Protein AF-0000000079289789 (afdb_homodimer)

Radius of gyration: 45.31 Å; Cα contacts (8 Å, |Δi|>4): 1714; chains: 2; bounding box: 150×152×95 Å

InterPro domains:
  IPR010308 TRP, C-terminal [PF06011] (429-627)

Foldseek 3Di:
DQKKQWAAQDPPPPPDPPDPRPTDGAAQQWIAASVCGRHNDSVNTHGQEAQADRNDGQTRFGHHGDAQWAAQARRYYTHHHDPPQWGCRLRHTFGAQQKAADPPQPPDVCLLVLVVLCSVLSNDRGRPRDPPRRRGRPHFQWDMGGALDSQQFHQPPCGGSHTDGPQQFDADSSQHGAQQWFDALSDTDGNDDPVVLVVVVVVLVVVVVVLLVVQVVQLPDFPFDDQDLNNVVLLLLVLQLLLLLLVVLVSLLASSFPADPVCRVCVVVSVSSNPAVLPSDTDVSSVVVPDPDDSLVSSLVSLVVVLVVLVVVLVVQLVVVLVVCVVVVPDPVVSVVVSVVSNQVSVQSSCVSCLSNLLNNLLSLLQLAPLQWDWDQTGPVSPGIFIAGNSDRNDTCPDPVSVVSNVVSVVCVCVNVVVLVVVVVVLVVVVVVVVVVVVVVVVVVVPPPPPDPPPDPPPPDDPDPPDPPDPPVDPCVVVVVVPPPVRRDRDGNQCSQAVFWDPVPSSVSSVSSNLSCLLCNLSSSNNDPDVVSLVNSLVSLVVVLVVLVPPVGGPDPLSSVLSNLSSVLVNLVSVLSVVSVDDDDDPPVVVVVSVVSSVVNSCSSCVSVVSSVVVSVVVVVVVCVVVVVVVVVPPDDDDDPCPDPDDPDDPPPVPDDPDDDDDPDDDDDPPDDDD/DQWKQWAQQDPPPDPDPPDPRPTDGAAQQWIAASVCPRHNDSVNTHGQEAQADRNDTITSFGHHGDAQWAFQARRYYTHHHDPPQWGCRLRHTFGAQQKAADPPQPPDVCLLVLVVLCSVLSNPRHPPRDPPRRRGRPHFQWDMGGALDSQQFHQPPCGGSHTDGDQQFDADSSQHGAQQWFDALSDTDGHDDPVVLVVVVVVLVVVVVVLVVVQVVQLPDQPFDDQDLNNVVLLLLVLQLLLLLLVVLVSLLASSFDADPVCRVCVVVSVSSNPAVLPSDTDVSSVVVPPPDDSLVSSLVSLVVVLVCLVVVLVVQLVVLLVVCVVVVPDPVVSVVVSVVSNQVSVQSSCVVCLSNLLNNLLSLLQLAPLQWDWDQTGPVSPGIFIAGNSDRNDTCPDPVSVVSNVVSVVCVCVNVVVLVVVVVVLVVVVVVCVVVVVVVVVVVVPPPPPDPPPDPPPPDPPDPPDPPDPPPDPCVVVVVVPPPVRRDRDGNQCSQAVFWDPVPSSVSSVSSNLSCLLCNLSSSNNDPDVVSLVNSLVSLVVVLVVLVVPVGGPDPLSSVLSNLSSVLVNLVSVLSVVSVDDDDDPDVVVVVSVVSSVVNSCSSCVSVVSSVVVSVVVVVVVCVVLVVVVVVVPDDDDPCCPPPDDPPPPPPVDDDDDDDDDDDPDDDDDDDDD

Solvent-accessible surface area (backbone atoms only — not comparable to full-atom values): 74808 Å² total; per-residue (Å²): 119,74,59,21,12,32,22,28,78,61,79,80,71,68,63,56,92,84,60,86,58,71,57,42,71,38,55,44,19,18,15,32,47,80,85,49,47,61,15,46,37,79,83,38,41,37,49,26,46,36,40,22,26,19,77,34,65,16,41,50,34,33,29,48,48,31,87,45,10,19,42,52,28,48,73,46,48,28,40,78,43,64,81,74,54,46,40,14,80,85,33,35,74,25,36,30,64,18,24,27,49,57,74,83,74,82,54,59,77,55,45,53,52,42,44,54,44,18,51,54,30,60,67,38,73,47,81,82,42,55,84,79,75,31,42,48,43,88,65,75,62,54,23,75,39,76,23,64,44,52,75,26,15,45,19,79,67,113,11,15,68,53,61,36,49,27,92,44,31,26,71,50,54,26,70,37,49,23,73,38,21,36,79,53,88,79,37,54,40,77,46,74,59,68,68,58,52,51,49,50,52,50,50,52,50,49,49,52,51,48,53,50,48,54,50,53,52,49,35,67,48,72,41,69,94,73,86,52,72,63,56,52,50,50,54,54,44,51,50,52,32,51,44,34,38,43,51,50,51,50,51,65,46,44,50,64,54,85,69,47,65,71,45,49,68,53,37,63,61,46,53,64,50,28,58,39,74,50,65,61,59,72,59,61,28,44,81,36,65,85,53,76,72,59,64,68,61,48,33,47,51,50,31,56,48,47,55,51,47,45,54,50,46,39,50,47,52,55,50,49,50,52,53,52,47,61,71,68,68,56,58,67,72,59,44,53,52,51,48,53,52,49,50,44,50,36,49,28,53,45,50,52,55,48,60,60,40,43,65,55,44,42,51,50,36,50,44,44,32,78,61,20,49,39,84,41,54,45,32,72,81,60,77,46,72,49,45,21,26,68,92,44,54,76,40,49,55,81,38,70,68,46,46,52,50,27,53,51,25,61,61,50,46,51,54,62,58,41,51,54,49,50,54,48,52,51,52,52,50,52,53,51,49,48,54,51,51,50,55,49,52,59,53,50,66,68,59,71,61,78,78,74,86,81,70,86,77,77,81,76,81,84,74,89,68,75,78,82,66,78,77,68,82,65,80,60,62,67,57,55,62,69,62,56,53,68,70,67,63,59,68,38,48,62,47,73,53,27,64,64,30,34,85,93,37,53,61,50,50,49,50,51,56,49,43,57,48,62,46,44,42,46,37,45,34,61,27,72,85,38,65,62,26,56,51,51,33,49,52,44,37,50,50,52,42,46,49,51,43,52,67,55,51,44,67,48,67,68,60,42,52,50,48,49,48,46,43,49,43,51,43,52,51,53,53,51,52,56,51,68,66,40,82,73,77,68,66,71,68,47,49,56,52,50,51,51,52,36,54,50,51,44,52,51,66,46,44,56,57,51,47,53,51,49,50,52,51,48,53,49,48,49,52,37,53,70,66,47,44,70,74,52,58,77,77,63,81,86,78,74,97,70,78,78,82,75,73,83,82,72,79,73,66,81,74,70,73,71,81,73,82,92,68,89,81,75,78,85,79,82,73,88,63,92,134,135,72,64,25,9,29,22,27,77,63,80,81,72,70,67,55,94,82,60,86,59,71,58,42,70,37,57,45,18,17,16,33,47,81,87,49,55,77,15,45,37,80,82,38,41,37,50,26,45,37,41,22,26,19,77,35,61,13,40,47,35,37,28,50,48,30,88,46,11,19,42,52,27,48,71,45,48,28,41,78,43,66,79,77,53,47,40,14,82,84,30,35,76,24,35,30,62,17,24,28,50,56,72,85,75,82,56,59,77,54,43,53,52,42,43,53,45,19,51,53,28,59,67,38,68,47,71,81,42,54,85,79,76,32,43,47,45,86,65,77,64,52,23,76,39,77,24,67,44,52,74,27,17,46,20,78,68,113,12,16,68,54,60,36,51,28,92,45,32,26,72,49,55,25,71,38,49,24,73,39,21,38,77,53,90,80,35,55,38,75,46,71,59,67,68,57,52,52,51,50,53,48,48,52,50,51,50,53,51,48,53,51,47,53,50,54,53,50,36,66,49,75,42,68,95,72,86,51,72,62,56,52,49,50,55,53,46,50,51,53,33,52,43,33,37,45,50,50,50,50,51,64,45,46,48,65,53,86,70,49,67,71,43,51,70,54,38,64,62,48,53,64,51,28,57,38,72,53,66,63,59,71,59,62,29,46,81,34,66,84,52,79,72,59,64,68,62,49,32,47,51,49,31,55,48,46,55,52,47,46,56,49,48,40,51,47,51,55,49,50,52,52,52,51,47,60,71,66,68,57,59,67,72,61,44,54,52,51,47,52,53,48,50,43,50,36,49,29,52,45,50,52,56,50,59,60,40,42,65,55,42,42,50,50,36,48,43,44,31,77,63,21,48,40,83,42,55,44,32,72,80,60,77,45,73,48,45,22,26,67,93,44,54,76,40,49,55,80,37,71,70,45,45,53,48,28,53,52,24,60,60,49,46,52,55,61,60,41,50,55,49,52,55,48,51,51,51,52,51,52,52,52,50,48,55,52,50,51,55,49,53,58,53,49,66,68,60,74,59,77,79,75,85,83,72,85,78,78,82,75,82,83,74,92,68,76,80,82,66,81,76,69,84,66,78,60,64,66,55,57,64,69,63,58,53,71,71,68,63,59,69,39,49,62,48,73,52,26,64,64,30,34,86,91,37,51,60,48,50,50,50,53,57,48,42,58,47,62,44,44,42,47,36,45,34,61,26,72,84,38,66,61,27,56,50,51,33,48,51,46,35,50,49,52,41,45,49,50,44,53,65,55,51,44,66,48,66,67,60,42,50,50,48,50,49,47,42,50,43,53,41,51,50,53,52,49,52,56,52,69,66,40,84,74,70,69,69,74,68,46,50,55,51,50,51,50,50,34,54,50,52,44,50,50,66,47,44,56,57,50,48,52,51,50,50,52,50,49,53,50,48,49,53,35,53,70,66,46,44,68,75,50,57,76,76,60,80,83,75,75,100,68,76,86,75,78,77,86,59,77,80,74,72,72,69,65,91,82,85,72,89,86,86,86,83,81,84,90,87,92,84,83,89,86,129

pLDDT: mean 74.4, std 21.21, range [16.12, 96.75]

Sequence (1350 aa):
MVRCGFYQTKAGQVVDSSQAINCQRCNNGTYVTPQAHPGISPANCTVCPTGTNKSLHAGFRACPCLDGFYRTDRFGECHPCPTEGVNCSEEYQHLLPGFWWTWDWGLSDDNYISYERFVTNVCTEDSRYDNTSNFRFGGVLPKVHKCPRNESCVNAVLGGINATCKKGYTGWLCSQCSPYYYSWFDQCFDCPKWWWFLLEAIAVCVAIVLIVIIIAWQARKVRRNGRSAVSLLLARGKILLGFYQVMGEIISALDEIAWPKTLTSVGSFFRLLEVDIVRMFISPRCYVPNFTYPNIYIEFLAGIIFVAFVLLGGWCFYGSKKCYLKAKKIPRAEQNALMLQTKQRCYLFVVILLFISYPSLSSVILTLLPSGCHLFYMDEKDTLSVTRLRTNYSIDCQTEQHVQFTYAAEASLFYVVGFPLVLFLLLWWNIRKRKKTGAVAGRQESEDQPLLDAGSRCRLDAGRVASYINNVPDETDDELFLHSEPSHAEFNWESFLCENYKPNFWYWEILELARKIVQTLFVLLYGPDDHFTMFATIVISVGFLLLHAYVKPMKDAAEHRLQMCSLGTIFLNLLAATLLLLPSEDAQSSKKRKEFLSVFLVLMNLSIIVFVIASLVWTSVKALWRHGCLRRLGSCIAGEWSWCCRPRHRGQEVNNHLYDDSDEQDSTTMTVNFEMVRCGFYQTKAGQVVDSSQAINCQRCNNGTYVTPQAHPGISPANCTVCPTGTNKSLHAGFRACPCLDGFYRTDRFGECHPCPTEGVNCSEEYQHLLPGFWWTWDWGLSDDNYISYERFVTNVCTEDSRYDNTSNFRFGGVLPKVHKCPRNESCVNAVLGGINATCKKGYTGWLCSQCSPYYYSWFDQCFDCPKWWWFLLEAIAVCVAIVLIVIIIAWQARKVRRNGRSAVSLLLARGKILLGFYQVMGEIISALDEIAWPKTLTSVGSFFRLLEVDIVRMFISPRCYVPNFTYPNIYIEFLAGIIFVAFVLLGGWCFYGSKKCYLKAKKIPRAEQNALMLQTKQRCYLFVVILLFISYPSLSSVILTLLPSGCHLFYMDEKDTLSVTRLRTNYSIDCQTEQHVQFTYAAEASLFYVVGFPLVLFLLLWWNIRKRKKTGAVAGRQESEDQPLLDAGSRCRLDAGRVASYINNVPDETDDELFLHSEPSHAEFNWESFLCENYKPNFWYWEILELARKIVQTLFVLLYGPDDHFTMFATIVISVGFLLLHAYVKPMKDAAEHRLQMCSLGTIFLNLLAATLLLLPSEDAQSSKKRKEFLSVFLVLMNLSIIVFVIASLVWTSVKALWRHGCLRRLGSCIAGEWSWCCRPRHRGQEVNNHLYDDSDEQDSTTMTVNFE

Nearest PDB structures (foldseek):
  7rra-assembly1_A  TM=1.452E-01  e=2.774E+00  Homo sapiens

Organism: Patiria miniata (NCBI:txid46514)

Structure (mmCIF, N/CA/C/O backbone):
data_AF-0000000079289789-model_v1
#
loop_
_entity.id
_entity.type
_entity.pdbx_description
1 polymer 'TRP C-terminal domain-containing protein'
#
loop_
_atom_site.group_PDB
_atom_site.id
_atom_site.type_symbol
_atom_site.label_atom_id
_atom_site.label_alt_id
_atom_site.label_comp_id
_atom_site.label_asym_id
_atom_site.label_entity_id
_atom_site.label_seq_id
_atom_site.pdbx_PDB_ins_code
_atom_site.Cartn_x
_atom_site.Cartn_y
_atom_site.Cartn_z
_atom_site.occupancy
_atom_site.B_iso_or_equiv
_atom_site.auth_seq_id
_atom_site.auth_comp_id
_atom_site.auth_asym_id
_atom_site.auth_atom_id
_atom_site.pdbx_PDB_model_num
ATOM 1 N N . MET A 1 1 ? -23.594 52.781 27.484 1 33.69 1 MET A N 1
ATOM 2 C CA . MET A 1 1 ? -22.453 53.281 28.25 1 33.69 1 MET A CA 1
ATOM 3 C C . MET A 1 1 ? -21.219 52.438 28 1 33.69 1 MET A C 1
ATOM 5 O O . MET A 1 1 ? -20.094 52.969 27.969 1 33.69 1 MET A O 1
ATOM 9 N N . VAL A 1 2 ? -21.031 51.344 27.906 1 44.06 2 VAL A N 1
ATOM 10 C CA . VAL A 1 2 ? -19.781 50.656 28.188 1 44.06 2 VAL A CA 1
ATOM 11 C C . VAL A 1 2 ? -18.812 50.844 27.016 1 44.06 2 VAL A C 1
ATOM 13 O O . VAL A 1 2 ? -18.375 49.844 26.406 1 44.06 2 VAL A O 1
ATOM 16 N N . ARG A 1 3 ? -18.438 51.719 25.719 1 53.53 3 ARG A N 1
ATOM 17 C CA . ARG A 1 3 ? -18.312 51.344 24.312 1 53.53 3 ARG A CA 1
ATOM 18 C C . ARG A 1 3 ? -16.859 51.062 23.938 1 53.53 3 ARG A C 1
ATOM 20 O O . ARG A 1 3 ? -15.945 51.75 24.359 1 53.53 3 ARG A O 1
ATOM 27 N N . CYS A 1 4 ? -16.016 50 23.422 1 57.69 4 CYS A N 1
ATOM 28 C CA . CYS A 1 4 ? -14.703 49.406 23.312 1 57.69 4 CYS A CA 1
ATOM 29 C C . CYS A 1 4 ? -13.75 50.281 22.516 1 57.69 4 CYS A C 1
ATOM 31 O O . CYS A 1 4 ? -14.047 50.625 21.375 1 57.69 4 CYS A O 1
ATOM 33 N N . GLY A 1 5 ? -12.68 50.594 22.719 1 62.69 5 GLY A N 1
ATOM 34 C CA . GLY A 1 5 ? -11.625 51.312 22.031 1 62.69 5 GLY A CA 1
ATOM 35 C C . GLY A 1 5 ? -11.828 52.844 22.078 1 62.69 5 GLY A C 1
ATOM 36 O O . GLY A 1 5 ? -11.18 53.562 21.344 1 62.69 5 GLY A O 1
ATOM 37 N N . PHE A 1 6 ? -12.75 53.281 23.016 1 71.38 6 PHE A N 1
ATOM 38 C CA . PHE A 1 6 ? -13.07 54.688 23.094 1 71.38 6 PHE A CA 1
ATOM 39 C C . PHE A 1 6 ? -13.023 55.188 24.547 1 71.38 6 PHE A C 1
ATOM 41 O O . PHE A 1 6 ? -13.234 54.406 25.469 1 71.38 6 PHE A O 1
ATOM 48 N N . TYR A 1 7 ? -12.461 56.281 24.812 1 75.06 7 TYR A N 1
ATOM 49 C CA . TYR A 1 7 ? -12.547 56.875 26.141 1 75.06 7 TYR A CA 1
ATOM 50 C C . TYR A 1 7 ? -13.25 58.25 26.062 1 75.06 7 TYR A C 1
ATOM 52 O O . TYR A 1 7 ? -13.312 58.844 25 1 75.06 7 TYR A O 1
ATOM 60 N N . GLN A 1 8 ? -13.906 58.656 27.188 1 68.56 8 GLN A N 1
ATOM 61 C CA . GLN A 1 8 ? -14.633 59.906 27.25 1 68.56 8 GLN A CA 1
ATOM 62 C C . GLN A 1 8 ? -13.781 61 27.906 1 68.56 8 GLN A C 1
ATOM 64 O O . GLN A 1 8 ? -13.023 60.719 28.828 1 68.56 8 GLN A O 1
ATOM 69 N N . THR A 1 9 ? -13.523 62.156 27.297 1 63.84 9 THR A N 1
ATOM 70 C CA . THR A 1 9 ? -12.758 63.25 27.875 1 63.84 9 THR A CA 1
ATOM 71 C C . THR A 1 9 ? -13.461 63.812 29.109 1 63.84 9 THR A C 1
ATOM 73 O O . THR A 1 9 ? -12.82 64.438 29.969 1 63.84 9 THR A O 1
ATOM 76 N N . LYS A 1 10 ? -14.883 64 29.219 1 54.94 10 LYS A N 1
ATOM 77 C CA . LYS A 1 10 ? -15.547 64.438 30.438 1 54.94 10 LYS A CA 1
ATOM 78 C C . LYS A 1 10 ? -16.375 63.344 31.078 1 54.94 10 LYS A C 1
ATOM 80 O O . LYS A 1 10 ? -17.172 62.688 30.422 1 54.94 10 LYS A O 1
ATOM 85 N N . ALA A 1 11 ? -16 62.875 32.25 1 45.25 11 ALA A N 1
ATOM 86 C CA . ALA A 1 11 ? -16.656 61.938 33.125 1 45.25 11 ALA A CA 1
ATOM 87 C C . ALA A 1 11 ? -18.125 62.312 33.344 1 45.25 11 ALA A C 1
ATOM 89 O O . ALA A 1 11 ? -18.469 63.5 33.406 1 45.25 11 ALA A O 1
ATOM 90 N N . GLY A 1 12 ? -19.281 61.438 33.094 1 46.44 12 GLY A N 1
ATOM 91 C CA . GLY A 1 12 ? -20.688 61.625 33.375 1 46.44 12 GLY A CA 1
ATOM 92 C C . GLY A 1 12 ? -21.531 61.812 32.125 1 46.44 12 GLY A C 1
ATOM 93 O O . GLY A 1 12 ? -22.75 61.969 32.188 1 46.44 12 GLY A O 1
ATOM 94 N N . GLN A 1 13 ? -20.984 62.531 31.156 1 41.31 13 GLN A N 1
ATOM 95 C CA . GLN A 1 13 ? -21.938 62.719 30.062 1 41.31 13 GLN A CA 1
ATOM 96 C C . GLN A 1 13 ? -22.266 61.375 29.406 1 41.31 13 GLN A C 1
ATOM 98 O O . GLN A 1 13 ? -21.391 60.719 28.828 1 41.31 13 GLN A O 1
ATOM 103 N N . VAL A 1 14 ? -23.094 60.625 30.062 1 42.62 14 VAL A N 1
ATOM 104 C CA . VAL A 1 14 ? -23.719 59.438 29.5 1 42.62 14 VAL A CA 1
ATOM 105 C C . VAL A 1 14 ? -24.156 59.719 28.062 1 42.62 14 VAL A C 1
ATOM 107 O O . VAL A 1 14 ? -24.797 60.75 27.781 1 42.62 14 VAL A O 1
ATOM 110 N N . VAL A 1 15 ? -23.5 59.25 27.016 1 41.44 15 VAL A N 1
ATOM 111 C CA . VAL A 1 15 ? -23.938 59.375 25.625 1 41.44 15 VAL A CA 1
ATOM 112 C C . VAL A 1 15 ? -25.375 58.875 25.484 1 41.44 15 VAL A C 1
ATOM 114 O O . VAL A 1 15 ? -25.656 57.688 25.734 1 41.44 15 VAL A O 1
ATOM 117 N N . ASP A 1 16 ? -26.281 59.719 25.703 1 38.22 16 ASP A N 1
ATOM 118 C CA . ASP A 1 16 ? -27.594 59.469 25.094 1 38.22 16 ASP A CA 1
ATOM 119 C C . ASP A 1 16 ? -27.438 59.094 23.625 1 38.22 16 ASP A C 1
ATOM 121 O O . ASP A 1 16 ? -26.469 59.469 22.969 1 38.22 16 ASP A O 1
ATOM 125 N N . SER A 1 17 ? -28.109 58.125 23.016 1 41.12 17 SER A N 1
ATOM 126 C CA . SER A 1 17 ? -28.234 57.594 21.656 1 41.12 17 SER A CA 1
ATOM 127 C C . SER A 1 17 ? -28 58.688 20.609 1 41.12 17 SER A C 1
ATOM 129 O O . SER A 1 17 ? -27.609 58.375 19.484 1 41.12 17 SER A O 1
ATOM 131 N N . SER A 1 18 ? -28.672 59.844 20.609 1 38.81 18 SER A N 1
ATOM 132 C CA . SER A 1 18 ? -28.781 60.875 19.578 1 38.81 18 SER A CA 1
ATOM 133 C C . SER A 1 18 ? -27.5 61.688 19.484 1 38.81 18 SER A C 1
ATOM 135 O O . SER A 1 18 ? -27.25 62.375 18.469 1 38.81 18 SER A O 1
ATOM 137 N N . GLN A 1 19 ? -27.031 62.375 20.562 1 37.97 19 GLN A N 1
ATOM 138 C CA . GLN A 1 19 ? -26 63.406 20.469 1 37.97 19 GLN A CA 1
ATOM 139 C C . GLN A 1 19 ? -24.625 62.781 20.297 1 37.97 19 GLN A C 1
ATOM 141 O O . GLN A 1 19 ? -24.328 61.719 20.859 1 37.97 19 GLN A O 1
ATOM 146 N N . ALA A 1 20 ? -23.766 63.188 19.281 1 43.34 20 ALA A N 1
ATOM 147 C CA . ALA A 1 20 ? -22.422 62.906 18.812 1 43.34 20 ALA A CA 1
ATOM 148 C C . ALA A 1 20 ? -21.469 62.625 19.969 1 43.34 20 ALA A C 1
ATOM 150 O O . ALA A 1 20 ? -21.219 63.5 20.797 1 43.34 20 ALA A O 1
ATOM 151 N N . ILE A 1 21 ? -21.516 61.562 20.766 1 46.47 21 ILE A N 1
ATOM 152 C CA . ILE A 1 21 ? -20.656 61.031 21.812 1 46.47 21 ILE A CA 1
ATOM 153 C C . ILE A 1 21 ? -19.203 61.438 21.547 1 46.47 21 ILE A C 1
ATOM 155 O O . ILE A 1 21 ? -18.656 61.156 20.484 1 46.47 21 ILE A O 1
ATOM 159 N N . ASN A 1 22 ? -18.75 62.469 22.156 1 54.31 22 ASN A N 1
ATOM 160 C CA . ASN A 1 22 ? -17.359 62.906 22.031 1 54.31 22 ASN A CA 1
ATOM 161 C C . ASN A 1 22 ? -16.391 61.812 22.453 1 54.31 22 ASN A C 1
ATOM 163 O O . ASN A 1 22 ? -15.844 61.844 23.547 1 54.31 22 ASN A O 1
ATOM 167 N N . CYS A 1 23 ? -16.594 60.594 22.188 1 63.84 23 CYS A N 1
ATOM 168 C CA . CYS A 1 23 ? -15.648 59.5 22.391 1 63.84 23 CYS A CA 1
ATOM 169 C C . CYS A 1 23 ? -14.422 59.656 21.516 1 63.84 23 CYS A C 1
ATOM 171 O O . CYS A 1 23 ? -14.531 60.062 20.359 1 63.84 23 CYS A O 1
ATOM 173 N N . GLN A 1 24 ? -13.328 59.75 22.312 1 70.69 24 GLN A N 1
ATOM 174 C CA . GLN A 1 24 ? -12.07 59.75 21.578 1 70.69 24 GLN A CA 1
ATOM 175 C C . GLN A 1 24 ? -11.539 58.344 21.422 1 70.69 24 GLN A C 1
ATOM 177 O O . GLN A 1 24 ? -11.672 57.5 22.328 1 70.69 24 GLN A O 1
ATOM 182 N N . ARG A 1 25 ? -11.109 58.031 20.312 1 74.25 25 ARG A N 1
ATOM 183 C CA . ARG A 1 25 ? -10.547 56.719 20 1 74.25 25 ARG A CA 1
ATOM 184 C C . ARG A 1 25 ? -9.211 56.531 20.703 1 74.25 25 ARG A C 1
ATOM 186 O O . ARG A 1 25 ? -8.398 57.438 20.781 1 74.25 25 ARG A O 1
ATOM 193 N N . CYS A 1 26 ? -9.188 55.344 21.297 1 75.75 26 CYS A N 1
ATOM 194 C CA . CYS A 1 26 ? -7.852 54.969 21.75 1 75.75 26 CYS A CA 1
ATOM 195 C C . CYS A 1 26 ? -6.902 54.812 20.562 1 75.75 26 CYS A C 1
ATOM 197 O O . CYS A 1 26 ? -7.348 54.625 19.422 1 75.75 26 CYS A O 1
ATOM 199 N N . ASN A 1 27 ? -5.629 54.875 20.844 1 69.25 27 ASN A N 1
ATOM 200 C CA . ASN A 1 27 ? -4.637 54.594 19.797 1 69.25 27 ASN A CA 1
ATOM 201 C C . ASN A 1 27 ? -4.715 53.156 19.328 1 69.25 27 ASN A C 1
ATOM 203 O O . ASN A 1 27 ? -5.176 52.281 20.047 1 69.25 27 ASN A O 1
ATOM 207 N N . ASN A 1 28 ? -4.289 52.969 18.031 1 74.5 28 ASN A N 1
ATOM 208 C CA . ASN A 1 28 ? -4.227 51.594 17.516 1 74.5 28 ASN A CA 1
ATOM 209 C C . ASN A 1 28 ? -3.459 50.688 18.469 1 74.5 28 ASN A C 1
ATOM 211 O O . ASN A 1 28 ? -2.432 51.062 19.016 1 74.5 28 ASN A O 1
ATOM 215 N N . GLY A 1 29 ? -4.051 49.5 18.672 1 77.31 29 GLY A N 1
ATOM 216 C CA . GLY A 1 29 ? -3.402 48.531 19.516 1 77.31 29 GLY A CA 1
ATOM 217 C C . GLY A 1 29 ? -3.762 48.656 20.984 1 77.31 29 GLY A C 1
ATOM 218 O O . GLY A 1 29 ? -3.191 47.969 21.828 1 77.31 29 GLY A O 1
ATOM 219 N N . THR A 1 30 ? -4.539 49.656 21.297 1 76.56 30 THR A N 1
ATOM 220 C CA . THR A 1 30 ? -4.984 49.844 22.672 1 76.56 30 THR A CA 1
ATOM 221 C C . THR A 1 30 ? -6.508 49.844 22.75 1 76.56 30 THR A C 1
ATOM 223 O O . THR A 1 30 ? -7.184 50.031 21.734 1 76.56 30 THR A O 1
ATOM 226 N N . TYR A 1 31 ? -7.016 49.531 23.938 1 81.5 31 TYR A N 1
ATOM 227 C CA . TYR A 1 31 ? -8.453 49.531 24.156 1 81.5 31 TYR A CA 1
ATOM 228 C C . TYR A 1 31 ? -8.773 49.75 25.625 1 81.5 31 TYR A C 1
ATOM 230 O O . TYR A 1 31 ? -7.879 49.75 26.484 1 81.5 31 TYR A O 1
ATOM 238 N N . VAL A 1 32 ? -10 50.031 25.906 1 79.19 32 VAL A N 1
ATOM 239 C CA . VAL A 1 32 ? -10.445 50.156 27.297 1 79.19 32 VAL A CA 1
ATOM 240 C C . VAL A 1 32 ? -11.023 48.844 27.781 1 79.19 32 VAL A C 1
ATOM 242 O O . VAL A 1 32 ? -11.914 48.25 27.156 1 79.19 32 VAL A O 1
ATOM 245 N N . THR A 1 33 ? -10.438 48.219 28.828 1 79.25 33 THR A N 1
ATOM 246 C CA . THR A 1 33 ? -10.906 46.969 29.391 1 79.25 33 THR A CA 1
ATOM 247 C C . THR A 1 33 ? -12.328 47.094 29.938 1 79.25 33 THR A C 1
ATOM 249 O O . THR A 1 33 ? -12.758 48.219 30.281 1 79.25 33 THR A O 1
ATOM 252 N N . PRO A 1 34 ? -13 45.969 30.062 1 76.94 34 PRO A N 1
ATOM 253 C CA . PRO A 1 34 ? -14.352 46.062 30.625 1 76.94 34 PRO A CA 1
ATOM 254 C C . PRO A 1 34 ? -14.367 46.594 32.062 1 76.94 34 PRO A C 1
ATOM 256 O O . PRO A 1 34 ? -15.328 47.25 32.469 1 76.94 34 PRO A O 1
ATOM 259 N N . GLN A 1 35 ? -13.281 46.312 32.75 1 75.44 35 GLN A N 1
ATOM 260 C CA . GLN A 1 35 ? -13.203 46.781 34.156 1 75.44 35 GLN A CA 1
ATOM 261 C C . GLN A 1 35 ? -13.016 48.281 34.219 1 75.44 35 GLN A C 1
ATOM 263 O O . GLN A 1 35 ? -13.492 48.906 35.188 1 75.44 35 GLN A O 1
ATOM 268 N N . ALA A 1 36 ? -12.352 48.844 33.25 1 73.94 36 ALA A N 1
ATOM 269 C CA . ALA A 1 36 ? -12.047 50.281 33.25 1 73.94 36 ALA A CA 1
ATOM 270 C C . ALA A 1 36 ? -13.125 51.062 32.531 1 73.94 36 ALA A C 1
ATOM 272 O O . ALA A 1 36 ? -13.055 52.281 32.438 1 73.94 36 ALA A O 1
ATOM 273 N N . HIS A 1 37 ? -14.07 50.375 32.094 1 71.31 37 HIS A N 1
ATOM 274 C CA . HIS A 1 37 ? -15.117 51.031 31.328 1 71.31 37 HIS A CA 1
ATOM 275 C C . HIS A 1 37 ? -16.141 51.688 32.25 1 71.31 37 HIS A C 1
ATOM 277 O O . HIS A 1 37 ? -16.562 51.125 33.25 1 71.31 37 HIS A O 1
ATOM 283 N N . PRO A 1 38 ? -16.406 52.906 31.875 1 69.94 38 PRO A N 1
ATOM 284 C CA . PRO A 1 38 ? -16.016 53.75 30.734 1 69.94 38 PRO A CA 1
ATOM 285 C C . PRO A 1 38 ? -14.672 54.438 30.953 1 69.94 38 PRO A C 1
ATOM 287 O O . PRO A 1 38 ? -14.391 54.906 32.062 1 69.94 38 PRO A O 1
ATOM 290 N N . GLY A 1 39 ? -13.875 54.375 30 1 74.12 39 GLY A N 1
ATOM 291 C CA . GLY A 1 39 ? -12.617 55.094 30.062 1 74.12 39 GLY A CA 1
ATOM 292 C C . GLY A 1 39 ? -12.797 56.594 30.031 1 74.12 39 GLY A C 1
ATOM 293 O O . GLY A 1 39 ? -13.625 57.125 29.281 1 74.12 39 GLY A O 1
ATOM 294 N N . ILE A 1 40 ? -12.172 57.312 30.953 1 70.88 40 ILE A N 1
ATOM 295 C CA . ILE A 1 40 ? -12.375 58.75 31.062 1 70.88 40 ILE A CA 1
ATOM 296 C C . ILE A 1 40 ? -11.102 59.469 30.625 1 70.88 40 ILE A C 1
ATOM 298 O O . ILE A 1 40 ? -11.086 60.688 30.531 1 70.88 40 ILE A O 1
ATOM 302 N N . SER A 1 41 ? -10.18 58.688 30.484 1 71.19 41 SER A N 1
ATOM 303 C CA . SER A 1 41 ? -8.906 59.281 30.094 1 71.19 41 SER A CA 1
ATOM 304 C C . SER A 1 41 ? -8.117 58.375 29.172 1 71.19 41 SER A C 1
ATOM 306 O O . SER A 1 41 ? -8.375 57.156 29.125 1 71.19 41 SER A O 1
ATOM 308 N N . PRO A 1 42 ? -7.305 58.969 28.375 1 71.06 42 PRO A N 1
ATOM 309 C CA . PRO A 1 42 ? -6.438 58.125 27.547 1 71.06 42 PRO A CA 1
ATOM 310 C C . PRO A 1 42 ? -5.648 57.094 28.344 1 71.06 42 PRO A C 1
ATOM 312 O O . PRO A 1 42 ? -5.203 56.094 27.797 1 71.06 42 PRO A O 1
ATOM 315 N N . ALA A 1 43 ? -5.547 57.344 29.688 1 68.44 43 ALA A N 1
ATOM 316 C CA . ALA A 1 43 ? -4.801 56.406 30.547 1 68.44 43 ALA A CA 1
ATOM 317 C C . ALA A 1 43 ? -5.555 55.094 30.734 1 68.44 43 ALA A C 1
ATOM 319 O O . ALA A 1 43 ? -4.969 54.094 31.109 1 68.44 43 ALA A O 1
ATOM 320 N N . ASN A 1 44 ? -6.852 55.219 30.438 1 74.19 44 ASN A N 1
ATOM 321 C CA . ASN A 1 44 ? -7.66 54.031 30.562 1 74.19 44 ASN A CA 1
ATOM 322 C C . ASN A 1 44 ? -7.473 53.094 29.359 1 74.19 44 ASN A C 1
ATOM 324 O O . ASN A 1 44 ? -7.953 51.969 29.359 1 74.19 44 ASN A O 1
ATOM 328 N N . CYS A 1 45 ? -6.793 53.594 28.297 1 76.38 45 CYS A N 1
ATOM 329 C CA . CYS A 1 45 ? -6.496 52.75 27.141 1 76.38 45 CYS A CA 1
ATOM 330 C C . CYS A 1 45 ? -5.309 51.844 27.406 1 76.38 45 CYS A C 1
ATOM 332 O O . CYS A 1 45 ? -4.188 52.312 27.594 1 76.38 45 CYS A O 1
ATOM 334 N N . THR A 1 46 ? -5.668 50.531 27.547 1 77.31 46 THR A N 1
ATOM 335 C CA . THR A 1 46 ? -4.625 49.562 27.797 1 77.31 46 THR A CA 1
ATOM 336 C C . THR A 1 46 ? -4.289 48.781 26.531 1 77.31 46 THR A C 1
ATOM 338 O O . THR A 1 46 ? -5.066 48.781 25.578 1 77.31 46 THR A O 1
ATOM 341 N N . VAL A 1 47 ? -3.127 48.156 26.562 1 75.94 47 VAL A N 1
ATOM 342 C CA . VAL A 1 47 ? -2.646 47.406 25.406 1 75.94 47 VAL A CA 1
ATOM 343 C C . VAL A 1 47 ? -3.564 46.219 25.141 1 75.94 47 VAL A C 1
ATOM 345 O O . VAL A 1 47 ? -3.994 45.531 26.094 1 75.94 47 VAL A O 1
ATOM 348 N N . CYS A 1 48 ? -3.787 46 23.891 1 81.88 48 CYS A N 1
ATOM 349 C CA . CYS A 1 48 ? -4.645 44.875 23.484 1 81.88 48 CYS A CA 1
ATOM 350 C C . CYS A 1 48 ? -4.035 43.562 23.891 1 81.88 48 CYS A C 1
ATOM 352 O O . CYS A 1 48 ? -2.812 43.406 23.969 1 81.88 48 CYS A O 1
ATOM 354 N N . PRO A 1 49 ? -4.852 42.562 24.188 1 81.94 49 PRO A N 1
ATOM 355 C CA . PRO A 1 49 ? -4.387 41.25 24.656 1 81.94 49 PRO A CA 1
ATOM 356 C C . PRO A 1 49 ? -3.529 40.531 23.609 1 81.94 49 PRO A C 1
ATOM 358 O O . PRO A 1 49 ? -3.441 40.969 22.469 1 81.94 49 PRO A O 1
ATOM 361 N N . THR A 1 50 ? -2.967 39.375 24.125 1 78.06 50 THR A N 1
ATOM 362 C CA . THR A 1 50 ? -2.066 38.594 23.312 1 78.06 50 THR A CA 1
ATOM 363 C C . THR A 1 50 ? -2.811 37.969 22.125 1 78.06 50 THR A C 1
ATOM 365 O O . THR A 1 50 ? -3.963 37.562 22.25 1 78.06 50 THR A O 1
ATOM 368 N N . GLY A 1 51 ? -2.146 37.906 20.891 1 82.5 51 GLY A N 1
ATOM 369 C CA . GLY A 1 51 ? -2.705 37.25 19.719 1 82.5 51 GLY A CA 1
ATOM 370 C C . GLY A 1 51 ? -3.566 38.156 18.875 1 82.5 51 GLY A C 1
ATOM 371 O O . GLY A 1 51 ? -4.234 37.719 17.938 1 82.5 51 GLY A O 1
ATOM 372 N N . THR A 1 52 ? -3.641 39.469 19.156 1 84.5 52 THR A N 1
ATOM 373 C CA . THR A 1 52 ? -4.473 40.438 18.453 1 84.5 52 THR A CA 1
ATOM 374 C C . THR A 1 52 ? -3.627 41.281 17.5 1 84.5 52 THR A C 1
ATOM 376 O O . THR A 1 52 ? -2.412 41.375 17.672 1 84.5 52 THR A O 1
ATOM 379 N N . ASN A 1 53 ? -4.41 41.719 16.5 1 78.5 53 ASN A N 1
ATOM 380 C CA . ASN A 1 53 ? -3.799 42.656 15.57 1 78.5 53 ASN A CA 1
ATOM 381 C C . ASN A 1 53 ? -3.789 44.094 16.141 1 78.5 53 ASN A C 1
ATOM 383 O O . ASN A 1 53 ? -4.816 44.75 16.141 1 78.5 53 ASN A O 1
ATOM 387 N N . LYS A 1 54 ? -2.756 44.625 16.469 1 70 54 LYS A N 1
ATOM 388 C CA . LYS A 1 54 ? -2.662 45.875 17.219 1 70 54 LYS A CA 1
ATOM 389 C C . LYS A 1 54 ? -2.541 47.062 16.281 1 70 54 LYS A C 1
ATOM 391 O O . LYS A 1 54 ? -2.469 48.219 16.75 1 70 54 LYS A O 1
ATOM 396 N N . SER A 1 55 ? -2.416 46.719 14.977 1 69.44 55 SER A N 1
ATOM 397 C CA . SER A 1 55 ? -2.383 47.844 14.016 1 69.44 55 SER A CA 1
ATOM 398 C C . SER A 1 55 ? -3.783 48.375 13.75 1 69.44 55 SER A C 1
ATOM 400 O O . SER A 1 55 ? -3.939 49.406 13.078 1 69.44 55 SER A O 1
ATOM 402 N N . LEU A 1 56 ? -4.641 47.688 14.359 1 75.12 56 LEU A N 1
ATOM 403 C CA . LEU A 1 56 ? -6.023 48.062 14.094 1 75.12 56 LEU A CA 1
ATOM 404 C C . LEU A 1 56 ? -6.672 48.656 15.336 1 75.12 56 LEU A C 1
ATOM 406 O O . LEU A 1 56 ? -6.242 48.375 16.469 1 75.12 56 LEU A O 1
ATOM 410 N N . HIS A 1 57 ? -7.566 49.406 15.117 1 74.38 57 HIS A N 1
ATOM 411 C CA . HIS A 1 57 ? -8.367 49.969 16.188 1 74.38 57 HIS A CA 1
ATOM 412 C C . HIS A 1 57 ? -9.32 48.938 16.781 1 74.38 57 HIS A C 1
ATOM 414 O O . HIS A 1 57 ? -9.938 48.156 16.062 1 74.38 57 HIS A O 1
ATOM 420 N N . ALA A 1 58 ? -9.391 48.719 18.125 1 77.75 58 ALA A N 1
ATOM 421 C CA . ALA A 1 58 ? -10.156 47.688 18.844 1 77.75 58 ALA A CA 1
ATOM 422 C C . ALA A 1 58 ? -11.656 47.906 18.672 1 77.75 58 ALA A C 1
ATOM 424 O O . ALA A 1 58 ? -12.414 46.938 18.5 1 77.75 58 ALA A O 1
ATOM 425 N N . GLY A 1 59 ? -12.094 49.188 18.578 1 75.94 59 GLY A N 1
ATOM 426 C CA . GLY A 1 59 ? -13.523 49.469 18.531 1 75.94 59 GLY A CA 1
ATOM 427 C C . GLY A 1 59 ? -14.242 49.094 19.812 1 75.94 59 GLY A C 1
ATOM 428 O O . GLY A 1 59 ? -13.828 49.5 20.906 1 75.94 59 GLY A O 1
ATOM 429 N N . PHE A 1 60 ? -15.414 48.281 19.797 1 78.62 60 PHE A N 1
ATOM 430 C CA . PHE A 1 60 ? -16.25 47.906 20.922 1 78.62 60 PHE A CA 1
ATOM 431 C C . PHE A 1 60 ? -15.828 46.531 21.484 1 78.62 60 PHE A C 1
ATOM 433 O O . PHE A 1 60 ? -16.625 45.875 22.141 1 78.62 60 PHE A O 1
ATOM 440 N N . ARG A 1 61 ? -14.766 46.094 21.172 1 85.31 61 ARG A N 1
ATOM 441 C CA . ARG A 1 61 ? -14.109 44.906 21.641 1 85.31 61 ARG A CA 1
ATOM 442 C C . ARG A 1 61 ? -12.602 45.094 21.781 1 85.31 61 ARG A C 1
ATOM 444 O O . ARG A 1 61 ? -12.102 46.219 21.578 1 85.31 61 ARG A O 1
ATOM 451 N N . ALA A 1 62 ? -11.969 44.062 22.234 1 86.69 62 ALA A N 1
ATOM 452 C CA . ALA A 1 62 ? -10.516 44.156 22.125 1 86.69 62 ALA A CA 1
ATOM 453 C C . ALA A 1 62 ? -10.062 44.125 20.672 1 86.69 62 ALA A C 1
ATOM 455 O O . ALA A 1 62 ? -10.867 43.906 19.766 1 86.69 62 ALA A O 1
ATOM 456 N N . CYS A 1 63 ? -8.828 44.406 20.469 1 85.44 63 CYS A N 1
ATOM 457 C CA . CYS A 1 63 ? -8.273 44.406 19.109 1 85.44 63 CYS A CA 1
ATOM 458 C C . CYS A 1 63 ? -8.555 43.094 18.391 1 85.44 63 CYS A C 1
ATOM 460 O O . CYS A 1 63 ? -8.602 42.062 19.016 1 85.44 63 CYS A O 1
ATOM 462 N N . PRO A 1 64 ? -8.781 43.219 17.109 1 86.56 64 PRO A N 1
ATOM 463 C CA . PRO A 1 64 ? -9.039 42 16.344 1 86.56 64 PRO A CA 1
ATOM 464 C C . PRO A 1 64 ? -7.891 41 16.438 1 86.56 64 PRO A C 1
ATOM 466 O O . PRO A 1 64 ? -6.727 41.375 16.547 1 86.56 64 PRO A O 1
ATOM 469 N N . CYS A 1 65 ? -8.266 39.719 16.438 1 88.56 65 CYS A N 1
ATOM 470 C CA . CYS A 1 65 ? -7.262 38.656 16.484 1 88.56 65 CYS A CA 1
ATOM 471 C C . CYS A 1 65 ? -6.43 38.656 15.211 1 88.56 65 CYS A C 1
ATOM 473 O O . CYS A 1 65 ? -6.898 39.062 14.156 1 88.56 65 CYS A O 1
ATOM 475 N N . LEU A 1 66 ? -5.219 38.156 15.406 1 81.69 66 LEU A N 1
ATOM 476 C CA . LEU A 1 66 ? -4.398 37.875 14.227 1 81.69 66 LEU A CA 1
ATOM 477 C C . LEU A 1 66 ? -5.055 36.812 13.344 1 81.69 66 LEU A C 1
ATOM 479 O O . LEU A 1 66 ? -5.867 36.031 13.82 1 81.69 66 LEU A O 1
ATOM 483 N N . ASP A 1 67 ? -4.66 36.844 12.109 1 78.69 67 ASP A N 1
ATOM 484 C CA . ASP A 1 67 ? -5.168 35.781 11.219 1 78.69 67 ASP A CA 1
ATOM 485 C C . ASP A 1 67 ? -4.77 34.406 11.719 1 78.69 67 ASP A C 1
ATOM 487 O O . ASP A 1 67 ? -3.607 34.188 12.062 1 78.69 67 ASP A O 1
ATOM 491 N N . GLY A 1 68 ? -5.738 33.531 11.781 1 81.69 68 GLY A N 1
ATOM 492 C CA . GLY A 1 68 ? -5.488 32.156 12.242 1 81.69 68 GLY A CA 1
ATOM 493 C C . GLY A 1 68 ? -5.613 32 13.742 1 81.69 68 GLY A C 1
ATOM 494 O O . GLY A 1 68 ? -5.184 31 14.305 1 81.69 68 GLY A O 1
ATOM 495 N N . PHE A 1 69 ? -5.973 33.062 14.359 1 86.25 69 PHE A N 1
ATOM 496 C CA . PHE A 1 69 ? -6.195 33 15.805 1 86.25 69 PHE A CA 1
ATOM 497 C C . PHE A 1 69 ? -7.684 33.094 16.125 1 86.25 69 PHE A C 1
ATOM 499 O O . PHE A 1 69 ? -8.469 33.594 15.312 1 86.25 69 PHE A O 1
ATOM 506 N N . TYR A 1 70 ? -8 32.562 17.25 1 91.44 70 TYR A N 1
ATOM 507 C CA . TYR A 1 70 ? -9.383 32.625 17.703 1 91.44 70 TYR A CA 1
ATOM 508 C C . TYR A 1 70 ? -9.445 33 19.188 1 91.44 70 TYR A C 1
ATOM 510 O O . TYR A 1 70 ? -8.43 33 19.875 1 91.44 70 TYR A O 1
ATOM 518 N N . ARG A 1 71 ? -10.539 33.5 19.641 1 92.88 71 ARG A N 1
ATOM 519 C CA . ARG A 1 71 ? -10.688 33.875 21.047 1 92.88 71 ARG A CA 1
ATOM 520 C C . ARG A 1 71 ? -11.969 33.281 21.625 1 92.88 71 ARG A C 1
ATOM 522 O O . ARG A 1 71 ? -12.883 32.906 20.891 1 92.88 71 ARG A O 1
ATOM 529 N N . THR A 1 72 ? -12.023 33.094 22.969 1 91.5 72 THR A N 1
ATOM 530 C CA . THR A 1 72 ? -13.188 32.625 23.688 1 91.5 72 THR A CA 1
ATOM 531 C C . THR A 1 72 ? -13.703 33.719 24.656 1 91.5 72 THR A C 1
ATOM 533 O O . THR A 1 72 ? -14.602 33.438 25.453 1 91.5 72 THR A O 1
ATOM 536 N N . ASP A 1 73 ? -13.039 34.844 24.578 1 89.88 73 ASP A N 1
ATOM 537 C CA . ASP A 1 73 ? -13.406 36.031 25.344 1 89.88 73 ASP A CA 1
ATOM 538 C C . ASP A 1 73 ? -13.305 37.312 24.484 1 89.88 73 ASP A C 1
ATOM 540 O O . ASP A 1 73 ? -12.219 37.656 24.031 1 89.88 73 ASP A O 1
ATOM 544 N N . ARG A 1 74 ? -14.406 37.969 24.297 1 90 74 ARG A N 1
ATOM 545 C CA . ARG A 1 74 ? -14.5 39.125 23.438 1 90 74 ARG A CA 1
ATOM 546 C C . ARG A 1 74 ? -13.406 40.156 23.797 1 90 74 ARG A C 1
ATOM 548 O O . ARG A 1 74 ? -12.906 40.844 22.906 1 90 74 ARG A O 1
ATOM 555 N N . PHE A 1 75 ? -13.039 40.25 25.062 1 87.56 75 PHE A N 1
ATOM 556 C CA . PHE A 1 75 ? -12.062 41.219 25.531 1 87.56 75 PHE A CA 1
ATOM 557 C C . PHE A 1 75 ? -10.773 40.531 25.969 1 87.56 75 PHE A C 1
ATOM 559 O O . PHE A 1 75 ? -9.906 41.156 26.578 1 87.56 75 PHE A O 1
ATOM 566 N N . GLY A 1 76 ? -10.734 39.188 25.641 1 85.94 76 GLY A N 1
ATOM 567 C CA . GLY A 1 76 ? -9.617 38.406 26.125 1 85.94 76 GLY A CA 1
ATOM 568 C C . GLY A 1 76 ? -8.562 38.125 25.062 1 85.94 76 GLY A C 1
ATOM 569 O O . GLY A 1 76 ? -8.547 38.812 24.016 1 85.94 76 GLY A O 1
ATOM 570 N N . GLU A 1 77 ? -7.699 37.25 25.406 1 87.12 77 GLU A N 1
ATOM 571 C CA . GLU A 1 77 ? -6.578 36.875 24.547 1 87.12 77 GLU A CA 1
ATOM 572 C C . GLU A 1 77 ? -7.039 36 23.375 1 87.12 77 GLU A C 1
ATOM 574 O O . GLU A 1 77 ? -8.141 35.469 23.391 1 87.12 77 GLU A O 1
ATOM 579 N N . CYS A 1 78 ? -6.258 36.062 22.312 1 88.94 78 CYS A N 1
ATOM 580 C CA . CYS A 1 78 ? -6.48 35.219 21.141 1 88.94 78 CYS A CA 1
ATOM 581 C C . CYS A 1 78 ? -5.508 34.031 21.141 1 88.94 78 CYS A C 1
ATOM 583 O O . CYS A 1 78 ? -4.34 34.188 21.5 1 88.94 78 CYS A O 1
ATOM 585 N N . HIS A 1 79 ? -5.988 32.875 20.844 1 85.31 79 HIS A N 1
ATOM 586 C CA . HIS A 1 79 ? -5.215 31.625 20.812 1 85.31 79 HIS A CA 1
ATOM 587 C C . HIS A 1 79 ? -5.035 31.125 19.375 1 85.31 79 HIS A C 1
ATOM 589 O O . HIS A 1 79 ? -5.859 31.406 18.5 1 85.31 79 HIS A O 1
ATOM 595 N N . PRO A 1 80 ? -3.889 30.391 19.203 1 82.88 80 PRO A N 1
ATOM 596 C CA . PRO A 1 80 ? -3.693 29.828 17.859 1 82.88 80 PRO A CA 1
ATOM 597 C C . PRO A 1 80 ? -4.766 28.812 17.484 1 82.88 80 PRO A C 1
ATOM 599 O O . PRO A 1 80 ? -5.203 28.031 18.344 1 82.88 80 PRO A O 1
ATOM 602 N N . CYS A 1 81 ? -5.109 28.906 16.188 1 86.12 81 CYS A N 1
ATOM 603 C CA . CYS A 1 81 ? -6.129 28.016 15.664 1 86.12 81 CYS A CA 1
ATOM 604 C C . CYS A 1 81 ? -5.613 26.578 15.617 1 86.12 81 CYS A C 1
ATOM 606 O O . CYS A 1 81 ? -4.469 26.328 15.227 1 86.12 81 CYS A O 1
ATOM 608 N N . PRO A 1 82 ? -6.445 25.766 16.156 1 78.75 82 PRO A N 1
ATOM 609 C CA . PRO A 1 82 ? -6.016 24.375 16.016 1 78.75 82 PRO A CA 1
ATOM 610 C C . PRO A 1 82 ? -5.883 23.953 14.547 1 78.75 82 PRO A C 1
ATOM 612 O O . PRO A 1 82 ? -6.504 24.547 13.664 1 78.75 82 PRO A O 1
ATOM 615 N N . THR A 1 83 ? -4.801 23.344 14.094 1 65.56 83 THR A N 1
ATOM 616 C CA . THR A 1 83 ? -4.379 23.094 12.719 1 65.56 83 THR A CA 1
ATOM 617 C C . THR A 1 83 ? -5.352 22.141 12.023 1 65.56 83 THR A C 1
ATOM 619 O O . THR A 1 83 ? -5.617 22.281 10.828 1 65.56 83 THR A O 1
ATOM 622 N N . GLU A 1 84 ? -6.062 21.328 12.664 1 76 84 GLU A N 1
ATOM 623 C CA . GLU A 1 84 ? -6.676 20.344 11.773 1 76 84 GLU A CA 1
ATOM 624 C C . GLU A 1 84 ? -8.195 20.5 11.734 1 76 84 GLU A C 1
ATOM 626 O O . GLU A 1 84 ? -8.852 20.453 12.773 1 76 84 GLU A O 1
ATOM 631 N N . GLY A 1 85 ? -8.875 20.906 10.586 1 85.5 85 GLY A N 1
ATOM 632 C CA . GLY A 1 85 ? -10.289 20.797 10.258 1 85.5 85 GLY A CA 1
ATOM 633 C C . GLY A 1 85 ? -11.094 22.016 10.672 1 85.5 85 GLY A C 1
ATOM 634 O O . GLY A 1 85 ? -12.312 22.062 10.477 1 85.5 85 GLY A O 1
ATOM 635 N N . VAL A 1 86 ? -10.375 23.047 11.359 1 89 86 VAL A N 1
ATOM 636 C CA . VAL A 1 86 ? -11.102 24.234 11.805 1 89 86 VAL A CA 1
ATOM 637 C C . VAL A 1 86 ? -10.461 25.484 11.203 1 89 86 VAL A C 1
ATOM 639 O O . VAL A 1 86 ? -9.266 25.5 10.906 1 89 86 VAL A O 1
ATOM 642 N N . ASN A 1 87 ? -11.336 26.422 10.938 1 86.44 87 ASN A N 1
ATOM 643 C CA . ASN A 1 87 ? -10.938 27.75 10.516 1 86.44 87 ASN A CA 1
ATOM 644 C C . ASN A 1 87 ? -11.219 28.797 11.602 1 86.44 87 ASN A C 1
ATOM 646 O O . ASN A 1 87 ? -12.258 28.734 12.266 1 86.44 87 ASN A O 1
ATOM 650 N N . CYS A 1 88 ? -10.258 29.656 11.734 1 88.62 88 CYS A N 1
ATOM 651 C CA . CYS A 1 88 ? -10.398 30.672 12.766 1 88.62 88 CYS A CA 1
ATOM 652 C C . CYS A 1 88 ? -10.359 32.062 12.164 1 88.62 88 CYS A C 1
ATOM 654 O O . CYS A 1 88 ? -10.031 33.031 12.852 1 88.62 88 CYS A O 1
ATOM 656 N N . SER A 1 89 ? -10.664 32.312 10.906 1 79.88 89 SER A N 1
ATOM 657 C CA . SER A 1 89 ? -10.555 33.594 10.227 1 79.88 89 SER A CA 1
ATOM 658 C C . SER A 1 89 ? -11.461 34.625 10.867 1 79.88 89 SER A C 1
ATOM 660 O O . SER A 1 89 ? -11.133 35.812 10.883 1 79.88 89 SER A O 1
ATOM 662 N N . GLU A 1 90 ? -12.656 34.375 11.477 1 82.69 90 GLU A N 1
ATOM 663 C CA . GLU A 1 90 ? -13.586 35.312 12.062 1 82.69 90 GLU A CA 1
ATOM 664 C C . GLU A 1 90 ? -13.445 35.375 13.586 1 82.69 90 GLU A C 1
ATOM 666 O O . GLU A 1 90 ? -14.359 35.812 14.289 1 82.69 90 GLU A O 1
ATOM 671 N N . GLU A 1 91 ? -12.227 34.906 14.086 1 89.56 91 GLU A N 1
ATOM 672 C CA . GLU A 1 91 ? -11.82 34.969 15.492 1 89.56 91 GLU A CA 1
ATOM 673 C C . GLU A 1 91 ? -12.555 33.906 16.312 1 89.56 91 GLU A C 1
ATOM 675 O O . GLU A 1 91 ? -12.617 34.031 17.547 1 89.56 91 GLU A O 1
ATOM 680 N N . TYR A 1 92 ? -13.258 33.156 15.703 1 89.69 92 TYR A N 1
ATOM 681 C CA . TYR A 1 92 ? -13.859 31.984 16.344 1 89.69 92 TYR A CA 1
ATOM 682 C C . TYR A 1 92 ? -13.633 30.734 15.516 1 89.69 92 TYR A C 1
ATOM 684 O O . TYR A 1 92 ? -13.242 30.812 14.344 1 89.69 92 TYR A O 1
ATOM 692 N N . GLN A 1 93 ? -13.828 29.625 16.188 1 89.06 93 GLN A N 1
ATOM 693 C CA . GLN A 1 93 ? -13.594 28.359 15.492 1 89.06 93 GLN A CA 1
ATOM 694 C C . GLN A 1 93 ? -14.844 27.906 14.734 1 89.06 93 GLN A C 1
ATOM 696 O O . GLN A 1 93 ? -15.945 27.938 15.266 1 89.06 93 GLN A O 1
ATOM 701 N N . HIS A 1 94 ? -14.641 27.641 13.547 1 88.25 94 HIS A N 1
ATOM 702 C CA . HIS A 1 94 ? -15.703 27 12.766 1 88.25 94 HIS A CA 1
ATOM 703 C C . HIS A 1 94 ? -15.141 25.922 11.844 1 88.25 94 HIS A C 1
ATOM 705 O O . HIS A 1 94 ? -13.961 25.953 11.492 1 88.25 94 HIS A O 1
ATOM 711 N N . LEU A 1 95 ? -15.969 25.078 11.477 1 89.94 95 LEU A N 1
ATOM 712 C CA . LEU A 1 95 ? -15.547 23.875 10.758 1 89.94 95 LEU A CA 1
ATOM 713 C C . LEU A 1 95 ? -15.227 24.188 9.305 1 89.94 95 LEU A C 1
ATOM 715 O O . LEU A 1 95 ? -15.93 24.969 8.664 1 89.94 95 LEU A O 1
ATOM 719 N N . LEU A 1 96 ? -14.172 23.547 8.836 1 88.25 96 LEU A N 1
ATOM 720 C CA . LEU A 1 96 ? -13.875 23.547 7.41 1 88.25 96 LEU A CA 1
ATOM 721 C C . LEU A 1 96 ? -14.695 22.469 6.688 1 88.25 96 LEU A C 1
ATOM 723 O O . LEU A 1 96 ? -15.148 21.516 7.312 1 88.25 96 LEU A O 1
ATOM 727 N N . PRO A 1 97 ? -14.922 22.672 5.426 1 88.5 97 PRO A N 1
ATOM 728 C CA . PRO A 1 97 ? -15.578 21.594 4.684 1 88.5 97 PRO A CA 1
ATOM 729 C C . PRO A 1 97 ? -14.844 20.25 4.809 1 88.5 97 PRO A C 1
ATOM 731 O O . PRO A 1 97 ? -13.617 20.219 4.852 1 88.5 97 PRO A O 1
ATOM 734 N N . GLY A 1 98 ? -15.625 19.156 4.93 1 89.31 98 GLY A N 1
ATOM 735 C CA . GLY A 1 98 ? -15.047 17.828 5.012 1 89.31 98 GLY A CA 1
ATOM 736 C C . GLY A 1 98 ? -14.844 17.344 6.441 1 89.31 98 GLY A C 1
ATOM 737 O O . GLY A 1 98 ? -14.43 16.219 6.668 1 89.31 98 GLY A O 1
ATOM 738 N N . PHE A 1 99 ? -15.109 18.281 7.352 1 90.81 99 PHE A N 1
ATOM 739 C CA . PHE A 1 99 ? -14.93 17.953 8.758 1 90.81 99 PHE A CA 1
ATOM 740 C C . PHE A 1 99 ? -16.25 18.047 9.516 1 90.81 99 PHE A C 1
ATOM 742 O O . PHE A 1 99 ? -17.219 18.625 9.016 1 90.81 99 PHE A O 1
ATOM 749 N N . TRP A 1 100 ? -16.281 17.359 10.648 1 90.44 100 TRP A N 1
ATOM 750 C CA . TRP A 1 100 ? -17.516 17.234 11.414 1 90.44 100 TRP A CA 1
ATOM 751 C C . TRP A 1 100 ? -17.234 17.281 12.914 1 90.44 100 TRP A C 1
ATOM 753 O O . TRP A 1 100 ? -16.172 16.844 13.367 1 90.44 100 TRP A O 1
ATOM 763 N N . TRP A 1 101 ? -18.141 17.969 13.609 1 89.5 101 TRP A N 1
ATOM 764 C CA . TRP A 1 101 ? -18.156 17.875 15.062 1 89.5 101 TRP A CA 1
ATOM 765 C C . TRP A 1 101 ? -19.578 17.953 15.602 1 89.5 101 TRP A C 1
ATOM 767 O O . TRP A 1 101 ? -20.516 18.172 14.844 1 89.5 101 TRP A O 1
ATOM 777 N N . THR A 1 102 ? -19.797 17.516 16.797 1 87.19 102 THR A N 1
ATOM 778 C CA . THR A 1 102 ? -21.109 17.562 17.406 1 87.19 102 THR A CA 1
ATOM 779 C C . THR A 1 102 ? -21.031 18.125 18.828 1 87.19 102 THR A C 1
ATOM 781 O O . THR A 1 102 ? -20.047 17.906 19.531 1 87.19 102 THR A O 1
ATOM 784 N N . TRP A 1 103 ? -22.047 18.859 19.062 1 85.88 103 TRP A N 1
ATOM 785 C CA . TRP A 1 103 ? -22.156 19.469 20.391 1 85.88 103 TRP A CA 1
ATOM 786 C C . TRP A 1 103 ? -22.969 18.562 21.328 1 85.88 103 TRP A C 1
ATOM 788 O O . TRP A 1 103 ? -23.047 18.828 22.531 1 85.88 103 TRP A O 1
ATOM 798 N N . ASP A 1 104 ? -23.562 17.453 20.734 1 75.31 104 ASP A N 1
ATOM 799 C CA . ASP A 1 104 ? -24.469 16.594 21.484 1 75.31 104 ASP A CA 1
ATOM 800 C C . ASP A 1 104 ? -23.719 15.516 22.25 1 75.31 104 ASP A C 1
ATOM 802 O O . ASP A 1 104 ? -23.688 14.352 21.828 1 75.31 104 ASP A O 1
ATOM 806 N N . TRP A 1 105 ? -22.875 15.734 23.234 1 68.44 105 TRP A N 1
ATOM 807 C CA . TRP A 1 105 ? -22.219 14.672 24 1 68.44 105 TRP A CA 1
ATOM 808 C C . TRP A 1 105 ? -22.469 14.844 25.5 1 68.44 105 TRP A C 1
ATOM 810 O O . TRP A 1 105 ? -21.547 14.68 26.297 1 68.44 105 TRP A O 1
ATOM 820 N N . GLY A 1 106 ? -23.672 15.031 25.766 1 60.22 106 GLY A N 1
ATOM 821 C CA . GLY A 1 106 ? -24.141 14.977 27.141 1 60.22 106 GLY A CA 1
ATOM 822 C C . GLY A 1 106 ? -24.078 16.312 27.844 1 60.22 106 GLY A C 1
ATOM 823 O O . GLY A 1 106 ? -24.516 16.438 28.984 1 60.22 106 GLY A O 1
ATOM 824 N N . LEU A 1 107 ? -23.219 17.172 27.297 1 57.22 107 LEU A N 1
ATOM 825 C CA . LEU A 1 107 ? -23.219 18.453 28 1 57.22 107 LEU A CA 1
ATOM 826 C C . LEU A 1 107 ? -24.453 19.266 27.672 1 57.22 107 LEU A C 1
ATOM 828 O O . LEU A 1 107 ? -25.062 19.078 26.625 1 57.22 107 LEU A O 1
ATOM 832 N N . SER A 1 108 ? -24.953 19.922 28.578 1 57.12 108 SER A N 1
ATOM 833 C CA . SER A 1 108 ? -26.172 20.719 28.547 1 57.12 108 SER A CA 1
ATOM 834 C C . SER A 1 108 ? -26.219 21.594 27.297 1 57.12 108 SER A C 1
ATOM 836 O O . SER A 1 108 ? -25.188 21.984 26.766 1 57.12 108 SER A O 1
ATOM 838 N N . ASP A 1 109 ? -27.375 21.516 26.391 1 62.44 109 ASP A N 1
ATOM 839 C CA . ASP A 1 109 ? -27.766 22.469 25.344 1 62.44 109 ASP A CA 1
ATOM 840 C C . ASP A 1 109 ? -27.172 23.844 25.609 1 62.44 109 ASP A C 1
ATOM 842 O O . ASP A 1 109 ? -26.984 24.641 24.688 1 62.44 109 ASP A O 1
ATOM 846 N N . ASP A 1 110 ? -26.562 23.781 26.734 1 77.12 110 ASP A N 1
ATOM 847 C CA . ASP A 1 110 ? -26.062 25.062 27.234 1 77.12 110 ASP A CA 1
ATOM 848 C C . ASP A 1 110 ? -24.688 25.391 26.641 1 77.12 110 ASP A C 1
ATOM 850 O O . ASP A 1 110 ? -24.406 26.547 26.328 1 77.12 110 ASP A O 1
ATOM 854 N N . ASN A 1 111 ? -24.031 24.344 26.156 1 83.38 111 ASN A N 1
ATOM 855 C CA . ASN A 1 111 ? -22.688 24.594 25.641 1 83.38 111 ASN A CA 1
ATOM 856 C C . ASN A 1 111 ? -22.734 25.172 24.234 1 83.38 111 ASN A C 1
ATOM 858 O O . ASN A 1 111 ? -22.031 26.141 23.938 1 83.38 111 ASN A O 1
ATOM 862 N N . TYR A 1 112 ? -23.641 24.609 23.438 1 86.19 112 TYR A N 1
ATOM 863 C CA . TYR A 1 112 ? -23.781 25.109 22.078 1 86.19 112 TYR A CA 1
ATOM 864 C C . TYR A 1 112 ? -24.359 26.516 22.078 1 86.19 112 TYR A C 1
ATOM 866 O O . TYR A 1 112 ? -23.859 27.406 21.375 1 86.19 112 TYR A O 1
ATOM 874 N N . ILE A 1 113 ? -25.344 26.688 22.766 1 85.62 113 ILE A N 1
ATOM 875 C CA . ILE A 1 113 ? -26.031 27.984 22.828 1 85.62 113 ILE A CA 1
ATOM 876 C C . ILE A 1 113 ? -25.078 29.047 23.359 1 85.62 113 ILE A C 1
ATOM 878 O O . ILE A 1 113 ? -25.047 30.172 22.859 1 85.62 113 ILE A O 1
ATOM 882 N N . SER A 1 114 ? -24.328 28.594 24.297 1 86.56 114 SER A N 1
ATOM 883 C CA . SER A 1 114 ? -23.359 29.516 24.875 1 86.56 114 SER A CA 1
ATOM 884 C C . SER A 1 114 ? -22.328 29.922 23.828 1 86.56 114 SER A C 1
ATOM 886 O O . SER A 1 114 ? -21.953 31.094 23.75 1 86.56 114 SER A O 1
ATOM 888 N N . TYR A 1 115 ? -21.969 28.984 23.078 1 88.75 115 TYR A N 1
ATOM 889 C CA . TYR A 1 115 ? -20.969 29.281 22.062 1 88.75 115 TYR A CA 1
ATOM 890 C C . TYR A 1 115 ? -21.578 30.141 20.938 1 88.75 115 TYR A C 1
ATOM 892 O O . TYR A 1 115 ? -20.938 31.062 20.453 1 88.75 115 TYR A O 1
ATOM 900 N N . GLU A 1 116 ? -22.719 29.797 20.5 1 87.5 116 GLU A N 1
ATOM 901 C CA . GLU A 1 116 ? -23.406 30.562 19.469 1 87.5 116 GLU A CA 1
ATOM 902 C C . GLU A 1 116 ? -23.609 32 19.891 1 87.5 116 GLU A C 1
ATOM 904 O O . GLU A 1 116 ? -23.391 32.938 19.094 1 87.5 116 GLU A O 1
ATOM 909 N N . ARG A 1 117 ? -23.984 32.188 21.094 1 88 117 ARG A N 1
ATOM 910 C CA . ARG A 1 117 ? -24.172 33.531 21.641 1 88 117 ARG A CA 1
ATOM 911 C C . ARG A 1 117 ? -22.844 34.312 21.703 1 88 117 ARG A C 1
ATOM 913 O O . ARG A 1 117 ? -22.797 35.5 21.422 1 88 117 ARG A O 1
ATOM 920 N N . PHE A 1 118 ? -21.938 33.562 22.094 1 90.75 118 PHE A N 1
ATOM 921 C CA . PHE A 1 118 ? -20.609 34.156 22.156 1 90.75 118 PHE A CA 1
ATOM 922 C C . PHE A 1 118 ? -20.156 34.625 20.766 1 90.75 118 PHE A C 1
ATOM 924 O O . PHE A 1 118 ? -19.672 35.75 20.609 1 90.75 118 PHE A O 1
ATOM 931 N N . VAL A 1 119 ? -20.328 33.781 19.766 1 90.19 119 VAL A N 1
ATOM 932 C CA . VAL A 1 119 ? -19.906 34.062 18.406 1 90.19 119 VAL A CA 1
ATOM 933 C C . VAL A 1 119 ? -20.672 35.281 17.859 1 90.19 119 VAL A C 1
ATOM 935 O O . VAL A 1 119 ? -20.094 36.156 17.234 1 90.19 119 VAL A O 1
ATOM 938 N N . THR A 1 120 ? -21.922 35.312 18.109 1 87 120 THR A N 1
ATOM 939 C CA . THR A 1 120 ? -22.734 36.438 17.688 1 87 120 THR A CA 1
ATOM 940 C C . THR A 1 120 ? -22.266 37.719 18.344 1 87 120 THR A C 1
ATOM 942 O O . THR A 1 120 ? -22.219 38.781 17.703 1 87 120 THR A O 1
ATOM 945 N N . ASN A 1 121 ? -21.906 37.562 19.562 1 88.69 121 ASN A N 1
ATOM 946 C CA . ASN A 1 121 ? -21.422 38.719 20.312 1 88.69 121 ASN A CA 1
ATOM 947 C C . ASN A 1 121 ? -20.094 39.219 19.766 1 88.69 121 ASN A C 1
ATOM 949 O O . ASN A 1 121 ? -19.906 40.438 19.625 1 88.69 121 ASN A O 1
ATOM 953 N N . VAL A 1 122 ? -19.25 38.281 19.5 1 88.19 122 VAL A N 1
ATOM 954 C CA . VAL A 1 122 ? -17.922 38.625 19.016 1 88.19 122 VAL A CA 1
ATOM 955 C C . VAL A 1 122 ? -18.016 39.25 17.625 1 88.19 122 VAL A C 1
ATOM 957 O O . VAL A 1 122 ? -17.25 40.156 17.297 1 88.19 122 VAL A O 1
ATOM 960 N N . CYS A 1 123 ? -18.969 38.844 16.844 1 85.94 123 CYS A N 1
ATOM 961 C CA . CYS A 1 123 ? -19.109 39.344 15.469 1 85.94 123 CYS A CA 1
ATOM 962 C C . CYS A 1 123 ? -19.812 40.688 15.438 1 85.94 123 CYS A C 1
ATOM 964 O O . CYS A 1 123 ? -19.781 41.406 14.43 1 85.94 123 CYS A O 1
ATOM 966 N N . THR A 1 124 ? -20.375 41.094 16.562 1 84.31 124 THR A N 1
ATOM 967 C CA . THR A 1 124 ? -21.031 42.375 16.656 1 84.31 124 THR A CA 1
ATOM 968 C C . THR A 1 124 ? -19.984 43.5 16.859 1 84.31 124 THR A C 1
ATOM 970 O O . THR A 1 124 ? -19.406 43.594 17.938 1 84.31 124 THR A O 1
ATOM 973 N N . GLU A 1 125 ? -19.781 44.219 15.859 1 78 125 GLU A N 1
ATOM 974 C CA . GLU A 1 125 ? -18.703 45.219 15.883 1 78 125 GLU A CA 1
ATOM 975 C C . GLU A 1 125 ? -19.203 46.562 16.344 1 78 125 GLU A C 1
ATOM 977 O O . GLU A 1 125 ? -18.422 47.531 16.453 1 78 125 GLU A O 1
ATOM 982 N N . ASP A 1 126 ? -20.484 46.625 16.625 1 75.25 126 ASP A N 1
ATOM 983 C CA . ASP A 1 126 ? -21.031 47.906 17.016 1 75.25 126 ASP A CA 1
ATOM 984 C C . ASP A 1 126 ? -21.406 47.938 18.5 1 75.25 126 ASP A C 1
ATOM 986 O O . ASP A 1 126 ? -21.125 46.969 19.219 1 75.25 126 ASP A O 1
ATOM 990 N N . SER A 1 127 ? -21.797 49.125 19.016 1 71.38 127 SER A N 1
ATOM 991 C CA . SER A 1 127 ? -22.078 49.344 20.422 1 71.38 127 SER A CA 1
ATOM 992 C C . SER A 1 127 ? -23.219 48.469 20.906 1 71.38 127 SER A C 1
ATOM 994 O O . SER A 1 127 ? -23.484 48.406 22.109 1 71.38 127 SER A O 1
ATOM 996 N N . ARG A 1 128 ? -23.875 47.688 20.094 1 72 128 ARG A N 1
ATOM 997 C CA . ARG A 1 128 ? -25.031 46.875 20.438 1 72 128 ARG A CA 1
ATOM 998 C C . ARG A 1 128 ? -24.594 45.5 20.922 1 72 128 ARG A C 1
ATOM 1000 O O . ARG A 1 128 ? -25.422 44.594 21.094 1 72 128 ARG A O 1
ATOM 1007 N N . TYR A 1 129 ? -23.266 45.281 21.219 1 78.94 129 TYR A N 1
ATOM 1008 C CA . TYR A 1 129 ? -22.812 43.969 21.703 1 78.94 129 TYR A CA 1
ATOM 1009 C C . TYR A 1 129 ? -23.375 43.656 23.078 1 78.94 129 TYR A C 1
ATOM 1011 O O . TYR A 1 129 ? -23.781 44.594 23.797 1 78.94 129 TYR A O 1
ATOM 1019 N N . ASP A 1 130 ? -23.656 42.375 23.391 1 75.12 130 ASP A N 1
ATOM 1020 C CA . ASP A 1 130 ? -24.172 41.938 24.688 1 75.12 130 ASP A CA 1
ATOM 1021 C C . ASP A 1 130 ? -23.062 41.938 25.75 1 75.12 130 ASP A C 1
ATOM 1023 O O . ASP A 1 130 ? -22.141 41.125 25.688 1 75.12 130 ASP A O 1
ATOM 1027 N N . ASN A 1 131 ? -23.047 42.906 26.688 1 70.38 131 ASN A N 1
ATOM 1028 C CA . ASN A 1 131 ? -22.016 43.062 27.719 1 70.38 131 ASN A CA 1
ATOM 1029 C C . ASN A 1 131 ? -22.375 42.25 28.969 1 70.38 131 ASN A C 1
ATOM 1031 O O . ASN A 1 131 ? -21.656 42.312 29.969 1 70.38 131 ASN A O 1
ATOM 1035 N N . THR A 1 132 ? -23.406 41.562 29 1 67.38 132 THR A N 1
ATOM 1036 C CA . THR A 1 132 ? -23.844 40.969 30.25 1 67.38 132 THR A CA 1
ATOM 1037 C C . THR A 1 132 ? -23.297 39.531 30.375 1 67.38 132 THR A C 1
ATOM 1039 O O . THR A 1 132 ? -22.656 39.188 31.375 1 67.38 132 THR A O 1
ATOM 1042 N N . SER A 1 133 ? -23.672 38.625 29.594 1 68.38 133 SER A N 1
ATOM 1043 C CA . SER A 1 133 ? -23.344 37.219 29.922 1 68.38 133 SER A CA 1
ATOM 1044 C C . SER A 1 133 ? -22.688 36.531 28.734 1 68.38 133 SER A C 1
ATOM 1046 O O . SER A 1 133 ? -22.016 35.5 28.906 1 68.38 133 SER A O 1
ATOM 1048 N N . ASN A 1 134 ? -22.609 37.188 27.609 1 78.44 134 ASN A N 1
ATOM 1049 C CA . ASN A 1 134 ? -22.219 36.406 26.438 1 78.44 134 ASN A CA 1
ATOM 1050 C C . ASN A 1 134 ? -20.891 36.875 25.859 1 78.44 134 ASN A C 1
ATOM 1052 O O . ASN A 1 134 ? -20.609 36.625 24.688 1 78.44 134 ASN A O 1
ATOM 1056 N N . PHE A 1 135 ? -20.125 37.5 26.672 1 85.62 135 PHE A N 1
ATOM 1057 C CA . PHE A 1 135 ? -18.875 38 26.094 1 85.62 135 PHE A CA 1
ATOM 1058 C C . PHE A 1 135 ? -17.766 37 26.281 1 85.62 135 PHE A C 1
ATOM 1060 O O . PHE A 1 135 ? -16.672 37.156 25.719 1 85.62 135 PHE A O 1
ATOM 1067 N N . ARG A 1 136 ? -18.031 35.969 27.094 1 87.69 136 ARG A N 1
ATOM 1068 C CA . ARG A 1 136 ? -17.062 34.906 27.281 1 87.69 136 ARG A CA 1
ATOM 1069 C C . ARG A 1 136 ? -17.688 33.531 27.078 1 87.69 136 ARG A C 1
ATOM 1071 O O . ARG A 1 136 ? -18.828 33.281 27.484 1 87.69 136 ARG A O 1
ATOM 1078 N N . PHE A 1 137 ? -16.938 32.688 26.453 1 90.25 137 PHE A N 1
ATOM 1079 C CA . PHE A 1 137 ? -17.328 31.297 26.312 1 90.25 137 PHE A CA 1
ATOM 1080 C C . PHE A 1 137 ? -16.547 30.422 27.281 1 90.25 137 PHE A C 1
ATOM 1082 O O . PHE A 1 137 ? -15.32 30.297 27.156 1 90.25 137 PHE A O 1
ATOM 1089 N N . GLY A 1 138 ? -17.172 29.875 28.266 1 81.94 138 GLY A N 1
ATOM 1090 C CA . GLY A 1 138 ? -16.516 29.031 29.266 1 81.94 138 GLY A CA 1
ATOM 1091 C C . GLY A 1 138 ? -16.75 27.562 29.016 1 81.94 138 GLY A C 1
ATOM 1092 O O . GLY A 1 138 ? -16.438 26.734 29.875 1 81.94 138 GLY A O 1
ATOM 1093 N N . GLY A 1 139 ? -17.328 27.297 27.922 1 82.88 139 GLY A N 1
ATOM 1094 C CA . GLY A 1 139 ? -17.625 25.891 27.641 1 82.88 139 GLY A CA 1
ATOM 1095 C C . GLY A 1 139 ? -16.469 25.156 26.969 1 82.88 139 GLY A C 1
ATOM 1096 O O . GLY A 1 139 ? -15.312 25.562 27.109 1 82.88 139 GLY A O 1
ATOM 1097 N N . VAL A 1 140 ? -16.781 23.984 26.531 1 84.12 140 VAL A N 1
ATOM 1098 C CA . VAL A 1 140 ? -15.797 23.125 25.875 1 84.12 140 VAL A CA 1
ATOM 1099 C C . VAL A 1 140 ? -16.141 22.969 24.406 1 84.12 140 VAL A C 1
ATOM 1101 O O . VAL A 1 140 ? -17.312 22.75 24.047 1 84.12 140 VAL A O 1
ATOM 1104 N N . LEU A 1 141 ? -15.188 23.188 23.609 1 86.81 141 LEU A N 1
ATOM 1105 C CA . LEU A 1 141 ? -15.391 23.031 22.188 1 86.81 141 LEU A CA 1
ATOM 1106 C C . LEU A 1 141 ? -15.352 21.547 21.797 1 86.81 141 LEU A C 1
ATOM 1108 O O . LEU A 1 141 ? -14.641 20.766 22.406 1 86.81 141 LEU A O 1
ATOM 1112 N N . PRO A 1 142 ? -16.109 21.156 20.812 1 87.75 142 PRO A N 1
ATOM 1113 C CA . PRO A 1 142 ? -16.125 19.766 20.359 1 87.75 142 PRO A CA 1
ATOM 1114 C C . PRO A 1 142 ? -14.852 19.375 19.625 1 87.75 142 PRO A C 1
ATOM 1116 O O . PRO A 1 142 ? -14.164 20.234 19.062 1 87.75 142 PRO A O 1
ATOM 1119 N N . LYS A 1 143 ? -14.562 18.078 19.688 1 89.12 143 LYS A N 1
ATOM 1120 C CA . LYS A 1 143 ? -13.438 17.547 18.922 1 89.12 143 LYS A CA 1
ATOM 1121 C C . LYS A 1 143 ? -13.797 17.406 17.453 1 89.12 143 LYS A C 1
ATOM 1123 O O . LYS A 1 143 ? -14.906 17 17.109 1 89.12 143 LYS A O 1
ATOM 1128 N N . VAL A 1 144 ? -12.875 17.766 16.625 1 90.12 144 VAL A N 1
ATOM 1129 C CA . VAL A 1 144 ? -13.086 17.75 15.18 1 90.12 144 VAL A CA 1
ATOM 1130 C C . VAL A 1 144 ? -12.773 16.359 14.633 1 90.12 144 VAL A C 1
ATOM 1132 O O . VAL A 1 144 ? -11.789 15.734 15.031 1 90.12 144 VAL A O 1
ATOM 1135 N N . HIS A 1 145 ? -13.664 15.852 13.766 1 89.12 145 HIS A N 1
ATOM 1136 C CA . HIS A 1 145 ? -13.477 14.578 13.086 1 89.12 145 HIS A CA 1
ATOM 1137 C C . HIS A 1 145 ? -13.562 14.75 11.57 1 89.12 145 HIS A C 1
ATOM 1139 O O . HIS A 1 145 ? -14.297 15.609 11.078 1 89.12 145 HIS A O 1
ATOM 1145 N N . LYS A 1 146 ? -12.781 13.992 10.875 1 87.06 146 LYS A N 1
ATOM 1146 C CA . LYS A 1 146 ? -12.859 14.023 9.422 1 87.06 146 LYS A CA 1
ATOM 1147 C C . LYS A 1 146 ? -14.047 13.211 8.914 1 87.06 146 LYS A C 1
ATOM 1149 O O . LYS A 1 146 ? -14.305 12.109 9.414 1 87.06 146 LYS A O 1
ATOM 1154 N N . CYS A 1 147 ? -14.688 13.781 8.016 1 87.94 147 CYS A N 1
ATOM 1155 C CA . CYS A 1 147 ? -15.797 13.055 7.41 1 87.94 147 CYS A CA 1
ATOM 1156 C C . CYS A 1 147 ? -15.281 11.969 6.473 1 87.94 147 CYS A C 1
ATOM 1158 O O . CYS A 1 147 ? -14.234 12.133 5.84 1 87.94 147 CYS A O 1
ATOM 1160 N N . PRO A 1 148 ? -16.016 10.891 6.465 1 80.44 148 PRO A N 1
ATOM 1161 C CA . PRO A 1 148 ? -15.602 9.828 5.543 1 80.44 148 PRO A CA 1
ATOM 1162 C C . PRO A 1 148 ? -15.594 10.281 4.086 1 80.44 148 PRO A C 1
ATOM 1164 O O . PRO A 1 148 ? -14.734 9.859 3.307 1 80.44 148 PRO A O 1
ATOM 1167 N N . ARG A 1 149 ? -16.578 11.141 3.748 1 79.69 149 ARG A N 1
ATOM 1168 C CA . ARG A 1 149 ? -16.656 11.773 2.438 1 79.69 149 ARG A CA 1
ATOM 1169 C C . ARG A 1 149 ? -16.484 13.289 2.551 1 79.69 149 ARG A C 1
ATOM 1171 O O . ARG A 1 149 ? -17.312 13.969 3.137 1 79.69 149 ARG A O 1
ATOM 1178 N N . ASN A 1 150 ? -15.43 13.68 1.955 1 76.94 150 ASN A N 1
ATOM 1179 C CA . ASN A 1 150 ? -15.117 15.094 2.086 1 76.94 150 ASN A CA 1
ATOM 1180 C C . ASN A 1 150 ? -16.25 15.969 1.567 1 76.94 150 ASN A C 1
ATOM 1182 O O . ASN A 1 150 ? -16.547 17.031 2.137 1 76.94 150 ASN A O 1
ATOM 1186 N N . GLU A 1 151 ? -17.031 15.477 0.657 1 82.44 151 GLU A N 1
ATOM 1187 C CA . GLU A 1 151 ? -18.047 16.297 0.004 1 82.44 151 GLU A CA 1
ATOM 1188 C C . GLU A 1 151 ? -19.344 16.281 0.799 1 82.44 151 GLU A C 1
ATOM 1190 O O . GLU A 1 151 ? -20.219 17.125 0.574 1 82.44 151 GLU A O 1
ATOM 1195 N N . SER A 1 152 ? -19.375 15.414 1.771 1 87.81 152 SER A N 1
ATOM 1196 C CA . SER A 1 152 ? -20.641 15.273 2.5 1 87.81 152 SER A CA 1
ATOM 1197 C C . SER A 1 152 ? -20.766 16.344 3.57 1 87.81 152 SER A C 1
ATOM 1199 O O . SER A 1 152 ? -21.891 16.75 3.914 1 87.81 152 SER A O 1
ATOM 1201 N N . CYS A 1 153 ? -19.641 16.812 4.074 1 89.94 153 CYS A N 1
ATOM 1202 C CA . CYS A 1 153 ? -19.641 17.844 5.094 1 89.94 153 CYS A CA 1
ATOM 1203 C C . CYS A 1 153 ? -19.328 19.203 4.484 1 89.94 153 CYS A C 1
ATOM 1205 O O . CYS A 1 153 ? -18.156 19.578 4.355 1 89.94 153 CYS A O 1
ATOM 1207 N N . VAL A 1 154 ? -20.312 20.016 4.098 1 87.44 154 VAL A N 1
ATOM 1208 C CA . VAL A 1 154 ? -20.125 21.266 3.387 1 87.44 154 VAL A CA 1
ATOM 1209 C C . VAL A 1 154 ? -19.859 22.391 4.387 1 87.44 154 VAL A C 1
ATOM 1211 O O . VAL A 1 154 ? -19.047 23.281 4.133 1 87.44 154 VAL A O 1
ATOM 1214 N N . ASN A 1 155 ? -20.391 22.344 5.594 1 84.06 155 ASN A N 1
ATOM 1215 C CA . ASN A 1 155 ? -20.234 23.312 6.68 1 84.06 155 ASN A CA 1
ATOM 1216 C C . ASN A 1 155 ? -20.281 24.75 6.16 1 84.06 155 ASN A C 1
ATOM 1218 O O . ASN A 1 155 ? -19.406 25.562 6.488 1 84.06 155 ASN A O 1
ATOM 1222 N N . ALA A 1 156 ? -21.188 25.156 5.102 1 62.44 156 ALA A N 1
ATOM 1223 C CA . ALA A 1 156 ? -21.25 26.453 4.449 1 62.44 156 ALA A CA 1
ATOM 1224 C C . ALA A 1 156 ? -21.688 27.531 5.43 1 62.44 156 ALA A C 1
ATOM 1226 O O . ALA A 1 156 ? -21.25 28.688 5.336 1 62.44 156 ALA A O 1
ATOM 1227 N N . VAL A 1 157 ? -23 27.438 6.246 1 53.72 157 VAL A N 1
ATOM 1228 C CA . VAL A 1 157 ? -23.781 28.562 6.742 1 53.72 157 VAL A CA 1
ATOM 1229 C C . VAL A 1 157 ? -23.312 28.953 8.141 1 53.72 157 VAL A C 1
ATOM 1231 O O . VAL A 1 157 ? -23.141 28.094 9.008 1 53.72 157 VAL A O 1
ATOM 1234 N N . LEU A 1 158 ? -23.531 30.484 8.695 1 55.25 158 LEU A N 1
ATOM 1235 C CA . LEU A 1 158 ? -22.953 31.141 9.859 1 55.25 158 LEU A CA 1
ATOM 1236 C C . LEU A 1 158 ? -21.656 30.469 10.281 1 55.25 158 LEU A C 1
ATOM 1238 O O . LEU A 1 158 ? -21.344 30.391 11.477 1 55.25 158 LEU A O 1
ATOM 1242 N N . GLY A 1 159 ? -21.5 29.203 9.422 1 58.94 159 GLY A N 1
ATOM 1243 C CA . GLY A 1 159 ? -21.734 28.047 8.57 1 58.94 159 GLY A CA 1
ATOM 1244 C C . GLY A 1 159 ? -20.891 26.844 8.945 1 58.94 159 GLY A C 1
ATOM 1245 O O . GLY A 1 159 ? -21.109 25.75 8.438 1 58.94 159 GLY A O 1
ATOM 1246 N N . GLY A 1 160 ? -20.312 26.859 9.797 1 72.81 160 GLY A N 1
ATOM 1247 C CA . GLY A 1 160 ? -19.438 25.781 10.234 1 72.81 160 GLY A CA 1
ATOM 1248 C C . GLY A 1 160 ? -19.438 25.594 11.734 1 72.81 160 GLY A C 1
ATOM 1249 O O . GLY A 1 160 ? -18.688 24.766 12.258 1 72.81 160 GLY A O 1
ATOM 1250 N N . ILE A 1 161 ? -20.203 26.547 12.547 1 84.94 161 ILE A N 1
ATOM 1251 C CA . ILE A 1 161 ? -20.281 26.344 13.992 1 84.94 161 ILE A CA 1
ATOM 1252 C C . ILE A 1 161 ? -21.031 25.047 14.289 1 84.94 161 ILE A C 1
ATOM 1254 O O . ILE A 1 161 ? -20.688 24.328 15.242 1 84.94 161 ILE A O 1
ATOM 1258 N N . ASN A 1 162 ? -22.016 24.922 13.531 1 84.62 162 ASN A N 1
ATOM 1259 C CA . ASN A 1 162 ? -22.688 23.625 13.539 1 84.62 162 ASN A CA 1
ATOM 1260 C C . ASN A 1 162 ? -22.391 22.844 12.258 1 84.62 162 ASN A C 1
ATOM 1262 O O . ASN A 1 162 ? -22.375 23.422 11.164 1 84.62 162 ASN A O 1
ATOM 1266 N N . ALA A 1 163 ? -22.172 21.672 12.484 1 88.38 163 ALA A N 1
ATOM 1267 C CA . ALA A 1 163 ? -21.891 20.844 11.312 1 88.38 163 ALA A CA 1
ATOM 1268 C C . ALA A 1 163 ? -23.125 20.719 10.43 1 88.38 163 ALA A C 1
ATOM 1270 O O . ALA A 1 163 ? -24.234 20.531 10.922 1 88.38 163 ALA A O 1
ATOM 1271 N N . THR A 1 164 ? -22.969 21.047 9.203 1 89.62 164 THR A N 1
ATOM 1272 C CA . THR A 1 164 ? -24.047 20.891 8.234 1 89.62 164 THR A CA 1
ATOM 1273 C C . THR A 1 164 ? -23.656 19.891 7.145 1 89.62 164 THR A C 1
ATOM 1275 O O . THR A 1 164 ? -22.516 19.891 6.672 1 89.62 164 THR A O 1
ATOM 1278 N N . CYS A 1 165 ? -24.641 19.047 6.832 1 90.81 165 CYS A N 1
ATOM 1279 C CA . CYS A 1 165 ? -24.406 18.031 5.809 1 90.81 165 CYS A CA 1
ATOM 1280 C C . CYS A 1 165 ? -24.906 18.516 4.449 1 90.81 165 CYS A C 1
ATOM 1282 O O . CYS A 1 165 ? -25.781 19.359 4.367 1 90.81 165 CYS A O 1
ATOM 1284 N N . LYS A 1 166 ? -24.281 18.109 3.426 1 90.62 166 LYS A N 1
ATOM 1285 C CA . LYS A 1 166 ? -24.75 18.344 2.066 1 90.62 166 LYS A CA 1
ATOM 1286 C C . LYS A 1 166 ? -26.141 17.734 1.848 1 90.62 166 LYS A C 1
ATOM 1288 O O . LYS A 1 166 ? -26.531 16.812 2.551 1 90.62 166 LYS A O 1
ATOM 1293 N N . LYS A 1 167 ? -26.797 18.297 0.872 1 88.69 167 LYS A N 1
ATOM 1294 C CA . LYS A 1 167 ? -28.109 17.766 0.535 1 88.69 167 LYS A CA 1
ATOM 1295 C C . LYS A 1 167 ? -28.031 16.266 0.219 1 88.69 167 LYS A C 1
ATOM 1297 O O . LYS A 1 167 ? -27.172 15.836 -0.552 1 88.69 167 LYS A O 1
ATOM 1302 N N . GLY A 1 168 ? -28.875 15.445 0.859 1 90.25 168 GLY A N 1
ATOM 1303 C CA . GLY A 1 168 ? -28.891 14.008 0.622 1 90.25 168 GLY A CA 1
ATOM 1304 C C . GLY A 1 168 ? -28.172 13.219 1.704 1 90.25 168 GLY A C 1
ATOM 1305 O O . GLY A 1 168 ? -28.281 11.992 1.755 1 90.25 168 GLY A O 1
ATOM 1306 N N . TYR A 1 169 ? -27.438 13.938 2.445 1 90.31 169 TYR A N 1
ATOM 1307 C CA . TYR A 1 169 ? -26.688 13.305 3.525 1 90.31 169 TYR A CA 1
ATOM 1308 C C . TYR A 1 169 ? -27.203 13.758 4.887 1 90.31 169 TYR A C 1
ATOM 1310 O O . TYR A 1 169 ? -27.781 14.844 5.008 1 90.31 169 TYR A O 1
ATOM 1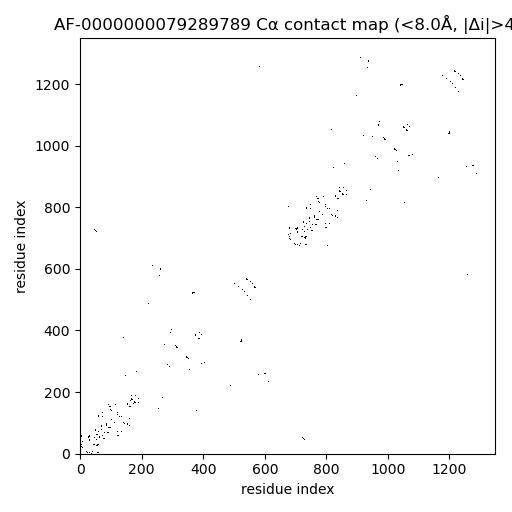318 N N . THR A 1 170 ? -27.047 12.859 5.883 1 88.38 170 THR A N 1
ATOM 1319 C CA . THR A 1 170 ? -27.484 13.203 7.234 1 88.38 170 THR A CA 1
ATOM 1320 C C . THR A 1 170 ? -26.781 12.312 8.266 1 88.38 170 THR A C 1
ATOM 1322 O O . THR A 1 170 ? -25.984 11.445 7.91 1 88.38 170 THR A O 1
ATOM 1325 N N . GLY A 1 171 ? -27.016 12.711 9.484 1 87.12 171 GLY A N 1
ATOM 1326 C CA . GLY A 1 171 ? -26.547 11.867 10.57 1 87.12 171 GLY A CA 1
ATOM 1327 C C . GLY A 1 171 ? -25.156 12.219 11.047 1 87.12 171 GLY A C 1
ATOM 1328 O O . GLY A 1 171 ? -24.641 13.297 10.75 1 87.12 171 GLY A O 1
ATOM 1329 N N . TRP A 1 172 ? -24.609 11.25 11.781 1 88.69 172 TRP A N 1
ATOM 1330 C CA . TRP A 1 172 ? -23.281 11.398 12.344 1 88.69 172 TRP A CA 1
ATOM 1331 C C . TRP A 1 172 ? -22.219 11.414 11.242 1 88.69 172 TRP A C 1
ATOM 1333 O O . TRP A 1 172 ? -22.25 10.57 10.344 1 88.69 172 TRP A O 1
ATOM 1343 N N . LEU A 1 173 ? -21.359 12.461 11.195 1 90.12 173 LEU A N 1
ATOM 1344 C CA . LEU A 1 173 ? -20.281 12.617 10.219 1 90.12 173 LEU A CA 1
ATOM 1345 C C . LEU A 1 173 ? -20.844 12.727 8.805 1 90.12 173 LEU A C 1
ATOM 1347 O O . LEU A 1 173 ? -20.109 12.523 7.828 1 90.12 173 LEU A O 1
ATOM 1351 N N . CYS A 1 174 ? -22.172 12.945 8.766 1 89.88 174 CYS A N 1
ATOM 1352 C CA . CYS A 1 174 ? -22.844 13.023 7.469 1 89.88 174 CYS A CA 1
ATOM 1353 C C . CYS A 1 174 ? -22.594 11.758 6.652 1 89.88 174 CYS A C 1
ATOM 1355 O O . CYS A 1 174 ? -22.328 11.828 5.453 1 89.88 174 CYS A O 1
ATOM 1357 N N . SER A 1 175 ? -22.578 10.68 7.355 1 87.44 175 SER A N 1
ATOM 1358 C CA . SER A 1 175 ? -22.219 9.414 6.711 1 87.44 175 SER A CA 1
ATOM 1359 C C . SER A 1 175 ? -23.453 8.688 6.191 1 87.44 175 SER A C 1
ATOM 1361 O O . SER A 1 175 ? -23.344 7.797 5.344 1 87.44 175 SER A O 1
ATOM 1363 N N . GLN A 1 176 ? -24.656 9.117 6.668 1 85.5 176 GLN A N 1
ATOM 1364 C CA . GLN A 1 176 ? -25.875 8.445 6.27 1 85.5 176 GLN A CA 1
ATOM 1365 C C . GLN A 1 176 ? -26.609 9.234 5.184 1 85.5 176 GLN A C 1
ATOM 1367 O O . GLN A 1 176 ? -26.453 10.453 5.082 1 85.5 176 GLN A O 1
ATOM 1372 N N . CYS A 1 177 ? -27.328 8.469 4.477 1 84.69 177 CYS A N 1
ATOM 1373 C CA . CYS A 1 177 ? -28.156 9.117 3.467 1 84.69 177 CYS A CA 1
ATOM 1374 C C . CYS A 1 177 ? -29.469 9.602 4.07 1 84.69 177 CYS A C 1
ATOM 1376 O O . CYS A 1 177 ? -30.047 8.938 4.926 1 84.69 177 CYS A O 1
ATOM 1378 N N . SER A 1 178 ? -29.891 10.797 3.668 1 87.19 178 SER A N 1
ATOM 1379 C CA . SER A 1 178 ? -31.156 11.375 4.09 1 87.19 178 SER A CA 1
ATOM 1380 C C . SER A 1 178 ? -32.344 10.562 3.561 1 87.19 178 SER A C 1
ATOM 1382 O O . SER A 1 178 ? -32.156 9.711 2.684 1 87.19 178 SER A O 1
ATOM 1384 N N . PRO A 1 179 ? -33.469 10.781 4.223 1 83.75 179 PRO A N 1
ATOM 1385 C CA . PRO A 1 179 ? -34.625 10.109 3.678 1 83.75 179 PRO A CA 1
ATOM 1386 C C . PRO A 1 179 ? -34.875 10.438 2.205 1 83.75 179 PRO A C 1
ATOM 1388 O O . PRO A 1 179 ? -34.625 11.57 1.775 1 83.75 179 PRO A O 1
ATOM 1391 N N . TYR A 1 180 ? -35.188 9.523 1.397 1 84.75 180 TYR A N 1
ATOM 1392 C CA . TYR A 1 180 ? -35.469 9.633 -0.032 1 84.75 180 TYR A CA 1
ATOM 1393 C C . TYR A 1 180 ? -34.188 9.492 -0.844 1 84.75 180 TYR A C 1
ATOM 1395 O O . TYR A 1 180 ? -34.156 9.758 -2.049 1 84.75 180 TYR A O 1
ATOM 1403 N N . TYR A 1 181 ? -33.125 9.258 -0.076 1 83.31 181 TYR A N 1
ATOM 1404 C CA . TYR A 1 181 ? -31.859 8.977 -0.734 1 83.31 181 TYR A CA 1
ATOM 1405 C C . TYR A 1 181 ? -31.359 7.578 -0.393 1 83.31 181 TYR A C 1
ATOM 1407 O O . TYR A 1 181 ? -31.672 7.047 0.675 1 83.31 181 TYR A O 1
ATOM 1415 N N . TYR A 1 182 ? -30.719 6.977 -1.292 1 78.12 182 TYR A N 1
ATOM 1416 C CA . TYR A 1 182 ? -30.156 5.66 -1.015 1 78.12 182 TYR A CA 1
ATOM 1417 C C . TYR A 1 182 ? -28.672 5.629 -1.31 1 78.12 182 TYR A C 1
ATOM 1419 O O . TYR A 1 182 ? -28.172 6.391 -2.146 1 78.12 182 TYR A O 1
ATOM 1427 N N . SER A 1 183 ? -27.922 4.855 -0.477 1 75.81 183 SER A N 1
ATOM 1428 C CA . SER A 1 183 ? -26.469 4.789 -0.583 1 75.81 183 SER A CA 1
ATOM 1429 C C . SER A 1 183 ? -26.031 3.854 -1.71 1 75.81 183 SER A C 1
ATOM 1431 O O . SER A 1 183 ? -26.562 2.75 -1.845 1 75.81 183 SER A O 1
ATOM 1433 N N . TRP A 1 184 ? -25.25 4.441 -2.633 1 70.31 184 TRP A N 1
ATOM 1434 C CA . TRP A 1 184 ? -24.656 3.639 -3.699 1 70.31 184 TRP A CA 1
ATOM 1435 C C . TRP A 1 184 ? -23.203 4.012 -3.908 1 70.31 184 TRP A C 1
ATOM 1437 O O . TRP A 1 184 ? -22.891 5.148 -4.258 1 70.31 184 TRP A O 1
ATOM 1447 N N . PHE A 1 185 ? -22.172 3.037 -3.824 1 66.44 185 PHE A N 1
ATOM 1448 C CA . PHE A 1 185 ? -20.75 3.252 -3.957 1 66.44 185 PHE A CA 1
ATOM 1449 C C . PHE A 1 185 ? -20.297 4.434 -3.104 1 66.44 185 PHE A C 1
ATOM 1451 O O . PHE A 1 185 ? -19.609 5.332 -3.594 1 66.44 185 PHE A O 1
ATOM 1458 N N . ASP A 1 186 ? -20.828 4.543 -2.002 1 67.44 186 ASP A N 1
ATOM 1459 C CA . ASP A 1 186 ? -20.422 5.496 -0.972 1 67.44 186 ASP A CA 1
ATOM 1460 C C . ASP A 1 186 ? -20.922 6.902 -1.299 1 67.44 186 ASP A C 1
ATOM 1462 O O . ASP A 1 186 ? -20.281 7.895 -0.966 1 67.44 186 ASP A O 1
ATOM 1466 N N . GLN A 1 187 ? -21.953 6.898 -2.174 1 76.44 187 GLN A N 1
ATOM 1467 C CA . GLN A 1 187 ? -22.625 8.164 -2.443 1 76.44 187 GLN A CA 1
ATOM 1468 C C . GLN A 1 187 ? -24.141 8.031 -2.281 1 76.44 187 GLN A C 1
ATOM 1470 O O . GLN A 1 187 ? -24.688 6.934 -2.408 1 76.44 187 GLN A O 1
ATOM 1475 N N . CYS A 1 188 ? -24.75 9.062 -1.937 1 81.81 188 CYS A N 1
ATOM 1476 C CA . CYS A 1 188 ? -26.203 9.062 -1.759 1 81.81 188 CYS A CA 1
ATOM 1477 C C . CYS A 1 188 ? -26.891 9.602 -3.002 1 81.81 188 CYS A C 1
ATOM 1479 O O . CYS A 1 188 ? -26.656 10.734 -3.416 1 81.81 188 CYS A O 1
ATOM 1481 N N . PHE A 1 189 ? -27.719 8.758 -3.615 1 80.19 189 PHE A N 1
ATOM 1482 C CA . PHE A 1 189 ? -28.484 9.117 -4.805 1 80.19 189 PHE A CA 1
ATOM 1483 C C . PHE A 1 189 ? -29.969 9.234 -4.484 1 80.19 189 PHE A C 1
ATOM 1485 O O . PHE A 1 189 ? -30.438 8.68 -3.488 1 80.19 189 PHE A O 1
ATOM 1492 N N . ASP A 1 190 ? -30.609 9.961 -5.352 1 84.56 190 ASP A N 1
ATOM 1493 C CA . ASP A 1 190 ? -32.062 10.062 -5.207 1 84.56 190 ASP A CA 1
ATOM 1494 C C . ASP A 1 190 ? -32.719 8.703 -5.418 1 84.56 190 ASP A C 1
ATOM 1496 O O . ASP A 1 190 ? -32.344 7.941 -6.297 1 84.56 190 ASP A O 1
ATOM 1500 N N . CYS A 1 191 ? -33.656 8.422 -4.488 1 83.12 191 CYS A N 1
ATOM 1501 C CA . CYS A 1 191 ? -34.406 7.172 -4.637 1 83.12 191 CYS A CA 1
ATOM 1502 C C . CYS A 1 191 ? -35.188 7.16 -5.934 1 83.12 191 CYS A C 1
ATOM 1504 O O . CYS A 1 191 ? -35.812 8.164 -6.301 1 83.12 191 CYS A O 1
ATOM 1506 N N . PRO A 1 192 ? -35.094 6.09 -6.648 1 77.62 192 PRO A N 1
ATOM 1507 C CA . PRO A 1 192 ? -35.875 5.996 -7.879 1 77.62 192 PRO A CA 1
ATOM 1508 C C . PRO A 1 192 ? -37.375 5.918 -7.613 1 77.62 192 PRO A C 1
ATOM 1510 O O . PRO A 1 192 ? -37.781 5.703 -6.477 1 77.62 192 PRO A O 1
ATOM 1513 N N . LYS A 1 193 ? -38.125 6.164 -8.734 1 80.5 193 LYS A N 1
ATOM 1514 C CA . LYS A 1 193 ? -39.594 6.051 -8.633 1 80.5 193 LYS A CA 1
ATOM 1515 C C . LYS A 1 193 ? -40 4.633 -8.25 1 80.5 193 LYS A C 1
ATOM 1517 O O . LYS A 1 193 ? -39.312 3.666 -8.594 1 80.5 193 LYS A O 1
ATOM 1522 N N . TRP A 1 194 ? -41 4.5 -7.418 1 77.56 194 TRP A N 1
ATOM 1523 C CA . TRP A 1 194 ? -41.469 3.223 -6.875 1 77.56 194 TRP A CA 1
ATOM 1524 C C . TRP A 1 194 ? -41.719 2.215 -7.988 1 77.56 194 TRP A C 1
ATOM 1526 O O . TRP A 1 194 ? -41.438 1.024 -7.836 1 77.56 194 TRP A O 1
ATOM 1536 N N . TRP A 1 195 ? -42.219 2.65 -9.109 1 79 195 TRP A N 1
ATOM 1537 C CA . TRP A 1 195 ? -42.531 1.715 -10.18 1 79 195 TRP A CA 1
ATOM 1538 C C . TRP A 1 195 ? -41.281 1.151 -10.797 1 79 195 TRP A C 1
ATOM 1540 O O . TRP A 1 195 ? -41.25 0.002 -11.25 1 79 195 TRP A O 1
ATOM 1550 N N . TRP A 1 196 ? -40.25 1.938 -10.789 1 75.25 196 TRP A N 1
ATOM 1551 C CA . TRP A 1 196 ? -38.969 1.447 -11.305 1 75.25 196 TRP A CA 1
ATOM 1552 C C . TRP A 1 196 ? -38.375 0.405 -10.367 1 75.25 196 TRP A C 1
ATOM 1554 O O . TRP A 1 196 ? -37.812 -0.585 -10.812 1 75.25 196 TRP A O 1
ATOM 1564 N N . PHE A 1 197 ? -38.594 0.646 -9.117 1 73.62 197 PHE A N 1
ATOM 1565 C CA . PHE A 1 197 ? -38.125 -0.321 -8.133 1 73.62 197 PHE A CA 1
ATOM 1566 C C . PHE A 1 197 ? -38.875 -1.636 -8.258 1 73.62 197 PHE A C 1
ATOM 1568 O O . PHE A 1 197 ? -38.281 -2.713 -8.188 1 73.62 197 PHE A O 1
ATOM 1575 N N . LEU A 1 198 ? -40.125 -1.572 -8.445 1 77 198 LEU A N 1
ATOM 1576 C CA . LEU A 1 198 ? -40.969 -2.764 -8.609 1 77 198 LEU A CA 1
ATOM 1577 C C . LEU A 1 198 ? -40.562 -3.529 -9.867 1 77 198 LEU A C 1
ATOM 1579 O O . LEU A 1 198 ? -40.5 -4.762 -9.859 1 77 198 LEU A O 1
ATOM 1583 N N . LEU A 1 199 ? -40.25 -2.785 -10.844 1 78.62 199 LEU A N 1
ATOM 1584 C CA . LEU A 1 199 ? -39.812 -3.422 -12.094 1 78.62 199 LEU A CA 1
ATOM 1585 C C . LEU A 1 199 ? -38.5 -4.152 -11.914 1 78.62 199 LEU A C 1
ATOM 1587 O O . LEU A 1 199 ? -38.312 -5.266 -12.414 1 78.62 199 LEU A O 1
ATOM 1591 N N . GLU A 1 200 ? -37.594 -3.553 -11.172 1 70.31 200 GLU A N 1
ATOM 1592 C CA . GLU A 1 200 ? -36.312 -4.184 -10.922 1 70.31 200 GLU A CA 1
ATOM 1593 C C . GLU A 1 200 ? -36.469 -5.426 -10.047 1 70.31 200 GLU A C 1
ATOM 1595 O O . GLU A 1 200 ? -35.812 -6.449 -10.297 1 70.31 200 GLU A O 1
ATOM 1600 N N . ALA A 1 201 ? -37.281 -5.297 -9.047 1 71.38 201 ALA A N 1
ATOM 1601 C CA . ALA A 1 201 ? -37.531 -6.438 -8.172 1 71.38 201 ALA A CA 1
ATOM 1602 C C . ALA A 1 201 ? -38.156 -7.598 -8.938 1 71.38 201 ALA A C 1
ATOM 1604 O O . ALA A 1 201 ? -37.781 -8.758 -8.75 1 71.38 201 ALA A O 1
ATOM 1605 N N . ILE A 1 202 ? -39.062 -7.312 -9.805 1 78.44 202 ILE A N 1
ATOM 1606 C CA . ILE A 1 202 ? -39.719 -8.328 -10.625 1 78.44 202 ILE A CA 1
ATOM 1607 C C . ILE A 1 202 ? -38.719 -8.945 -11.594 1 78.44 202 ILE A C 1
ATOM 1609 O O . ILE A 1 202 ? -38.688 -10.156 -11.797 1 78.44 202 ILE A O 1
ATOM 1613 N N . ALA A 1 203 ? -37.875 -8.117 -12.047 1 73.94 203 ALA A N 1
ATOM 1614 C CA . ALA A 1 203 ? -36.844 -8.609 -12.969 1 73.94 203 ALA A CA 1
ATOM 1615 C C . ALA A 1 203 ? -35.906 -9.594 -12.273 1 73.94 203 ALA A C 1
ATOM 1617 O O . ALA A 1 203 ? -35.562 -10.633 -12.836 1 73.94 203 ALA A O 1
ATOM 1618 N N . VAL A 1 204 ? -35.562 -9.312 -11.117 1 69.94 204 VAL A N 1
ATOM 1619 C CA . VAL A 1 204 ? -34.688 -10.188 -10.359 1 69.94 204 VAL A CA 1
ATOM 1620 C C . VAL A 1 204 ? -35.406 -11.492 -10.023 1 69.94 204 VAL A C 1
ATOM 1622 O O . VAL A 1 204 ? -34.844 -12.578 -10.133 1 69.94 204 VAL A O 1
ATOM 1625 N N . CYS A 1 205 ? -36.625 -11.383 -9.656 1 71.75 205 CYS A N 1
ATOM 1626 C CA . CYS A 1 205 ? -37.438 -12.57 -9.359 1 71.75 205 CYS A CA 1
ATOM 1627 C C . CYS A 1 205 ? -37.594 -13.445 -10.594 1 71.75 205 CYS A C 1
ATOM 1629 O O . CYS A 1 205 ? -37.469 -14.664 -10.516 1 71.75 205 CYS A O 1
ATOM 1631 N N . VAL A 1 206 ? -37.812 -12.797 -11.641 1 77.38 206 VAL A N 1
ATOM 1632 C CA . VAL A 1 206 ? -37.938 -13.531 -12.898 1 77.38 206 VAL A CA 1
ATOM 1633 C C . VAL A 1 206 ? -36.625 -14.203 -13.25 1 77.38 206 VAL A C 1
ATOM 1635 O O . VAL A 1 206 ? -36.594 -15.352 -13.703 1 77.38 206 VAL A O 1
ATOM 1638 N N . ALA A 1 207 ? -35.562 -13.523 -13.008 1 71.75 207 ALA A N 1
ATOM 1639 C CA . ALA A 1 207 ? -34.25 -14.102 -13.281 1 71.75 207 ALA A CA 1
ATOM 1640 C C . ALA A 1 207 ? -33.969 -15.32 -12.391 1 71.75 207 ALA A C 1
ATOM 1642 O O . ALA A 1 207 ? -33.469 -16.344 -12.859 1 71.75 207 ALA A O 1
ATOM 1643 N N . ILE A 1 208 ? -34.375 -15.219 -11.172 1 70.06 208 ILE A N 1
ATOM 1644 C CA . ILE A 1 208 ? -34.188 -16.328 -10.25 1 70.06 208 ILE A CA 1
ATOM 1645 C C . ILE A 1 208 ? -35.062 -17.516 -10.68 1 70.06 208 ILE A C 1
ATOM 1647 O O . ILE A 1 208 ? -34.625 -18.656 -10.688 1 70.06 208 ILE A O 1
ATOM 1651 N N . VAL A 1 209 ? -36.344 -17.25 -11.086 1 74.12 209 VAL A N 1
ATOM 1652 C CA . VAL A 1 209 ? -37.25 -18.297 -11.539 1 74.12 209 VAL A CA 1
ATOM 1653 C C . VAL A 1 209 ? -36.719 -18.938 -12.812 1 74.12 209 VAL A C 1
ATOM 1655 O O . VAL A 1 209 ? -36.75 -20.156 -12.961 1 74.12 209 VAL A O 1
ATOM 1658 N N . LEU A 1 210 ? -36.156 -18.125 -13.594 1 73.81 210 LEU A N 1
ATOM 1659 C CA . LEU A 1 210 ? -35.594 -18.656 -14.828 1 73.81 210 LEU A CA 1
ATOM 1660 C C . LEU A 1 210 ? -34.406 -19.562 -14.539 1 73.81 210 LEU A C 1
ATOM 1662 O O . LEU A 1 210 ? -34.25 -20.625 -15.164 1 73.81 210 LEU A O 1
ATOM 1666 N N . ILE A 1 211 ? -33.625 -19.203 -13.633 1 70.56 211 ILE A N 1
ATOM 1667 C CA . ILE A 1 211 ? -32.469 -20 -13.266 1 70.56 211 ILE A CA 1
ATOM 1668 C C . ILE A 1 211 ? -32.938 -21.328 -12.672 1 70.56 211 ILE A C 1
ATOM 1670 O O . ILE A 1 211 ? -32.406 -22.391 -13.008 1 70.56 211 ILE A O 1
ATOM 1674 N N . VAL A 1 212 ? -34.031 -21.281 -11.914 1 67.94 212 VAL A N 1
ATOM 1675 C CA . VAL A 1 212 ? -34.562 -22.484 -11.289 1 67.94 212 VAL A CA 1
ATOM 1676 C C . VAL A 1 212 ? -35.156 -23.391 -12.359 1 67.94 212 VAL A C 1
ATOM 1678 O O . VAL A 1 212 ? -34.969 -24.609 -12.328 1 67.94 212 VAL A O 1
ATOM 1681 N N . ILE A 1 213 ? -35.75 -22.797 -13.289 1 71.06 213 ILE A N 1
ATOM 1682 C CA . ILE A 1 213 ? -36.375 -23.578 -14.359 1 71.06 213 ILE A CA 1
ATOM 1683 C C . ILE A 1 213 ? -35.312 -24.25 -15.211 1 71.06 213 ILE A C 1
ATOM 1685 O O . ILE A 1 213 ? -35.406 -25.422 -15.562 1 71.06 213 ILE A O 1
ATOM 1689 N N . ILE A 1 214 ? -34.312 -23.516 -15.461 1 71.56 214 ILE A N 1
ATOM 1690 C CA . ILE A 1 214 ? -33.25 -24.047 -16.281 1 71.56 214 ILE A CA 1
ATOM 1691 C C . ILE A 1 214 ? -32.562 -25.203 -15.539 1 71.56 214 ILE A C 1
ATOM 1693 O O . ILE A 1 214 ? -32.25 -26.234 -16.141 1 71.56 214 ILE A O 1
ATOM 1697 N N . ILE A 1 215 ? -32.438 -25.078 -14.266 1 69.38 215 ILE A N 1
ATOM 1698 C CA . ILE A 1 215 ? -31.812 -26.125 -13.461 1 69.38 215 ILE A CA 1
ATOM 1699 C C . ILE A 1 215 ? -32.719 -27.344 -13.391 1 69.38 215 ILE A C 1
ATOM 1701 O O . ILE A 1 215 ? -32.25 -28.484 -13.516 1 69.38 215 ILE A O 1
ATOM 1705 N N . ALA A 1 216 ? -34.031 -27.109 -13.211 1 68.81 216 ALA A N 1
ATOM 1706 C CA . ALA A 1 216 ? -35 -28.203 -13.164 1 68.81 216 ALA A CA 1
ATOM 1707 C C . ALA A 1 216 ? -35.062 -28.922 -14.5 1 68.81 216 ALA A C 1
ATOM 1709 O O . ALA A 1 216 ? -35.188 -30.156 -14.539 1 68.81 216 ALA A O 1
ATOM 1710 N N . TRP A 1 217 ? -34.969 -28.141 -15.469 1 69.25 217 TRP A N 1
ATOM 1711 C CA . TRP A 1 217 ? -35.031 -28.734 -16.797 1 69.25 217 TRP A CA 1
ATOM 1712 C C . TRP A 1 217 ? -33.781 -29.594 -17.062 1 69.25 217 TRP A C 1
ATOM 1714 O O . TRP A 1 217 ? -33.906 -30.672 -17.625 1 69.25 217 TRP A O 1
ATOM 1724 N N . GLN A 1 218 ? -32.688 -29.203 -16.594 1 63.97 218 GLN A N 1
ATOM 1725 C CA . GLN A 1 218 ? -31.453 -29.953 -16.781 1 63.97 218 GLN A CA 1
ATOM 1726 C C . GLN A 1 218 ? -31.438 -31.219 -15.938 1 63.97 218 GLN A C 1
ATOM 1728 O O . GLN A 1 218 ? -30.906 -32.25 -16.344 1 63.97 218 GLN A O 1
ATOM 1733 N N . ALA A 1 219 ? -31.969 -31.062 -14.75 1 61.22 219 ALA A N 1
ATOM 1734 C CA . ALA A 1 219 ? -32.031 -32.219 -13.852 1 61.22 219 ALA A CA 1
ATOM 1735 C C . ALA A 1 219 ? -32.844 -33.344 -14.461 1 61.22 219 ALA A C 1
ATOM 1737 O O . ALA A 1 219 ? -32.594 -34.531 -14.188 1 61.22 219 ALA A O 1
ATOM 1738 N N . ARG A 1 220 ? -33.75 -33.031 -15.305 1 60.19 220 ARG A N 1
ATOM 1739 C CA . ARG A 1 220 ? -34.625 -34.031 -15.898 1 60.19 220 ARG A CA 1
ATOM 1740 C C . ARG A 1 220 ? -33.969 -34.656 -17.125 1 60.19 220 ARG A C 1
ATOM 1742 O O . ARG A 1 220 ? -34.281 -35.812 -17.484 1 60.19 220 ARG A O 1
ATOM 1749 N N . LYS A 1 221 ? -33.125 -33.906 -17.75 1 57.53 221 LYS A N 1
ATOM 1750 C CA . LYS A 1 221 ? -32.594 -34.438 -19.016 1 57.53 221 LYS A CA 1
ATOM 1751 C C . LYS A 1 221 ? -31.438 -35.375 -18.766 1 57.53 221 LYS A C 1
ATOM 1753 O O . LYS A 1 221 ? -30.547 -35.125 -17.938 1 57.53 221 LYS A O 1
ATOM 1758 N N . VAL A 1 222 ? -31.641 -36.75 -19.016 1 53 222 VAL A N 1
ATOM 1759 C CA . VAL A 1 222 ? -30.703 -37.844 -18.953 1 53 222 VAL A CA 1
ATOM 1760 C C . VAL A 1 222 ? -29.391 -37.469 -19.594 1 53 222 VAL A C 1
ATOM 1762 O O . VAL A 1 222 ? -29.359 -36.969 -20.734 1 53 222 VAL A O 1
ATOM 1765 N N . ARG A 1 223 ? -28.312 -37.156 -18.828 1 54.56 223 ARG A N 1
ATOM 1766 C CA . ARG A 1 223 ? -26.969 -36.75 -19.203 1 54.56 223 ARG A CA 1
ATOM 1767 C C . ARG A 1 223 ? -26.297 -37.812 -20.062 1 54.56 223 ARG A C 1
ATOM 1769 O O . ARG A 1 223 ? -26.031 -38.938 -19.594 1 54.56 223 ARG A O 1
ATOM 1776 N N . ARG A 1 224 ? -26.672 -37.844 -21.375 1 48.5 224 ARG A N 1
ATOM 1777 C CA . ARG A 1 224 ? -25.922 -38.875 -22.078 1 48.5 224 ARG A CA 1
ATOM 1778 C C . ARG A 1 224 ? -24.422 -38.719 -21.812 1 48.5 224 ARG A C 1
ATOM 1780 O O . ARG A 1 224 ? -24.016 -38.031 -20.875 1 48.5 224 ARG A O 1
ATOM 1787 N N . ASN A 1 225 ? -23.453 -38.469 -22.828 1 45.47 225 ASN A N 1
ATOM 1788 C CA . ASN A 1 225 ? -22 -38.406 -22.922 1 45.47 225 ASN A CA 1
ATOM 1789 C C . ASN A 1 225 ? -21.5 -36.969 -22.891 1 45.47 225 ASN A C 1
ATOM 1791 O O . ASN A 1 225 ? -21.938 -36.125 -23.688 1 45.47 225 ASN A O 1
ATOM 1795 N N . GLY A 1 226 ? -20.875 -36.406 -21.719 1 59.56 226 GLY A N 1
ATOM 1796 C CA . GLY A 1 226 ? -20.094 -35.188 -21.625 1 59.56 226 GLY A CA 1
ATOM 1797 C C . GLY A 1 226 ? -20.781 -34.094 -20.828 1 59.56 226 GLY A C 1
ATOM 1798 O O . GLY A 1 226 ? -21.891 -34.281 -20.328 1 59.56 226 GLY A O 1
ATOM 1799 N N . ARG A 1 227 ? -20.172 -32.938 -20.469 1 66.62 227 ARG A N 1
ATOM 1800 C CA . ARG A 1 227 ? -20.688 -31.797 -19.703 1 66.62 227 ARG A CA 1
ATOM 1801 C C . ARG A 1 227 ? -21.703 -31.016 -20.5 1 66.62 227 ARG A C 1
ATOM 1803 O O . ARG A 1 227 ? -21.484 -30.703 -21.672 1 66.62 227 ARG A O 1
ATOM 1810 N N . SER A 1 228 ? -22.969 -30.984 -20.047 1 68.56 228 SER A N 1
ATOM 1811 C CA . SER A 1 228 ? -24.047 -30.203 -20.688 1 68.56 228 SER A CA 1
ATOM 1812 C C . SER A 1 228 ? -23.703 -28.719 -20.734 1 68.56 228 SER A C 1
ATOM 1814 O O . SER A 1 228 ? -22.828 -28.25 -19.984 1 68.56 228 SER A O 1
ATOM 1816 N N . ALA A 1 229 ? -24.109 -27.953 -21.797 1 69.81 229 ALA A N 1
ATOM 1817 C CA . ALA A 1 229 ? -23.953 -26.516 -21.922 1 69.81 229 ALA A CA 1
ATOM 1818 C C . ALA A 1 229 ? -24.438 -25.797 -20.672 1 69.81 229 ALA A C 1
ATOM 1820 O O . ALA A 1 229 ? -23.859 -24.781 -20.266 1 69.81 229 ALA A O 1
ATOM 1821 N N . VAL A 1 230 ? -25.422 -26.312 -20.078 1 69.69 230 VAL A N 1
ATOM 1822 C CA . VAL A 1 230 ? -25.953 -25.688 -18.875 1 69.69 230 VAL A CA 1
ATOM 1823 C C . VAL A 1 230 ? -24.969 -25.828 -17.719 1 69.69 230 VAL A C 1
ATOM 1825 O O . VAL A 1 230 ? -24.781 -24.906 -16.922 1 69.69 230 VAL A O 1
ATOM 1828 N N . SER A 1 231 ? -24.344 -26.969 -17.703 1 75.44 231 SER A N 1
ATOM 1829 C CA . SER A 1 231 ? -23.344 -27.156 -16.641 1 75.44 231 SER A CA 1
ATOM 1830 C C . SER A 1 231 ? -22.172 -26.203 -16.812 1 75.44 231 SER A C 1
ATOM 1832 O O . SER A 1 231 ? -21.609 -25.719 -15.828 1 75.44 231 SER A O 1
ATOM 1834 N N . LEU A 1 232 ? -21.875 -25.922 -18.078 1 78.25 232 LEU A N 1
ATOM 1835 C CA . LEU A 1 232 ? -20.797 -24.984 -18.359 1 78.25 232 LEU A CA 1
ATOM 1836 C C . LEU A 1 232 ? -21.203 -23.562 -17.953 1 78.25 232 LEU A C 1
ATOM 1838 O O . LEU A 1 232 ? -20.406 -22.828 -17.375 1 78.25 232 LEU A O 1
ATOM 1842 N N . LEU A 1 233 ? -22.438 -23.266 -18.203 1 78.38 233 LEU A N 1
ATOM 1843 C CA . LEU A 1 233 ? -22.938 -21.938 -17.859 1 78.38 233 LEU A CA 1
ATOM 1844 C C . LEU A 1 233 ? -23.016 -21.766 -16.344 1 78.38 233 LEU A C 1
ATOM 1846 O O . LEU A 1 233 ? -22.719 -20.688 -15.828 1 78.38 233 LEU A O 1
ATOM 1850 N N . LEU A 1 234 ? -23.359 -22.797 -15.711 1 81.25 234 LEU A N 1
ATOM 1851 C CA . LEU A 1 234 ? -23.453 -22.719 -14.258 1 81.25 234 LEU A CA 1
ATOM 1852 C C . LEU A 1 234 ? -22.078 -22.578 -13.625 1 81.25 234 LEU A C 1
ATOM 1854 O O . LEU A 1 234 ? -21.906 -21.859 -12.641 1 81.25 234 LEU A O 1
ATOM 1858 N N . ALA A 1 235 ? -21.156 -23.281 -14.172 1 86.62 235 ALA A N 1
ATOM 1859 C CA . ALA A 1 235 ? -19.797 -23.219 -13.641 1 86.62 235 ALA A CA 1
ATOM 1860 C C . ALA A 1 235 ? -19.203 -21.812 -13.82 1 86.62 235 ALA A C 1
ATOM 1862 O O . ALA A 1 235 ? -18.656 -21.234 -12.875 1 86.62 235 ALA A O 1
ATOM 1863 N N . ARG A 1 236 ? -19.391 -21.266 -14.992 1 89.12 236 ARG A N 1
ATOM 1864 C CA . ARG A 1 236 ? -18.891 -19.922 -15.273 1 89.12 236 ARG A CA 1
ATOM 1865 C C . ARG A 1 236 ? -19.703 -18.875 -14.531 1 89.12 236 ARG A C 1
ATOM 1867 O O . ARG A 1 236 ? -19.156 -17.844 -14.109 1 89.12 236 ARG A O 1
ATOM 1874 N N . GLY A 1 237 ? -20.938 -19.141 -14.352 1 86.31 237 GLY A N 1
ATOM 1875 C CA . GLY A 1 237 ? -21.781 -18.234 -13.578 1 86.31 237 GLY A CA 1
ATOM 1876 C C . GLY A 1 237 ? -21.422 -18.172 -12.109 1 86.31 237 GLY A C 1
ATOM 1877 O O . GLY A 1 237 ? -21.453 -17.109 -11.5 1 86.31 237 GLY A O 1
ATOM 1878 N N . LYS A 1 238 ? -21 -19.328 -11.562 1 89.56 238 LYS A N 1
ATOM 1879 C CA . LYS A 1 238 ? -20.578 -19.344 -10.164 1 89.56 238 LYS A CA 1
ATOM 1880 C C . LYS A 1 238 ? -19.312 -18.5 -9.953 1 89.56 238 LYS A C 1
ATOM 1882 O O . LYS A 1 238 ? -19.188 -17.812 -8.945 1 89.56 238 LYS A O 1
ATOM 1887 N N . ILE A 1 239 ? -18.422 -18.531 -10.914 1 93 239 ILE A N 1
ATOM 1888 C CA . ILE A 1 239 ? -17.188 -17.766 -10.828 1 93 239 ILE A CA 1
ATOM 1889 C C . ILE A 1 239 ? -17.5 -16.266 -10.938 1 93 239 ILE A C 1
ATOM 1891 O O . ILE A 1 239 ? -17 -15.461 -10.156 1 93 239 ILE A O 1
ATOM 1895 N N . LEU A 1 240 ? -18.375 -15.938 -11.883 1 90.94 240 LEU A N 1
ATOM 1896 C CA . LEU A 1 240 ? -18.781 -14.547 -12.078 1 90.94 240 LEU A CA 1
ATOM 1897 C C . LEU A 1 240 ? -19.5 -14.008 -10.852 1 90.94 240 LEU A C 1
ATOM 1899 O O . LEU A 1 240 ? -19.188 -12.914 -10.375 1 90.94 240 LEU A O 1
ATOM 1903 N N . LEU A 1 241 ? -20.359 -14.789 -10.336 1 88.75 241 LEU A N 1
ATOM 1904 C CA . LEU A 1 241 ? -21.109 -14.391 -9.148 1 88.75 241 LEU A CA 1
ATOM 1905 C C . LEU A 1 241 ? -20.172 -14.219 -7.953 1 88.75 241 LEU A C 1
ATOM 1907 O O . LEU A 1 241 ? -20.281 -13.242 -7.207 1 88.75 241 LEU A O 1
ATOM 1911 N N . GLY A 1 242 ? -19.281 -15.188 -7.809 1 91.75 242 GLY A N 1
ATOM 1912 C CA . GLY A 1 242 ? -18.344 -15.102 -6.711 1 91.75 242 GLY A CA 1
ATOM 1913 C C . GLY A 1 242 ? -17.453 -13.875 -6.781 1 91.75 242 GLY A C 1
ATOM 1914 O O . GLY A 1 242 ? -17.156 -13.258 -5.754 1 91.75 242 GLY A O 1
ATOM 1915 N N . PHE A 1 243 ? -17.094 -13.523 -7.969 1 93.38 243 PHE A N 1
ATOM 1916 C CA . PHE A 1 243 ? -16.234 -12.359 -8.164 1 93.38 243 PHE A CA 1
ATOM 1917 C C . PHE A 1 243 ? -16.969 -11.086 -7.734 1 93.38 243 PHE A C 1
ATOM 1919 O O . PHE A 1 243 ? -16.422 -10.289 -6.957 1 93.38 243 PHE A O 1
ATOM 1926 N N . TYR A 1 244 ? -18.109 -10.891 -8.188 1 90.19 244 TYR A N 1
ATOM 1927 C CA . TYR A 1 244 ? -18.828 -9.648 -7.93 1 90.19 244 TYR A CA 1
ATOM 1928 C C . TYR A 1 244 ? -19.344 -9.594 -6.492 1 90.19 244 TYR A C 1
ATOM 1930 O O . TYR A 1 244 ? -19.484 -8.516 -5.918 1 90.19 244 TYR A O 1
ATOM 1938 N N . GLN A 1 245 ? -19.562 -10.734 -5.887 1 90.31 245 GLN A N 1
ATOM 1939 C CA . GLN A 1 245 ? -19.938 -10.75 -4.477 1 90.31 245 GLN A CA 1
ATOM 1940 C C . GLN A 1 245 ? -18.766 -10.297 -3.598 1 90.31 245 GLN A C 1
ATOM 1942 O O . GLN A 1 245 ? -18.938 -9.477 -2.693 1 90.31 245 GLN A O 1
ATOM 1947 N N . VAL A 1 246 ? -17.594 -10.812 -3.906 1 92.44 246 VAL A N 1
ATOM 1948 C CA . VAL A 1 246 ? -16.422 -10.453 -3.119 1 92.44 246 VAL A CA 1
ATOM 1949 C C . VAL A 1 246 ? -16.078 -8.984 -3.361 1 92.44 246 VAL A C 1
ATOM 1951 O O . VAL A 1 246 ? -15.781 -8.25 -2.418 1 92.44 246 VAL A O 1
ATOM 1954 N N . MET A 1 247 ? -16.156 -8.555 -4.602 1 89.25 247 MET A N 1
ATOM 1955 C CA . MET A 1 247 ? -15.859 -7.164 -4.926 1 89.25 247 MET A CA 1
ATOM 1956 C C . MET A 1 247 ? -16.859 -6.219 -4.262 1 89.25 247 MET A C 1
ATOM 1958 O O . MET A 1 247 ? -16.484 -5.133 -3.809 1 89.25 247 MET A O 1
ATOM 1962 N N . GLY A 1 248 ? -18.094 -6.66 -4.219 1 84.69 248 GLY A N 1
ATOM 1963 C CA . GLY A 1 248 ? -19.094 -5.859 -3.545 1 84.69 248 GLY A CA 1
ATOM 1964 C C . GLY A 1 248 ? -18.828 -5.684 -2.061 1 84.69 248 GLY A C 1
ATOM 1965 O O . GLY A 1 248 ? -18.984 -4.59 -1.521 1 84.69 248 GLY A O 1
ATOM 1966 N N . GLU A 1 249 ? -18.359 -6.695 -1.466 1 87.06 249 GLU A N 1
ATOM 1967 C CA . GLU A 1 249 ? -18.047 -6.633 -0.041 1 87.06 249 GLU A CA 1
ATOM 1968 C C . GLU A 1 249 ? -16.797 -5.781 0.218 1 87.06 249 GLU A C 1
ATOM 1970 O O . GLU A 1 249 ? -16.75 -5.047 1.208 1 87.06 249 GLU A O 1
ATOM 1975 N N . ILE A 1 250 ? -15.867 -5.871 -0.663 1 85.94 250 ILE A N 1
ATOM 1976 C CA . ILE A 1 250 ? -14.641 -5.098 -0.509 1 85.94 250 ILE A CA 1
ATOM 1977 C C . ILE A 1 250 ? -14.945 -3.609 -0.661 1 85.94 250 ILE A C 1
ATOM 1979 O O . ILE A 1 250 ? -14.492 -2.789 0.14 1 85.94 250 ILE A O 1
ATOM 1983 N N . ILE A 1 251 ? -15.781 -3.332 -1.594 1 81.38 251 ILE A N 1
ATOM 1984 C CA . ILE A 1 251 ? -16.109 -1.935 -1.853 1 81.38 251 ILE A CA 1
ATOM 1985 C C . ILE A 1 251 ? -16.953 -1.38 -0.704 1 81.38 251 ILE A C 1
ATOM 1987 O O . ILE A 1 251 ? -16.766 -0.23 -0.295 1 81.38 251 ILE A O 1
ATOM 1991 N N . SER A 1 252 ? -17.75 -2.168 -0.141 1 80.12 252 SER A N 1
ATOM 1992 C CA . SER A 1 252 ? -18.578 -1.742 0.979 1 80.12 252 SER A CA 1
ATOM 1993 C C . SER A 1 252 ? -17.75 -1.559 2.246 1 80.12 252 SER A C 1
ATOM 1995 O O . SER A 1 252 ? -18.016 -0.65 3.037 1 80.12 252 SER A O 1
ATOM 1997 N N . ALA A 1 253 ? -16.734 -2.361 2.391 1 81.94 253 ALA A N 1
ATOM 1998 C CA . ALA A 1 253 ? -15.898 -2.289 3.584 1 81.94 253 ALA A CA 1
ATOM 1999 C C . ALA A 1 253 ? -14.906 -1.136 3.488 1 81.94 253 ALA A C 1
ATOM 2001 O O . ALA A 1 253 ? -14.492 -0.58 4.508 1 81.94 253 ALA A O 1
ATOM 2002 N N . LEU A 1 254 ? -14.531 -0.801 2.238 1 80.88 254 LEU A N 1
ATOM 2003 C CA . LEU A 1 254 ? -13.562 0.268 2.031 1 80.88 254 LEU A CA 1
ATOM 2004 C C . LEU A 1 254 ? -14.25 1.535 1.531 1 80.88 254 LEU A C 1
ATOM 2006 O O . LEU A 1 254 ? -13.805 2.143 0.554 1 80.88 254 LEU A O 1
ATOM 2010 N N . ASP A 1 255 ? -15.227 1.934 2.211 1 71.31 255 ASP A N 1
ATOM 2011 C CA . ASP A 1 255 ? -16.031 3.08 1.792 1 71.31 255 ASP A CA 1
ATOM 2012 C C . ASP A 1 255 ? -15.297 4.391 2.07 1 71.31 255 ASP A C 1
ATOM 2014 O O . ASP A 1 255 ? -15.625 5.426 1.484 1 71.31 255 ASP A O 1
ATOM 2018 N N . GLU A 1 256 ? -14.211 4.34 2.814 1 70.44 256 GLU A N 1
ATOM 2019 C CA . GLU A 1 256 ? -13.469 5.551 3.145 1 70.44 256 GLU A CA 1
ATOM 2020 C C . GLU A 1 256 ? -12.516 5.945 2.018 1 70.44 256 GLU A C 1
ATOM 2022 O O . GLU A 1 256 ? -12.039 7.078 1.97 1 70.44 256 GLU A O 1
ATOM 2027 N N . ILE A 1 257 ? -12.406 5.023 1.098 1 74.88 257 ILE A N 1
ATOM 2028 C CA . ILE A 1 257 ? -11.492 5.293 -0.01 1 74.88 257 ILE A CA 1
ATOM 2029 C C . ILE A 1 257 ? -12.242 6.008 -1.133 1 74.88 257 ILE A C 1
ATOM 2031 O O . ILE A 1 257 ? -13.375 5.641 -1.46 1 74.88 257 ILE A O 1
ATOM 2035 N N . ALA A 1 258 ? -11.719 7.102 -1.548 1 75 258 ALA A N 1
ATOM 2036 C CA . ALA A 1 258 ? -12.305 7.82 -2.676 1 75 258 ALA A CA 1
ATOM 2037 C C . ALA A 1 258 ? -12.086 7.062 -3.984 1 75 258 ALA A C 1
ATOM 2039 O O . ALA A 1 258 ? -11.094 7.297 -4.68 1 75 258 ALA A O 1
ATOM 2040 N N . TRP A 1 259 ? -13.07 6.16 -4.262 1 77.06 259 TRP A N 1
ATOM 2041 C CA . TRP A 1 259 ? -12.992 5.41 -5.508 1 77.06 259 TRP A CA 1
ATOM 2042 C C . TRP A 1 259 ? -13.203 6.328 -6.711 1 77.06 259 TRP A C 1
ATOM 2044 O O . TRP A 1 259 ? -13.945 7.309 -6.625 1 77.06 259 TRP A O 1
ATOM 2054 N N . PRO A 1 260 ? -12.562 6.09 -7.738 1 74.19 260 PRO A N 1
ATOM 2055 C CA . PRO A 1 260 ? -12.711 6.941 -8.922 1 74.19 260 PRO A CA 1
ATOM 2056 C C . PRO A 1 260 ? -14.156 7 -9.422 1 74.19 260 PRO A C 1
ATOM 2058 O O . PRO A 1 260 ? -14.875 6 -9.359 1 74.19 260 PRO A O 1
ATOM 2061 N N . LYS A 1 261 ? -14.594 8.047 -9.945 1 74 261 LYS A N 1
ATOM 2062 C CA . LYS A 1 261 ? -15.969 8.32 -10.375 1 74 261 LYS A CA 1
ATOM 2063 C C . LYS A 1 261 ? -16.391 7.375 -11.492 1 74 261 LYS A C 1
ATOM 2065 O O . LYS A 1 261 ? -17.547 6.957 -11.555 1 74 261 LYS A O 1
ATOM 2070 N N . THR A 1 262 ? -15.438 6.977 -12.336 1 74.19 262 THR A N 1
ATOM 2071 C CA . THR A 1 262 ? -15.758 6.09 -13.445 1 74.19 262 THR A CA 1
ATOM 2072 C C . THR A 1 262 ? -16.203 4.723 -12.93 1 74.19 262 THR A C 1
ATOM 2074 O O . THR A 1 262 ? -17.125 4.113 -13.492 1 74.19 262 THR A O 1
ATOM 2077 N N . LEU A 1 263 ? -15.617 4.324 -11.883 1 74.81 263 LEU A N 1
ATOM 2078 C CA . LEU A 1 263 ? -15.977 3.031 -11.305 1 74.81 263 LEU A CA 1
ATOM 2079 C C . LEU A 1 263 ? -17.328 3.1 -10.617 1 74.81 263 LEU A C 1
ATOM 2081 O O . LEU A 1 263 ? -18.125 2.16 -10.703 1 74.81 263 LEU A O 1
ATOM 2085 N N . THR A 1 264 ? -17.609 4.246 -10.102 1 71.88 264 THR A N 1
ATOM 2086 C CA . THR A 1 264 ? -18.875 4.41 -9.383 1 71.88 264 THR A CA 1
ATOM 2087 C C . THR A 1 264 ? -20.047 4.48 -10.359 1 71.88 264 THR A C 1
ATOM 2089 O O . THR A 1 264 ? -21.125 3.99 -10.062 1 71.88 264 THR A O 1
ATOM 2092 N N . SER A 1 265 ? -19.797 4.977 -11.508 1 69.62 265 SER A N 1
ATOM 2093 C CA . SER A 1 265 ? -20.859 5.082 -12.508 1 69.62 265 SER A CA 1
ATOM 2094 C C . SER A 1 265 ? -21.219 3.719 -13.086 1 69.62 265 SER A C 1
ATOM 2096 O O . SER A 1 265 ? -22.391 3.41 -13.289 1 69.62 265 SER A O 1
ATOM 2098 N N . VAL A 1 266 ? -20.203 2.859 -13.211 1 70.94 266 VAL A N 1
ATOM 2099 C CA . VAL A 1 266 ? -20.422 1.535 -13.781 1 70.94 266 VAL A CA 1
ATOM 2100 C C . VAL A 1 266 ? -20.812 0.554 -12.68 1 70.94 266 VAL A C 1
ATOM 2102 O O . VAL A 1 266 ? -21.297 -0.545 -12.953 1 70.94 266 VAL A O 1
ATOM 2105 N N . GLY A 1 267 ? -20.688 1.007 -11.516 1 67.44 267 GLY A N 1
ATOM 2106 C CA . GLY A 1 267 ? -20.891 0.158 -10.352 1 67.44 267 GLY A CA 1
ATOM 2107 C C . GLY A 1 267 ? -22.344 -0.286 -10.195 1 67.44 267 GLY A C 1
ATOM 2108 O O . GLY A 1 267 ? -22.609 -1.365 -9.664 1 67.44 267 GLY A O 1
ATOM 2109 N N . SER A 1 268 ? -23.312 0.463 -10.766 1 65.81 268 SER A N 1
ATOM 2110 C CA . SER A 1 268 ? -24.703 0.048 -10.672 1 65.81 268 SER A CA 1
ATOM 2111 C C . SER A 1 268 ? -24.938 -1.285 -11.383 1 65.81 268 SER A C 1
ATOM 2113 O O . SER A 1 268 ? -25.703 -2.119 -10.906 1 65.81 268 SER A O 1
ATOM 2115 N N . PHE A 1 269 ? -24.188 -1.441 -12.375 1 67.62 269 PHE A N 1
ATOM 2116 C CA . PHE A 1 269 ? -24.297 -2.688 -13.125 1 67.62 269 PHE A CA 1
ATOM 2117 C C . PHE A 1 269 ? -23.703 -3.85 -12.336 1 67.62 269 PHE A C 1
ATOM 2119 O O . PHE A 1 269 ? -24.25 -4.957 -12.344 1 67.62 269 PHE A O 1
ATOM 2126 N N . PHE A 1 270 ? -22.703 -3.559 -11.547 1 72.75 270 PHE A N 1
ATOM 2127 C CA . PHE A 1 270 ? -22.047 -4.594 -10.766 1 72.75 270 PHE A CA 1
ATOM 2128 C C . PHE A 1 270 ? -22.922 -5.047 -9.602 1 72.75 270 PHE A C 1
ATOM 2130 O O . PHE A 1 270 ? -22.875 -6.215 -9.211 1 72.75 270 PHE A O 1
ATOM 2137 N N . ARG A 1 271 ? -23.797 -4.242 -9.219 1 71.94 271 ARG A N 1
ATOM 2138 C CA . ARG A 1 271 ? -24.672 -4.582 -8.102 1 71.94 271 ARG A CA 1
ATOM 2139 C C . ARG A 1 271 ? -25.688 -5.637 -8.508 1 71.94 271 ARG A C 1
ATOM 2141 O O . ARG A 1 271 ? -26.047 -6.508 -7.711 1 71.94 271 ARG A O 1
ATOM 2148 N N . LEU A 1 272 ? -26.016 -5.543 -9.68 1 70.88 272 LEU A N 1
ATOM 2149 C CA . LEU A 1 272 ? -26.984 -6.52 -10.172 1 70.88 272 LEU A CA 1
ATOM 2150 C C . LEU A 1 272 ? -26.359 -7.906 -10.258 1 70.88 272 LEU A C 1
ATOM 2152 O O . LEU A 1 272 ? -27.031 -8.914 -10.008 1 70.88 272 LEU A O 1
ATOM 2156 N N . LEU A 1 273 ? -25.125 -7.859 -10.461 1 75.38 273 LEU A N 1
ATOM 2157 C CA . LEU A 1 273 ? -24.438 -9.133 -10.648 1 75.38 273 LEU A CA 1
ATOM 2158 C C . LEU A 1 273 ? -24.062 -9.75 -9.305 1 75.38 273 LEU A C 1
ATOM 2160 O O . LEU A 1 273 ? -23.766 -10.945 -9.227 1 75.38 273 LEU A O 1
ATOM 2164 N N . GLU A 1 274 ? -24.125 -9.023 -8.234 1 77.69 274 GLU A N 1
ATOM 2165 C CA . GLU A 1 274 ? -23.828 -9.523 -6.898 1 77.69 274 GLU A CA 1
ATOM 2166 C C . GLU A 1 274 ? -24.953 -10.391 -6.363 1 77.69 274 GLU A C 1
ATOM 2168 O O . GLU A 1 274 ? -24.75 -11.25 -5.504 1 77.69 274 GLU A O 1
ATOM 2173 N N . VAL A 1 275 ? -26.125 -10.312 -6.902 1 70.81 275 VAL A N 1
ATOM 2174 C CA . VAL A 1 275 ? -27.297 -11.039 -6.449 1 70.81 275 VAL A CA 1
ATOM 2175 C C . VAL A 1 275 ? -27.328 -11.078 -4.922 1 70.81 275 VAL A C 1
ATOM 2177 O O . VAL A 1 275 ? -27.359 -12.156 -4.324 1 70.81 275 VAL A O 1
ATOM 2180 N N . ASP A 1 276 ? -27.188 -9.922 -4.301 1 73.69 276 ASP A N 1
ATOM 2181 C CA . ASP A 1 276 ? -27.266 -9.812 -2.848 1 73.69 276 ASP A CA 1
ATOM 2182 C C . ASP A 1 276 ? -28.719 -9.828 -2.375 1 73.69 276 ASP A C 1
ATOM 2184 O O . ASP A 1 276 ? -29.391 -8.805 -2.42 1 73.69 276 ASP A O 1
ATOM 2188 N N . ILE A 1 277 ? -29.125 -10.984 -1.995 1 69.06 277 ILE A N 1
ATOM 2189 C CA . ILE A 1 277 ? -30.516 -11.18 -1.595 1 69.06 277 ILE A CA 1
ATOM 2190 C C . ILE A 1 277 ? -30.797 -10.398 -0.316 1 69.06 277 ILE A C 1
ATOM 2192 O O . ILE A 1 277 ? -31.922 -9.922 -0.106 1 69.06 277 ILE A O 1
ATOM 2196 N N . VAL A 1 278 ? -29.75 -10.195 0.427 1 66.44 278 VAL A N 1
ATOM 2197 C CA . VAL A 1 278 ? -29.922 -9.531 1.716 1 66.44 278 VAL A CA 1
ATOM 2198 C C . VAL A 1 278 ? -30.016 -8.023 1.515 1 66.44 278 VAL A C 1
ATOM 2200 O O . VAL A 1 278 ? -30.828 -7.359 2.156 1 66.44 278 VAL A O 1
ATOM 2203 N N . ARG A 1 279 ? -29.203 -7.535 0.549 1 66.5 279 ARG A N 1
ATOM 2204 C CA . ARG A 1 279 ? -29.141 -6.09 0.364 1 66.5 279 ARG A CA 1
ATOM 2205 C C . ARG A 1 279 ? -30 -5.656 -0.828 1 66.5 279 ARG A C 1
ATOM 2207 O O . ARG A 1 279 ? -29.969 -4.488 -1.223 1 66.5 279 ARG A O 1
ATOM 2214 N N . MET A 1 280 ? -30.547 -6.578 -1.464 1 61.81 280 MET A N 1
ATOM 2215 C CA . MET A 1 280 ? -31.266 -6.328 -2.713 1 61.81 280 MET A CA 1
ATOM 2216 C C . MET A 1 280 ? -32.375 -5.293 -2.512 1 61.81 280 MET A C 1
ATOM 2218 O O . MET A 1 280 ? -32.719 -4.57 -3.443 1 61.81 280 MET A O 1
ATOM 2222 N N . PHE A 1 281 ? -32.75 -5.18 -1.338 1 58.69 281 PHE A N 1
ATOM 2223 C CA . PHE A 1 281 ? -33.875 -4.285 -1.18 1 58.69 281 PHE A CA 1
ATOM 2224 C C . PHE A 1 281 ? -33.406 -2.883 -0.802 1 58.69 281 PHE A C 1
ATOM 2226 O O . PHE A 1 281 ? -32.469 -2.721 -0.036 1 58.69 281 PHE A O 1
ATOM 2233 N N . ILE A 1 282 ? -33.688 -1.944 -1.775 1 60.62 282 ILE A N 1
ATOM 2234 C CA . ILE A 1 282 ? -33.5 -0.539 -1.443 1 60.62 282 ILE A CA 1
ATOM 2235 C C . ILE A 1 282 ? -33.969 -0.27 -0.019 1 60.62 282 ILE A C 1
ATOM 2237 O O . ILE A 1 282 ? -34.906 -0.921 0.462 1 60.62 282 ILE A O 1
ATOM 2241 N N . SER A 1 283 ? -33.25 0.628 0.655 1 67.31 283 SER A N 1
ATOM 2242 C CA . SER A 1 283 ? -33.562 1.052 2.012 1 67.31 283 SER A CA 1
ATOM 2243 C C . SER A 1 283 ? -35.031 1.435 2.131 1 67.31 283 SER A C 1
ATOM 2245 O O . SER A 1 283 ? -35.562 2.154 1.281 1 67.31 283 SER A O 1
ATOM 2247 N N . PRO A 1 284 ? -35.812 0.701 2.883 1 72.12 284 PRO A N 1
ATOM 2248 C CA . PRO A 1 284 ? -37.188 1.101 3.096 1 72.12 284 PRO A CA 1
ATOM 2249 C C . PRO A 1 284 ? -37.344 2.605 3.305 1 72.12 284 PRO A C 1
ATOM 2251 O O . PRO A 1 284 ? -38.438 3.145 3.133 1 72.12 284 PRO A O 1
ATOM 2254 N N . ARG A 1 285 ? -36.25 3.195 3.584 1 74.94 285 ARG A N 1
ATOM 2255 C CA . ARG A 1 285 ? -36.281 4.629 3.857 1 74.94 285 ARG A CA 1
ATOM 2256 C C . ARG A 1 285 ? -36.594 5.422 2.59 1 74.94 285 ARG A C 1
ATOM 2258 O O . ARG A 1 285 ? -37 6.57 2.66 1 74.94 285 ARG A O 1
ATOM 2265 N N . CYS A 1 286 ? -36.344 4.809 1.467 1 78.38 286 CYS A N 1
ATOM 2266 C CA . CYS A 1 286 ? -36.594 5.492 0.207 1 78.38 286 CYS A CA 1
ATOM 2267 C C . CYS A 1 286 ? -38.094 5.676 0.002 1 78.38 286 CYS A C 1
ATOM 2269 O O . CYS A 1 286 ? -38.531 6.656 -0.608 1 78.38 286 CYS A O 1
ATOM 2271 N N . TYR A 1 287 ? -38.906 4.828 0.598 1 78.06 287 TYR A N 1
ATOM 2272 C CA . TYR A 1 287 ? -40.344 4.863 0.293 1 78.06 287 TYR A CA 1
ATOM 2273 C C . TYR A 1 287 ? -41.156 5.156 1.547 1 78.06 287 TYR A C 1
ATOM 2275 O O . TYR A 1 287 ? -42.312 5.598 1.458 1 78.06 287 TYR A O 1
ATOM 2283 N N . VAL A 1 288 ? -40.531 4.82 2.619 1 79.06 288 VAL A N 1
ATOM 2284 C CA . VAL A 1 288 ? -41.156 5.145 3.889 1 79.06 288 VAL A CA 1
ATOM 2285 C C . VAL A 1 288 ? -40.25 6.074 4.699 1 79.06 288 VAL A C 1
ATOM 2287 O O . VAL A 1 288 ? -39.438 5.613 5.488 1 79.06 288 VAL A O 1
ATOM 2290 N N . PRO A 1 289 ? -40.438 7.281 4.492 1 75.94 289 PRO A N 1
ATOM 2291 C CA . PRO A 1 289 ? -39.5 8.242 5.113 1 75.94 289 PRO A CA 1
ATOM 2292 C C . PRO A 1 289 ? -39.531 8.164 6.641 1 75.94 289 PRO A C 1
ATOM 2294 O O . PRO A 1 289 ? -38.531 8.516 7.285 1 75.94 289 PRO A O 1
ATOM 2297 N N . ASN A 1 290 ? -40.594 7.68 7.309 1 78.25 290 ASN A N 1
ATOM 2298 C CA . ASN A 1 290 ? -40.656 7.637 8.766 1 78.25 290 ASN A CA 1
ATOM 2299 C C . ASN A 1 290 ? -40 6.379 9.328 1 78.25 290 ASN A C 1
ATOM 2301 O O . ASN A 1 290 ? -39.969 6.18 10.539 1 78.25 290 ASN A O 1
ATOM 2305 N N . PHE A 1 291 ? -39.469 5.676 8.391 1 80.56 291 PHE A N 1
ATOM 2306 C CA . PHE A 1 291 ? -38.812 4.453 8.828 1 80.56 291 PHE A CA 1
ATOM 2307 C C . PHE A 1 291 ? -37.438 4.746 9.352 1 80.56 291 PHE A C 1
ATOM 2309 O O . PHE A 1 291 ? -36.562 5.188 8.602 1 80.56 291 PHE A O 1
ATOM 2316 N N . THR A 1 292 ? -37.219 4.707 10.68 1 77.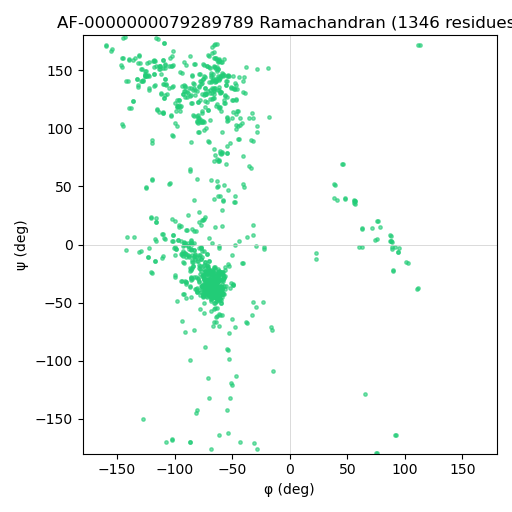06 292 THR A N 1
ATOM 2317 C CA . THR A 1 292 ? -35.969 5.113 11.297 1 77.06 292 THR A CA 1
ATOM 2318 C C . THR A 1 292 ? -35.125 3.891 11.688 1 77.06 292 THR A C 1
ATOM 2320 O O . THR A 1 292 ? -34.031 4.023 12.266 1 77.06 292 THR A O 1
ATOM 2323 N N . TYR A 1 293 ? -35.656 2.723 11.344 1 82.38 293 TYR A N 1
ATOM 2324 C CA . TYR A 1 293 ? -34.906 1.527 11.727 1 82.38 293 TYR A CA 1
ATOM 2325 C C . TYR A 1 293 ? -33.656 1.359 10.867 1 82.38 293 TYR A C 1
ATOM 2327 O O . TYR A 1 293 ? -33.719 1.474 9.641 1 82.38 293 TYR A O 1
ATOM 2335 N N . PRO A 1 294 ? -32.5 1.156 11.523 1 85.62 294 PRO A N 1
ATOM 2336 C CA . PRO A 1 294 ? -31.266 1.067 10.742 1 85.62 294 PRO A CA 1
ATOM 2337 C C . PRO A 1 294 ? -31.281 -0.09 9.75 1 85.62 294 PRO A C 1
ATOM 2339 O O . PRO A 1 294 ? -31.781 -1.17 10.055 1 85.62 294 PRO A O 1
ATOM 2342 N N . ASN A 1 295 ? -30.719 0.12 8.617 1 83 295 ASN A N 1
ATOM 2343 C CA . ASN A 1 295 ? -30.719 -0.842 7.516 1 83 295 ASN A CA 1
ATOM 2344 C C . ASN A 1 295 ? -29.953 -2.104 7.875 1 83 295 ASN A C 1
ATOM 2346 O O . ASN A 1 295 ? -30.328 -3.207 7.48 1 83 295 ASN A O 1
ATOM 2350 N N . ILE A 1 296 ? -28.906 -2.004 8.672 1 88 296 ILE A N 1
ATOM 2351 C CA . ILE A 1 296 ? -28.031 -3.141 8.977 1 88 296 ILE A CA 1
ATOM 2352 C C . ILE A 1 296 ? -28.812 -4.172 9.797 1 88 296 ILE A C 1
ATOM 2354 O O . ILE A 1 296 ? -28.609 -5.379 9.633 1 88 296 ILE A O 1
ATOM 2358 N N . TYR A 1 297 ? -29.719 -3.693 10.688 1 91.12 297 TYR A N 1
ATOM 2359 C CA . TYR A 1 297 ? -30.531 -4.609 11.477 1 91.12 297 TYR A CA 1
ATOM 2360 C C . TYR A 1 297 ? -31.562 -5.316 10.602 1 91.12 297 TYR A C 1
ATOM 2362 O O . TYR A 1 297 ? -31.828 -6.508 10.781 1 91.12 297 TYR A O 1
ATOM 2370 N N . ILE A 1 298 ? -32.031 -4.598 9.633 1 87.94 298 ILE A N 1
ATOM 2371 C CA . ILE A 1 298 ? -33 -5.184 8.703 1 87.94 298 ILE A CA 1
ATOM 2372 C C . ILE A 1 298 ? -32.312 -6.234 7.836 1 87.94 298 ILE A C 1
ATOM 2374 O O . ILE A 1 298 ? -32.844 -7.309 7.594 1 87.94 298 ILE A O 1
ATOM 2378 N N . GLU A 1 299 ? -31.203 -5.902 7.387 1 89 299 GLU A N 1
ATOM 2379 C CA . GLU A 1 299 ? -30.453 -6.848 6.57 1 89 299 GLU A CA 1
ATOM 2380 C C . GLU A 1 299 ? -30.125 -8.117 7.352 1 89 299 GLU A C 1
ATOM 2382 O O . GLU A 1 299 ? -30.203 -9.219 6.812 1 89 299 GLU A O 1
ATOM 2387 N N . PHE A 1 300 ? -29.781 -7.961 8.594 1 92.75 300 PHE A N 1
ATOM 2388 C CA . PHE A 1 300 ? -29.484 -9.109 9.445 1 92.75 300 PHE A CA 1
ATOM 2389 C C . PHE A 1 300 ? -30.719 -9.984 9.625 1 92.75 300 PHE A C 1
ATOM 2391 O O . PHE A 1 300 ? -30.656 -11.195 9.414 1 92.75 300 PHE A O 1
ATOM 2398 N N . LEU A 1 301 ? -31.844 -9.383 9.961 1 91.5 301 LEU A N 1
ATOM 2399 C CA . LEU A 1 301 ? -33.094 -10.125 10.188 1 91.5 301 LEU A CA 1
ATOM 2400 C C . LEU A 1 301 ? -33.594 -10.75 8.891 1 91.5 301 LEU A C 1
ATOM 2402 O O . LEU A 1 301 ? -34.031 -11.898 8.883 1 91.5 301 LEU A O 1
ATOM 2406 N N . ALA A 1 302 ? -33.469 -9.969 7.812 1 88.81 302 ALA A N 1
ATOM 2407 C CA . ALA A 1 302 ? -33.875 -10.508 6.52 1 88.81 302 ALA A CA 1
ATOM 2408 C C . ALA A 1 302 ? -33.031 -11.719 6.133 1 88.81 302 ALA A C 1
ATOM 2410 O O . ALA A 1 302 ? -33.562 -12.688 5.566 1 88.81 302 ALA A O 1
ATOM 2411 N N . GLY A 1 303 ? -31.781 -11.648 6.426 1 91.12 303 GLY A N 1
ATOM 2412 C CA . GLY A 1 303 ? -30.906 -12.781 6.133 1 91.12 303 GLY A CA 1
ATOM 2413 C C . GLY A 1 303 ? -31.25 -14.023 6.938 1 91.12 303 GLY A C 1
ATOM 2414 O O . GLY A 1 303 ? -31.375 -15.109 6.379 1 91.12 303 GLY A O 1
ATOM 2415 N N . ILE A 1 304 ? -31.484 -13.906 8.188 1 92.56 304 ILE A N 1
ATOM 2416 C CA . ILE A 1 304 ? -31.812 -15.031 9.062 1 92.56 304 ILE A CA 1
ATOM 2417 C C . ILE A 1 304 ? -33.188 -15.602 8.695 1 92.56 304 ILE A C 1
ATOM 2419 O O . ILE A 1 304 ? -33.344 -16.828 8.633 1 92.56 304 ILE A O 1
ATOM 2423 N N . ILE A 1 305 ? -34.062 -14.734 8.383 1 92.12 305 ILE A N 1
ATOM 2424 C CA . ILE A 1 305 ? -35.406 -15.172 8 1 92.12 305 ILE A CA 1
ATOM 2425 C C . ILE A 1 305 ? -35.344 -15.906 6.664 1 92.12 305 ILE A C 1
ATOM 2427 O O . ILE A 1 305 ? -36.062 -16.891 6.457 1 92.12 305 ILE A O 1
ATOM 2431 N N . PHE A 1 306 ? -34.5 -15.414 5.793 1 90.69 306 PHE A N 1
ATOM 2432 C CA . PHE A 1 306 ? -34.375 -16.062 4.5 1 90.69 306 PHE A CA 1
ATOM 2433 C C . PHE A 1 306 ? -33.844 -17.484 4.668 1 90.69 306 PHE A C 1
ATOM 2435 O O . PHE A 1 306 ? -34.344 -18.422 4.016 1 90.69 306 PHE A O 1
ATOM 2442 N N . VAL A 1 307 ? -32.875 -17.672 5.492 1 92.75 307 VAL A N 1
ATOM 2443 C CA . VAL A 1 307 ? -32.312 -19 5.738 1 92.75 307 VAL A CA 1
ATOM 2444 C C . VAL A 1 307 ? -33.406 -19.906 6.305 1 92.75 307 VAL A C 1
ATOM 2446 O O . VAL A 1 307 ? -33.594 -21.047 5.848 1 92.75 307 VAL A O 1
ATOM 2449 N N . ALA A 1 308 ? -34.219 -19.422 7.234 1 93.81 308 ALA A N 1
ATOM 2450 C CA . ALA A 1 308 ? -35.312 -20.188 7.809 1 93.81 308 ALA A CA 1
ATOM 2451 C C . ALA A 1 308 ? -36.375 -20.484 6.758 1 93.81 308 ALA A C 1
ATOM 2453 O O . ALA A 1 308 ? -36.906 -21.594 6.699 1 93.81 308 ALA A O 1
ATOM 2454 N N . PHE A 1 309 ? -36.594 -19.516 5.961 1 92.88 309 PHE A N 1
ATOM 2455 C CA . PHE A 1 309 ? -37.594 -19.656 4.906 1 92.88 309 PHE A CA 1
ATOM 2456 C C . PHE A 1 309 ? -37.188 -20.734 3.914 1 92.88 309 PHE A C 1
ATOM 2458 O O . PHE A 1 309 ? -38.031 -21.547 3.496 1 92.88 309 PHE A O 1
ATOM 2465 N N . VAL A 1 310 ? -35.969 -20.734 3.496 1 91.81 310 VAL A N 1
ATOM 2466 C CA . VAL A 1 310 ? -35.469 -21.719 2.537 1 91.81 310 VAL A CA 1
ATOM 2467 C C . VAL A 1 310 ? -35.531 -23.109 3.146 1 91.81 310 VAL A C 1
ATOM 2469 O O . VAL A 1 310 ? -35.938 -24.062 2.494 1 91.81 310 VAL A O 1
ATOM 2472 N N . LEU A 1 311 ? -35.156 -23.297 4.41 1 93.56 311 LEU A N 1
ATOM 2473 C CA . LEU A 1 311 ? -35.188 -24.594 5.074 1 93.56 311 LEU A CA 1
ATOM 2474 C C . LEU A 1 311 ? -36.594 -25.078 5.266 1 93.56 311 LEU A C 1
ATOM 2476 O O . LEU A 1 311 ? -36.906 -26.234 4.992 1 93.56 311 LEU A O 1
ATOM 2480 N N . LEU A 1 312 ? -37.469 -24.172 5.652 1 94.19 312 LEU A N 1
ATOM 2481 C CA . LEU A 1 312 ? -38.875 -24.516 5.836 1 94.19 312 LEU A CA 1
ATOM 2482 C C . LEU A 1 312 ? -39.562 -24.812 4.496 1 94.19 312 LEU A C 1
ATOM 2484 O O . LEU A 1 312 ? -40.375 -25.703 4.402 1 94.19 312 LEU A O 1
ATOM 2488 N N . GLY A 1 313 ? -39.125 -24.016 3.541 1 91.44 313 GLY A N 1
ATOM 2489 C CA . GLY A 1 313 ? -39.656 -24.266 2.211 1 91.44 313 GLY A CA 1
ATOM 2490 C C . GLY A 1 313 ? -39.312 -25.641 1.676 1 91.44 313 GLY A C 1
ATOM 2491 O O . GLY A 1 313 ? -40.156 -26.328 1.098 1 91.44 313 GLY A O 1
ATOM 2492 N N . GLY A 1 314 ? -38.031 -26.031 1.81 1 90.06 314 GLY A N 1
ATOM 2493 C CA . GLY A 1 314 ? -37.625 -27.359 1.424 1 90.06 314 GLY A CA 1
ATOM 2494 C C . GLY A 1 314 ? -38.375 -28.453 2.18 1 90.06 314 GLY A C 1
ATOM 2495 O O . GLY A 1 314 ? -38.812 -29.438 1.587 1 90.06 314 GLY A O 1
ATOM 2496 N N . TRP A 1 315 ? -38.656 -28.234 3.451 1 91.38 315 TRP A N 1
ATOM 2497 C CA . TRP A 1 315 ? -39.375 -29.203 4.285 1 91.38 315 TRP A CA 1
ATOM 2498 C C . TRP A 1 315 ? -40.844 -29.281 3.887 1 91.38 315 TRP A C 1
ATOM 2500 O O . TRP A 1 315 ? -41.406 -30.375 3.803 1 91.38 315 TRP A O 1
ATOM 2510 N N . CYS A 1 316 ? -41.406 -28.188 3.602 1 92 316 CYS A N 1
ATOM 2511 C CA . CYS A 1 316 ? -42.812 -28.156 3.209 1 92 316 CYS A CA 1
ATOM 2512 C C . CYS A 1 316 ? -43.031 -28.812 1.852 1 92 316 CYS A C 1
ATOM 2514 O O . CYS A 1 316 ? -44 -29.531 1.649 1 92 316 CYS A O 1
ATOM 2516 N N . PHE A 1 317 ? -42.125 -28.531 0.981 1 90.62 317 PHE A N 1
ATOM 2517 C CA . PHE A 1 317 ? -42.219 -29.141 -0.335 1 90.62 317 PHE A CA 1
ATOM 2518 C C . PHE A 1 317 ? -42.094 -30.656 -0.234 1 90.62 317 PHE A C 1
ATOM 2520 O O . PHE A 1 317 ? -42.875 -31.391 -0.85 1 90.62 317 PHE A O 1
ATOM 2527 N N . TYR A 1 318 ? -41.156 -31.141 0.506 1 90.62 318 TYR A N 1
ATOM 2528 C CA . TYR A 1 318 ? -40.969 -32.562 0.713 1 90.62 318 TYR A CA 1
ATOM 2529 C C . TYR A 1 318 ? -42.188 -33.188 1.377 1 90.62 318 TYR A C 1
ATOM 2531 O O . TYR A 1 318 ? -42.688 -34.219 0.951 1 90.62 318 TYR A O 1
ATOM 2539 N N . GLY A 1 319 ? -42.844 -32.5 2.375 1 91.12 319 GLY A N 1
ATOM 2540 C CA . GLY A 1 319 ? -44.031 -32.969 3.061 1 91.12 319 GLY A CA 1
ATOM 2541 C C . GLY A 1 319 ? -45.25 -32.969 2.174 1 91.12 319 GLY A C 1
ATOM 2542 O O . GLY A 1 319 ? -46.062 -33.938 2.199 1 91.12 319 GLY A O 1
ATOM 2543 N N . SER A 1 320 ? -45.375 -31.984 1.433 1 92.25 320 SER A N 1
ATOM 2544 C CA . SER A 1 320 ? -46.531 -31.875 0.546 1 92.25 320 SER A CA 1
ATOM 2545 C C . SER A 1 320 ? -46.5 -32.969 -0.522 1 92.25 320 SER A C 1
ATOM 2547 O O . SER A 1 320 ? -47.531 -33.531 -0.881 1 92.25 320 SER A O 1
ATOM 2549 N N . LYS A 1 321 ? -45.344 -33.219 -1.097 1 90.75 321 LYS A N 1
ATOM 2550 C CA . LYS A 1 321 ? -45.219 -34.281 -2.086 1 90.75 321 LYS A CA 1
ATOM 2551 C C . LYS A 1 321 ? -45.531 -35.656 -1.464 1 90.75 321 LYS A C 1
ATOM 2553 O O . LYS A 1 321 ? -46.156 -36.5 -2.09 1 90.75 321 LYS A O 1
ATOM 2558 N N . LYS A 1 322 ? -45.062 -35.812 -0.238 1 89.06 322 LYS A N 1
ATOM 2559 C CA . LYS A 1 322 ? -45.344 -37.062 0.468 1 89.06 322 LYS A CA 1
ATOM 2560 C C . LYS A 1 322 ? -46.844 -37.281 0.666 1 89.06 322 LYS A C 1
ATOM 2562 O O . LYS A 1 322 ? -47.375 -38.375 0.438 1 89.06 322 LYS A O 1
ATOM 2567 N N . CYS A 1 323 ? -47.531 -36.188 1.016 1 90.38 323 CYS A N 1
ATOM 2568 C CA . CYS A 1 323 ? -48.969 -36.281 1.213 1 90.38 323 CYS A CA 1
ATOM 2569 C C . CYS A 1 323 ? -49.688 -36.5 -0.111 1 90.38 323 CYS A C 1
ATOM 2571 O O . CYS A 1 323 ? -50.656 -37.25 -0.173 1 90.38 323 CYS A O 1
ATOM 2573 N N . TYR A 1 324 ? -49.156 -35.844 -1.121 1 90.69 324 TYR A N 1
ATOM 2574 C CA . TYR A 1 324 ? -49.75 -36 -2.445 1 90.69 324 TYR A CA 1
ATOM 2575 C C . TYR A 1 324 ? -49.625 -37.406 -2.957 1 90.69 324 TYR A C 1
ATOM 2577 O O . TYR A 1 324 ? -50.594 -37.969 -3.504 1 90.69 324 TYR A O 1
ATOM 2585 N N . LEU A 1 325 ? -48.469 -38.094 -2.783 1 90.19 325 LEU A N 1
ATOM 2586 C CA . LEU A 1 325 ? -48.25 -39.469 -3.26 1 90.19 325 LEU A CA 1
ATOM 2587 C C . LEU A 1 325 ? -49.031 -40.469 -2.441 1 90.19 325 LEU A C 1
ATOM 2589 O O . LEU A 1 325 ? -49.531 -41.469 -2.977 1 90.19 325 LEU A O 1
ATOM 2593 N N . LYS A 1 326 ? -49.25 -40.219 -1.171 1 87.06 326 LYS A N 1
ATOM 2594 C CA . LYS A 1 326 ? -50.062 -41.062 -0.324 1 87.06 326 LYS A CA 1
ATOM 2595 C C . LYS A 1 326 ? -51.531 -41 -0.729 1 87.06 326 LYS A C 1
ATOM 2597 O O . LYS A 1 326 ? -52.25 -42 -0.736 1 87.06 326 LYS A O 1
ATOM 2602 N N . ALA A 1 327 ? -51.938 -39.812 -1.161 1 90.5 327 ALA A N 1
ATOM 2603 C CA . ALA A 1 327 ? -53.312 -39.594 -1.541 1 90.5 327 ALA A CA 1
ATOM 2604 C C . ALA A 1 327 ? -53.656 -40.281 -2.873 1 90.5 327 ALA A C 1
ATOM 2606 O O . ALA A 1 327 ? -54.781 -40.688 -3.105 1 90.5 327 ALA A O 1
ATOM 2607 N N . LYS A 1 328 ? -52.656 -40.406 -3.805 1 89.81 328 LYS A N 1
ATOM 2608 C CA . LYS A 1 328 ? -52.875 -41 -5.125 1 89.81 328 LYS A CA 1
ATOM 2609 C C . LYS A 1 328 ? -52.75 -42.531 -5.086 1 89.81 328 LYS A C 1
ATOM 2611 O O . LYS A 1 328 ? -52.969 -43.188 -6.094 1 89.81 328 LYS A O 1
ATOM 2616 N N . LYS A 1 329 ? -52.5 -43.156 -3.992 1 84.75 329 LYS A N 1
ATOM 2617 C CA . LYS A 1 329 ? -52.469 -44.594 -3.766 1 84.75 329 LYS A CA 1
ATOM 2618 C C . LYS A 1 329 ? -51.469 -45.281 -4.711 1 84.75 329 LYS A C 1
ATOM 2620 O O . LYS A 1 329 ? -51.75 -46.281 -5.324 1 84.75 329 LYS A O 1
ATOM 2625 N N . ILE A 1 330 ? -50.312 -44.594 -4.957 1 84.69 330 ILE A N 1
ATOM 2626 C CA . ILE A 1 330 ? -49.219 -45.156 -5.754 1 84.69 330 ILE A CA 1
ATOM 2627 C C . ILE A 1 330 ? -48.562 -46.281 -4.98 1 84.69 330 ILE A C 1
ATOM 2629 O O . ILE A 1 330 ? -48.469 -46.25 -3.752 1 84.69 330 ILE A O 1
ATOM 2633 N N . PRO A 1 331 ? -48.156 -47.469 -5.688 1 88.31 331 PRO A N 1
ATOM 2634 C CA . PRO A 1 331 ? -47.5 -48.562 -4.996 1 88.31 331 PRO A CA 1
ATOM 2635 C C . PRO A 1 331 ? -46.281 -48.125 -4.207 1 88.31 331 PRO A C 1
ATOM 2637 O O . PRO A 1 331 ? -45.594 -47.156 -4.594 1 88.31 331 PRO A O 1
ATOM 2640 N N . ARG A 1 332 ? -46.031 -48.75 -3.094 1 85.69 332 ARG A N 1
ATOM 2641 C CA . ARG A 1 332 ? -45.031 -48.312 -2.102 1 85.69 332 ARG A CA 1
ATOM 2642 C C . ARG A 1 332 ? -43.625 -48.281 -2.705 1 85.69 332 ARG A C 1
ATOM 2644 O O . ARG A 1 332 ? -42.844 -47.406 -2.393 1 85.69 332 ARG A O 1
ATOM 2651 N N . ALA A 1 333 ? -43.281 -49.219 -3.59 1 86 333 ALA A N 1
ATOM 2652 C CA . ALA A 1 333 ? -41.938 -49.281 -4.18 1 86 333 ALA A CA 1
ATOM 2653 C C . ALA A 1 333 ? -41.688 -48.062 -5.074 1 86 333 ALA A C 1
ATOM 2655 O O . ALA A 1 333 ? -40.625 -47.469 -5.027 1 86 333 ALA A O 1
ATOM 2656 N N . GLU A 1 334 ? -42.75 -47.719 -5.805 1 86.62 334 GLU A N 1
ATOM 2657 C CA . GLU A 1 334 ? -42.656 -46.562 -6.684 1 86.62 334 GLU A CA 1
ATOM 2658 C C . GLU A 1 334 ? -42.656 -45.281 -5.891 1 86.62 334 GLU A C 1
ATOM 2660 O O . GLU A 1 334 ? -41.938 -44.312 -6.246 1 86.62 334 GLU A O 1
ATOM 2665 N N . GLN A 1 335 ? -43.438 -45.312 -4.777 1 87.25 335 GLN A N 1
ATOM 2666 C CA . GLN A 1 335 ? -43.469 -44.156 -3.9 1 87.25 335 GLN A CA 1
ATOM 2667 C C . GLN A 1 335 ? -42.062 -43.875 -3.316 1 87.25 335 GLN A C 1
ATOM 2669 O O . GLN A 1 335 ? -41.656 -42.719 -3.271 1 87.25 335 GLN A O 1
ATOM 2674 N N . ASN A 1 336 ? -41.375 -44.875 -2.879 1 86.31 336 ASN A N 1
ATOM 2675 C CA . ASN A 1 336 ? -40.062 -44.688 -2.283 1 86.31 336 ASN A CA 1
ATOM 2676 C C . ASN A 1 336 ? -39.031 -44.156 -3.299 1 86.31 336 ASN A C 1
ATOM 2678 O O . ASN A 1 336 ? -38.188 -43.312 -2.965 1 86.31 336 ASN A O 1
ATOM 2682 N N . ALA A 1 337 ? -39.156 -44.562 -4.461 1 85.38 337 ALA A N 1
ATOM 2683 C CA . ALA A 1 337 ? -38.25 -44.125 -5.5 1 85.38 337 ALA A CA 1
ATOM 2684 C C . ALA A 1 337 ? -38.5 -42.656 -5.836 1 85.38 337 ALA A C 1
ATOM 2686 O O . ALA A 1 337 ? -37.531 -41.875 -5.973 1 85.38 337 ALA A O 1
ATOM 2687 N N . LEU A 1 338 ? -39.719 -42.344 -5.906 1 86.25 338 LEU A N 1
ATOM 2688 C CA . LEU A 1 338 ? -40.094 -40.938 -6.219 1 86.25 338 LEU A CA 1
ATOM 2689 C C . LEU A 1 338 ? -39.719 -40.031 -5.066 1 86.25 338 LEU A C 1
ATOM 2691 O O . LEU A 1 338 ? -39.312 -38.875 -5.293 1 86.25 338 LEU A O 1
ATOM 2695 N N . MET A 1 339 ? -39.906 -40.531 -3.885 1 88.12 339 MET A N 1
ATOM 2696 C CA . MET A 1 339 ? -39.562 -39.719 -2.717 1 88.12 339 MET A CA 1
ATOM 2697 C C . MET A 1 339 ? -38.062 -39.531 -2.623 1 88.12 339 MET A C 1
ATOM 2699 O O . MET A 1 339 ? -37.594 -38.469 -2.186 1 88.12 339 MET A O 1
ATOM 2703 N N . LEU A 1 340 ? -37.312 -40.469 -3.006 1 85.81 340 LEU A N 1
ATOM 2704 C CA . LEU A 1 340 ? -35.844 -40.344 -3.016 1 85.81 340 LEU A CA 1
ATOM 2705 C C . LEU A 1 340 ? -35.406 -39.281 -4.043 1 85.81 340 LEU A C 1
ATOM 2707 O O . LEU A 1 340 ? -34.531 -38.5 -3.781 1 85.81 340 LEU A O 1
ATOM 2711 N N . GLN A 1 341 ? -36.062 -39.312 -5.102 1 82.88 341 GLN A N 1
ATOM 2712 C CA . GLN A 1 341 ? -35.781 -38.344 -6.129 1 82.88 341 GLN A CA 1
ATOM 2713 C C . GLN A 1 341 ? -36.156 -36.938 -5.664 1 82.88 341 GLN A C 1
ATOM 2715 O O . GLN A 1 341 ? -35.406 -35.969 -5.895 1 82.88 341 GLN A O 1
ATOM 2720 N N . THR A 1 342 ? -37.312 -36.812 -5.043 1 85.88 342 THR A N 1
ATOM 2721 C CA . THR A 1 342 ? -37.75 -35.531 -4.531 1 85.88 342 THR A CA 1
ATOM 2722 C C . THR A 1 342 ? -36.812 -35.031 -3.434 1 85.88 342 THR A C 1
ATOM 2724 O O . THR A 1 342 ? -36.531 -33.812 -3.34 1 85.88 342 THR A O 1
ATOM 2727 N N . LYS A 1 343 ? -36.406 -35.906 -2.641 1 87.5 343 LYS A N 1
ATOM 2728 C CA . LYS A 1 343 ? -35.469 -35.531 -1.587 1 87.5 343 LYS A CA 1
ATOM 2729 C C . LYS A 1 343 ? -34.188 -34.938 -2.174 1 87.5 343 LYS A C 1
ATOM 2731 O O . LYS A 1 343 ? -33.688 -33.938 -1.688 1 87.5 343 LYS A O 1
ATOM 2736 N N . GLN A 1 344 ? -33.688 -35.5 -3.223 1 83.56 344 GLN A N 1
ATOM 2737 C CA . GLN A 1 344 ? -32.469 -35 -3.863 1 83.56 344 GLN A CA 1
ATOM 2738 C C . GLN A 1 344 ? -32.719 -33.625 -4.52 1 83.56 344 GLN A C 1
ATOM 2740 O O . GLN A 1 344 ? -31.828 -32.781 -4.504 1 83.56 344 GLN A O 1
ATOM 2745 N N . ARG A 1 345 ? -33.844 -33.469 -5.031 1 82.38 345 ARG A N 1
ATOM 2746 C CA . ARG A 1 345 ? -34.188 -32.188 -5.637 1 82.38 345 ARG A CA 1
ATOM 2747 C C . ARG A 1 345 ? -34.312 -31.109 -4.578 1 82.38 345 ARG A C 1
ATOM 2749 O O . ARG A 1 345 ? -33.906 -29.969 -4.793 1 82.38 345 ARG A O 1
ATOM 2756 N N . CYS A 1 346 ? -34.906 -31.5 -3.518 1 87.25 346 CYS A N 1
ATOM 2757 C CA . CYS A 1 346 ? -35.031 -30.547 -2.426 1 87.25 346 CYS A CA 1
ATOM 2758 C C . CYS A 1 346 ? -33.656 -30.156 -1.889 1 87.25 346 CYS A C 1
ATOM 2760 O O . CYS A 1 346 ? -33.406 -28.969 -1.646 1 87.25 346 CYS A O 1
ATOM 2762 N N . TYR A 1 347 ? -32.844 -31.109 -1.746 1 88.25 347 TYR A N 1
ATOM 2763 C CA . TYR A 1 347 ? -31.484 -30.828 -1.292 1 88.25 347 TYR A CA 1
ATOM 2764 C C . TYR A 1 347 ? -30.766 -29.906 -2.277 1 88.25 347 TYR A C 1
ATOM 2766 O O . TYR A 1 347 ? -30.047 -29 -1.872 1 88.25 347 TYR A O 1
ATOM 2774 N N . LEU A 1 348 ? -30.953 -30.125 -3.502 1 84.94 348 LEU A N 1
ATOM 2775 C CA . LEU A 1 348 ? -30.328 -29.297 -4.523 1 84.94 348 LEU A CA 1
ATOM 2776 C C . LEU A 1 348 ? -30.781 -27.844 -4.414 1 84.94 348 LEU A C 1
ATOM 2778 O O . LEU A 1 348 ? -29.953 -26.922 -4.402 1 84.94 348 LEU A O 1
ATOM 2782 N N . PHE A 1 349 ? -32.031 -27.672 -4.23 1 84 349 PHE A N 1
ATOM 2783 C CA . PHE A 1 349 ? -32.562 -26.312 -4.156 1 84 349 PHE A CA 1
ATOM 2784 C C . PHE A 1 349 ? -32.125 -25.625 -2.875 1 84 349 PHE A C 1
ATOM 2786 O O . PHE A 1 349 ? -31.766 -24.453 -2.896 1 84 349 PHE A O 1
ATOM 2793 N N . VAL A 1 350 ? -32.125 -26.281 -1.801 1 89.75 350 VAL A N 1
ATOM 2794 C CA . VAL A 1 350 ? -31.719 -25.703 -0.525 1 89.75 350 VAL A CA 1
ATOM 2795 C C . VAL A 1 350 ? -30.234 -25.344 -0.577 1 89.75 350 VAL A C 1
ATOM 2797 O O . VAL A 1 350 ? -29.844 -24.234 -0.17 1 89.75 350 VAL A O 1
ATOM 2800 N N . VAL A 1 351 ? -29.438 -26.188 -1.169 1 90.19 351 VAL A N 1
ATOM 2801 C CA . VAL A 1 351 ? -28 -25.953 -1.216 1 90.19 351 VAL A CA 1
ATOM 2802 C C . VAL A 1 351 ? -27.703 -24.781 -2.148 1 90.19 351 VAL A C 1
ATOM 2804 O O . VAL A 1 351 ? -26.859 -23.922 -1.835 1 90.19 351 VAL A O 1
ATOM 2807 N N . ILE A 1 352 ? -28.375 -24.656 -3.221 1 85.88 352 ILE A N 1
ATOM 2808 C CA . ILE A 1 352 ? -28.125 -23.578 -4.18 1 85.88 352 ILE A CA 1
ATOM 2809 C C . ILE A 1 352 ? -28.5 -22.234 -3.566 1 85.88 352 ILE A C 1
ATOM 2811 O O . ILE A 1 352 ? -27.734 -21.281 -3.635 1 85.88 352 ILE A O 1
ATOM 2815 N N . LEU A 1 353 ? -29.641 -22.172 -2.943 1 87 353 LEU A N 1
ATOM 2816 C CA . LEU A 1 353 ? -30.125 -20.922 -2.395 1 87 353 LEU A CA 1
ATOM 2817 C C . LEU A 1 353 ? -29.281 -20.484 -1.202 1 87 353 LEU A C 1
ATOM 2819 O O . LEU A 1 353 ? -29 -19.297 -1.035 1 87 353 LEU A O 1
ATOM 2823 N N . LEU A 1 354 ? -28.875 -21.406 -0.413 1 91.56 354 LEU A N 1
ATOM 2824 C CA . LEU A 1 354 ? -28 -21.062 0.711 1 91.56 354 LEU A CA 1
ATOM 2825 C C . LEU A 1 354 ? -26.609 -20.719 0.229 1 91.56 354 LEU A C 1
ATOM 2827 O O . LEU A 1 354 ? -25.938 -19.859 0.818 1 91.56 354 LEU A O 1
ATOM 2831 N N . PHE A 1 355 ? -26.234 -21.391 -0.853 1 90.31 355 PHE A N 1
ATOM 2832 C CA . PHE A 1 355 ? -24.938 -21.125 -1.441 1 90.31 355 PHE A CA 1
ATOM 2833 C C . PHE A 1 355 ? -24.859 -19.688 -1.968 1 90.31 355 PHE A C 1
ATOM 2835 O O . PHE A 1 355 ? -23.859 -19 -1.756 1 90.31 355 PHE A O 1
ATOM 2842 N N . ILE A 1 356 ? -25.859 -19.188 -2.514 1 86.31 356 ILE A N 1
ATOM 2843 C CA . ILE A 1 356 ? -25.875 -17.875 -3.127 1 86.31 356 ILE A CA 1
ATOM 2844 C C . ILE A 1 356 ? -26 -16.797 -2.043 1 86.31 356 ILE A C 1
ATOM 2846 O O . ILE A 1 356 ? -25.406 -15.719 -2.158 1 86.31 356 ILE A O 1
ATOM 2850 N N . SER A 1 357 ? -26.656 -17.031 -0.959 1 89.56 357 SER A N 1
ATOM 2851 C CA . SER A 1 357 ? -26.891 -16.031 0.067 1 89.56 357 SER A CA 1
ATOM 2852 C C . SER A 1 357 ? -25.828 -16.078 1.154 1 89.56 357 SER A C 1
ATOM 2854 O O . SER A 1 357 ? -25.734 -15.164 1.978 1 89.56 357 SER A O 1
ATOM 2856 N N . TYR A 1 358 ? -25.016 -17.047 1.131 1 93.06 358 TYR A N 1
ATOM 2857 C CA . TYR A 1 358 ? -24.062 -17.312 2.217 1 93.06 358 TYR A CA 1
ATOM 2858 C C . TYR A 1 358 ? -23.094 -16.141 2.383 1 93.06 358 TYR A C 1
ATOM 2860 O O . TYR A 1 358 ? -22.922 -15.633 3.49 1 93.06 358 TYR A O 1
ATOM 2868 N N . PRO A 1 359 ? -22.5 -15.625 1.299 1 92.31 359 PRO A N 1
ATOM 2869 C CA . PRO A 1 359 ? -21.516 -14.562 1.501 1 92.31 359 PRO A CA 1
ATOM 2870 C C . PRO A 1 359 ? -22.125 -13.266 2.012 1 92.31 359 PRO A C 1
ATOM 2872 O O . PRO A 1 359 ? -21.547 -12.594 2.873 1 92.31 359 PRO A O 1
ATOM 2875 N N . SER A 1 360 ? -23.297 -12.914 1.6 1 89.62 360 SER A N 1
ATOM 2876 C CA . SER A 1 360 ? -23.938 -11.672 2.012 1 89.62 360 SER A CA 1
ATOM 2877 C C . SER A 1 360 ? -24.359 -11.727 3.477 1 89.62 360 SER A C 1
ATOM 2879 O O . SER A 1 360 ? -24.156 -10.773 4.227 1 89.62 360 SER A O 1
ATOM 2881 N N . LEU A 1 361 ? -24.922 -12.836 3.834 1 92.94 361 LEU A N 1
ATOM 2882 C CA . LEU A 1 361 ? -25.359 -12.984 5.219 1 92.94 361 LEU A CA 1
ATOM 2883 C C . LEU A 1 361 ? -24.156 -13.039 6.156 1 92.94 361 LEU A C 1
ATOM 2885 O O . LEU A 1 361 ? -24.172 -12.445 7.238 1 92.94 361 LEU A O 1
ATOM 2889 N N . SER A 1 362 ? -23.156 -13.758 5.723 1 94.88 362 SER A N 1
ATOM 2890 C CA . SER A 1 362 ? -21.953 -13.852 6.547 1 94.88 362 SER A CA 1
ATOM 2891 C C . SER A 1 362 ? -21.297 -12.477 6.738 1 94.88 362 SER A C 1
ATOM 2893 O O . SER A 1 362 ? -20.812 -12.164 7.824 1 94.88 362 SER A O 1
ATOM 2895 N N . SER A 1 363 ? -21.312 -11.641 5.758 1 92.81 363 SER A N 1
ATOM 2896 C CA . SER A 1 363 ? -20.734 -10.305 5.848 1 92.81 363 SER A CA 1
ATOM 2897 C C . SER A 1 363 ? -21.5 -9.438 6.836 1 92.81 363 SER A C 1
ATOM 2899 O O . SER A 1 363 ? -20.891 -8.695 7.617 1 92.81 363 SER A O 1
ATOM 2901 N N . VAL A 1 364 ? -22.781 -9.539 6.836 1 92.5 364 VAL A N 1
ATOM 2902 C CA . VAL A 1 364 ? -23.609 -8.75 7.742 1 92.5 364 VAL A CA 1
ATOM 2903 C C . VAL A 1 364 ? -23.375 -9.203 9.18 1 92.5 364 VAL A C 1
ATOM 2905 O O . VAL A 1 364 ? -23.266 -8.375 10.094 1 92.5 364 VAL A O 1
ATOM 2908 N N . ILE A 1 365 ? -23.266 -10.516 9.336 1 95.38 365 ILE A N 1
ATOM 2909 C CA . ILE A 1 365 ? -23.031 -11.07 10.664 1 95.38 365 ILE A CA 1
ATOM 2910 C C . ILE A 1 365 ? -21.688 -10.586 11.195 1 95.38 365 ILE A C 1
ATOM 2912 O O . ILE A 1 365 ? -21.594 -10.141 12.344 1 95.38 365 ILE A O 1
ATOM 2916 N N . LEU A 1 366 ? -20.719 -10.586 10.383 1 94.44 366 LEU A N 1
ATOM 2917 C CA . LEU A 1 366 ? -19.359 -10.211 10.805 1 94.44 366 LEU A CA 1
ATOM 2918 C C . LEU A 1 366 ? -19.281 -8.719 11.094 1 94.44 366 LEU A C 1
ATOM 2920 O O . LEU A 1 366 ? -18.547 -8.289 11.992 1 94.44 366 LEU A O 1
ATOM 2924 N N . THR A 1 367 ? -20.031 -7.918 10.422 1 92.06 367 THR A N 1
ATOM 2925 C CA . THR A 1 367 ? -20 -6.473 10.609 1 92.06 367 THR A CA 1
ATOM 2926 C C . THR A 1 367 ? -20.656 -6.086 11.938 1 92.06 367 THR A C 1
ATOM 2928 O O . THR A 1 367 ? -20.328 -5.039 12.508 1 92.06 367 THR A O 1
ATOM 2931 N N . LEU A 1 368 ? -21.547 -6.914 12.469 1 95.19 368 LEU A N 1
ATOM 2932 C CA . LEU A 1 368 ? -22.281 -6.605 13.688 1 95.19 368 LEU A CA 1
ATOM 2933 C C . LEU A 1 368 ? -21.516 -7.062 14.922 1 95.19 368 LEU A C 1
ATOM 2935 O O . LEU A 1 368 ? -21.938 -6.805 16.047 1 95.19 368 LEU A O 1
ATOM 2939 N N . LEU A 1 369 ? -20.391 -7.648 14.703 1 95.12 369 LEU A N 1
ATOM 2940 C CA . LEU A 1 369 ? -19.562 -8.078 15.836 1 95.12 369 LEU A CA 1
ATOM 2941 C C . LEU A 1 369 ? -18.953 -6.875 16.547 1 95.12 369 LEU A C 1
ATOM 2943 O O . LEU A 1 369 ? -18.922 -5.773 15.992 1 95.12 369 LEU A O 1
ATOM 2947 N N . PRO A 1 370 ? -18.484 -7.047 17.75 1 93.38 370 PRO A N 1
ATOM 2948 C CA . PRO A 1 370 ? -17.984 -5.918 18.531 1 93.38 370 PRO A CA 1
ATOM 2949 C C . PRO A 1 370 ? -16.734 -5.281 17.922 1 93.38 370 PRO A C 1
ATOM 2951 O O . PRO A 1 370 ? -16.438 -4.117 18.203 1 93.38 370 PRO A O 1
ATOM 2954 N N . SER A 1 371 ? -16.078 -5.973 17.094 1 90.31 371 SER A N 1
ATOM 2955 C CA . SER A 1 371 ? -14.891 -5.418 16.453 1 90.31 371 SER A CA 1
ATOM 2956 C C . SER A 1 371 ? -15.258 -4.316 15.461 1 90.31 371 SER A C 1
ATOM 2958 O O . SER A 1 371 ? -14.398 -3.52 15.07 1 90.31 371 SER A O 1
ATOM 2960 N N . GLY A 1 372 ? -16.531 -4.254 15.141 1 90.25 372 GLY A N 1
ATOM 2961 C CA . GLY A 1 372 ? -16.984 -3.244 14.195 1 90.25 372 GLY A CA 1
ATOM 2962 C C . GLY A 1 372 ? -17.234 -1.896 14.836 1 90.25 372 GLY A C 1
ATOM 2963 O O . GLY A 1 372 ? -17.469 -0.905 14.148 1 90.25 372 GLY A O 1
ATOM 2964 N N . CYS A 1 373 ? -17.125 -1.795 16.109 1 92.75 373 CYS A N 1
ATOM 2965 C CA . CYS A 1 373 ? -17.375 -0.546 16.812 1 92.75 373 CYS A CA 1
ATOM 2966 C C . CYS A 1 373 ? -16.094 0.297 16.906 1 92.75 373 CYS A C 1
ATOM 2968 O O . CYS A 1 373 ? -15.039 -0.207 17.281 1 92.75 373 CYS A O 1
ATOM 2970 N N . HIS A 1 374 ? -16.25 1.571 16.547 1 88.44 374 HIS A N 1
ATOM 2971 C CA . HIS A 1 374 ? -15.156 2.527 16.547 1 88.44 374 HIS A CA 1
ATOM 2972 C C . HIS A 1 374 ? -15.297 3.533 17.688 1 88.44 374 HIS A C 1
ATOM 2974 O O . HIS A 1 374 ? -16.406 3.99 17.969 1 88.44 374 HIS A O 1
ATOM 2980 N N . LEU A 1 375 ? -14.117 3.842 18.219 1 89.38 375 LEU A N 1
ATOM 2981 C CA . LEU A 1 375 ? -14.102 4.777 19.344 1 89.38 375 LEU A CA 1
ATOM 2982 C C . LEU A 1 375 ? -13.898 6.207 18.844 1 89.38 375 LEU A C 1
ATOM 2984 O O . LEU A 1 375 ? -13.016 6.469 18.031 1 89.38 375 LEU A O 1
ATOM 2988 N N . PHE A 1 376 ? -14.805 7.156 19.312 1 89.31 376 PHE A N 1
ATOM 2989 C CA . PHE A 1 376 ? -14.703 8.578 19 1 89.31 376 PHE A CA 1
ATOM 2990 C C . PHE A 1 376 ? -14.609 9.406 20.281 1 89.31 376 PHE A C 1
ATOM 2992 O O . PHE A 1 376 ? -15.359 9.172 21.234 1 89.31 376 PHE A O 1
ATOM 2999 N N . TYR A 1 377 ? -13.695 10.312 20.234 1 88.69 377 TYR A N 1
ATOM 3000 C CA . TYR A 1 377 ? -13.648 11.297 21.312 1 88.69 377 TYR A CA 1
ATOM 3001 C C . TYR A 1 377 ? -14.438 12.547 20.938 1 88.69 377 TYR A C 1
ATOM 3003 O O . TYR A 1 377 ? -14.352 13.023 19.797 1 88.69 377 TYR A O 1
ATOM 3011 N N . MET A 1 378 ? -15.188 13.031 21.844 1 86.75 378 MET A N 1
ATOM 3012 C CA . MET A 1 378 ? -16.141 14.094 21.531 1 86.75 378 MET A CA 1
ATOM 3013 C C . MET A 1 378 ? -15.57 15.453 21.938 1 86.75 378 MET A C 1
ATOM 3015 O O . MET A 1 378 ? -15.977 16.484 21.391 1 86.75 378 MET A O 1
ATOM 3019 N N . ASP A 1 379 ? -14.688 15.375 22.969 1 82.44 379 ASP A N 1
ATOM 3020 C CA . ASP A 1 379 ? -14.141 16.641 23.453 1 82.44 379 ASP A CA 1
ATOM 3021 C C . ASP A 1 379 ? -12.648 16.75 23.156 1 82.44 379 ASP A C 1
ATOM 3023 O O . ASP A 1 379 ? -11.969 15.727 23 1 82.44 379 ASP A O 1
ATOM 3027 N N . GLU A 1 380 ? -12.25 17.922 23.062 1 76.69 380 GLU A N 1
ATOM 3028 C CA . GLU A 1 380 ? -10.844 18.188 22.781 1 76.69 380 GLU A CA 1
ATOM 3029 C C . GLU A 1 380 ? -9.945 17.609 23.875 1 76.69 380 GLU A C 1
ATOM 3031 O O . GLU A 1 380 ? -8.797 17.234 23.609 1 76.69 380 GLU A O 1
ATOM 3036 N N . LYS A 1 381 ? -10.438 17.391 25.109 1 77.19 381 LYS A N 1
ATOM 3037 C CA . LYS A 1 381 ? -9.648 16.859 26.219 1 77.19 381 LYS A CA 1
ATOM 3038 C C . LYS A 1 381 ? -9.742 15.336 26.281 1 77.19 381 LYS A C 1
ATOM 3040 O O . LYS A 1 381 ? -9.188 14.711 27.203 1 77.19 381 LYS A O 1
ATOM 3045 N N . ASP A 1 382 ? -10.43 14.664 25.391 1 81.5 382 ASP A N 1
ATOM 3046 C CA . ASP A 1 382 ? -10.594 13.211 25.297 1 81.5 382 ASP A CA 1
ATOM 3047 C C . ASP A 1 382 ? -11.156 12.633 26.594 1 81.5 382 ASP A C 1
ATOM 3049 O O . ASP A 1 382 ? -10.695 11.594 27.062 1 81.5 382 ASP A O 1
ATOM 3053 N N . THR A 1 383 ? -12 13.375 27.203 1 82.12 383 THR A N 1
ATOM 3054 C CA . THR A 1 383 ? -12.609 12.914 28.453 1 82.12 383 THR A CA 1
ATOM 3055 C C . THR A 1 383 ? -13.852 12.07 28.172 1 82.12 383 THR A C 1
ATOM 3057 O O . THR A 1 383 ? -14.125 11.102 28.891 1 82.12 383 THR A O 1
ATOM 3060 N N . LEU A 1 384 ? -14.547 12.484 27.156 1 84.88 384 LEU A N 1
ATOM 3061 C CA . LEU A 1 384 ? -15.773 11.773 26.797 1 84.88 384 LEU A CA 1
ATOM 3062 C C . LEU A 1 384 ? -15.594 10.992 25.5 1 84.88 384 LEU A C 1
ATOM 3064 O O . LEU A 1 384 ? -15.086 11.523 24.516 1 84.88 384 LEU A O 1
ATOM 3068 N N . SER A 1 385 ? -15.906 9.703 25.594 1 89.38 385 SER A N 1
ATOM 3069 C CA . SER A 1 385 ? -15.773 8.867 24.406 1 89.38 385 SER A CA 1
ATOM 3070 C C . SER A 1 385 ? -17.078 8.109 24.125 1 89.38 385 SER A C 1
ATOM 3072 O O . SER A 1 385 ? -17.844 7.82 25.047 1 89.38 385 SER A O 1
ATOM 3074 N N . VAL A 1 386 ? -17.375 8.016 22.859 1 90.38 386 VAL A N 1
ATOM 3075 C CA . VAL A 1 386 ? -18.531 7.246 22.406 1 90.38 386 VAL A CA 1
ATOM 3076 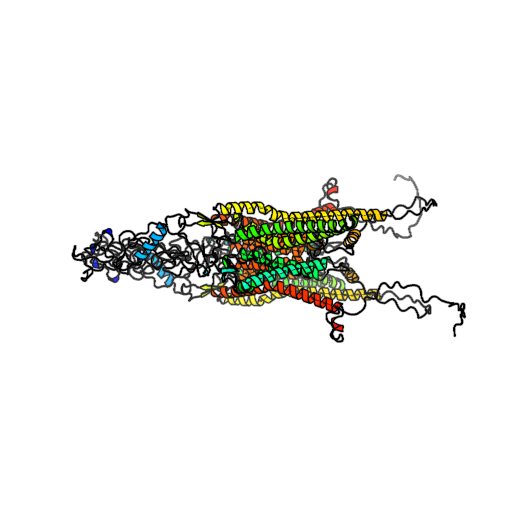C C . VAL A 1 386 ? -18.078 6.223 21.359 1 90.38 386 VAL A C 1
ATOM 3078 O O . VAL A 1 386 ? -17.125 6.453 20.625 1 90.38 386 VAL A O 1
ATOM 3081 N N . THR A 1 387 ? -18.797 5.082 21.438 1 92.94 387 THR A N 1
ATOM 3082 C CA . THR A 1 387 ? -18.516 4.059 20.438 1 92.94 387 THR A CA 1
ATOM 3083 C C . THR A 1 387 ? -19.641 3.973 19.422 1 92.94 387 THR A C 1
ATOM 3085 O O . THR A 1 387 ? -20.828 3.951 19.797 1 92.94 387 THR A O 1
ATOM 3088 N N . ARG A 1 388 ? -19.25 4.02 18.203 1 92.5 388 ARG A N 1
ATOM 3089 C CA . ARG A 1 388 ? -20.219 3.963 17.109 1 92.5 388 ARG A CA 1
ATOM 3090 C C . ARG A 1 388 ? -19.875 2.842 16.125 1 92.5 388 ARG A C 1
ATOM 3092 O O . ARG A 1 388 ? -18.703 2.492 15.969 1 92.5 388 ARG A O 1
ATOM 3099 N N . LEU A 1 389 ? -20.891 2.322 15.547 1 93.12 389 LEU A N 1
ATOM 3100 C CA . LEU A 1 389 ? -20.688 1.25 14.578 1 93.12 389 LEU A CA 1
ATOM 3101 C C . LEU A 1 389 ? -20.109 1.795 13.273 1 93.12 389 LEU A C 1
ATOM 3103 O O . LEU A 1 389 ? -20.625 2.773 12.727 1 93.12 389 LEU A O 1
ATOM 3107 N N . ARG A 1 390 ? -19.172 1.214 12.719 1 87.44 390 ARG A N 1
ATOM 3108 C CA . ARG A 1 390 ? -18.438 1.693 11.555 1 87.44 390 ARG A CA 1
ATOM 3109 C C . ARG A 1 390 ? -19.312 1.733 10.312 1 87.44 390 ARG A C 1
ATOM 3111 O O . ARG A 1 390 ? -19.203 2.656 9.5 1 87.44 390 ARG A O 1
ATOM 3118 N N . THR A 1 391 ? -20.156 0.766 10.156 1 84.75 391 THR A N 1
ATOM 3119 C CA . THR A 1 391 ? -20.984 0.691 8.961 1 84.75 391 THR A CA 1
ATOM 3120 C C . THR A 1 391 ? -22.109 1.721 9.023 1 84.75 391 THR A C 1
ATOM 3122 O O . THR A 1 391 ? -22.641 2.113 7.988 1 84.75 391 THR A O 1
ATOM 3125 N N . ASN A 1 392 ? -22.484 2.041 10.211 1 88.5 392 ASN A N 1
ATOM 3126 C CA . ASN A 1 392 ? -23.5 3.055 10.477 1 88.5 392 ASN A CA 1
ATOM 3127 C C . ASN A 1 392 ? -23.203 3.828 11.758 1 88.5 392 ASN A C 1
ATOM 3129 O O . ASN A 1 392 ? -23.609 3.41 12.852 1 88.5 392 ASN A O 1
ATOM 3133 N N . TYR A 1 393 ? -22.734 4.984 11.555 1 89.62 393 TYR A N 1
ATOM 3134 C CA . TYR A 1 393 ? -22.25 5.746 12.695 1 89.62 393 TYR A CA 1
ATOM 3135 C C . TYR A 1 393 ? -23.406 6.312 13.5 1 89.62 393 TYR A C 1
ATOM 3137 O O . TYR A 1 393 ? -23.219 6.84 14.602 1 89.62 393 TYR A O 1
ATOM 3145 N N . SER A 1 394 ? -24.594 6.16 13.039 1 87.5 394 SER A N 1
ATOM 3146 C CA . SER A 1 394 ? -25.75 6.629 13.805 1 87.5 394 SER A CA 1
ATOM 3147 C C . SER A 1 394 ? -26.078 5.676 14.945 1 87.5 394 SER A C 1
ATOM 3149 O O . SER A 1 394 ? -26.797 6.039 15.875 1 87.5 394 SER A O 1
ATOM 3151 N N . ILE A 1 395 ? -25.453 4.562 14.852 1 93.31 395 ILE A N 1
ATOM 3152 C CA . ILE A 1 395 ? -25.75 3.553 15.867 1 93.31 395 ILE A CA 1
ATOM 3153 C C . ILE A 1 395 ? -24.703 3.629 16.984 1 93.31 395 ILE A C 1
ATOM 3155 O O . ILE A 1 395 ? -23.5 3.502 16.734 1 93.31 395 ILE A O 1
ATOM 3159 N N . ASP A 1 396 ? -25.25 3.803 18.203 1 92.06 396 ASP A N 1
ATOM 3160 C CA . ASP A 1 396 ? -24.406 3.754 19.391 1 92.06 396 ASP A CA 1
ATOM 3161 C C . ASP A 1 396 ? -24.219 2.318 19.875 1 92.06 396 ASP A C 1
ATOM 3163 O O . ASP A 1 396 ? -25.203 1.628 20.172 1 92.06 396 ASP A O 1
ATOM 3167 N N . CYS A 1 397 ? -23.031 1.88 19.953 1 95.06 397 CYS A N 1
ATOM 3168 C CA . CYS A 1 397 ? -22.719 0.49 20.266 1 95.06 397 CYS A CA 1
ATOM 3169 C C . CYS A 1 397 ? -23.016 0.184 21.734 1 95.06 397 CYS A C 1
ATOM 3171 O O . CYS A 1 397 ? -23.047 -0.981 22.125 1 95.06 397 CYS A O 1
ATOM 3173 N N . GLN A 1 398 ? -23.328 1.163 22.531 1 92.31 398 GLN A N 1
ATOM 3174 C CA . GLN A 1 398 ? -23.578 0.946 23.953 1 92.31 398 GLN A CA 1
ATOM 3175 C C . GLN A 1 398 ? -25.078 0.857 24.234 1 92.31 398 GLN A C 1
ATOM 3177 O O . GLN A 1 398 ? -25.484 0.542 25.344 1 92.31 398 GLN A O 1
ATOM 3182 N N . THR A 1 399 ? -25.828 1.061 23.25 1 93.56 399 THR A N 1
ATOM 3183 C CA . THR A 1 399 ? -27.281 0.962 23.438 1 93.56 399 THR A CA 1
ATOM 3184 C C . THR A 1 399 ? -27.688 -0.486 23.672 1 93.56 399 THR A C 1
ATOM 3186 O O . THR A 1 399 ? -27.016 -1.413 23.203 1 93.56 399 THR A O 1
ATOM 3189 N N . GLU A 1 400 ? -28.766 -0.638 24.375 1 94.88 400 GLU A N 1
ATOM 3190 C CA . GLU A 1 400 ? -29.281 -1.977 24.656 1 94.88 400 GLU A CA 1
ATOM 3191 C C . GLU A 1 400 ? -29.688 -2.695 23.375 1 94.88 400 GLU A C 1
ATOM 3193 O O . GLU A 1 400 ? -29.453 -3.898 23.234 1 94.88 400 GLU A O 1
ATOM 3198 N N . GLN A 1 401 ? -30.234 -1.98 22.453 1 93.88 401 GLN A N 1
ATOM 3199 C CA . GLN A 1 401 ? -30.672 -2.578 21.203 1 93.88 401 GLN A CA 1
ATOM 3200 C C . GLN A 1 401 ? -29.484 -3.145 20.422 1 93.88 401 GLN A C 1
ATOM 3202 O O . GLN A 1 401 ? -29.531 -4.273 19.938 1 93.88 401 GLN A O 1
ATOM 3207 N N . HIS A 1 402 ? -28.438 -2.455 20.312 1 95.62 402 HIS A N 1
ATOM 3208 C CA . HIS A 1 402 ? -27.281 -2.93 19.562 1 95.62 402 HIS A CA 1
ATOM 3209 C C . HIS A 1 402 ? -26.609 -4.098 20.266 1 95.62 402 HIS A C 1
ATOM 3211 O O . HIS A 1 402 ? -26.125 -5.031 19.625 1 95.62 402 HIS A O 1
ATOM 3217 N N . VAL A 1 403 ? -26.609 -4.023 21.594 1 95.88 403 VAL A N 1
ATOM 3218 C CA . VAL A 1 403 ? -26 -5.109 22.359 1 95.88 403 VAL A CA 1
ATOM 3219 C C . VAL A 1 403 ? -26.75 -6.41 22.094 1 95.88 403 VAL A C 1
ATOM 3221 O O . VAL A 1 403 ? -26.141 -7.477 21.969 1 95.88 403 VAL A O 1
ATOM 3224 N N . GLN A 1 404 ? -28.062 -6.371 21.984 1 96.06 404 GLN A N 1
ATOM 3225 C CA . GLN A 1 404 ? -28.844 -7.555 21.656 1 96.06 404 GLN A CA 1
ATOM 3226 C C . GLN A 1 404 ? -28.5 -8.078 20.266 1 96.06 404 GLN A C 1
ATOM 3228 O O . GLN A 1 404 ? -28.375 -9.289 20.062 1 96.06 404 GLN A O 1
ATOM 3233 N N . PHE A 1 405 ? -28.328 -7.191 19.359 1 96.06 405 PHE A N 1
ATOM 3234 C CA . PHE A 1 405 ? -27.969 -7.602 18 1 96.06 405 PHE A CA 1
ATOM 3235 C C . PHE A 1 405 ? -26.562 -8.156 17.953 1 96.06 405 PHE A C 1
ATOM 3237 O O . PHE A 1 405 ? -26.25 -9.047 17.156 1 96.06 405 PHE A O 1
ATOM 3244 N N . THR A 1 406 ? -25.672 -7.629 18.797 1 96.12 406 THR A N 1
ATOM 3245 C CA . THR A 1 406 ? -24.328 -8.164 18.875 1 96.12 406 THR A CA 1
ATOM 3246 C C . THR A 1 406 ? -24.328 -9.594 19.391 1 96.12 406 THR A C 1
ATOM 3248 O O . THR A 1 406 ? -23.625 -10.461 18.859 1 96.12 406 THR A O 1
ATOM 3251 N N . TYR A 1 407 ? -25.172 -9.898 20.344 1 96.5 407 TYR A N 1
ATOM 3252 C CA . TYR A 1 407 ? -25.297 -11.258 20.859 1 96.5 407 TYR A CA 1
ATOM 3253 C C . TYR A 1 407 ? -25.906 -12.18 19.797 1 96.5 407 TYR A C 1
ATOM 3255 O O . TYR A 1 407 ? -25.469 -13.32 19.641 1 96.5 407 TYR A O 1
ATOM 3263 N N . ALA A 1 408 ? -26.875 -11.609 19.109 1 96.56 408 ALA A N 1
ATOM 3264 C CA . ALA A 1 408 ? -27.469 -12.391 18.031 1 96.56 408 ALA A CA 1
ATOM 3265 C C . ALA A 1 408 ? -26.453 -12.688 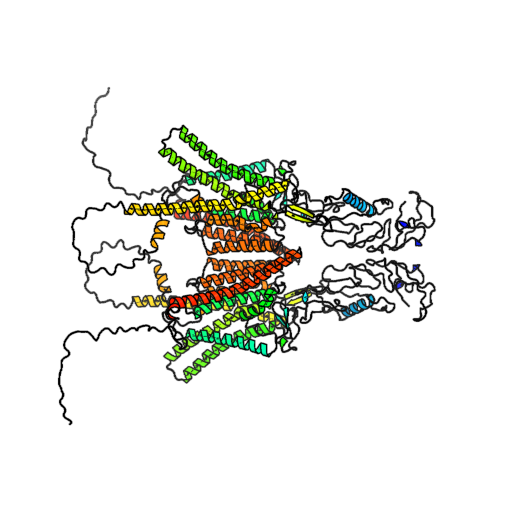16.938 1 96.56 408 ALA A C 1
ATOM 3267 O O . ALA A 1 408 ? -26.438 -13.789 16.375 1 96.56 408 ALA A O 1
ATOM 3268 N N . ALA A 1 409 ? -25.672 -11.766 16.641 1 96.44 409 ALA A N 1
ATOM 3269 C CA . ALA A 1 409 ? -24.641 -11.953 15.625 1 96.44 409 ALA A CA 1
ATOM 3270 C C . ALA A 1 409 ? -23.609 -12.977 16.078 1 96.44 409 ALA A C 1
ATOM 3272 O O . ALA A 1 409 ? -23.156 -13.812 15.297 1 96.44 409 ALA A O 1
ATOM 3273 N N . GLU A 1 410 ? -23.203 -12.945 17.359 1 96.31 410 GLU A N 1
ATOM 3274 C CA . GLU A 1 410 ? -22.25 -13.914 17.906 1 96.31 410 GLU A CA 1
ATOM 3275 C C . GLU A 1 410 ? -22.812 -15.328 17.859 1 96.31 410 GLU A C 1
ATOM 3277 O O . GLU A 1 410 ? -22.094 -16.281 17.547 1 96.31 410 GLU A O 1
ATOM 3282 N N . ALA A 1 411 ? -24.047 -15.43 18.062 1 95.56 411 ALA A N 1
ATOM 3283 C CA . ALA A 1 411 ? -24.688 -16.734 17.969 1 95.56 411 ALA A CA 1
ATOM 3284 C C . ALA A 1 411 ? -24.766 -17.219 16.531 1 95.56 411 ALA A C 1
ATOM 3286 O O . ALA A 1 411 ? -24.594 -18.406 16.25 1 95.56 411 ALA A O 1
ATOM 3287 N N . SER A 1 412 ? -24.953 -16.266 15.664 1 95.94 412 SER A N 1
ATOM 3288 C CA . SER A 1 412 ? -25.078 -16.609 14.25 1 95.94 412 SER A CA 1
ATOM 3289 C C . SER A 1 412 ? -23.734 -16.922 13.625 1 95.94 412 SER A C 1
ATOM 3291 O O . SER A 1 412 ? -23.656 -17.344 12.469 1 95.94 412 SER A O 1
ATOM 3293 N N . LEU A 1 413 ? -22.656 -16.812 14.367 1 95.44 413 LEU A N 1
ATOM 3294 C CA . LEU A 1 413 ? -21.328 -17.172 13.875 1 95.44 413 LEU A CA 1
ATOM 3295 C C . LEU A 1 413 ? -21.234 -18.672 13.609 1 95.44 413 LEU A C 1
ATOM 3297 O O . LEU A 1 413 ? -20.438 -19.109 12.773 1 95.44 413 LEU A O 1
ATOM 3301 N N . PHE A 1 414 ? -22.094 -19.391 14.203 1 94.62 414 PHE A N 1
ATOM 3302 C CA . PHE A 1 414 ? -22.141 -20.828 13.969 1 94.62 414 PHE A CA 1
ATOM 3303 C C . PHE A 1 414 ? -22.562 -21.125 12.531 1 94.62 414 PHE A C 1
ATOM 3305 O O . PHE A 1 414 ? -22.141 -22.109 11.945 1 94.62 414 PHE A O 1
ATOM 3312 N N . TYR A 1 415 ? -23.359 -20.219 11.992 1 95.06 415 TYR A N 1
ATOM 3313 C CA . TYR A 1 415 ? -23.781 -20.391 10.602 1 95.06 415 TYR A CA 1
ATOM 3314 C C . TYR A 1 415 ? -22.625 -20.094 9.648 1 95.06 415 TYR A C 1
ATOM 3316 O O . TYR A 1 415 ? -22.453 -20.781 8.641 1 95.06 415 TYR A O 1
ATOM 3324 N N . VAL A 1 416 ? -21.797 -19.172 9.969 1 95.31 416 VAL A N 1
ATOM 3325 C CA . VAL A 1 416 ? -20.688 -18.766 9.109 1 95.31 416 VAL A CA 1
ATOM 3326 C C . VAL A 1 416 ? -19.672 -19.891 9 1 95.31 416 VAL A C 1
ATOM 3328 O O . VAL A 1 416 ? -19.203 -20.219 7.906 1 95.31 416 VAL A O 1
ATOM 3331 N N . VAL A 1 417 ? -19.359 -20.547 10.086 1 94.69 417 VAL A N 1
ATOM 3332 C CA . VAL A 1 417 ? -18.375 -21.625 10.086 1 94.69 417 VAL A CA 1
ATOM 3333 C C . VAL A 1 417 ? -19.062 -22.953 9.82 1 94.69 417 VAL A C 1
ATOM 3335 O O . VAL A 1 417 ? -18.516 -23.812 9.133 1 94.69 417 VAL A O 1
ATOM 3338 N N . GLY A 1 418 ? -20.266 -23.094 10.25 1 93.88 418 GLY A N 1
ATOM 3339 C CA . GLY A 1 418 ? -20.953 -24.375 10.227 1 93.88 418 GLY A CA 1
ATOM 3340 C C . GLY A 1 418 ? -21.438 -24.766 8.844 1 93.88 418 GLY A C 1
ATOM 3341 O O . GLY A 1 418 ? -21.391 -25.938 8.461 1 93.88 418 GLY A O 1
ATOM 3342 N N . PHE A 1 419 ? -21.859 -23.797 8.055 1 95.25 419 PHE A N 1
ATOM 3343 C CA . PHE A 1 419 ? -22.453 -24.125 6.758 1 95.25 419 PHE A CA 1
ATOM 3344 C C . PHE A 1 419 ? -21.422 -24.781 5.852 1 95.25 419 PHE A C 1
ATOM 3346 O O . PHE A 1 419 ? -21.641 -25.891 5.344 1 95.25 419 PHE A O 1
ATOM 3353 N N . PRO A 1 420 ? -20.266 -24.188 5.594 1 95.62 420 PRO A N 1
ATOM 3354 C CA . PRO A 1 420 ? -19.266 -24.875 4.777 1 95.62 420 PRO A CA 1
ATOM 3355 C C . PRO A 1 420 ? -18.797 -26.188 5.398 1 95.62 420 PRO A C 1
ATOM 3357 O O . PRO A 1 420 ? -18.516 -27.156 4.676 1 95.62 420 PRO A O 1
ATOM 3360 N N . LEU A 1 421 ? -18.781 -26.297 6.703 1 95.62 421 LEU A N 1
ATOM 3361 C CA . LEU A 1 421 ? -18.344 -27.516 7.379 1 95.62 421 LEU A CA 1
ATOM 3362 C C . LEU A 1 421 ? -19.359 -28.641 7.184 1 95.62 421 LEU A C 1
ATOM 3364 O O . LEU A 1 421 ? -18.984 -29.781 6.941 1 95.62 421 LEU A O 1
ATOM 3368 N N . VAL A 1 422 ? -20.609 -28.312 7.273 1 94.5 422 VAL A N 1
ATOM 3369 C CA . VAL A 1 422 ? -21.656 -29.312 7.078 1 94.5 422 VAL A CA 1
ATOM 3370 C C . VAL A 1 422 ? -21.625 -29.812 5.633 1 94.5 422 VAL A C 1
ATOM 3372 O O . VAL A 1 422 ? -21.75 -31.016 5.387 1 94.5 422 VAL A O 1
ATOM 3375 N N . LEU A 1 423 ? -21.469 -28.906 4.695 1 95.12 423 LEU A N 1
ATOM 3376 C CA . LEU A 1 423 ? -21.375 -29.312 3.297 1 95.12 423 LEU A CA 1
ATOM 3377 C C . LEU A 1 423 ? -20.172 -30.219 3.076 1 95.12 423 LEU A C 1
ATOM 3379 O O . LEU A 1 423 ? -20.266 -31.203 2.346 1 95.12 423 LEU A O 1
ATOM 3383 N N . PHE A 1 424 ? -19.094 -29.906 3.736 1 95.69 424 PHE A N 1
ATOM 3384 C CA . PHE A 1 424 ? -17.875 -30.703 3.625 1 95.69 424 PHE A CA 1
ATOM 3385 C C . PHE A 1 424 ? -18.094 -32.094 4.191 1 95.69 424 PHE A C 1
ATOM 3387 O O . PHE A 1 424 ? -17.75 -33.094 3.555 1 95.69 424 PHE A O 1
ATOM 3394 N N . LEU A 1 425 ? -18.719 -32.25 5.324 1 94.44 425 LEU A N 1
ATOM 3395 C CA . LEU A 1 425 ? -18.953 -33.531 5.984 1 94.44 425 LEU A CA 1
ATOM 3396 C C . LEU A 1 425 ? -19.938 -34.375 5.195 1 94.44 425 LEU A C 1
ATOM 3398 O O . LEU A 1 425 ? -19.781 -35.594 5.074 1 94.44 425 LEU A O 1
ATOM 3402 N N . LEU A 1 426 ? -20.953 -33.688 4.637 1 91.94 426 LEU A N 1
ATOM 3403 C CA . LEU A 1 426 ? -21.922 -34.406 3.836 1 91.94 426 LEU A CA 1
ATOM 3404 C C . LEU A 1 426 ? -21.297 -34.969 2.568 1 91.94 426 LEU A C 1
ATOM 3406 O O . LEU A 1 426 ? -21.547 -36.125 2.197 1 91.94 426 LEU A O 1
ATOM 3410 N N . LEU A 1 427 ? -20.484 -34.188 1.923 1 92.19 427 LEU A N 1
ATOM 3411 C CA . LEU A 1 427 ? -19.797 -34.656 0.726 1 92.19 427 LEU A CA 1
ATOM 3412 C C . LEU A 1 427 ? -18.812 -35.781 1.069 1 92.19 427 LEU A C 1
ATOM 3414 O O . LEU A 1 427 ? -18.703 -36.75 0.344 1 92.19 427 LEU A O 1
ATOM 3418 N N . TRP A 1 428 ? -18.094 -35.594 2.176 1 91.75 428 TRP A N 1
ATOM 3419 C CA . TRP A 1 428 ? -17.125 -36.594 2.629 1 91.75 428 TRP A CA 1
ATOM 3420 C C . TRP A 1 428 ? -17.812 -37.938 2.932 1 91.75 428 TRP A C 1
ATOM 3422 O O . TRP A 1 428 ? -17.344 -39 2.518 1 91.75 428 TRP A O 1
ATOM 3432 N N . TRP A 1 429 ? -18.969 -37.844 3.529 1 90 429 TRP A N 1
ATOM 3433 C CA . TRP A 1 429 ? -19.719 -39.062 3.885 1 90 429 TRP A CA 1
ATOM 3434 C C . TRP A 1 429 ? -20.25 -39.75 2.639 1 90 429 TRP A C 1
ATOM 3436 O O . TRP A 1 429 ? -20.156 -40.969 2.527 1 90 429 TRP A O 1
ATOM 3446 N N . ASN A 1 430 ? -20.703 -39.031 1.721 1 86.81 430 ASN A N 1
ATOM 3447 C CA . ASN A 1 430 ? -21.266 -39.625 0.507 1 86.81 430 ASN A CA 1
ATOM 3448 C C . ASN A 1 430 ? -20.188 -40.25 -0.362 1 86.81 430 ASN A C 1
ATOM 3450 O O . ASN A 1 430 ? -20.406 -41.312 -0.963 1 86.81 430 ASN A O 1
ATOM 3454 N N . ILE A 1 431 ? -19.078 -39.625 -0.452 1 86.06 431 ILE A N 1
ATOM 3455 C CA . ILE A 1 431 ? -18 -40.156 -1.252 1 86.06 431 ILE A CA 1
ATOM 3456 C C . ILE A 1 431 ? -17.453 -41.438 -0.588 1 86.06 431 ILE A C 1
ATOM 3458 O O . ILE A 1 431 ? -17.141 -42.406 -1.267 1 86.06 431 ILE A O 1
ATOM 3462 N N . ARG A 1 432 ? -17.359 -41.469 0.673 1 85.69 432 ARG A N 1
ATOM 3463 C CA . ARG A 1 432 ? -16.875 -42.625 1.396 1 85.69 432 ARG A CA 1
ATOM 3464 C C . ARG A 1 432 ? -17.859 -43.812 1.26 1 85.69 432 ARG A C 1
ATOM 3466 O O . ARG A 1 432 ? -17.438 -44.969 1.118 1 85.69 432 ARG A O 1
ATOM 3473 N N . LYS A 1 433 ? -19.094 -43.5 1.298 1 84.75 433 LYS A N 1
ATOM 3474 C CA . LYS A 1 433 ? -20.109 -44.562 1.154 1 84.75 433 LYS A CA 1
ATOM 3475 C C . LYS A 1 433 ? -20.062 -45.156 -0.24 1 84.75 433 LYS A C 1
ATOM 3477 O O . LYS A 1 433 ? -20.203 -46.375 -0.389 1 84.75 433 LYS A O 1
ATOM 3482 N N . ARG A 1 434 ? -19.875 -44.344 -1.208 1 79.5 434 ARG A N 1
ATOM 3483 C CA . ARG A 1 434 ? -19.797 -44.844 -2.578 1 79.5 434 ARG A CA 1
ATOM 3484 C C . ARG A 1 434 ? -18.562 -45.719 -2.77 1 79.5 434 ARG A C 1
ATOM 3486 O O . ARG A 1 434 ? -18.625 -46.75 -3.473 1 79.5 434 ARG A O 1
ATOM 3493 N N . LYS A 1 435 ? -17.469 -45.312 -2.193 1 76.88 435 LYS A N 1
ATOM 3494 C CA . LYS A 1 435 ? -16.25 -46.125 -2.281 1 76.88 435 LYS A CA 1
ATOM 3495 C C . LYS A 1 435 ? -16.422 -47.469 -1.6 1 76.88 435 LYS A C 1
ATOM 3497 O O . LYS A 1 435 ? -15.93 -48.5 -2.086 1 76.88 435 LYS A O 1
ATOM 3502 N N . LYS A 1 436 ? -17.219 -47.469 -0.614 1 72.94 436 LYS A N 1
ATOM 3503 C CA . LYS A 1 436 ? -17.469 -48.719 0.097 1 72.94 436 LYS A CA 1
ATOM 3504 C C . LYS A 1 436 ? -18.422 -49.625 -0.688 1 72.94 436 LYS A C 1
ATOM 3506 O O . LYS A 1 436 ? -18.203 -50.844 -0.772 1 72.94 436 LYS A O 1
ATOM 3511 N N . THR A 1 437 ? -19.422 -48.969 -1.248 1 68.38 437 THR A N 1
ATOM 3512 C CA . THR A 1 437 ? -20.391 -49.75 -2.01 1 68.38 437 THR A CA 1
ATOM 3513 C C . THR A 1 437 ? -19.781 -50.25 -3.314 1 68.38 437 THR A C 1
ATOM 3515 O O . THR A 1 437 ? -20.078 -51.375 -3.764 1 68.38 437 THR A O 1
ATOM 3518 N N . GLY A 1 438 ? -19 -49.375 -3.943 1 60.69 438 GLY A N 1
ATOM 3519 C CA . GLY A 1 438 ? -18.312 -49.812 -5.148 1 60.69 438 GLY A CA 1
ATOM 3520 C C . GLY A 1 438 ? -17.344 -50.938 -4.891 1 60.69 438 GLY A C 1
ATOM 3521 O O . GLY A 1 438 ? -17.203 -51.844 -5.707 1 60.69 438 GLY A O 1
ATOM 3522 N N . ALA A 1 439 ? -16.703 -50.938 -3.816 1 59.69 439 ALA A N 1
ATOM 3523 C CA . ALA A 1 439 ? -15.805 -52 -3.418 1 59.69 439 ALA A CA 1
ATOM 3524 C C . ALA A 1 439 ? -16.562 -53.312 -3.172 1 59.69 439 ALA A C 1
ATOM 3526 O O . ALA A 1 439 ? -16.094 -54.375 -3.521 1 59.69 439 ALA A O 1
ATOM 3527 N N . VAL A 1 440 ? -17.797 -53.219 -2.779 1 57.56 440 VAL A N 1
ATOM 3528 C CA . VAL A 1 440 ? -18.609 -54.406 -2.514 1 57.56 440 VAL A CA 1
ATOM 3529 C C . VAL A 1 440 ? -19.156 -54.969 -3.826 1 57.56 440 VAL A C 1
ATOM 3531 O O . VAL A 1 440 ? -19.172 -56.188 -4.031 1 57.56 440 VAL A O 1
ATOM 3534 N N . ALA A 1 441 ? -19.547 -54.094 -4.691 1 53.78 441 ALA A N 1
ATOM 3535 C CA . ALA A 1 441 ? -20.062 -54.531 -5.984 1 53.78 441 ALA A CA 1
ATOM 3536 C C . ALA A 1 441 ? -18.953 -55.188 -6.82 1 53.78 441 ALA A C 1
ATOM 3538 O O . ALA A 1 441 ? -19.203 -56.156 -7.539 1 53.78 441 ALA A O 1
ATOM 3539 N N . GLY A 1 442 ? -17.797 -54.656 -6.754 1 51.28 442 GLY A N 1
ATOM 3540 C CA . GLY A 1 442 ? -16.672 -55.281 -7.426 1 51.28 442 GLY A CA 1
ATOM 3541 C C . GLY A 1 442 ? -16.344 -56.656 -6.871 1 51.28 442 GLY A C 1
ATOM 3542 O O . GLY A 1 442 ? -15.961 -57.562 -7.621 1 51.28 442 GLY A O 1
ATOM 3543 N N . ARG A 1 443 ? -16.562 -56.938 -5.684 1 56.94 443 ARG A N 1
ATOM 3544 C CA . ARG A 1 443 ? -16.344 -58.25 -5.059 1 56.94 443 ARG A CA 1
ATOM 3545 C C . ARG A 1 443 ? -17.453 -59.25 -5.449 1 56.94 443 ARG A C 1
ATOM 3547 O O . ARG A 1 443 ? -17.188 -60.406 -5.656 1 56.94 443 ARG A O 1
ATOM 3554 N N . GLN A 1 444 ? -18.625 -58.781 -5.59 1 51.66 444 GLN A N 1
ATOM 3555 C CA . GLN A 1 444 ? -19.703 -59.688 -5.922 1 51.66 444 GLN A CA 1
ATOM 3556 C C . GLN A 1 444 ? -19.625 -60.125 -7.383 1 51.66 444 GLN A C 1
ATOM 3558 O O . GLN A 1 444 ? -19.953 -61.25 -7.711 1 51.66 444 GLN A O 1
ATOM 3563 N N . GLU A 1 445 ? -19.281 -59.25 -8.266 1 48.59 445 GLU A N 1
ATOM 3564 C CA . GLU A 1 445 ? -19.156 -59.688 -9.664 1 48.59 445 GLU A CA 1
ATOM 3565 C C . GLU A 1 445 ? -18.047 -60.719 -9.82 1 48.59 445 GLU A C 1
ATOM 3567 O O . GLU A 1 445 ? -18.125 -61.594 -10.68 1 48.59 445 GLU A O 1
ATOM 3572 N N . SER A 1 446 ? -17.062 -60.75 -8.938 1 46.88 446 SER A N 1
ATOM 3573 C CA . SER A 1 446 ? -16.047 -61.781 -9.008 1 46.88 446 SER A CA 1
ATOM 3574 C C . SER A 1 446 ? -16.594 -63.125 -8.516 1 46.88 446 SER A C 1
ATOM 3576 O O . SER A 1 446 ? -16.141 -64.188 -8.961 1 46.88 446 SER A O 1
ATOM 3578 N N . GLU A 1 447 ? -17.641 -63.125 -7.75 1 45.19 447 GLU A N 1
ATOM 3579 C CA . GLU A 1 447 ? -18.109 -64.375 -7.191 1 45.19 447 GLU A CA 1
ATOM 3580 C C . GLU A 1 447 ? -19.125 -65.062 -8.117 1 45.19 447 GLU A C 1
ATOM 3582 O O . GLU A 1 447 ? -19.297 -66.25 -8.102 1 45.19 447 GLU A O 1
ATOM 3587 N N . ASP A 1 448 ? -19.953 -64.438 -8.875 1 39.91 448 ASP A N 1
ATOM 3588 C CA . ASP A 1 448 ? -21.031 -65.125 -9.578 1 39.91 448 ASP A CA 1
ATOM 3589 C C . ASP A 1 448 ? -20.547 -65.75 -10.875 1 39.91 448 ASP A C 1
ATOM 3591 O O . ASP A 1 448 ? -21.328 -66 -11.789 1 39.91 448 ASP A O 1
ATOM 3595 N N . GLN A 1 449 ? -19.188 -65.875 -11.219 1 37.31 449 GLN A N 1
ATOM 3596 C CA . GLN A 1 449 ? -18.859 -66.688 -12.352 1 37.31 449 GLN A CA 1
ATOM 3597 C C . GLN A 1 449 ? -19.047 -68.188 -11.977 1 37.31 449 GLN A C 1
ATOM 3599 O O . GLN A 1 449 ? -18.453 -68.688 -11.016 1 37.31 449 GLN A O 1
ATOM 3604 N N . PRO A 1 450 ? -20.125 -68.812 -12.359 1 34.34 450 PRO A N 1
ATOM 3605 C CA . PRO A 1 450 ? -20.328 -70.188 -12.062 1 34.34 450 PRO A CA 1
ATOM 3606 C C . PRO A 1 450 ? -19.094 -71.062 -12.359 1 34.34 450 PRO A C 1
ATOM 3608 O O . PRO A 1 450 ? -18.453 -70.875 -13.391 1 34.34 450 PRO A O 1
ATOM 3611 N N . LEU A 1 451 ? -18.422 -71.625 -11.398 1 32.69 451 LEU A N 1
ATOM 3612 C CA . LEU A 1 451 ? -17.375 -72.625 -11.469 1 32.69 451 LEU A CA 1
ATOM 3613 C C . LEU A 1 451 ? -17.844 -73.875 -12.258 1 32.69 451 LEU A C 1
ATOM 3615 O O . LEU A 1 451 ? -18.828 -74.5 -11.875 1 32.69 451 LEU A O 1
ATOM 3619 N N . LEU A 1 452 ? -17.875 -73.875 -13.578 1 28.78 452 LEU A N 1
ATOM 3620 C CA . LEU A 1 452 ? -18.016 -75.125 -14.312 1 28.78 452 LEU A CA 1
ATOM 3621 C C . LEU A 1 452 ? -17.219 -76.25 -13.648 1 28.78 452 LEU A C 1
ATOM 3623 O O . LEU A 1 452 ? -16.141 -76 -13.102 1 28.78 452 LEU A O 1
ATOM 3627 N N . ASP A 1 453 ? -17.781 -77.5 -13.367 1 26.8 453 ASP A N 1
ATOM 3628 C CA . ASP A 1 453 ? -17.375 -78.75 -12.711 1 26.8 453 ASP A CA 1
ATOM 3629 C C . ASP A 1 453 ? -16.172 -79.375 -13.414 1 26.8 453 ASP A C 1
ATOM 3631 O O . ASP A 1 453 ? -16.312 -79.938 -14.477 1 26.8 453 ASP A O 1
ATOM 3635 N N . ALA A 1 454 ? -15.047 -78.688 -13.891 1 26.8 454 ALA A N 1
ATOM 3636 C CA . ALA A 1 454 ? -13.945 -79.438 -14.562 1 26.8 454 ALA A CA 1
ATOM 3637 C C . ALA A 1 454 ? -13.352 -80.5 -13.656 1 26.8 454 ALA A C 1
ATOM 3639 O O . ALA A 1 454 ? -12.789 -80.188 -12.602 1 26.8 454 ALA A O 1
ATOM 3640 N N . GLY A 1 455 ? -13.93 -81.75 -13.43 1 26.28 455 GLY A N 1
ATOM 3641 C CA . GLY A 1 455 ? -13.469 -83 -12.805 1 26.28 455 GLY A CA 1
ATOM 3642 C C . GLY A 1 455 ? -12.016 -83.312 -13.109 1 26.28 455 GLY A C 1
ATOM 3643 O O . GLY A 1 455 ? -11.336 -83.938 -12.32 1 26.28 455 GLY A O 1
ATOM 3644 N N . SER A 1 456 ? -11.633 -83.625 -14.414 1 27.11 456 SER A N 1
ATOM 3645 C CA . SER A 1 456 ? -10.492 -84.5 -14.602 1 27.11 456 SER A CA 1
ATOM 3646 C C . SER A 1 456 ? -9.227 -83.938 -14 1 27.11 456 SER A C 1
ATOM 3648 O O . SER A 1 456 ? -8.938 -82.75 -14.172 1 27.11 456 SER A O 1
ATOM 3650 N N . ARG A 1 457 ? -8.586 -84.562 -12.922 1 28.16 457 ARG A N 1
ATOM 3651 C CA . ARG A 1 457 ? -7.453 -84.438 -12.008 1 28.16 457 ARG A CA 1
ATOM 3652 C C . ARG A 1 457 ? -6.133 -84.375 -12.773 1 28.16 457 ARG A C 1
ATOM 3654 O O . ARG A 1 457 ? -5.555 -85.438 -13.086 1 28.16 457 ARG A O 1
ATOM 3661 N N . CYS A 1 458 ? -5.91 -83.75 -13.961 1 23.98 458 CYS A N 1
ATOM 3662 C CA . CYS A 1 458 ? -4.547 -83.938 -14.445 1 23.98 458 CYS A CA 1
ATOM 3663 C C . CYS A 1 458 ? -3.531 -83.5 -13.391 1 23.98 458 CYS A C 1
ATOM 3665 O O . CYS A 1 458 ? -3.641 -82.438 -12.812 1 23.98 458 CYS A O 1
ATOM 3667 N N . ARG A 1 459 ? -2.758 -84.438 -12.734 1 24.39 459 ARG A N 1
ATOM 3668 C CA . ARG A 1 459 ? -1.626 -84.5 -11.82 1 24.39 459 ARG A CA 1
ATOM 3669 C C . ARG A 1 459 ? -0.499 -83.625 -12.273 1 24.39 459 ARG A C 1
ATOM 3671 O O . ARG A 1 459 ? 0.333 -84 -13.094 1 24.39 459 ARG A O 1
ATOM 3678 N N . LEU A 1 460 ? -0.779 -82.438 -12.852 1 21.2 460 LEU A N 1
ATOM 3679 C CA . LEU A 1 460 ? 0.426 -81.75 -13.328 1 21.2 460 LEU A CA 1
ATOM 3680 C C . LEU A 1 460 ? 1.419 -81.562 -12.195 1 21.2 460 LEU A C 1
ATOM 3682 O O . LEU A 1 460 ? 1.023 -81.25 -11.062 1 21.2 460 LEU A O 1
ATOM 3686 N N . ASP A 1 461 ? 2.664 -82.062 -12.289 1 23.16 461 ASP A N 1
ATOM 3687 C CA . ASP A 1 461 ? 3.928 -82.125 -11.562 1 23.16 461 ASP A CA 1
ATOM 3688 C C . ASP A 1 461 ? 4.363 -80.75 -11.055 1 23.16 461 ASP A C 1
ATOM 3690 O O . ASP A 1 461 ? 4.039 -79.75 -11.664 1 23.16 461 ASP A O 1
ATOM 3694 N N . ALA A 1 462 ? 4.832 -80.562 -9.734 1 23.83 462 ALA A N 1
ATOM 3695 C CA . ALA A 1 462 ? 5.145 -79.625 -8.672 1 23.83 462 ALA A CA 1
ATOM 3696 C C . ALA A 1 462 ? 6.184 -78.562 -9.125 1 23.83 462 ALA A C 1
ATOM 3698 O O . ALA A 1 462 ? 6.5 -77.625 -8.398 1 23.83 462 ALA A O 1
ATOM 3699 N N . GLY A 1 463 ? 7.059 -78.938 -10.094 1 23.67 463 GLY A N 1
ATOM 3700 C CA . GLY A 1 463 ? 8.359 -78.25 -9.969 1 23.67 463 GLY A CA 1
ATOM 3701 C C . GLY A 1 463 ? 8.312 -76.75 -10.102 1 23.67 463 GLY A C 1
ATOM 3702 O O . GLY A 1 463 ? 8.969 -76.062 -9.344 1 23.67 463 GLY A O 1
ATOM 3703 N N . ARG A 1 464 ? 8.047 -76.188 -11.32 1 22.86 464 ARG A N 1
ATOM 3704 C CA . ARG A 1 464 ? 8.664 -74.938 -11.781 1 22.86 464 ARG A CA 1
ATOM 3705 C C . ARG A 1 464 ? 7.918 -73.75 -11.234 1 22.86 464 ARG A C 1
ATOM 3707 O O . ARG A 1 464 ? 7.012 -73.25 -11.891 1 22.86 464 ARG A O 1
ATOM 3714 N N . VAL A 1 465 ? 7.398 -73.625 -10.062 1 25 465 VAL A N 1
ATOM 3715 C CA . VAL A 1 465 ? 6.492 -72.562 -9.562 1 25 465 VAL A CA 1
ATOM 3716 C C . VAL A 1 465 ? 7.246 -71.25 -9.414 1 25 465 VAL A C 1
ATOM 3718 O O . VAL A 1 465 ? 6.715 -70.312 -8.867 1 25 465 VAL A O 1
ATOM 3721 N N . ALA A 1 466 ? 8.5 -71.062 -9.797 1 23.52 466 ALA A N 1
ATOM 3722 C CA . ALA A 1 466 ? 9.242 -70 -9.148 1 23.52 466 ALA A CA 1
ATOM 3723 C C . ALA A 1 466 ? 8.633 -68.625 -9.453 1 23.52 466 ALA A C 1
ATOM 3725 O O . ALA A 1 466 ? 8.539 -67.812 -8.578 1 23.52 466 ALA A O 1
ATOM 3726 N N . SER A 1 467 ? 8.594 -68.188 -10.734 1 22.89 467 SER A N 1
ATOM 3727 C CA . SER A 1 467 ? 8.945 -66.875 -11.117 1 22.89 467 SER A CA 1
ATOM 3728 C C . SER A 1 467 ? 7.766 -65.875 -10.945 1 22.89 467 SER A C 1
ATOM 3730 O O . SER A 1 467 ? 7.832 -64.75 -11.352 1 22.89 467 SER A O 1
ATOM 3732 N N . TYR A 1 468 ? 6.523 -66.312 -10.766 1 25.08 468 TYR A N 1
ATOM 3733 C CA . TYR A 1 468 ? 5.441 -65.375 -11.117 1 25.08 468 TYR A CA 1
ATOM 3734 C C . TYR A 1 468 ? 5.32 -64.25 -10.078 1 25.08 468 TYR A C 1
ATOM 3736 O O . TYR A 1 468 ? 4.406 -64.312 -9.25 1 25.08 468 TYR A O 1
ATOM 3744 N N . ILE A 1 469 ? 6.43 -63.938 -9.32 1 25.77 469 ILE A N 1
ATOM 3745 C CA . ILE A 1 469 ? 6.289 -63.031 -8.164 1 25.77 469 ILE A CA 1
ATOM 3746 C C . ILE A 1 469 ? 5.598 -61.75 -8.594 1 25.77 469 ILE A C 1
ATOM 3748 O O . ILE A 1 469 ? 4.691 -61.281 -7.906 1 25.77 469 ILE A O 1
ATOM 3752 N N . ASN A 1 470 ? 6.277 -60.844 -9.281 1 24.98 470 ASN A N 1
ATOM 3753 C CA . ASN A 1 470 ? 6.289 -59.406 -8.992 1 24.98 470 ASN A CA 1
ATOM 3754 C C . ASN A 1 470 ? 5.105 -58.688 -9.641 1 24.98 470 ASN A C 1
ATOM 3756 O O . ASN A 1 470 ? 5.285 -57.75 -10.414 1 24.98 470 ASN A O 1
ATOM 3760 N N . ASN A 1 471 ? 4.09 -59.344 -10.125 1 26.16 471 ASN A N 1
ATOM 3761 C CA . ASN A 1 471 ? 3.143 -58.469 -10.82 1 26.16 471 ASN A CA 1
ATOM 3762 C C . ASN A 1 471 ? 2.479 -57.5 -9.875 1 26.16 471 ASN A C 1
ATOM 3764 O O . ASN A 1 471 ? 1.642 -57.875 -9.055 1 26.16 471 ASN A O 1
ATOM 3768 N N . VAL A 1 472 ? 3.229 -56.469 -9.375 1 31.14 472 VAL A N 1
ATOM 3769 C CA . VAL A 1 472 ? 2.656 -55.344 -8.656 1 31.14 472 VAL A CA 1
ATOM 3770 C C . VAL A 1 472 ? 1.446 -54.812 -9.422 1 31.14 472 VAL A C 1
ATOM 3772 O O . VAL A 1 472 ? 1.539 -54.5 -10.617 1 31.14 472 VAL A O 1
ATOM 3775 N N . PRO A 1 473 ? 0.241 -55.188 -9.023 1 32.28 473 PRO A N 1
ATOM 3776 C CA . PRO A 1 473 ? -0.923 -54.625 -9.711 1 32.28 473 PRO A CA 1
ATOM 3777 C C . PRO A 1 473 ? -0.799 -53.125 -9.93 1 32.28 473 PRO A C 1
ATOM 3779 O O . PRO A 1 473 ? -0.51 -52.375 -8.992 1 32.28 473 PRO A O 1
ATOM 3782 N N . ASP A 1 474 ? -0.245 -52.625 -11.047 1 29.44 474 ASP A N 1
ATOM 3783 C CA . ASP A 1 474 ? -0.125 -51.25 -11.531 1 29.44 474 ASP A CA 1
ATOM 3784 C C . ASP A 1 474 ? -1.38 -50.469 -11.211 1 29.44 474 ASP A C 1
ATOM 3786 O O . ASP A 1 474 ? -2.455 -51.031 -11.008 1 29.44 474 ASP A O 1
ATOM 3790 N N . GLU A 1 475 ? -1.138 -49.062 -11.07 1 34.25 475 GLU A N 1
ATOM 3791 C CA . GLU A 1 475 ? -1.906 -47.875 -10.812 1 34.25 475 GLU A CA 1
ATOM 3792 C C . GLU A 1 475 ? -3.152 -47.812 -11.688 1 34.25 475 GLU A C 1
ATOM 3794 O O . GLU A 1 475 ? -3.891 -46.812 -11.664 1 34.25 475 GLU A O 1
ATOM 3799 N N . THR A 1 476 ? -3.402 -48.812 -12.578 1 33.38 476 THR A N 1
ATOM 3800 C CA . THR A 1 476 ? -4.492 -48.688 -13.539 1 33.38 476 THR A CA 1
ATOM 3801 C C . THR A 1 476 ? -5.844 -48.781 -12.844 1 33.38 476 THR A C 1
ATOM 3803 O O . THR A 1 476 ? -6.883 -48.5 -13.445 1 33.38 476 THR A O 1
ATOM 3806 N N . ASP A 1 477 ? -5.832 -49.375 -11.719 1 33.72 477 ASP A N 1
ATOM 3807 C CA . ASP A 1 477 ? -7.164 -49.562 -11.164 1 33.72 477 ASP A CA 1
ATOM 3808 C C . ASP A 1 477 ? -7.797 -48.25 -10.75 1 33.72 477 ASP A C 1
ATOM 3810 O O . ASP A 1 477 ? -9.016 -48.156 -10.562 1 33.72 477 ASP A O 1
ATOM 3814 N N . ASP A 1 478 ? -6.902 -47.312 -10.406 1 33.62 478 ASP A N 1
ATOM 3815 C CA . ASP A 1 478 ? -7.523 -46.031 -10.031 1 33.62 478 ASP A CA 1
ATOM 3816 C C . ASP A 1 478 ? -8.18 -45.375 -11.242 1 33.62 478 ASP A C 1
ATOM 3818 O O . ASP A 1 478 ? -8.977 -44.438 -11.086 1 33.62 478 ASP A O 1
ATOM 3822 N N . GLU A 1 479 ? -7.746 -45.688 -12.484 1 34.19 479 GLU A N 1
ATOM 3823 C CA . GLU A 1 479 ? -8.383 -45.125 -13.672 1 34.19 479 GLU A CA 1
ATOM 3824 C C . GLU A 1 479 ? -9.773 -45.719 -13.883 1 34.19 479 GLU A C 1
ATOM 3826 O O . GLU A 1 479 ? -10.633 -45.094 -14.492 1 34.19 479 GLU A O 1
ATOM 3831 N N . LEU A 1 480 ? -9.969 -47 -13.539 1 32.88 480 LEU A N 1
ATOM 3832 C CA . LEU A 1 480 ? -11.242 -47.656 -13.867 1 32.88 480 LEU A CA 1
ATOM 3833 C C . LEU A 1 480 ? -12.383 -47.031 -13.086 1 32.88 480 LEU A C 1
ATOM 3835 O O . LEU A 1 480 ? -13.508 -46.938 -13.586 1 32.88 480 LEU A O 1
ATOM 3839 N N . PHE A 1 481 ? -12.094 -46.75 -11.844 1 33.19 481 PHE A N 1
ATOM 3840 C CA . PHE A 1 481 ? -13.219 -46.312 -11.031 1 33.19 481 PHE A CA 1
ATOM 3841 C C . PHE A 1 481 ? -13.727 -44.969 -11.484 1 33.19 481 PHE A C 1
ATOM 3843 O O . PHE A 1 481 ? -14.898 -44.625 -11.297 1 33.19 481 PHE A O 1
ATOM 3850 N N . LEU A 1 482 ? -12.781 -44.062 -11.875 1 34.06 482 LEU A N 1
ATOM 3851 C CA . LEU A 1 482 ? -13.219 -42.719 -12.188 1 34.06 482 LEU A CA 1
ATOM 3852 C C . LEU A 1 482 ? -14.062 -42.688 -13.461 1 34.06 482 LEU A C 1
ATOM 3854 O O . LEU A 1 482 ? -14.672 -41.688 -13.789 1 34.06 482 LEU A O 1
ATOM 3858 N N . HIS A 1 483 ? -13.773 -43.594 -14.367 1 34.09 483 HIS A N 1
ATOM 3859 C CA . HIS A 1 483 ? -14.609 -43.562 -15.562 1 34.09 483 HIS A CA 1
ATOM 3860 C C . HIS A 1 483 ? -15.977 -44.188 -15.289 1 34.09 483 HIS A C 1
ATOM 3862 O O . HIS A 1 483 ? -16.766 -44.406 -16.219 1 34.09 483 HIS A O 1
ATOM 3868 N N . SER A 1 484 ? -16.125 -45 -14.336 1 33.81 484 SER A N 1
ATOM 3869 C CA . SER A 1 484 ? -17.547 -45.344 -14.32 1 33.81 484 SER A CA 1
ATOM 3870 C C . SER A 1 484 ? -18.406 -44.125 -14.031 1 33.81 484 SER A C 1
ATOM 3872 O O . SER A 1 484 ? -18.625 -43.75 -12.867 1 33.81 484 SER A O 1
ATOM 3874 N N . GLU A 1 485 ? -18.188 -43.031 -14.719 1 38.59 485 GLU A N 1
ATOM 3875 C CA . GLU A 1 485 ? -19.312 -42.125 -14.688 1 38.59 485 GLU A CA 1
ATOM 3876 C C . GLU A 1 485 ? -20.641 -42.875 -14.594 1 38.59 485 GLU A C 1
ATOM 3878 O O . GLU A 1 485 ? -20.938 -43.719 -15.438 1 38.59 485 GLU A O 1
ATOM 3883 N N . PRO A 1 486 ? -21.172 -43.188 -13.539 1 37.22 486 PRO A N 1
ATOM 3884 C CA . PRO A 1 486 ? -22.484 -43.781 -13.75 1 37.22 486 PRO A CA 1
ATOM 3885 C C . PRO A 1 486 ? -23.219 -43.219 -14.961 1 37.22 486 PRO A C 1
ATOM 3887 O O . PRO A 1 486 ? -23.109 -42.031 -15.242 1 37.22 486 PRO A O 1
ATOM 3890 N N . SER A 1 487 ? -23.422 -43.938 -16.125 1 40.69 487 SER A N 1
ATOM 3891 C CA . SER A 1 487 ? -24.172 -43.656 -17.344 1 40.69 487 SER A CA 1
ATOM 3892 C C . SER A 1 487 ? -25.156 -42.5 -17.141 1 40.69 487 SER A C 1
ATOM 3894 O O . SER A 1 487 ? -25.297 -41.625 -18 1 40.69 487 SER A O 1
ATOM 3896 N N . HIS A 1 488 ? -26.359 -42.719 -16.297 1 44.16 488 HIS A N 1
ATOM 3897 C CA . HIS A 1 488 ? -27.609 -41.969 -16.234 1 44.16 488 HIS A CA 1
ATOM 3898 C C . HIS A 1 488 ? -27.594 -40.938 -15.102 1 44.16 488 HIS A C 1
ATOM 3900 O O . HIS A 1 488 ? -28.641 -40.688 -14.5 1 44.16 488 HIS A O 1
ATOM 3906 N N . ALA A 1 489 ? -26.531 -40.531 -14.469 1 53.81 489 ALA A N 1
ATOM 3907 C CA . ALA A 1 489 ? -26.703 -39.938 -13.141 1 53.81 489 ALA A CA 1
ATOM 3908 C C . ALA A 1 489 ? -27.25 -38.5 -13.25 1 53.81 489 ALA A C 1
ATOM 3910 O O . ALA A 1 489 ? -26.75 -37.688 -14.047 1 53.81 489 ALA A O 1
ATOM 3911 N N . GLU A 1 490 ? -28.547 -38.188 -12.742 1 64.19 490 GLU A N 1
ATOM 3912 C CA . GLU A 1 490 ? -29.281 -36.938 -12.555 1 64.19 490 GLU A CA 1
ATOM 3913 C C . GLU A 1 490 ? -28.422 -35.875 -11.867 1 64.19 490 GLU A C 1
ATOM 3915 O O . GLU A 1 490 ? -27.516 -36.219 -11.094 1 64.19 490 GLU A O 1
ATOM 3920 N N . PHE A 1 491 ? -28.5 -34.719 -12.438 1 71.5 491 PHE A N 1
ATOM 3921 C CA . PHE A 1 491 ? -27.875 -33.562 -11.828 1 71.5 491 PHE A CA 1
ATOM 3922 C C . PHE A 1 491 ? -28.344 -33.375 -10.391 1 71.5 491 PHE A C 1
ATOM 3924 O O . PHE A 1 491 ? -29.531 -33.25 -10.133 1 71.5 491 PHE A O 1
ATOM 3931 N N . ASN A 1 492 ? -27.484 -33.688 -9.422 1 78.56 492 ASN A N 1
ATOM 3932 C CA . ASN A 1 492 ? -27.797 -33.594 -8 1 78.56 492 ASN A CA 1
ATOM 3933 C C . ASN A 1 492 ? -26.938 -32.531 -7.309 1 78.56 492 ASN A C 1
ATOM 3935 O O . ASN A 1 492 ? -26.188 -31.812 -7.961 1 78.56 492 ASN A O 1
ATOM 3939 N N . TRP A 1 493 ? -27.203 -32.344 -6.043 1 85.06 493 TRP A N 1
ATOM 3940 C CA . TRP A 1 493 ? -26.5 -31.312 -5.266 1 85.06 493 TRP A CA 1
ATOM 3941 C C . TRP A 1 493 ? -25 -31.594 -5.227 1 85.06 493 TRP A C 1
ATOM 3943 O O . TRP A 1 493 ? -24.203 -30.656 -5.16 1 85.06 493 TRP A O 1
ATOM 3953 N N . GLU A 1 494 ? -24.594 -32.812 -5.355 1 86.44 494 GLU A N 1
ATOM 3954 C CA . GLU A 1 494 ? -23.172 -33.156 -5.406 1 86.44 494 GLU A CA 1
ATOM 3955 C C . GLU A 1 494 ? -22.531 -32.719 -6.719 1 86.44 494 GLU A C 1
ATOM 3957 O O . GLU A 1 494 ? -21.406 -32.219 -6.734 1 86.44 494 GLU A O 1
ATOM 3962 N N . SER A 1 495 ? -23.328 -32.906 -7.785 1 83.69 495 SER A N 1
ATOM 3963 C CA . SER A 1 495 ? -22.812 -32.5 -9.086 1 83.69 495 SER A CA 1
ATOM 3964 C C . SER A 1 495 ? -22.672 -30.969 -9.148 1 83.69 495 SER A C 1
ATOM 3966 O O . SER A 1 495 ? -21.766 -30.453 -9.797 1 83.69 495 SER A O 1
ATOM 3968 N N . PHE A 1 496 ? -23.547 -30.297 -8.422 1 85.88 496 PHE A N 1
ATOM 3969 C CA . PHE A 1 496 ? -23.484 -28.844 -8.391 1 85.88 496 PHE A CA 1
ATOM 3970 C C . PHE A 1 496 ? -22.203 -28.375 -7.734 1 85.88 496 PHE A C 1
ATOM 3972 O O . PHE A 1 496 ? -21.594 -27.391 -8.18 1 85.88 496 PHE A O 1
ATOM 3979 N N . LEU A 1 497 ? -21.734 -29.094 -6.801 1 90.19 497 LEU A N 1
ATOM 3980 C CA . LEU A 1 497 ? -20.578 -28.672 -6.031 1 90.19 497 LEU A CA 1
ATOM 3981 C C . LEU A 1 497 ? -19.297 -29.234 -6.621 1 90.19 497 LEU A C 1
ATOM 3983 O O . LEU A 1 497 ? -18.25 -28.578 -6.621 1 90.19 497 LEU A O 1
ATOM 3987 N N . CYS A 1 498 ? -19.312 -30.453 -7.258 1 89.19 498 CYS A N 1
ATOM 3988 C CA . CYS A 1 498 ? -18.062 -31.156 -7.539 1 89.19 498 CYS A CA 1
ATOM 3989 C C . CYS A 1 498 ? -17.859 -31.312 -9.039 1 89.19 498 CYS A C 1
ATOM 3991 O O . CYS A 1 498 ? -16.734 -31.594 -9.484 1 89.19 498 CYS A O 1
ATOM 3993 N N . GLU A 1 499 ? -18.781 -31.125 -9.867 1 84.19 499 GLU A N 1
ATOM 3994 C CA . GLU A 1 499 ? -18.688 -31.516 -11.273 1 84.19 499 GLU A CA 1
ATOM 3995 C C . GLU A 1 499 ? -17.625 -30.719 -12.008 1 84.19 499 GLU A C 1
ATOM 3997 O O . GLU A 1 499 ? -17 -31.219 -12.953 1 84.19 499 GLU A O 1
ATOM 4002 N N . ASN A 1 500 ? -17.297 -29.531 -11.57 1 88.25 500 ASN A N 1
ATOM 4003 C CA . ASN A 1 500 ? -16.359 -28.656 -12.273 1 88.25 500 ASN A CA 1
ATOM 4004 C C . ASN A 1 500 ? -14.914 -28.953 -11.891 1 88.25 500 ASN A C 1
ATOM 4006 O O . ASN A 1 500 ? -13.984 -28.453 -12.523 1 88.25 500 ASN A O 1
ATOM 4010 N N . TYR A 1 501 ? -14.711 -29.812 -10.977 1 92.81 501 TYR A N 1
ATOM 4011 C CA . TYR A 1 501 ? -13.367 -30.031 -10.453 1 92.81 501 TYR A CA 1
ATOM 4012 C C . TYR A 1 501 ? -12.891 -31.453 -10.734 1 92.81 501 TYR A C 1
ATOM 4014 O O . TYR A 1 501 ? -13.688 -32.344 -11.039 1 92.81 501 TYR A O 1
ATOM 4022 N N . LYS A 1 502 ? -11.586 -31.641 -10.734 1 93.12 502 LYS A N 1
ATOM 4023 C CA . LYS A 1 502 ? -10.977 -32.969 -10.844 1 93.12 502 LYS A CA 1
ATOM 4024 C C . LYS A 1 502 ? -11.367 -33.844 -9.664 1 93.12 502 LYS A C 1
ATOM 4026 O O . LYS A 1 502 ? -11.656 -33.344 -8.57 1 93.12 502 LYS A O 1
ATOM 4031 N N . PRO A 1 503 ? -11.414 -35.125 -9.852 1 88.75 503 PRO A N 1
ATOM 4032 C CA . PRO A 1 503 ? -11.922 -36.031 -8.82 1 88.75 503 PRO A CA 1
ATOM 4033 C C . PRO A 1 503 ? -11.102 -36 -7.531 1 88.75 503 PRO A C 1
ATOM 4035 O O . PRO A 1 503 ? -11.641 -36.219 -6.445 1 88.75 503 PRO A O 1
ATOM 4038 N N . ASN A 1 504 ? -9.812 -35.531 -7.645 1 90.38 504 ASN A N 1
ATOM 4039 C CA . ASN A 1 504 ? -8.992 -35.469 -6.441 1 90.38 504 ASN A CA 1
ATOM 4040 C C . ASN A 1 504 ? -9.312 -34.219 -5.629 1 90.38 504 ASN A C 1
ATOM 4042 O O . ASN A 1 504 ? -8.977 -34.125 -4.449 1 90.38 504 ASN A O 1
ATOM 4046 N N . PHE A 1 505 ? -10.023 -33.312 -6.297 1 94.12 505 PHE A N 1
ATOM 4047 C CA . PHE A 1 505 ? -10.328 -32.062 -5.637 1 94.12 505 PHE A CA 1
ATOM 4048 C C . PHE A 1 505 ? -11.836 -31.859 -5.512 1 94.12 505 PHE A C 1
ATOM 4050 O O . PHE A 1 505 ? -12.359 -30.797 -5.84 1 94.12 505 PHE A O 1
ATOM 4057 N N . TRP A 1 506 ? -12.516 -32.781 -4.91 1 91.12 506 TRP A N 1
ATOM 4058 C CA . TRP A 1 506 ? -13.969 -32.75 -4.762 1 91.12 506 TRP A CA 1
ATOM 4059 C C . TRP A 1 506 ? -14.398 -31.703 -3.756 1 91.12 506 TRP A C 1
ATOM 4061 O O . TRP A 1 506 ? -15.539 -31.234 -3.775 1 91.12 506 TRP A O 1
ATOM 4071 N N . TYR A 1 507 ? -13.5 -31.172 -2.855 1 94 507 TYR A N 1
ATOM 4072 C CA . TYR A 1 507 ? -13.828 -30.234 -1.783 1 94 507 TYR A CA 1
ATOM 4073 C C . TYR A 1 507 ? -13.539 -28.797 -2.205 1 94 507 TYR A C 1
ATOM 4075 O O . TYR A 1 507 ? -13.695 -27.875 -1.411 1 94 507 TYR A O 1
ATOM 4083 N N . TRP A 1 508 ? -13.148 -28.578 -3.389 1 95.75 508 TRP A N 1
ATOM 4084 C CA . TRP A 1 508 ? -12.609 -27.281 -3.785 1 95.75 508 TRP A CA 1
ATOM 4085 C C . TRP A 1 508 ? -13.695 -26.219 -3.797 1 95.75 508 TRP A C 1
ATOM 4087 O O . TRP A 1 508 ? -13.43 -25.047 -3.52 1 95.75 508 TRP A O 1
ATOM 4097 N N . GLU A 1 509 ? -14.938 -26.562 -4.113 1 95.19 509 GLU A N 1
ATOM 4098 C CA . GLU A 1 509 ? -16.016 -25.578 -4.09 1 95.19 509 GLU A CA 1
ATOM 4099 C C . GLU A 1 509 ? -16.266 -25.062 -2.674 1 95.19 509 GLU A C 1
ATOM 4101 O O . GLU A 1 509 ? -16.641 -23.906 -2.488 1 95.19 509 GLU A O 1
ATOM 4106 N N . ILE A 1 510 ? -16.094 -25.938 -1.729 1 95.75 510 ILE A N 1
ATOM 4107 C CA . ILE A 1 510 ? -16.25 -25.531 -0.335 1 95.75 510 ILE A CA 1
ATOM 4108 C C . ILE A 1 510 ? -15.109 -24.594 0.065 1 95.75 510 ILE A C 1
ATOM 4110 O O . ILE A 1 510 ? -15.32 -23.641 0.803 1 95.75 510 ILE A O 1
ATOM 4114 N N . LEU A 1 511 ? -13.969 -24.844 -0.466 1 95.25 511 LEU A N 1
ATOM 4115 C CA . LEU A 1 511 ? -12.828 -23.969 -0.217 1 95.25 511 LEU A CA 1
ATOM 4116 C C . LEU A 1 511 ? -13.062 -22.594 -0.836 1 95.25 511 LEU A C 1
ATOM 4118 O O . LEU A 1 511 ? -12.703 -21.562 -0.248 1 95.25 511 LEU A O 1
ATOM 4122 N N . GLU A 1 512 ? -13.688 -22.641 -1.994 1 95.56 512 GLU A N 1
ATOM 4123 C CA . GLU A 1 512 ? -14.016 -21.391 -2.654 1 95.56 512 GLU A CA 1
ATOM 4124 C C . GLU A 1 512 ? -15.062 -20.609 -1.858 1 95.56 512 GLU A C 1
ATOM 4126 O O . GLU A 1 512 ? -15.008 -19.375 -1.796 1 95.56 512 GLU A O 1
ATOM 4131 N N . LEU A 1 513 ? -15.953 -21.297 -1.312 1 95.44 513 LEU A N 1
ATOM 4132 C CA . LEU A 1 513 ? -16.969 -20.672 -0.468 1 95.44 513 LEU A CA 1
ATOM 4133 C C . LEU A 1 513 ? -16.328 -20.047 0.772 1 95.44 513 LEU A C 1
ATOM 4135 O O . LEU A 1 513 ? -16.641 -18.922 1.137 1 95.44 513 LEU A O 1
ATOM 4139 N N . ALA A 1 514 ? -15.422 -20.781 1.354 1 94.81 514 ALA A N 1
ATOM 4140 C CA . ALA A 1 514 ? -14.703 -20.281 2.529 1 94.81 514 ALA A CA 1
ATOM 4141 C C . ALA A 1 514 ? -13.797 -19.109 2.162 1 94.81 514 ALA A C 1
ATOM 4143 O O . ALA A 1 514 ? -13.641 -18.172 2.941 1 94.81 514 ALA A O 1
ATOM 4144 N N . ARG A 1 515 ? -13.211 -19.172 1.037 1 95.56 515 ARG A N 1
ATOM 4145 C CA . ARG A 1 515 ? -12.32 -18.109 0.582 1 95.56 515 ARG A CA 1
ATOM 4146 C C . ARG A 1 515 ? -13.047 -16.781 0.508 1 95.56 515 ARG A C 1
ATOM 4148 O O . ARG A 1 515 ? -12.484 -15.734 0.85 1 95.56 515 ARG A O 1
ATOM 4155 N N . LYS A 1 516 ? -14.281 -16.781 0.086 1 95.06 516 LYS A N 1
ATOM 4156 C CA . LYS A 1 516 ? -15.055 -15.562 -0.064 1 95.06 516 LYS A CA 1
ATOM 4157 C C . LYS A 1 516 ? -15.156 -14.805 1.26 1 95.06 516 LYS A C 1
ATOM 4159 O O . LYS A 1 516 ? -15.141 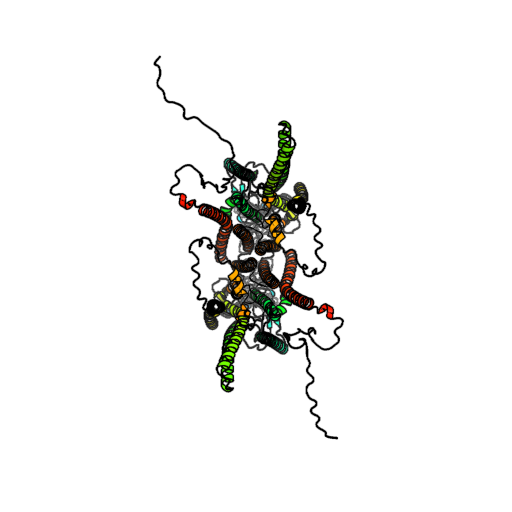-13.578 1.284 1 95.06 516 LYS A O 1
ATOM 4164 N N . ILE A 1 517 ? -15.125 -15.57 2.299 1 94.62 517 ILE A N 1
ATOM 4165 C CA . ILE A 1 517 ? -15.266 -14.953 3.617 1 94.62 517 ILE A CA 1
ATOM 4166 C C . ILE A 1 517 ? -13.891 -14.633 4.184 1 94.62 517 ILE A C 1
ATOM 4168 O O . ILE A 1 517 ? -13.664 -13.531 4.691 1 94.62 517 ILE A O 1
ATOM 4172 N N . VAL A 1 518 ? -12.977 -15.539 4.031 1 94.62 518 VAL A N 1
ATOM 4173 C CA . VAL A 1 518 ? -11.648 -15.391 4.629 1 94.62 518 VAL A CA 1
ATOM 4174 C C . VAL A 1 518 ? -10.922 -14.211 3.99 1 94.62 518 VAL A C 1
ATOM 4176 O O . VAL A 1 518 ? -10.227 -13.461 4.68 1 94.62 518 VAL A O 1
ATOM 4179 N N . GLN A 1 519 ? -11.109 -14.016 2.766 1 93.94 519 GLN A N 1
ATOM 4180 C CA . GLN A 1 519 ? -10.398 -12.969 2.041 1 93.94 519 GLN A CA 1
ATOM 4181 C C . GLN A 1 519 ? -10.891 -11.578 2.447 1 93.94 519 GLN A C 1
ATOM 4183 O O . GLN A 1 519 ? -10.164 -10.594 2.311 1 93.94 519 GLN A O 1
ATOM 4188 N N . THR A 1 520 ? -12.125 -11.445 2.936 1 92.75 520 THR A N 1
ATOM 4189 C CA . THR A 1 520 ? -12.664 -10.148 3.33 1 92.75 520 THR A CA 1
ATOM 4190 C C . THR A 1 520 ? -12.781 -10.047 4.848 1 92.75 520 THR A C 1
ATOM 4192 O O . THR A 1 520 ? -13.258 -9.039 5.375 1 92.75 520 THR A O 1
ATOM 4195 N N . LEU A 1 521 ? -12.297 -11.055 5.52 1 93.5 521 LEU A N 1
ATOM 4196 C CA . LEU A 1 521 ? -12.5 -11.172 6.961 1 93.5 521 LEU A CA 1
ATOM 4197 C C . LEU A 1 521 ? -11.875 -9.992 7.695 1 93.5 521 LEU A C 1
ATOM 4199 O O . LEU A 1 521 ? -12.547 -9.312 8.477 1 93.5 521 LEU A O 1
ATOM 4203 N N . PHE A 1 522 ? -10.695 -9.586 7.387 1 90.94 522 PHE A N 1
ATOM 4204 C CA . PHE A 1 522 ? -9.969 -8.57 8.141 1 90.94 522 PHE A CA 1
ATOM 4205 C C . PHE A 1 522 ? -10.5 -7.176 7.824 1 90.94 522 PHE A C 1
ATOM 4207 O O . PHE A 1 522 ? -10.586 -6.32 8.711 1 90.94 522 PHE A O 1
ATOM 4214 N N . VAL A 1 523 ? -10.875 -6.961 6.648 1 89.94 523 VAL A N 1
ATOM 4215 C CA . VAL A 1 523 ? -11.383 -5.645 6.27 1 89.94 523 VAL A CA 1
ATOM 4216 C C . VAL A 1 523 ? -12.766 -5.426 6.883 1 89.94 523 VAL A C 1
ATOM 4218 O O . VAL A 1 523 ? -13.117 -4.301 7.25 1 89.94 523 VAL A O 1
ATOM 4221 N N . LEU A 1 524 ? -13.5 -6.516 7.027 1 90.44 524 LEU A N 1
ATOM 4222 C CA . LEU A 1 524 ? -14.828 -6.41 7.617 1 90.44 524 LEU A CA 1
ATOM 4223 C C . LEU A 1 524 ? -14.75 -6.223 9.125 1 90.44 524 LEU A C 1
ATOM 4225 O O . LEU A 1 524 ? -15.531 -5.473 9.711 1 90.44 524 LEU A O 1
ATOM 4229 N N . LEU A 1 525 ? -13.789 -6.816 9.711 1 89 525 LEU A N 1
ATOM 4230 C CA . LEU A 1 525 ? -13.688 -6.781 11.164 1 89 525 LEU A CA 1
ATOM 4231 C C . LEU A 1 525 ? -13.039 -5.48 11.633 1 89 525 LEU A C 1
ATOM 4233 O O . LEU A 1 525 ? -13.484 -4.883 12.617 1 89 525 LEU A O 1
ATOM 4237 N N . TYR A 1 526 ? -11.984 -4.934 10.891 1 85.12 526 TYR A N 1
ATOM 4238 C CA . TYR A 1 526 ? -11.188 -3.85 11.461 1 85.12 526 TYR A CA 1
ATOM 4239 C C . TYR A 1 526 ? -11.203 -2.623 10.555 1 85.12 526 TYR A C 1
ATOM 4241 O O . TYR A 1 526 ? -10.766 -1.543 10.953 1 85.12 526 TYR A O 1
ATOM 4249 N N . GLY A 1 527 ? -11.648 -2.754 9.477 1 79.62 527 GLY A N 1
ATOM 4250 C CA . GLY A 1 527 ? -11.688 -1.595 8.594 1 79.62 527 GLY A CA 1
ATOM 4251 C C . GLY A 1 527 ? -10.328 -1.231 8.023 1 79.62 527 GLY A C 1
ATOM 4252 O O . GLY A 1 527 ? -9.344 -1.928 8.266 1 79.62 527 GLY A O 1
ATOM 4253 N N . PRO A 1 528 ? -10.211 -0.19 7.211 1 73.75 528 PRO A N 1
ATOM 4254 C CA . PRO A 1 528 ? -8.977 0.166 6.508 1 73.75 528 PRO A CA 1
ATOM 4255 C C . PRO A 1 528 ? -8.008 0.963 7.383 1 73.75 528 PRO A C 1
ATOM 4257 O O . PRO A 1 528 ? -6.859 1.186 6.996 1 73.75 528 PRO A O 1
ATOM 4260 N N . ASP A 1 529 ? -8.359 1.387 8.523 1 69.94 529 ASP A N 1
ATOM 4261 C CA . ASP A 1 529 ? -7.539 2.285 9.328 1 69.94 529 ASP A CA 1
ATOM 4262 C C . ASP A 1 529 ? -6.262 1.589 9.797 1 69.94 529 ASP A C 1
ATOM 4264 O O . ASP A 1 529 ? -5.234 2.236 9.992 1 69.94 529 ASP A O 1
ATOM 4268 N N . ASP A 1 530 ? -6.414 0.255 9.789 1 70.81 530 ASP A N 1
ATOM 4269 C CA . ASP A 1 530 ? -5.246 -0.492 10.242 1 70.81 530 ASP A CA 1
ATOM 4270 C C . ASP A 1 530 ? -4.414 -0.986 9.062 1 70.81 530 ASP A C 1
ATOM 4272 O O . ASP A 1 530 ? -4.934 -1.665 8.172 1 70.81 530 ASP A O 1
ATOM 4276 N N . HIS A 1 531 ? -3.119 -0.555 8.938 1 74 531 HIS A N 1
ATOM 4277 C CA . HIS A 1 531 ? -2.238 -0.951 7.84 1 74 531 HIS A CA 1
ATOM 4278 C C . HIS A 1 531 ? -2.074 -2.467 7.785 1 74 531 HIS A C 1
ATOM 4280 O O . HIS A 1 531 ? -1.936 -3.043 6.707 1 74 531 HIS A O 1
ATOM 4286 N N . PHE A 1 532 ? -2.299 -3.057 8.914 1 79.69 532 PHE A N 1
ATOM 4287 C CA . PHE A 1 532 ? -2.152 -4.508 8.953 1 79.69 532 PHE A CA 1
ATOM 4288 C C . PHE A 1 532 ? -3.328 -5.188 8.258 1 79.69 532 PHE A C 1
ATOM 4290 O O . PHE A 1 532 ? -3.18 -6.277 7.699 1 79.69 532 PHE A O 1
ATOM 4297 N N . THR A 1 533 ? -4.449 -4.5 8.328 1 85.69 533 THR A N 1
ATOM 4298 C CA . THR A 1 533 ? -5.645 -5.078 7.723 1 85.69 533 THR A CA 1
ATOM 4299 C C . THR A 1 533 ? -5.48 -5.195 6.211 1 85.69 533 THR A C 1
ATOM 4301 O O . THR A 1 533 ? -5.77 -6.246 5.633 1 85.69 533 THR A O 1
ATOM 4304 N N . MET A 1 534 ? -4.961 -4.172 5.625 1 87.25 534 MET A N 1
ATOM 4305 C CA . MET A 1 534 ? -4.77 -4.215 4.18 1 87.25 534 MET A CA 1
ATOM 4306 C C . MET A 1 534 ? -3.65 -5.184 3.809 1 87.25 534 MET A C 1
ATOM 4308 O O . MET A 1 534 ? -3.746 -5.891 2.805 1 87.25 534 MET A O 1
ATOM 4312 N N . PHE A 1 535 ? -2.598 -5.254 4.637 1 88 535 PHE A N 1
ATOM 4313 C CA . PHE A 1 535 ? -1.502 -6.188 4.41 1 88 535 PHE A CA 1
ATOM 4314 C C . PHE A 1 535 ? -2.008 -7.625 4.41 1 88 535 PHE A C 1
ATOM 4316 O O . PHE A 1 535 ? -1.758 -8.375 3.465 1 88 535 PHE A O 1
ATOM 4323 N N . ALA A 1 536 ? -2.746 -7.93 5.441 1 90 536 ALA A N 1
ATOM 4324 C CA . ALA A 1 536 ? -3.242 -9.297 5.598 1 90 536 ALA A CA 1
ATOM 4325 C C . ALA A 1 536 ? -4.219 -9.656 4.48 1 90 536 ALA A C 1
ATOM 4327 O O . ALA A 1 536 ? -4.184 -10.766 3.953 1 90 536 ALA A O 1
ATOM 4328 N N . THR A 1 537 ? -5.07 -8.742 4.129 1 93.44 537 THR A N 1
ATOM 4329 C CA . THR A 1 537 ? -6.066 -9 3.098 1 93.44 537 THR A CA 1
ATOM 4330 C C . THR A 1 537 ? -5.398 -9.258 1.751 1 93.44 537 THR A C 1
ATOM 4332 O O . THR A 1 537 ? -5.781 -10.172 1.024 1 93.44 537 THR A O 1
ATOM 4335 N N . ILE A 1 538 ? -4.328 -8.523 1.427 1 94.19 538 ILE A N 1
ATOM 4336 C CA . ILE A 1 538 ? -3.637 -8.695 0.155 1 94.19 538 ILE A CA 1
ATOM 4337 C C . ILE A 1 538 ? -2.861 -10.008 0.166 1 94.19 538 ILE A C 1
ATOM 4339 O O . ILE A 1 538 ? -2.875 -10.758 -0.818 1 94.19 538 ILE A O 1
ATOM 4343 N N . VAL A 1 539 ? -2.24 -10.328 1.269 1 93.94 539 VAL A N 1
ATOM 4344 C CA . VAL A 1 539 ? -1.474 -11.562 1.379 1 93.94 539 VAL A CA 1
ATOM 4345 C C . VAL A 1 539 ? -2.402 -12.766 1.211 1 93.94 539 VAL A C 1
ATOM 4347 O O . VAL A 1 539 ? -2.078 -13.711 0.492 1 93.94 539 VAL A O 1
ATOM 4350 N N . ILE A 1 540 ? -3.586 -12.68 1.812 1 95.94 540 ILE A N 1
ATOM 4351 C CA . ILE A 1 540 ? -4.543 -13.773 1.713 1 95.94 540 ILE A CA 1
ATOM 4352 C C . ILE A 1 540 ? -5.059 -13.883 0.279 1 95.94 540 ILE A C 1
ATOM 4354 O O . ILE A 1 540 ? -5.195 -14.992 -0.256 1 95.94 540 ILE A O 1
ATOM 4358 N N . SER A 1 541 ? -5.293 -12.742 -0.33 1 96.12 541 SER A N 1
ATOM 4359 C CA . SER A 1 541 ? -5.762 -12.742 -1.712 1 96.12 541 SER A CA 1
ATOM 4360 C C . SER A 1 541 ? -4.73 -13.367 -2.645 1 96.12 541 SER A C 1
ATOM 4362 O O . SER A 1 541 ? -5.062 -14.227 -3.465 1 96.12 541 SER A O 1
ATOM 4364 N N . VAL A 1 542 ? -3.473 -13 -2.5 1 96.56 542 VAL A N 1
ATOM 4365 C CA . VAL A 1 542 ? -2.418 -13.555 -3.338 1 96.56 542 VAL A CA 1
ATOM 4366 C C . VAL A 1 542 ? -2.199 -15.023 -2.986 1 96.56 542 VAL A C 1
ATOM 4368 O O . VAL A 1 542 ? -1.919 -15.844 -3.861 1 96.56 542 VAL A O 1
ATOM 4371 N N . GLY A 1 543 ? -2.357 -15.391 -1.688 1 96.25 543 GLY A N 1
ATOM 4372 C CA . GLY A 1 543 ? -2.244 -16.781 -1.271 1 96.25 543 GLY A CA 1
ATOM 4373 C C . GLY A 1 543 ? -3.23 -17.688 -1.973 1 96.25 543 GLY A C 1
ATOM 4374 O O . GLY A 1 543 ? -2.855 -18.766 -2.457 1 96.25 543 GLY A O 1
ATOM 4375 N N . PHE A 1 544 ? -4.465 -17.25 -2.111 1 96.75 544 PHE A N 1
ATOM 4376 C CA . PHE A 1 544 ? -5.473 -18.062 -2.779 1 96.75 544 PHE A CA 1
ATOM 4377 C C . PHE A 1 544 ? -5.23 -18.109 -4.285 1 96.75 544 PHE A C 1
ATOM 4379 O O . PHE A 1 544 ? -5.488 -19.109 -4.938 1 96.75 544 PHE A O 1
ATOM 4386 N N . LEU A 1 545 ? -4.805 -16.953 -4.801 1 96.75 545 LEU A N 1
ATOM 4387 C CA . LEU A 1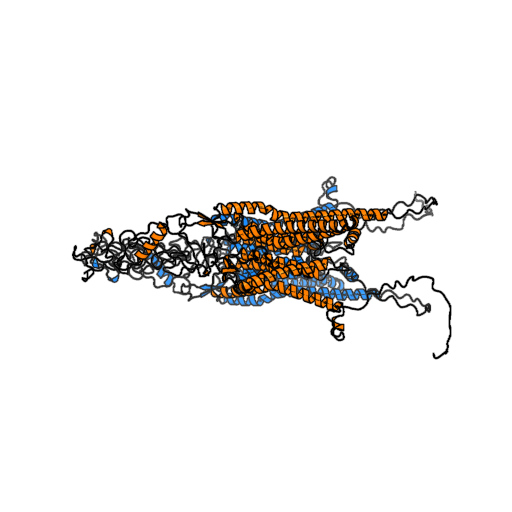 545 ? -4.457 -16.922 -6.215 1 96.75 545 LEU A CA 1
ATOM 4388 C C . LEU A 1 545 ? -3.33 -17.906 -6.523 1 96.75 545 LEU A C 1
ATOM 4390 O O . LEU A 1 545 ? -3.406 -18.656 -7.492 1 96.75 545 LEU A O 1
ATOM 4394 N N . LEU A 1 546 ? -2.322 -17.953 -5.668 1 96.38 546 LEU A N 1
ATOM 4395 C CA . LEU A 1 546 ? -1.19 -18.859 -5.84 1 96.38 546 LEU A CA 1
ATOM 4396 C C . LEU A 1 546 ? -1.625 -20.312 -5.676 1 96.38 546 LEU A C 1
ATOM 4398 O O . LEU A 1 546 ? -1.188 -21.188 -6.426 1 96.38 546 LEU A O 1
ATOM 4402 N N . LEU A 1 547 ? -2.469 -20.531 -4.711 1 95.31 547 LEU A N 1
ATOM 4403 C CA . LEU A 1 547 ? -2.965 -21.891 -4.48 1 95.31 547 LEU A CA 1
ATOM 4404 C C . LEU A 1 547 ? -3.74 -22.391 -5.691 1 95.31 547 LEU A C 1
ATOM 4406 O O . LEU A 1 547 ? -3.549 -23.531 -6.121 1 95.31 547 LEU A O 1
ATOM 4410 N N . HIS A 1 548 ? -4.566 -21.562 -6.258 1 96.19 548 HIS A N 1
ATOM 4411 C CA . HIS A 1 548 ? -5.352 -21.953 -7.426 1 96.19 548 HIS A CA 1
ATOM 4412 C C . HIS A 1 548 ? -4.457 -22.172 -8.641 1 96.19 548 HIS A C 1
ATOM 4414 O O . HIS A 1 548 ? -4.68 -23.109 -9.414 1 96.19 548 HIS A O 1
ATOM 4420 N N . ALA A 1 549 ? -3.49 -21.375 -8.781 1 95.06 549 ALA A N 1
ATOM 4421 C CA . ALA A 1 549 ? -2.574 -21.5 -9.914 1 95.06 549 ALA A CA 1
ATOM 4422 C C . ALA A 1 549 ? -1.711 -22.75 -9.773 1 95.06 549 ALA A C 1
ATOM 4424 O O . ALA A 1 549 ? -1.44 -23.438 -10.766 1 95.06 549 ALA A O 1
ATOM 4425 N N . TYR A 1 550 ? -1.314 -23.062 -8.578 1 94.25 550 TYR A N 1
ATOM 4426 C CA . TYR A 1 550 ? -0.397 -24.172 -8.32 1 94.25 550 TYR A CA 1
ATOM 4427 C C . TYR A 1 550 ? -1.112 -25.5 -8.445 1 94.25 550 TYR A C 1
ATOM 4429 O O . TYR A 1 550 ? -0.591 -26.438 -9.055 1 94.25 550 TYR A O 1
ATOM 4437 N N . VAL A 1 551 ? -2.295 -25.719 -7.91 1 93.94 551 VAL A N 1
ATOM 4438 C CA . VAL A 1 551 ? -2.979 -27 -7.816 1 93.94 551 VAL A CA 1
ATOM 4439 C C . VAL A 1 551 ? -3.762 -27.266 -9.102 1 93.94 551 VAL A C 1
ATOM 4441 O O . VAL A 1 551 ? -3.928 -28.422 -9.508 1 93.94 551 VAL A O 1
ATOM 4444 N N . LYS A 1 552 ? -4.246 -26.312 -9.836 1 95.06 552 LYS A N 1
ATOM 4445 C CA . LYS A 1 552 ? -5.07 -26.453 -11.031 1 95.06 552 LYS A CA 1
ATOM 4446 C C . LYS A 1 552 ? -6.188 -27.469 -10.812 1 95.06 552 LYS A C 1
ATOM 4448 O O . LYS A 1 552 ? -6.242 -28.5 -11.484 1 95.06 552 LYS A O 1
ATOM 4453 N N . PRO A 1 553 ? -7.113 -27.031 -9.945 1 94.38 553 PRO A N 1
ATOM 4454 C CA . PRO A 1 553 ? -8.133 -28 -9.531 1 94.38 553 PRO A CA 1
ATOM 4455 C C . PRO A 1 553 ? -9.227 -28.172 -10.586 1 94.38 553 PRO A C 1
ATOM 4457 O O . PRO A 1 553 ? -9.945 -29.172 -10.562 1 94.38 553 PRO A O 1
ATOM 4460 N N . MET A 1 554 ? -9.422 -27.328 -11.531 1 94 554 MET A N 1
ATOM 4461 C CA . MET A 1 554 ? -10.555 -27.359 -12.453 1 94 554 MET A CA 1
ATOM 4462 C C . MET A 1 554 ? -10.273 -28.297 -13.625 1 94 554 MET A C 1
ATOM 4464 O O . MET A 1 554 ? -9.125 -28.438 -14.047 1 94 554 MET A O 1
ATOM 4468 N N . LYS A 1 555 ? -11.305 -29 -14.148 1 90.06 555 LYS A N 1
ATOM 4469 C CA . LYS A 1 555 ? -11.219 -29.922 -15.273 1 90.06 555 LYS A CA 1
ATOM 4470 C C . LYS A 1 555 ? -11.031 -29.172 -16.594 1 90.06 555 LYS A C 1
ATOM 4472 O O . LYS A 1 555 ? -10.18 -29.531 -17.406 1 90.06 555 LYS A O 1
ATOM 4477 N N . ASP A 1 556 ? -11.812 -28.062 -16.688 1 88.62 556 ASP A N 1
ATOM 4478 C CA . ASP A 1 556 ? -11.773 -27.25 -17.906 1 88.62 556 ASP A CA 1
ATOM 4479 C C . ASP A 1 556 ? -10.734 -26.141 -17.797 1 88.62 556 ASP A C 1
ATOM 4481 O O . ASP A 1 556 ? -10.703 -25.406 -16.812 1 88.62 556 ASP A O 1
ATOM 4485 N N . ALA A 1 557 ? -9.938 -26.031 -18.828 1 89 557 ALA A N 1
ATOM 4486 C CA . ALA A 1 557 ? -8.859 -25.047 -18.828 1 89 557 ALA A CA 1
ATOM 4487 C C . ALA A 1 557 ? -9.422 -23.625 -18.906 1 89 557 ALA A C 1
ATOM 4489 O O . ALA A 1 557 ? -8.852 -22.688 -18.312 1 89 557 ALA A O 1
ATOM 4490 N N . ALA A 1 558 ? -10.477 -23.406 -19.641 1 86.81 558 ALA A N 1
ATOM 4491 C CA . ALA A 1 558 ? -11.07 -22.078 -19.766 1 86.81 558 ALA A CA 1
ATOM 4492 C C . ALA A 1 558 ? -11.633 -21.609 -18.422 1 86.81 558 ALA A C 1
ATOM 4494 O O . ALA A 1 558 ? -11.484 -20.453 -18.047 1 86.81 558 ALA A O 1
ATOM 4495 N N . GLU A 1 559 ? -12.25 -22.516 -17.703 1 91.69 559 GLU A N 1
ATOM 4496 C CA . GLU A 1 559 ? -12.773 -22.188 -16.391 1 91.69 559 GLU A CA 1
ATOM 4497 C C . GLU A 1 559 ? -11.648 -21.891 -15.406 1 91.69 559 GLU A C 1
ATOM 4499 O O . GLU A 1 559 ? -11.773 -21 -14.562 1 91.69 559 GLU A O 1
ATOM 4504 N N . HIS A 1 560 ? -10.633 -22.656 -15.57 1 93.81 560 HIS A N 1
ATOM 4505 C CA . HIS A 1 560 ? -9.477 -22.422 -14.719 1 93.81 560 HIS A CA 1
ATOM 4506 C C . HIS A 1 560 ? -8.883 -21.047 -14.961 1 93.81 560 HIS A C 1
ATOM 4508 O O . HIS A 1 560 ? -8.57 -20.312 -14.008 1 93.81 560 HIS A O 1
ATOM 4514 N N . ARG A 1 561 ? -8.758 -20.672 -16.234 1 92.19 561 ARG A N 1
ATOM 4515 C CA . ARG A 1 561 ? -8.211 -19.359 -16.578 1 92.19 561 ARG A CA 1
ATOM 4516 C C . ARG A 1 561 ? -9.148 -18.25 -16.125 1 92.19 561 ARG A C 1
ATOM 4518 O O . ARG A 1 561 ? -8.695 -17.188 -15.68 1 92.19 561 ARG A O 1
ATOM 4525 N N . LEU A 1 562 ? -10.398 -18.469 -16.234 1 93.19 562 LEU A N 1
ATOM 4526 C CA . LEU A 1 562 ? -11.375 -17.469 -15.789 1 93.19 562 LEU A CA 1
ATOM 4527 C C . LEU A 1 562 ? -11.273 -17.25 -14.281 1 93.19 562 LEU A C 1
ATOM 4529 O O . LEU A 1 562 ? -11.297 -16.109 -13.82 1 93.19 562 LEU A O 1
ATOM 4533 N N . GLN A 1 563 ? -11.148 -18.297 -13.539 1 95.06 563 GLN A N 1
ATOM 4534 C CA . GLN A 1 563 ? -11.016 -18.172 -12.094 1 95.06 563 GLN A CA 1
ATOM 4535 C C . GLN A 1 563 ? -9.703 -17.484 -11.711 1 95.06 563 GLN A C 1
ATOM 4537 O O . GLN A 1 563 ? -9.656 -16.688 -10.773 1 95.06 563 GLN A O 1
ATOM 4542 N N . MET A 1 564 ? -8.672 -17.766 -12.438 1 94.62 564 MET A N 1
ATOM 4543 C CA . MET A 1 564 ? -7.398 -17.094 -12.203 1 94.62 564 MET A CA 1
ATOM 4544 C C . MET A 1 564 ? -7.52 -15.602 -12.469 1 94.62 564 MET A C 1
ATOM 4546 O O . MET A 1 564 ? -6.984 -14.789 -11.711 1 94.62 564 MET A O 1
ATOM 4550 N N . CYS A 1 565 ? -8.18 -15.312 -13.484 1 93 565 CYS A N 1
ATOM 4551 C CA . CYS A 1 565 ? -8.391 -13.906 -13.82 1 93 565 CYS A CA 1
ATOM 4552 C C . CYS A 1 565 ? -9.234 -13.211 -12.758 1 93 565 CYS A C 1
ATOM 4554 O O . CYS A 1 565 ? -8.953 -12.07 -12.391 1 93 565 CYS A O 1
ATOM 4556 N N . SER A 1 566 ? -10.234 -13.875 -12.297 1 95.19 566 SER A N 1
ATOM 4557 C CA . SER A 1 566 ? -11.086 -13.305 -11.258 1 95.19 566 SER A CA 1
ATOM 4558 C C . SER A 1 566 ? -10.289 -13.039 -9.984 1 95.19 566 SER A C 1
ATOM 4560 O O . SER A 1 566 ? -10.359 -11.938 -9.422 1 95.19 566 SER A O 1
ATOM 4562 N N . LEU A 1 567 ? -9.508 -14.016 -9.586 1 96.31 567 LEU A N 1
ATOM 4563 C CA . LEU A 1 567 ? -8.703 -13.859 -8.375 1 96.31 567 LEU A CA 1
ATOM 4564 C C . LEU A 1 567 ? -7.629 -12.797 -8.578 1 96.31 567 LEU A C 1
ATOM 4566 O O . LEU A 1 567 ? -7.332 -12.023 -7.664 1 96.31 567 LEU A O 1
ATOM 4570 N N . GLY A 1 568 ? -7.043 -12.781 -9.781 1 94.75 568 GLY A N 1
ATOM 4571 C CA . GLY A 1 568 ? -6.062 -11.758 -10.102 1 94.75 568 GLY A CA 1
ATOM 4572 C C . GLY A 1 568 ? -6.637 -10.352 -10.086 1 94.75 568 GLY A C 1
ATOM 4573 O O . GLY A 1 568 ? -5.996 -9.414 -9.602 1 94.75 568 GLY A O 1
ATOM 4574 N N . THR A 1 569 ? -7.824 -10.211 -10.562 1 93.94 569 THR A N 1
ATOM 4575 C CA . THR A 1 569 ? -8.469 -8.906 -10.586 1 93.94 569 THR A CA 1
ATOM 4576 C C . THR A 1 569 ? -8.812 -8.445 -9.172 1 93.94 569 THR A C 1
ATOM 4578 O O . THR A 1 569 ? -8.734 -7.254 -8.867 1 93.94 569 THR A O 1
ATOM 4581 N N . ILE A 1 570 ? -9.195 -9.328 -8.312 1 95.06 570 ILE A N 1
ATOM 4582 C CA . ILE A 1 570 ? -9.461 -8.984 -6.918 1 95.06 570 ILE A CA 1
ATOM 4583 C C . ILE A 1 570 ? -8.195 -8.445 -6.27 1 95.06 570 ILE A C 1
ATOM 4585 O O . ILE A 1 570 ? -8.227 -7.414 -5.59 1 95.06 570 ILE A O 1
ATOM 4589 N N . PHE A 1 571 ? -7.094 -9.117 -6.512 1 94.88 571 PHE A N 1
ATOM 4590 C CA . PHE A 1 571 ? -5.805 -8.664 -6 1 94.88 571 PHE A CA 1
ATOM 4591 C C . PHE A 1 571 ? -5.473 -7.27 -6.516 1 94.88 571 PHE A C 1
ATOM 4593 O O . PHE A 1 571 ? -5.078 -6.391 -5.746 1 94.88 571 PHE A O 1
ATOM 4600 N N . LEU A 1 572 ? -5.676 -7.035 -7.773 1 92.25 572 LEU A N 1
ATOM 4601 C CA . LEU A 1 572 ? -5.344 -5.746 -8.375 1 92.25 572 LEU A CA 1
ATOM 4602 C C . LEU A 1 572 ? -6.215 -4.637 -7.793 1 92.25 572 LEU A C 1
ATOM 4604 O O . LEU A 1 572 ? -5.742 -3.52 -7.57 1 92.25 572 LEU A O 1
ATOM 4608 N N . ASN A 1 573 ? -7.43 -4.949 -7.543 1 90.88 573 ASN A N 1
ATOM 4609 C CA . ASN A 1 573 ? -8.312 -3.963 -6.926 1 90.88 573 ASN A CA 1
ATOM 4610 C C . ASN A 1 573 ? -7.895 -3.652 -5.492 1 90.88 573 ASN A C 1
ATOM 4612 O O . ASN A 1 573 ? -7.949 -2.5 -5.062 1 90.88 573 ASN A O 1
ATOM 4616 N N . LEU A 1 574 ? -7.516 -4.668 -4.766 1 91.31 574 LEU A N 1
ATOM 4617 C CA . LEU A 1 574 ? -7.07 -4.457 -3.393 1 91.31 574 LEU A CA 1
ATOM 4618 C C . LEU A 1 574 ? -5.777 -3.646 -3.357 1 91.31 574 LEU A C 1
ATOM 4620 O O . LEU A 1 574 ? -5.609 -2.775 -2.5 1 91.31 574 LEU A O 1
ATOM 4624 N N . LEU A 1 575 ? -4.895 -3.961 -4.297 1 90.25 575 LEU A N 1
ATOM 4625 C CA . LEU A 1 575 ? -3.648 -3.207 -4.375 1 90.25 575 LEU A CA 1
ATOM 4626 C C . LEU A 1 575 ? -3.914 -1.752 -4.742 1 90.25 575 LEU A C 1
ATOM 4628 O O . LEU A 1 575 ? -3.301 -0.843 -4.18 1 90.25 575 LEU A O 1
ATOM 4632 N N . ALA A 1 576 ? -4.793 -1.562 -5.637 1 86.62 576 ALA A N 1
ATOM 4633 C CA . ALA A 1 576 ? -5.16 -0.203 -6.027 1 86.62 576 ALA A CA 1
ATOM 4634 C C . ALA A 1 576 ? -5.777 0.555 -4.855 1 86.62 576 ALA A C 1
ATOM 4636 O O . ALA A 1 576 ? -5.535 1.752 -4.684 1 86.62 576 ALA A O 1
ATOM 4637 N N . ALA A 1 577 ? -6.531 -0.136 -4.066 1 85.19 577 ALA A N 1
ATOM 4638 C CA . ALA A 1 577 ? -7.133 0.484 -2.889 1 85.19 577 ALA A CA 1
ATOM 4639 C C . ALA A 1 577 ? -6.066 0.974 -1.917 1 85.19 577 ALA A C 1
ATOM 4641 O O . ALA A 1 577 ? -6.203 2.045 -1.322 1 85.19 577 ALA A O 1
ATOM 4642 N N . THR A 1 578 ? -4.988 0.241 -1.785 1 83.31 578 THR A N 1
ATOM 4643 C CA . THR A 1 578 ? -3.912 0.622 -0.878 1 83.31 578 THR A CA 1
ATOM 4644 C C . THR A 1 578 ? -3.186 1.861 -1.393 1 83.31 578 THR A C 1
ATOM 4646 O O . THR A 1 578 ? -2.773 2.717 -0.606 1 83.31 578 THR A O 1
ATOM 4649 N N . LEU A 1 579 ? -3.119 2.002 -2.633 1 79.25 579 LEU A N 1
ATOM 4650 C CA . LEU A 1 579 ? -2.434 3.146 -3.223 1 79.25 579 LEU A CA 1
ATOM 4651 C C . LEU A 1 579 ? -3.264 4.418 -3.068 1 79.25 579 LEU A C 1
ATOM 4653 O O . LEU A 1 579 ? -2.711 5.512 -2.922 1 79.25 579 LEU A O 1
ATOM 4657 N N . LEU A 1 580 ? -4.527 4.168 -3.135 1 79.19 580 LEU A N 1
ATOM 4658 C CA . LEU A 1 580 ? -5.406 5.324 -3.006 1 79.19 580 LEU A CA 1
ATOM 4659 C C . LEU A 1 580 ? -5.445 5.816 -1.563 1 79.19 580 LEU A C 1
ATOM 4661 O O . LEU A 1 580 ? -5.812 6.965 -1.306 1 79.19 580 LEU A O 1
ATOM 4665 N N . LEU A 1 581 ? -4.98 4.992 -0.694 1 78 581 LEU A N 1
ATOM 4666 C CA . LEU A 1 581 ? -4.91 5.379 0.709 1 78 581 LEU A CA 1
ATOM 4667 C C . LEU A 1 581 ? -3.641 6.18 0.989 1 78 581 LEU A C 1
ATOM 4669 O O . LEU A 1 581 ? -3.561 6.895 1.99 1 78 581 LEU A O 1
ATOM 4673 N N . LEU A 1 582 ? -2.611 6.086 0.083 1 72.44 582 LEU A N 1
ATOM 4674 C CA . LEU A 1 582 ? -1.359 6.812 0.258 1 72.44 582 LEU A CA 1
ATOM 4675 C C . LEU A 1 582 ? -1.547 8.297 -0.045 1 72.44 582 LEU A C 1
ATOM 4677 O O . LEU A 1 582 ? -2.252 8.656 -0.99 1 72.44 582 LEU A O 1
ATOM 4681 N N . PRO A 1 583 ? -1.058 9.109 0.98 1 66.56 583 PRO A N 1
ATOM 4682 C CA . PRO A 1 583 ? -1.187 10.547 0.744 1 66.56 583 PRO A CA 1
ATOM 4683 C C . PRO A 1 583 ? -0.409 11.016 -0.484 1 66.56 583 PRO A C 1
ATOM 4685 O O . PRO A 1 583 ? 0.664 10.484 -0.78 1 66.56 583 PRO A O 1
ATOM 4688 N N . SER A 1 584 ? -1.072 11.562 -1.5 1 59.44 584 SER A N 1
ATOM 4689 C CA . SER A 1 584 ? -0.392 12.055 -2.695 1 59.44 584 SER A CA 1
ATOM 4690 C C . SER A 1 584 ? 0.277 13.398 -2.436 1 59.44 584 SER A C 1
ATOM 4692 O O . SER A 1 584 ? -0.313 14.281 -1.809 1 59.44 584 SER A O 1
ATOM 4694 N N . GLU A 1 585 ? 1.639 13.32 -2.361 1 56 585 GLU A N 1
ATOM 4695 C CA . GLU A 1 585 ? 2.27 14.633 -2.271 1 56 585 GLU A CA 1
ATOM 4696 C C . GLU A 1 585 ? 1.818 15.547 -3.41 1 56 585 GLU A C 1
ATOM 4698 O O . GLU A 1 585 ? 0.921 16.375 -3.234 1 56 585 GLU A O 1
ATOM 4703 N N . ASP A 1 586 ? 2.729 15.453 -4.645 1 56.78 586 ASP A N 1
ATOM 4704 C CA . ASP A 1 586 ? 2.707 16.5 -5.648 1 56.78 586 ASP A CA 1
ATOM 4705 C C . ASP A 1 586 ? 1.438 16.438 -6.496 1 56.78 586 ASP A C 1
ATOM 4707 O O . ASP A 1 586 ? 1.033 15.352 -6.922 1 56.78 586 ASP A O 1
ATOM 4711 N N . ALA A 1 587 ? 0.554 17.469 -6.523 1 59.28 587 ALA A N 1
ATOM 4712 C CA . ALA A 1 587 ? -0.813 17.719 -6.973 1 59.28 587 ALA A CA 1
ATOM 4713 C C . ALA A 1 587 ? -1.02 17.25 -8.406 1 59.28 587 ALA A C 1
ATOM 4715 O O . ALA A 1 587 ? -1.939 16.469 -8.688 1 59.28 587 ALA A O 1
ATOM 4716 N N . GLN A 1 588 ? -0.298 17.875 -9.422 1 58.59 588 GLN A N 1
ATOM 4717 C CA . GLN A 1 588 ? -0.812 17.75 -10.789 1 58.59 588 GLN A CA 1
ATOM 4718 C C . GLN A 1 588 ? -0.541 16.375 -11.359 1 58.59 588 GLN A C 1
ATOM 4720 O O . GLN A 1 588 ? -1.42 15.766 -11.977 1 58.59 588 GLN A O 1
ATOM 4725 N N . SER A 1 589 ? 0.678 15.852 -11.164 1 63.34 589 SER A N 1
ATOM 4726 C CA . SER A 1 589 ? 1.039 14.555 -11.734 1 63.34 589 SER A CA 1
ATOM 4727 C C . SER A 1 589 ? 0.313 13.414 -11.023 1 63.34 589 SER A C 1
ATOM 4729 O O . SER A 1 589 ? -0.043 12.414 -11.648 1 63.34 589 SER A O 1
ATOM 4731 N N . SER A 1 590 ? -0.027 13.742 -9.906 1 67.5 590 SER A N 1
ATOM 4732 C CA . SER A 1 590 ? -0.738 12.742 -9.117 1 67.5 590 SER A CA 1
ATOM 4733 C C . SER A 1 590 ? -2.182 12.594 -9.586 1 67.5 590 SER A C 1
ATOM 4735 O O . SER A 1 590 ? -2.719 11.484 -9.617 1 67.5 590 SER A O 1
ATOM 4737 N N . LYS A 1 591 ? -2.691 13.68 -10.164 1 69.62 591 LYS A N 1
ATOM 4738 C CA . LYS A 1 591 ? -4.074 13.625 -10.641 1 69.62 591 LYS A CA 1
ATOM 4739 C C . LYS A 1 591 ? -4.188 12.789 -11.906 1 69.62 591 LYS A C 1
ATOM 4741 O O . LYS A 1 591 ? -5.113 11.984 -12.047 1 69.62 591 LYS A O 1
ATOM 4746 N N . LYS A 1 592 ? -3.201 12.906 -12.797 1 72.31 592 LYS A N 1
ATOM 4747 C CA . LYS A 1 592 ? -3.227 12.141 -14.039 1 72.31 592 LYS A CA 1
ATOM 4748 C C . LYS A 1 592 ? -3.018 10.648 -13.773 1 72.31 592 LYS A C 1
ATOM 4750 O O . LYS A 1 592 ? -3.668 9.805 -14.391 1 72.31 592 LYS A O 1
ATOM 4755 N N . ARG A 1 593 ? -2.256 10.414 -12.898 1 72.56 593 ARG A N 1
ATOM 4756 C CA . ARG A 1 593 ? -1.976 9.016 -12.57 1 72.56 593 ARG A CA 1
ATOM 4757 C C . ARG A 1 593 ? -3.164 8.367 -11.867 1 72.56 593 ARG A C 1
ATOM 4759 O O . ARG A 1 593 ? -3.471 7.199 -12.109 1 72.56 593 ARG A O 1
ATOM 4766 N N . LYS A 1 594 ? -3.859 9.18 -11.156 1 72.06 594 LYS A N 1
ATOM 4767 C CA . LYS A 1 594 ? -5.062 8.672 -10.5 1 72.06 594 LYS A CA 1
ATOM 4768 C C . LYS A 1 594 ? -6.168 8.398 -11.516 1 72.06 594 LYS A C 1
ATOM 4770 O O . LYS A 1 594 ? -6.895 7.41 -11.391 1 72.06 594 LYS A O 1
ATOM 4775 N N . GLU A 1 595 ? -6.176 9.164 -12.492 1 74.75 595 GLU A N 1
ATOM 4776 C CA . GLU A 1 595 ? -7.16 8.945 -13.555 1 74.75 595 GLU A CA 1
ATOM 4777 C C . GLU A 1 595 ? -6.828 7.699 -14.367 1 74.75 595 GLU A C 1
ATOM 4779 O O . GLU A 1 595 ? -7.719 6.926 -14.727 1 74.75 595 GLU A O 1
ATOM 4784 N N . PHE A 1 596 ? -5.59 7.496 -14.594 1 76.88 596 PHE A N 1
ATOM 4785 C CA . PHE A 1 596 ? -5.172 6.297 -15.312 1 76.88 596 PHE A CA 1
ATOM 4786 C C . PHE A 1 596 ? -5.477 5.043 -14.5 1 76.88 596 PHE A C 1
ATOM 4788 O O . PHE A 1 596 ? -5.973 4.055 -15.047 1 76.88 596 PHE A O 1
ATOM 4795 N N . LEU A 1 597 ? -5.234 5.148 -13.297 1 75.62 597 LEU A N 1
ATOM 4796 C CA . LEU A 1 597 ? -5.508 4.012 -12.422 1 75.62 597 LEU A CA 1
ATOM 4797 C C . LEU A 1 597 ? -7.004 3.721 -12.359 1 75.62 597 LEU A C 1
ATOM 4799 O O . LEU A 1 597 ? -7.41 2.559 -12.344 1 75.62 597 LEU A O 1
ATOM 4803 N N . SER A 1 598 ? -7.777 4.766 -12.477 1 77.12 598 SER A N 1
ATOM 4804 C CA . SER A 1 598 ? -9.227 4.602 -12.438 1 77.12 598 SER A CA 1
ATOM 4805 C C . SER A 1 598 ? -9.734 3.898 -13.688 1 77.12 598 SER A C 1
ATOM 4807 O O . SER A 1 598 ? -10.539 2.969 -13.602 1 77.12 598 SER A O 1
ATOM 4809 N N . VAL A 1 599 ? -9.211 4.238 -14.766 1 78.19 599 VAL A N 1
ATOM 4810 C CA . VAL A 1 599 ? -9.625 3.625 -16.016 1 78.19 599 VAL A CA 1
ATOM 4811 C C . VAL A 1 599 ? -9.141 2.178 -16.078 1 78.19 599 VAL A C 1
ATOM 4813 O O . VAL A 1 599 ? -9.875 1.286 -16.5 1 78.19 599 VAL A O 1
ATOM 4816 N N . PHE A 1 600 ? -8.055 1.992 -15.562 1 81.5 600 PHE A N 1
ATOM 4817 C CA . PHE A 1 600 ? -7.484 0.651 -15.539 1 81.5 600 PHE A CA 1
ATOM 4818 C C . PHE A 1 600 ? -8.312 -0.274 -14.656 1 81.5 600 PHE A C 1
ATOM 4820 O O . PHE A 1 600 ? -8.578 -1.419 -15.023 1 81.5 600 PHE A O 1
ATOM 4827 N N . LEU A 1 601 ? -8.766 0.24 -13.578 1 82.06 601 LEU A N 1
ATOM 4828 C CA . LEU A 1 601 ? -9.547 -0.574 -12.656 1 82.06 601 LEU A CA 1
ATOM 4829 C C . LEU A 1 601 ? -10.906 -0.918 -13.25 1 82.06 601 LEU A C 1
ATOM 4831 O O . LEU A 1 601 ? -11.391 -2.041 -13.094 1 82.06 601 LEU A O 1
ATOM 4835 N N . VAL A 1 602 ? -11.5 -0.027 -14 1 81.88 602 VAL A N 1
ATOM 4836 C CA . VAL A 1 602 ? -12.797 -0.269 -14.625 1 81.88 602 VAL A CA 1
ATOM 4837 C C . VAL A 1 602 ? -12.648 -1.33 -15.719 1 81.88 602 VAL A C 1
ATOM 4839 O O . VAL A 1 602 ? -13.445 -2.266 -15.789 1 81.88 602 VAL A O 1
ATOM 4842 N N . LEU A 1 603 ? -11.547 -1.232 -16.391 1 83.12 603 LEU A N 1
ATOM 4843 C CA . LEU A 1 603 ? -11.32 -2.189 -17.469 1 83.12 603 LEU A CA 1
ATOM 4844 C C . LEU A 1 603 ? -11.055 -3.584 -16.906 1 83.12 603 LEU A C 1
ATOM 4846 O O . LEU A 1 603 ? -11.539 -4.578 -17.453 1 83.12 603 LEU A O 1
ATOM 4850 N N . MET A 1 604 ? -10.438 -3.578 -15.859 1 85.38 604 MET A N 1
ATOM 4851 C CA . MET A 1 604 ? -10.109 -4.875 -15.266 1 85.38 604 MET A CA 1
ATOM 4852 C C . MET A 1 604 ? -11.359 -5.531 -14.68 1 85.38 604 MET A C 1
ATOM 4854 O O . MET A 1 604 ? -11.555 -6.738 -14.828 1 85.38 604 MET A O 1
ATOM 4858 N N . ASN A 1 605 ? -12.219 -4.773 -14.094 1 85.69 605 ASN A N 1
ATOM 4859 C CA . ASN A 1 605 ? -13.438 -5.34 -13.516 1 85.69 605 ASN A CA 1
ATOM 4860 C C . ASN A 1 605 ? -14.422 -5.754 -14.602 1 85.69 605 ASN A C 1
ATOM 4862 O O . ASN A 1 605 ? -15.148 -6.734 -14.445 1 85.69 605 ASN A O 1
ATOM 4866 N N . LEU A 1 606 ? -14.336 -5.129 -15.758 1 86.19 606 LEU A N 1
ATOM 4867 C CA . LEU A 1 606 ? -15.219 -5.469 -16.875 1 86.19 606 LEU A CA 1
ATOM 4868 C C . LEU A 1 606 ? -14.648 -6.633 -17.672 1 86.19 606 LEU A C 1
ATOM 4870 O O . LEU A 1 606 ? -15.383 -7.305 -18.406 1 86.19 606 LEU A O 1
ATOM 4874 N N . SER A 1 607 ? -13.359 -6.797 -17.531 1 84.81 607 SER A N 1
ATOM 4875 C CA . SER A 1 607 ? -12.695 -7.84 -18.297 1 84.81 607 SER A CA 1
ATOM 4876 C C . SER A 1 607 ? -13.227 -9.219 -17.938 1 84.81 607 SER A C 1
ATOM 4878 O O . SER A 1 607 ? -13.273 -10.117 -18.781 1 84.81 607 SER A O 1
ATOM 4880 N N . ILE A 1 608 ? -13.758 -9.383 -16.703 1 87.5 608 ILE A N 1
ATOM 4881 C CA . ILE A 1 608 ? -14.266 -10.688 -16.281 1 87.5 608 ILE A CA 1
ATOM 4882 C C . ILE A 1 608 ? -15.562 -11 -17.031 1 87.5 608 ILE A C 1
ATOM 4884 O O . ILE A 1 608 ? -15.758 -12.125 -17.5 1 87.5 608 ILE A O 1
ATOM 4888 N N . ILE A 1 609 ? -16.375 -10 -17.234 1 86 609 ILE A N 1
ATOM 4889 C CA . ILE A 1 609 ? -17.625 -10.172 -17.969 1 86 609 ILE A CA 1
ATOM 4890 C C . ILE A 1 609 ? -17.312 -10.469 -19.438 1 86 609 ILE A C 1
ATOM 4892 O O . ILE A 1 609 ? -17.922 -11.367 -20.031 1 86 609 ILE A O 1
ATOM 4896 N N . VAL A 1 610 ? -16.359 -9.789 -19.969 1 86.5 610 VAL A N 1
ATOM 4897 C CA . VAL A 1 610 ? -15.992 -9.969 -21.375 1 86.5 610 VAL A CA 1
ATOM 4898 C C . VAL A 1 610 ? -15.414 -11.375 -21.562 1 86.5 610 VAL A C 1
ATOM 4900 O O . VAL A 1 610 ? -15.695 -12.031 -22.578 1 86.5 610 VAL A O 1
ATOM 4903 N N . PHE A 1 611 ? -14.711 -11.797 -20.578 1 88.69 611 PHE A N 1
ATOM 4904 C CA . PHE A 1 611 ? -14.133 -13.133 -20.672 1 88.69 611 PHE A CA 1
ATOM 4905 C C . PHE A 1 611 ? -15.227 -14.203 -20.656 1 88.69 611 PHE A C 1
ATOM 4907 O O . PHE A 1 611 ? -15.164 -15.172 -21.422 1 88.69 611 PHE A O 1
ATOM 4914 N N . VAL A 1 612 ? -16.219 -14.023 -19.828 1 86.31 612 VAL A N 1
ATOM 4915 C CA . VAL A 1 612 ? -17.312 -15 -19.75 1 86.31 612 VAL A CA 1
ATOM 4916 C C . VAL A 1 612 ? -18.109 -15 -21.047 1 86.31 612 VAL A C 1
ATOM 4918 O O . VAL A 1 612 ? -18.391 -16.062 -21.609 1 86.31 612 VAL A O 1
ATOM 4921 N N . ILE A 1 613 ? -18.344 -13.891 -21.625 1 84.75 613 ILE A N 1
ATOM 4922 C CA . ILE A 1 613 ? -19.109 -13.789 -22.875 1 84.75 613 ILE A CA 1
ATOM 4923 C C . ILE A 1 613 ? -18.297 -14.367 -24.016 1 84.75 613 ILE A C 1
ATOM 4925 O O . ILE A 1 613 ? -18.812 -15.133 -24.844 1 84.75 613 ILE A O 1
ATOM 4929 N N . ALA A 1 614 ? -17.016 -14.102 -24.031 1 84.62 614 ALA A N 1
ATOM 4930 C CA . ALA A 1 614 ? -16.141 -14.609 -25.078 1 84.62 614 ALA A CA 1
ATOM 4931 C C . ALA A 1 614 ? -16.031 -16.125 -25.016 1 84.62 614 ALA A C 1
ATOM 4933 O O . ALA A 1 614 ? -16.031 -16.812 -26.047 1 84.62 614 ALA A O 1
ATOM 4934 N N . SER A 1 615 ? -15.938 -16.609 -23.844 1 81.75 615 SER A N 1
ATOM 4935 C CA . SER A 1 615 ? -15.82 -18.062 -23.688 1 81.75 615 SER A CA 1
ATOM 4936 C C . SER A 1 615 ? -17.109 -18.766 -24.078 1 81.75 615 SER A C 1
ATOM 4938 O O . SER A 1 615 ? -17.062 -19.844 -24.672 1 81.75 615 SER A O 1
ATOM 4940 N N . LEU A 1 616 ? -18.25 -18.125 -23.75 1 77.5 616 LEU A N 1
ATOM 4941 C CA . LEU A 1 616 ? -19.547 -18.688 -24.141 1 77.5 616 LEU A CA 1
ATOM 4942 C C . LEU A 1 616 ? -19.719 -18.656 -25.656 1 77.5 616 LEU A C 1
ATOM 4944 O O . LEU A 1 616 ? -20.188 -19.625 -26.25 1 77.5 616 LEU A O 1
ATOM 4948 N N . VAL A 1 617 ? -19.297 -17.562 -26.203 1 78.88 617 VAL A N 1
ATOM 4949 C CA . VAL A 1 617 ? -19.406 -17.422 -27.656 1 78.88 617 VAL A CA 1
ATOM 4950 C C . VAL A 1 617 ? -18.469 -18.422 -28.344 1 78.88 617 VAL A C 1
ATOM 4952 O O . VAL A 1 617 ? -18.844 -19.078 -29.312 1 78.88 617 VAL A O 1
ATOM 4955 N N . TRP A 1 618 ? -17.328 -18.625 -27.781 1 79.19 618 TRP A N 1
ATOM 4956 C CA . TRP A 1 618 ? -16.344 -19.531 -28.375 1 79.19 618 TRP A CA 1
ATOM 4957 C C . TRP A 1 618 ? -16.828 -20.969 -28.281 1 79.19 618 TRP A C 1
ATOM 4959 O O . TRP A 1 618 ? -16.703 -21.734 -29.25 1 79.19 618 TRP A O 1
ATOM 4969 N N . THR A 1 619 ? -17.375 -21.359 -27.141 1 74.94 619 THR A N 1
ATOM 4970 C CA . THR A 1 619 ? -17.891 -22.719 -26.984 1 74.94 619 THR A CA 1
ATOM 4971 C C . THR A 1 619 ? -19.078 -22.953 -27.906 1 74.94 619 THR A C 1
ATOM 4973 O O . THR A 1 619 ? -19.234 -24.047 -28.453 1 74.94 619 THR A O 1
ATOM 4976 N N . SER A 1 620 ? -19.891 -21.891 -28.094 1 72.81 620 SER A N 1
ATOM 4977 C CA . SER A 1 620 ? -21.031 -22 -28.984 1 72.81 620 SER A CA 1
ATOM 4978 C C . SER A 1 620 ? -20.578 -22.125 -30.438 1 72.81 620 SER A C 1
ATOM 4980 O O . SER A 1 620 ? -21.141 -22.906 -31.203 1 72.81 620 SER A O 1
ATOM 4982 N N . VAL A 1 621 ? -19.578 -21.391 -30.719 1 71.81 621 VAL A N 1
ATOM 4983 C CA . VAL A 1 621 ? -19.047 -21.422 -32.094 1 71.81 621 VAL A CA 1
ATOM 4984 C C . VAL A 1 621 ? -18.406 -22.781 -32.375 1 71.81 621 VAL A C 1
ATOM 4986 O O . VAL A 1 621 ? -18.578 -23.344 -33.438 1 71.81 621 VAL A O 1
ATOM 4989 N N . LYS A 1 622 ? -17.688 -23.359 -31.406 1 72.5 622 LYS A N 1
ATOM 4990 C CA . LYS A 1 622 ? -17.062 -24.672 -31.562 1 72.5 622 LYS A CA 1
ATOM 4991 C C . LYS A 1 622 ? -18.094 -25.781 -31.703 1 72.5 622 LYS A C 1
ATOM 4993 O O . LYS A 1 622 ? -17.922 -26.703 -32.5 1 72.5 622 LYS A O 1
ATOM 4998 N N . ALA A 1 623 ? -19.156 -25.641 -30.875 1 67.44 623 ALA A N 1
ATOM 4999 C CA . ALA A 1 623 ? -20.25 -26.609 -30.969 1 67.44 623 ALA A CA 1
ATOM 5000 C C . ALA A 1 623 ? -20.938 -26.531 -32.344 1 67.44 623 ALA A C 1
ATOM 5002 O O . ALA A 1 623 ? -21.297 -27.562 -32.906 1 67.44 623 ALA A O 1
ATOM 5003 N N . LEU A 1 624 ? -21.031 -25.312 -32.781 1 62.53 624 LEU A N 1
ATOM 5004 C CA . LEU A 1 624 ? -21.656 -25.125 -34.094 1 62.53 624 LEU A CA 1
ATOM 5005 C C . LEU A 1 624 ? -20.75 -25.625 -35.188 1 62.53 624 LEU A C 1
ATOM 5007 O O . LEU A 1 624 ? -21.219 -26.188 -36.188 1 62.53 624 LEU A O 1
ATOM 5011 N N . TRP A 1 625 ? -19.5 -25.453 -34.969 1 62.06 625 TRP A N 1
ATOM 5012 C CA . TRP A 1 625 ? -18.531 -25.891 -35.938 1 62.06 625 TRP A CA 1
ATOM 5013 C C . TRP A 1 625 ? -18.422 -27.406 -35.969 1 62.06 625 TRP A C 1
ATOM 5015 O O . TRP A 1 625 ? -18.297 -28 -37.062 1 62.06 625 TRP A O 1
ATOM 5025 N N . ARG A 1 626 ? -18.422 -27.969 -34.844 1 59.56 626 ARG A N 1
ATOM 5026 C CA . ARG A 1 626 ? -18.328 -29.422 -34.781 1 59.56 626 ARG A CA 1
ATOM 5027 C C . ARG A 1 626 ? -19.547 -30.094 -35.406 1 59.56 626 ARG A C 1
ATOM 5029 O O . ARG A 1 626 ? -19.453 -31.156 -36 1 59.56 626 ARG A O 1
ATOM 5036 N N . HIS A 1 627 ? -20.688 -29.531 -35.031 1 54.88 627 HIS A N 1
ATOM 5037 C CA . HIS A 1 627 ? -21.875 -30.141 -35.625 1 54.88 627 HIS A CA 1
ATOM 5038 C C . HIS A 1 627 ? -22.047 -29.734 -37.062 1 54.88 627 HIS A C 1
ATOM 5040 O O . HIS A 1 627 ? -23.047 -30.109 -37.719 1 54.88 627 HIS A O 1
ATOM 5046 N N . GLY A 1 628 ? -21.141 -29.312 -37.781 1 52.31 628 GLY A N 1
ATOM 5047 C CA . GLY A 1 628 ? -21.219 -29.031 -39.219 1 52.31 628 GLY A CA 1
ATOM 5048 C C . GLY A 1 628 ? -22.219 -27.938 -39.531 1 52.31 628 GLY A C 1
ATOM 5049 O O . GLY A 1 628 ? -22.719 -27.875 -40.656 1 52.31 628 GLY A O 1
ATOM 5050 N N . CYS A 1 629 ? -22.859 -27.438 -38.688 1 51.38 629 CYS A N 1
ATOM 5051 C CA . CYS A 1 629 ? -23.969 -26.531 -38.906 1 51.38 629 CYS A CA 1
ATOM 5052 C C . CYS A 1 629 ? -23.516 -25.297 -39.688 1 51.38 629 CYS A C 1
ATOM 5054 O O . CYS A 1 629 ? -24.281 -24.734 -40.469 1 51.38 629 CYS A O 1
ATOM 5056 N N . LEU A 1 630 ? -22.375 -24.812 -39.531 1 51.94 630 LEU A N 1
ATOM 5057 C CA . LEU A 1 630 ? -21.984 -23.641 -40.312 1 51.94 630 LEU A CA 1
ATOM 5058 C C . LEU A 1 630 ? -21.906 -23.984 -41.812 1 51.94 630 LEU A C 1
ATOM 5060 O O . LEU A 1 630 ? -22.234 -23.141 -42.656 1 51.94 630 LEU A O 1
ATOM 5064 N N . ARG A 1 631 ? -21.531 -25.125 -42.219 1 47.19 631 ARG A N 1
ATOM 5065 C CA . ARG A 1 631 ? -21.562 -25.469 -43.625 1 47.19 631 ARG A CA 1
ATOM 5066 C C . ARG A 1 631 ? -22.984 -25.609 -44.125 1 47.19 631 ARG A C 1
ATOM 5068 O O . ARG A 1 631 ? -23.281 -25.297 -45.281 1 47.19 631 ARG A O 1
ATOM 5075 N N . ARG A 1 632 ? -23.969 -26.141 -43.375 1 45.12 632 ARG A N 1
ATOM 5076 C CA . ARG A 1 632 ? -25.297 -26.375 -43.906 1 45.12 632 ARG A CA 1
ATOM 5077 C C . ARG A 1 632 ? -26.172 -25.125 -43.75 1 45.12 632 ARG A C 1
ATOM 5079 O O . ARG A 1 632 ? -27.344 -25.141 -44.094 1 45.12 632 ARG A O 1
ATOM 5086 N N . LEU A 1 633 ? -25.781 -24.078 -43.156 1 44.31 633 LEU A N 1
ATOM 5087 C CA . LEU A 1 633 ? -26.578 -22.859 -43.031 1 44.31 633 LEU A CA 1
ATOM 5088 C C . LEU A 1 633 ? -26.938 -22.328 -44.406 1 44.31 633 LEU A C 1
ATOM 5090 O O . LEU A 1 633 ? -27.906 -21.578 -44.562 1 44.31 633 LEU A O 1
ATOM 5094 N N . GLY A 1 634 ? -26.281 -22.406 -45.562 1 40.09 634 GLY A N 1
ATOM 5095 C CA . GLY A 1 634 ? -26.797 -21.953 -46.844 1 40.09 634 GLY A CA 1
ATOM 5096 C C . GLY A 1 634 ? -28.062 -22.672 -47.281 1 40.09 634 GLY A C 1
ATOM 5097 O O . GLY A 1 634 ? -28.906 -22.094 -47.969 1 40.09 634 GLY A O 1
ATOM 5098 N N . SER A 1 635 ? -28.156 -23.922 -47.469 1 37.78 635 SER A N 1
ATOM 5099 C CA . SER A 1 635 ? -29.312 -24.516 -48.125 1 37.78 635 SER A CA 1
ATOM 5100 C C . SER A 1 635 ? -30.5 -24.641 -47.188 1 37.78 635 SER A C 1
ATOM 5102 O O . SER A 1 635 ? -31.531 -25.234 -47.562 1 37.78 635 SER A O 1
ATOM 5104 N N . CYS A 1 636 ? -30.484 -24.641 -45.906 1 36.03 636 CYS A N 1
ATOM 5105 C CA . CYS A 1 636 ? -31.703 -24.922 -45.156 1 36.03 636 CYS A CA 1
ATOM 5106 C C . CYS A 1 636 ? -32.625 -23.719 -45.125 1 36.03 636 CYS A C 1
ATOM 5108 O O . CYS A 1 636 ? -32.188 -22.609 -44.812 1 36.03 636 CYS A O 1
ATOM 5110 N N . ILE A 1 637 ? -33.844 -23.656 -45.938 1 33.31 637 ILE A N 1
ATOM 5111 C CA . ILE A 1 637 ? -35.094 -22.922 -45.969 1 33.31 637 ILE A CA 1
ATOM 5112 C C . ILE A 1 637 ? -35.5 -22.547 -44.531 1 33.31 637 ILE A C 1
ATOM 5114 O O . ILE A 1 637 ? -35.094 -23.188 -43.562 1 33.31 637 ILE A O 1
ATOM 5118 N N . ALA A 1 638 ? -36.875 -21.953 -44.188 1 32.75 638 ALA A N 1
ATOM 5119 C CA . ALA A 1 638 ? -37.625 -21.156 -43.25 1 32.75 638 ALA A CA 1
ATOM 5120 C C . ALA A 1 638 ? -37.688 -21.828 -41.875 1 32.75 638 ALA A C 1
ATOM 5122 O O . ALA A 1 638 ? -37.938 -21.156 -40.844 1 32.75 638 ALA A O 1
ATOM 5123 N N . GLY A 1 639 ? -38.406 -23.109 -41.562 1 34.88 639 GLY A N 1
ATOM 5124 C CA . GLY A 1 639 ? -39.156 -23.453 -40.375 1 34.88 639 GLY A CA 1
ATOM 5125 C C . GLY A 1 639 ? -38.344 -23.422 -39.125 1 34.88 639 GLY A C 1
ATOM 5126 O O . GLY A 1 639 ? -37.094 -23.484 -39.188 1 34.88 639 GLY A O 1
ATOM 5127 N N . GLU A 1 640 ? -38.688 -23.031 -37.719 1 36.62 640 GLU A N 1
ATOM 5128 C CA . GLU A 1 640 ? -37.969 -22.422 -36.625 1 36.62 640 GLU A CA 1
ATOM 5129 C C . GLU A 1 640 ? -36.688 -23.188 -36.312 1 36.62 640 GLU A C 1
ATOM 5131 O O . GLU A 1 640 ? -36.5 -24.297 -36.812 1 36.62 640 GLU A O 1
ATOM 5136 N N . TRP A 1 641 ? -36.094 -23.469 -35.125 1 33.72 641 TRP A N 1
ATOM 5137 C CA . TRP A 1 641 ? -35.031 -24.203 -34.469 1 33.72 641 TRP A CA 1
ATOM 5138 C C . TRP A 1 641 ? -35.219 -25.703 -34.625 1 33.72 641 TRP A C 1
ATOM 5140 O O . TRP A 1 641 ? -35.688 -26.359 -33.688 1 33.72 641 TRP A O 1
ATOM 5150 N N . SER A 1 642 ? -35.375 -26.453 -35.75 1 36.97 642 SER A N 1
ATOM 5151 C CA . SER A 1 642 ? -35.031 -27.656 -36.5 1 36.97 642 SER A CA 1
ATOM 5152 C C . SER A 1 642 ? -33.625 -28.094 -36.219 1 36.97 642 SER A C 1
ATOM 5154 O O . SER A 1 642 ? -32.656 -27.609 -36.812 1 36.97 642 SER A O 1
ATOM 5156 N N . TRP A 1 643 ? -32.906 -27.797 -35.344 1 41.72 643 TRP A N 1
ATOM 5157 C CA . TRP A 1 643 ? -31.656 -28.312 -34.781 1 41.72 643 TRP A CA 1
ATOM 5158 C C . TRP A 1 643 ? -31.406 -29.75 -35.219 1 41.72 643 TRP A C 1
ATOM 5160 O O . TRP A 1 643 ? -32.312 -30.562 -35.281 1 41.72 643 TRP A O 1
ATOM 5170 N N . CYS A 1 644 ? -30.312 -29.781 -36.125 1 39.97 644 CYS A N 1
ATOM 5171 C CA . CYS A 1 644 ? -29.734 -30.062 -37.438 1 39.97 644 CYS A CA 1
ATOM 5172 C C . CYS A 1 644 ? -30.094 -31.469 -37.906 1 39.97 644 CYS A C 1
ATOM 5174 O O . CYS A 1 644 ? -30.031 -32.438 -37.125 1 39.97 644 CYS A O 1
ATOM 5176 N N . CYS A 1 645 ? -30.875 -31.734 -38.812 1 38.69 645 CYS A N 1
ATOM 5177 C CA . CYS A 1 645 ? -31.844 -32.562 -39.531 1 38.69 645 CYS A CA 1
ATOM 5178 C C . CYS A 1 645 ? -31.531 -34.031 -39.375 1 38.69 645 CYS A C 1
ATOM 5180 O O . CYS A 1 645 ? -32.344 -34.906 -39.688 1 38.69 645 CYS A O 1
ATOM 5182 N N . ARG A 1 646 ? -30.344 -34.5 -39.812 1 37.5 646 ARG A N 1
ATOM 5183 C CA . ARG A 1 646 ? -30.047 -35.844 -40.25 1 37.5 646 ARG A CA 1
ATOM 5184 C C . ARG A 1 646 ? -30.125 -36.812 -39.094 1 37.5 646 ARG A C 1
ATOM 5186 O O . ARG A 1 646 ? -29.672 -36.531 -37.969 1 37.5 646 ARG A O 1
ATOM 5193 N N . PRO A 1 647 ? -30.781 -37.969 -39.312 1 34.66 647 PRO A N 1
ATOM 5194 C CA . PRO A 1 647 ? -31.312 -39.062 -38.5 1 34.66 647 PRO A CA 1
ATOM 5195 C C . PRO A 1 647 ? -30.25 -39.75 -37.656 1 34.66 647 PRO A C 1
ATOM 5197 O O . PRO A 1 647 ? -29.141 -39.969 -38.125 1 34.66 647 PRO A O 1
ATOM 5200 N N . ARG A 1 648 ? -30.016 -39.5 -36.438 1 33 648 ARG A N 1
ATOM 5201 C CA . ARG A 1 648 ? -29.375 -40.625 -35.75 1 33 648 ARG A CA 1
ATOM 5202 C C . ARG A 1 648 ? -30 -41.969 -36.188 1 33 648 ARG A C 1
ATOM 5204 O O . ARG A 1 648 ? -31.156 -42.25 -35.875 1 33 648 ARG A O 1
ATOM 5211 N N . HIS A 1 649 ? -29.688 -42.562 -37.469 1 27.75 649 HIS A N 1
ATOM 5212 C CA . HIS A 1 649 ? -29.797 -43.969 -37.75 1 27.75 649 HIS A CA 1
ATOM 5213 C C . HIS A 1 649 ? -29.484 -44.812 -36.5 1 27.75 649 HIS A C 1
ATOM 5215 O O . HIS A 1 649 ? -28.453 -44.625 -35.875 1 27.75 649 HIS A O 1
ATOM 5221 N N . ARG A 1 650 ? -30.484 -45.531 -35.938 1 27.7 650 ARG A N 1
ATOM 5222 C CA . ARG A 1 650 ? -31.062 -46.562 -35.094 1 27.7 650 ARG A CA 1
ATOM 5223 C C . ARG A 1 650 ? -30.109 -47.75 -34.938 1 27.7 650 ARG A C 1
ATOM 5225 O O . ARG A 1 650 ? -29.281 -48 -35.812 1 27.7 650 ARG A O 1
ATOM 5232 N N . GLY A 1 651 ? -30.141 -48.531 -33.781 1 24.72 651 GLY A N 1
ATOM 5233 C CA . GLY A 1 651 ? -30.047 -49.938 -33.406 1 24.72 651 GLY A CA 1
ATOM 5234 C C . GLY A 1 651 ? -30.609 -50.875 -34.469 1 24.72 651 GLY A C 1
ATOM 5235 O O . GLY A 1 651 ? -30.859 -52.062 -34.156 1 24.72 651 GLY A O 1
ATOM 5236 N N . GLN A 1 652 ? -30.984 -50.531 -35.656 1 23.94 652 GLN A N 1
ATOM 5237 C CA . GLN A 1 652 ? -31.438 -51.75 -36.312 1 23.94 652 GLN A CA 1
ATOM 5238 C C . GLN A 1 652 ? -30.312 -52.781 -36.406 1 23.94 652 GLN A C 1
ATOM 5240 O O . GLN A 1 652 ? -29.328 -52.562 -37.125 1 23.94 652 GLN A O 1
ATOM 5245 N N . GLU A 1 653 ? -29.922 -53.594 -35.281 1 23.75 653 GLU A N 1
ATOM 5246 C CA . GLU A 1 653 ? -29.734 -55.031 -35.344 1 23.75 653 GLU A CA 1
ATOM 5247 C C . GLU A 1 653 ? -30.625 -55.656 -36.406 1 23.75 653 GLU A C 1
ATOM 5249 O O . GLU A 1 653 ? -30.75 -56.875 -36.5 1 23.75 653 GLU A O 1
ATOM 5254 N N . VAL A 1 654 ? -31.469 -54.906 -37.125 1 23.8 654 VAL A N 1
ATOM 5255 C CA . VAL A 1 654 ? -32.25 -55.875 -37.906 1 23.8 654 VAL A CA 1
ATOM 5256 C C . VAL A 1 654 ? -31.297 -56.656 -38.812 1 23.8 654 VAL A C 1
ATOM 5258 O O . VAL A 1 654 ? -30.703 -56.094 -39.75 1 23.8 654 VAL A O 1
ATOM 5261 N N . ASN A 1 655 ? -30.391 -57.656 -38.219 1 21.52 655 ASN A N 1
ATOM 5262 C CA . ASN A 1 655 ? -29.984 -58.938 -38.75 1 21.52 655 ASN A CA 1
ATOM 5263 C C . ASN A 1 655 ? -30.891 -59.344 -39.906 1 21.52 655 ASN A C 1
ATOM 5265 O O . ASN A 1 655 ? -30.406 -59.719 -41 1 21.52 655 ASN A O 1
ATOM 5269 N N . ASN A 1 656 ? -31.688 -60.375 -39.531 1 20.62 656 ASN A N 1
ATOM 5270 C CA . ASN A 1 656 ? -31.797 -61.781 -39.906 1 20.62 656 ASN A CA 1
ATOM 5271 C C . ASN A 1 656 ? -32.688 -61.969 -41.125 1 20.62 656 ASN A C 1
ATOM 5273 O O . ASN A 1 656 ? -32.875 -63.125 -41.594 1 20.62 656 ASN A O 1
ATOM 5277 N N . HIS A 1 657 ? -33.844 -61.312 -41.156 1 21.11 657 HIS A N 1
ATOM 5278 C CA . HIS A 1 657 ? -34.656 -62.219 -41.938 1 21.11 657 HIS A CA 1
ATOM 5279 C C . HIS A 1 657 ? -34.188 -62.281 -43.375 1 21.11 657 HIS A C 1
ATOM 5281 O O . HIS A 1 657 ? -34.531 -63.25 -44.094 1 21.11 657 HIS A O 1
ATOM 5287 N N . LEU A 1 658 ? -33.938 -61.125 -44.031 1 19.98 658 LEU A N 1
ATOM 5288 C CA . LEU A 1 658 ? -34.438 -61.406 -45.375 1 19.98 658 LEU A CA 1
ATOM 5289 C C . LEU A 1 658 ? -33.469 -62.344 -46.125 1 19.98 658 LEU A C 1
ATOM 5291 O O . LEU A 1 658 ? -33.875 -63 -47.094 1 19.98 658 LEU A O 1
ATOM 5295 N N . TYR A 1 659 ? -32.125 -62.125 -46.219 1 20.02 659 TYR A N 1
ATOM 5296 C CA . TYR A 1 659 ? -31.875 -62.562 -47.594 1 20.02 659 TYR A CA 1
ATOM 5297 C C . TYR A 1 659 ? -31.703 -64.062 -47.656 1 20.02 659 TYR A C 1
ATOM 5299 O O . TYR A 1 659 ? -30.812 -64.562 -48.344 1 20.02 659 TYR A O 1
ATOM 5307 N N . ASP A 1 660 ? -31.828 -64.875 -46.406 1 20.41 660 ASP A N 1
ATOM 5308 C CA . ASP A 1 660 ? -31.297 -66.188 -46.844 1 20.41 660 ASP A CA 1
ATOM 5309 C C . ASP A 1 660 ? -31.828 -66.562 -48.219 1 20.41 660 ASP A C 1
ATOM 5311 O O . ASP A 1 660 ? -32.844 -66 -48.656 1 20.41 660 ASP A O 1
ATOM 5315 N N . ASP A 1 661 ? -31.609 -67.875 -48.719 1 20.42 661 ASP A N 1
ATOM 5316 C CA . ASP A 1 661 ? -31.578 -68.688 -49.906 1 20.42 661 ASP A CA 1
ATOM 5317 C C . ASP A 1 661 ? -32.969 -68.938 -50.5 1 20.42 661 ASP A C 1
ATOM 5319 O O . ASP A 1 661 ? -33.281 -68.438 -51.594 1 20.42 661 ASP A O 1
ATOM 5323 N N . SER A 1 662 ? -33.531 -70.312 -50.531 1 22.98 662 SER A N 1
ATOM 5324 C CA . SER A 1 662 ? -33.906 -71 -51.75 1 22.98 662 SER A CA 1
ATOM 5325 C C . SER A 1 662 ? -35.188 -70.438 -52.344 1 22.98 662 SER A C 1
ATOM 5327 O O . SER A 1 662 ? -35.219 -70.062 -53.531 1 22.98 662 SER A O 1
ATOM 5329 N N . ASP A 1 663 ? -36.469 -71.062 -51.844 1 18.36 663 ASP A N 1
ATOM 5330 C CA . ASP A 1 663 ? -37.406 -72.062 -52.188 1 18.36 663 ASP A CA 1
ATOM 5331 C C . ASP A 1 663 ? -38.781 -71.5 -52.469 1 18.36 663 ASP A C 1
ATOM 5333 O O . ASP A 1 663 ? -39.688 -71.562 -51.656 1 18.36 663 ASP A O 1
ATOM 5337 N N . GLU A 1 664 ? -39.312 -70.312 -52.781 1 20 664 GLU A N 1
ATOM 5338 C CA . GLU A 1 664 ? -40.469 -69.812 -52 1 20 664 GLU A CA 1
ATOM 5339 C C . GLU A 1 664 ? -41.656 -70.75 -52.188 1 20 664 GLU A C 1
ATOM 5341 O O . GLU A 1 664 ? -42.312 -70.75 -53.25 1 20 664 GLU A O 1
ATOM 5346 N N . GLN A 1 665 ? -41.875 -72 -51.688 1 17.39 665 GLN A N 1
ATOM 5347 C CA . GLN A 1 665 ? -42.781 -73 -52.188 1 17.39 665 GLN A CA 1
ATOM 5348 C C . GLN A 1 665 ? -44.188 -72.5 -52.312 1 17.39 665 GLN A C 1
ATOM 5350 O O . GLN A 1 665 ? -44.719 -71.812 -51.375 1 17.39 665 GLN A O 1
ATOM 5355 N N . ASP A 1 666 ? -44.969 -72.625 -53.625 1 17.34 666 ASP A N 1
ATOM 5356 C CA . ASP A 1 666 ? -46.25 -72.188 -54.219 1 17.34 666 ASP A CA 1
ATOM 5357 C C . ASP A 1 666 ? -47.438 -72.812 -53.469 1 17.34 666 ASP A C 1
ATOM 5359 O O . ASP A 1 666 ? -48.562 -72.688 -53.906 1 17.34 666 ASP A O 1
ATOM 5363 N N . SER A 1 667 ? -47.406 -73.375 -52.312 1 17.59 667 SER A N 1
ATOM 5364 C CA . SER A 1 667 ? -48.562 -74.25 -52.281 1 17.59 667 SER A CA 1
ATOM 5365 C C . SER A 1 667 ? -49.844 -73.5 -52.625 1 17.59 667 SER A C 1
ATOM 5367 O O . SER A 1 667 ? -49.875 -72.25 -52.562 1 17.59 667 SER A O 1
ATOM 5369 N N . THR A 1 668 ? -51.156 -74.062 -52.281 1 18.98 668 THR A N 1
ATOM 5370 C CA . THR A 1 668 ? -52.469 -74.375 -52.875 1 18.98 668 THR A CA 1
ATOM 5371 C C . THR A 1 668 ? -53.344 -73.125 -52.906 1 18.98 668 THR A C 1
ATOM 5373 O O . THR A 1 668 ? -53.281 -72.312 -52 1 18.98 668 THR A O 1
ATOM 5376 N N . THR A 1 669 ? -54 -72.75 -54.25 1 17.62 669 THR A N 1
ATOM 5377 C CA . THR A 1 669 ? -55.125 -72.062 -54.844 1 17.62 669 THR A CA 1
ATOM 5378 C C . THR A 1 669 ? -56.406 -72.312 -54.062 1 17.62 669 THR A C 1
ATOM 5380 O O . THR A 1 669 ? -56.906 -73.375 -54.031 1 17.62 669 THR A O 1
ATOM 5383 N N . MET A 1 670 ? -56.594 -72.188 -52.688 1 19.3 670 MET A N 1
ATOM 5384 C CA . MET A 1 670 ? -58 -72.625 -52.656 1 19.3 670 MET A CA 1
ATOM 5385 C C . MET A 1 670 ? -58.875 -71.75 -53.562 1 19.3 670 MET A C 1
ATOM 5387 O O . MET A 1 670 ? -58.719 -70.562 -53.594 1 19.3 670 MET A O 1
ATOM 5391 N N . THR A 1 671 ? -59.688 -72.438 -54.625 1 19.25 671 THR A N 1
ATOM 5392 C CA . THR A 1 671 ? -60.656 -72.188 -55.688 1 19.25 671 THR A CA 1
ATOM 5393 C C . THR A 1 671 ? -61.844 -71.312 -55.156 1 19.25 671 THR A C 1
ATOM 5395 O O . THR A 1 671 ? -62.688 -70.875 -55.906 1 19.25 671 THR A O 1
ATOM 5398 N N . VAL A 1 672 ? -62.125 -70.938 -53.844 1 22.3 672 VAL A N 1
ATOM 5399 C CA . VAL A 1 672 ? -63.562 -70.938 -53.875 1 22.3 672 VAL A CA 1
ATOM 5400 C C . VAL A 1 672 ? -64.062 -69.938 -54.844 1 22.3 672 VAL A C 1
ATOM 5402 O O . VAL A 1 672 ? -63.406 -68.875 -55.062 1 22.3 672 VAL A O 1
ATOM 5405 N N . ASN A 1 673 ? -65.312 -70.062 -55.719 1 18.86 673 ASN A N 1
ATOM 5406 C CA . ASN A 1 673 ? -66.25 -69.688 -56.75 1 18.86 673 ASN A CA 1
ATOM 5407 C C . ASN A 1 673 ? -66.812 -68.25 -56.531 1 18.86 673 ASN A C 1
ATOM 5409 O O . ASN A 1 673 ? -67.188 -67.562 -57.5 1 18.86 673 ASN A O 1
ATOM 5413 N N . PHE A 1 674 ? -67.188 -67.5 -55.531 1 22.5 674 PHE A N 1
ATOM 5414 C CA . PHE A 1 674 ? -68.312 -66.875 -56.125 1 22.5 674 PHE A CA 1
ATOM 5415 C C . PHE A 1 674 ? -68 -66.125 -57.406 1 22.5 674 PHE A C 1
ATOM 5417 O O . PHE A 1 674 ? -66.812 -65.75 -57.594 1 22.5 674 PHE A O 1
ATOM 5424 N N . GLU A 1 675 ? -69 -65.75 -58.438 1 18.45 675 GLU A N 1
ATOM 5425 C CA . GLU A 1 675 ? -69.375 -65 -59.656 1 18.45 675 GLU A CA 1
ATOM 5426 C C . GLU A 1 675 ? -68.812 -63.594 -59.625 1 18.45 675 GLU A C 1
ATOM 5428 O O . GLU A 1 675 ? -68.75 -62.969 -58.562 1 18.45 675 GLU A O 1
ATOM 5433 N N . MET B 1 1 ? 23.516 55.062 20.625 1 34.28 1 MET B N 1
ATOM 5434 C CA . MET B 1 1 ? 22.641 54.875 21.766 1 34.28 1 MET B CA 1
ATOM 5435 C C . MET B 1 1 ? 21.25 54.438 21.328 1 34.28 1 MET B C 1
ATOM 5437 O O . MET B 1 1 ? 20.5 55.25 20.766 1 34.28 1 MET B O 1
ATOM 5441 N N . VAL B 1 2 ? 20.875 53.531 20.75 1 45.44 2 VAL B N 1
ATOM 5442 C CA . VAL B 1 2 ? 19.719 53.156 19.938 1 45.44 2 VAL B CA 1
ATOM 5443 C C . VAL B 1 2 ? 18.547 52.812 20.844 1 45.44 2 VAL B C 1
ATOM 5445 O O . VAL B 1 2 ? 18.5 51.75 21.469 1 45.44 2 VAL B O 1
ATOM 5448 N N . ARG B 1 3 ? 17.906 53.125 22.281 1 52.69 3 ARG B N 1
ATOM 5449 C CA . ARG B 1 3 ? 17.422 52.438 23.469 1 52.69 3 ARG B CA 1
ATOM 5450 C C . ARG B 1 3 ? 15.969 52.031 23.312 1 52.69 3 ARG B C 1
ATOM 5452 O O . ARG B 1 3 ? 15.07 52.844 23.312 1 52.69 3 ARG B O 1
ATOM 5459 N N . CYS B 1 4 ? 15.281 50.938 22.812 1 57.03 4 CYS B N 1
ATOM 5460 C CA . CYS B 1 4 ? 13.992 50.438 22.359 1 57.03 4 CYS B CA 1
ATOM 5461 C C . CYS B 1 4 ? 13.008 50.344 23.516 1 57.03 4 CYS B C 1
ATOM 5463 O O . CYS B 1 4 ? 13.336 49.812 24.578 1 57.03 4 CYS B O 1
ATOM 5465 N N . GLY B 1 5 ? 11.875 50.594 23.547 1 63.22 5 GLY B N 1
ATOM 5466 C CA . GLY B 1 5 ? 10.789 50.5 24.516 1 63.22 5 GLY B CA 1
ATOM 5467 C C . GLY B 1 5 ? 10.914 51.5 25.641 1 63.22 5 GLY B C 1
ATOM 5468 O O . GLY B 1 5 ? 10.242 51.375 26.672 1 63.22 5 GLY B O 1
ATOM 5469 N N . PHE B 1 6 ? 11.812 52.5 25.406 1 70.94 6 PHE B N 1
ATOM 5470 C CA . PHE B 1 6 ? 12.062 53.5 26.453 1 70.94 6 PHE B CA 1
ATOM 5471 C C . PHE B 1 6 ? 12 54.906 25.859 1 70.94 6 PHE B C 1
ATOM 5473 O O . PHE B 1 6 ? 12.234 55.094 24.672 1 70.94 6 PHE B O 1
ATOM 5480 N N . TYR B 1 7 ? 11.414 55.812 26.484 1 74.94 7 TYR B N 1
ATOM 5481 C CA . TYR B 1 7 ? 11.5 57.219 26.109 1 74.94 7 TYR B CA 1
ATOM 5482 C C . TYR B 1 7 ? 12.18 58.031 27.188 1 74.94 7 TYR B C 1
ATOM 5484 O O . TYR B 1 7 ? 12.227 57.625 28.344 1 74.94 7 TYR B O 1
ATOM 5492 N N . GLN B 1 8 ? 12.812 59.156 26.766 1 68 8 GLN B N 1
ATOM 5493 C CA . GLN B 1 8 ? 13.523 60 27.688 1 68 8 GLN B CA 1
ATOM 5494 C C . GLN B 1 8 ? 12.672 61.219 28.078 1 68 8 GLN B C 1
ATOM 5496 O O . GLN B 1 8 ? 11.945 61.781 27.25 1 68 8 GLN B O 1
ATOM 5501 N N . THR B 1 9 ? 12.367 61.469 29.344 1 63.69 9 THR B N 1
ATOM 5502 C CA . THR B 1 9 ? 11.586 62.625 29.781 1 63.69 9 THR B CA 1
ATOM 5503 C C . THR B 1 9 ? 12.297 63.906 29.422 1 63.69 9 THR B C 1
ATOM 5505 O O . THR B 1 9 ? 11.656 64.938 29.281 1 63.69 9 THR B O 1
ATOM 5508 N N . LYS B 1 10 ? 13.719 64.125 29.531 1 55.59 10 LYS B N 1
ATOM 5509 C CA . LYS B 1 10 ? 14.391 65.375 29.109 1 55.59 10 LYS B CA 1
ATOM 5510 C C . LYS B 1 10 ? 15.234 65.125 27.859 1 55.59 10 LYS B C 1
ATOM 5512 O O . LYS B 1 10 ? 16.047 64.188 27.812 1 55.59 10 LYS B O 1
ATOM 5517 N N . ALA B 1 11 ? 14.898 65.688 26.734 1 46.09 11 ALA B N 1
ATOM 5518 C CA . ALA B 1 11 ? 15.57 65.75 25.438 1 46.09 11 ALA B CA 1
ATOM 5519 C C . ALA B 1 11 ? 17.016 66.188 25.578 1 46.09 11 ALA B C 1
ATOM 5521 O O . ALA B 1 11 ? 17.328 67.062 26.438 1 46.09 11 ALA B O 1
ATOM 5522 N N . GLY B 1 12 ? 18.219 65.5 25.109 1 46.16 12 GLY B N 1
ATOM 5523 C CA . GLY B 1 12 ? 19.625 65.875 25.078 1 46.16 12 GLY B CA 1
ATOM 5524 C C . GLY B 1 12 ? 20.484 65.062 26.031 1 46.16 12 GLY B C 1
ATOM 5525 O O . GLY B 1 12 ? 21.688 65.25 26.094 1 46.16 12 GLY B O 1
ATOM 5526 N N . GLN B 1 13 ? 19.953 64.75 27.188 1 40.62 13 GLN B N 1
ATOM 5527 C CA . GLN B 1 13 ? 20.906 64.062 28.047 1 40.62 13 GLN B CA 1
ATOM 5528 C C . GLN B 1 13 ? 21.266 62.719 27.469 1 40.62 13 GLN B C 1
ATOM 5530 O O . GLN B 1 13 ? 20.391 61.875 27.281 1 40.62 13 GLN B O 1
ATOM 5535 N N . VAL B 1 14 ? 22.172 62.75 26.562 1 42.03 14 VAL B N 1
ATOM 5536 C CA . VAL B 1 14 ? 22.844 61.562 26.031 1 42.03 14 VAL B CA 1
ATOM 5537 C C . VAL B 1 14 ? 23.203 60.625 27.172 1 42.03 14 VAL B C 1
ATOM 5539 O O . VAL B 1 14 ? 23.719 61.031 28.203 1 42.03 14 VAL B O 1
ATOM 5542 N N . VAL B 1 15 ? 22.562 59.469 27.344 1 41.75 15 VAL B N 1
ATOM 5543 C CA . VAL B 1 15 ? 22.922 58.469 28.328 1 41.75 15 VAL B CA 1
ATOM 5544 C C . VAL B 1 15 ? 24.391 58.062 28.172 1 41.75 15 VAL B C 1
ATOM 5546 O O . VAL B 1 15 ? 24.781 57.531 27.125 1 41.75 15 VAL B O 1
ATOM 5549 N N . ASP B 1 16 ? 25.25 58.812 28.766 1 38.16 16 ASP B N 1
ATOM 5550 C CA . ASP B 1 16 ? 26.547 58.219 29.016 1 38.16 16 ASP B CA 1
ATOM 5551 C C . ASP B 1 16 ? 26.391 56.844 29.672 1 38.16 16 ASP B C 1
ATOM 5553 O O . ASP B 1 16 ? 25.422 56.594 30.375 1 38.16 16 ASP B O 1
ATOM 5557 N N . SER B 1 17 ? 27.062 55.75 29.312 1 41.78 17 SER B N 1
ATOM 5558 C CA . SER B 1 17 ? 27.156 54.375 29.781 1 41.78 17 SER B CA 1
ATOM 5559 C C . SER B 1 17 ? 26.953 54.281 31.297 1 41.78 17 SER B C 1
ATOM 5561 O O . SER B 1 17 ? 26.562 53.25 31.812 1 41.78 17 SER B O 1
ATOM 5563 N N . SER B 1 18 ? 27.609 55.062 32.188 1 39.38 18 SER B N 1
ATOM 5564 C CA . SER B 1 18 ? 27.703 54.969 33.625 1 39.38 18 SER B CA 1
ATOM 5565 C C . SER B 1 18 ? 26.422 55.5 34.312 1 39.38 18 SER B C 1
ATOM 5567 O O . SER B 1 18 ? 26.172 55.219 35.469 1 39.38 18 SER B O 1
ATOM 5569 N N . GLN B 1 19 ? 25.969 56.75 34.062 1 37.94 19 GLN B N 1
ATOM 5570 C CA . GLN B 1 19 ? 24.922 57.375 34.875 1 37.94 19 GLN B CA 1
ATOM 5571 C C . GLN B 1 19 ? 23.547 56.844 34.5 1 37.94 19 GLN B C 1
ATOM 5573 O O . GLN B 1 19 ? 23.266 56.562 33.344 1 37.94 19 GLN B O 1
ATOM 5578 N N . ALA B 1 20 ? 22.719 56.281 35.438 1 43.19 20 ALA B N 1
ATOM 5579 C CA . ALA B 1 20 ? 21.375 55.719 35.531 1 43.19 20 ALA B CA 1
ATOM 5580 C C . ALA B 1 20 ? 20.422 56.438 34.594 1 43.19 20 ALA B C 1
ATOM 5582 O O . ALA B 1 20 ? 20.109 57.625 34.781 1 43.19 20 ALA B O 1
ATOM 5583 N N . ILE B 1 21 ? 20.469 56.438 33.25 1 46.44 21 ILE B N 1
ATOM 5584 C CA . ILE B 1 21 ? 19.578 56.906 32.188 1 46.44 21 ILE B CA 1
ATOM 5585 C C . ILE B 1 21 ? 18.141 56.844 32.688 1 46.44 21 ILE B C 1
ATOM 5587 O O . ILE B 1 21 ? 17.656 55.812 33.094 1 46.44 21 ILE B O 1
ATOM 5591 N N . ASN B 1 22 ? 17.562 57.906 33.062 1 54.34 22 ASN B N 1
ATOM 5592 C CA . ASN B 1 22 ? 16.172 57.969 33.5 1 54.34 22 ASN B CA 1
ATOM 5593 C C . ASN B 1 22 ? 15.234 57.562 32.344 1 54.34 22 ASN B C 1
ATOM 5595 O O . ASN B 1 22 ? 14.664 58.406 31.672 1 54.34 22 ASN B O 1
ATOM 5599 N N . CYS B 1 23 ? 15.484 56.594 31.578 1 64.12 23 CYS B N 1
ATOM 5600 C CA . CYS B 1 23 ? 14.562 56 30.609 1 64.12 23 CYS B CA 1
ATOM 5601 C C . CYS B 1 23 ? 13.32 55.438 31.281 1 64.12 23 CYS B C 1
ATOM 5603 O O . CYS B 1 23 ? 13.422 54.812 32.344 1 64.12 23 CYS B O 1
ATOM 5605 N N . GLN B 1 24 ? 12.227 56.125 30.781 1 70.44 24 GLN B N 1
ATOM 5606 C CA . GLN B 1 24 ? 10.961 55.562 31.25 1 70.44 24 GLN B CA 1
ATOM 5607 C C . GLN B 1 24 ? 10.453 54.5 30.266 1 70.44 24 GLN B C 1
ATOM 5609 O O . GLN B 1 24 ? 10.586 54.656 29.047 1 70.44 24 GLN B O 1
ATOM 5614 N N . ARG B 1 25 ? 10.031 53.5 30.75 1 73.88 25 ARG B N 1
ATOM 5615 C CA . ARG B 1 25 ? 9.5 52.406 29.953 1 73.88 25 ARG B CA 1
ATOM 5616 C C . ARG B 1 25 ? 8.156 52.781 29.328 1 73.88 25 ARG B C 1
ATOM 5618 O O . ARG B 1 25 ? 7.324 53.406 29.984 1 73.88 25 ARG B O 1
ATOM 5625 N N . CYS B 1 26 ? 8.148 52.469 28.047 1 75.5 26 CYS B N 1
ATOM 5626 C CA . CYS B 1 26 ? 6.816 52.531 27.453 1 75.5 26 CYS B CA 1
ATOM 5627 C C . CYS B 1 26 ? 5.883 51.5 28.094 1 75.5 26 CYS B C 1
ATOM 5629 O O . CYS B 1 26 ? 6.34 50.531 28.688 1 75.5 26 CYS B O 1
ATOM 5631 N N . ASN B 1 27 ? 4.598 51.75 27.953 1 68.75 27 ASN B N 1
ATOM 5632 C CA . ASN B 1 27 ? 3.621 50.75 28.406 1 68.75 27 ASN B CA 1
ATOM 5633 C C . ASN B 1 27 ? 3.734 49.438 27.625 1 68.75 27 ASN B C 1
ATOM 5635 O O . ASN B 1 27 ? 4.211 49.438 26.484 1 68.75 27 ASN B O 1
ATOM 5639 N N . ASN B 1 28 ? 3.314 48.344 28.328 1 74 28 ASN B N 1
ATOM 5640 C CA . ASN B 1 28 ? 3.281 47.062 27.625 1 74 28 ASN B CA 1
ATOM 5641 C C . ASN B 1 28 ? 2.527 47.188 26.297 1 74 28 ASN B C 1
ATOM 5643 O O . ASN B 1 28 ? 1.488 47.844 26.219 1 74 28 ASN B O 1
ATOM 5647 N N . GLY B 1 29 ? 3.146 46.594 25.281 1 76.94 29 GLY B N 1
ATOM 5648 C CA . GLY B 1 29 ? 2.514 46.562 23.969 1 76.94 29 GLY B CA 1
ATOM 5649 C C . GLY B 1 29 ? 2.859 47.781 23.125 1 76.94 29 GLY B C 1
ATOM 5650 O O . GLY B 1 29 ? 2.293 48 22.047 1 76.94 29 GLY B O 1
ATOM 5651 N N . THR B 1 30 ? 3.625 48.688 23.688 1 76.69 30 THR B N 1
ATOM 5652 C CA . THR B 1 30 ? 4.055 49.844 22.938 1 76.69 30 THR B CA 1
ATOM 5653 C C . THR B 1 30 ? 5.578 49.969 22.922 1 76.69 30 THR B C 1
ATOM 5655 O O . THR B 1 30 ? 6.258 49.312 23.719 1 76.69 30 THR B O 1
ATOM 5658 N N . TYR B 1 31 ? 6.078 50.656 21.922 1 81.75 31 TYR B N 1
ATOM 5659 C CA . TYR B 1 31 ? 7.516 50.875 21.797 1 81.75 31 TYR B CA 1
ATOM 5660 C C . TYR B 1 31 ? 7.816 52.156 21 1 81.75 31 TYR B C 1
ATOM 5662 O O . TYR B 1 31 ? 6.914 52.75 20.422 1 81.75 31 TYR B O 1
ATOM 5670 N N . VAL B 1 32 ? 9.031 52.562 21.031 1 79.31 32 VAL B N 1
ATOM 5671 C CA . VAL B 1 32 ? 9.461 53.688 20.25 1 79.31 32 VAL B CA 1
ATOM 5672 C C . VAL B 1 32 ? 10.055 53.219 18.922 1 79.31 32 VAL B C 1
ATOM 5674 O O . VAL B 1 32 ? 10.969 52.406 18.906 1 79.31 32 VAL B O 1
ATOM 5677 N N . THR B 1 33 ? 9.477 53.594 17.781 1 79.75 33 THR B N 1
ATOM 5678 C CA . THR B 1 33 ? 9.961 53.219 16.453 1 79.75 33 THR B CA 1
ATOM 5679 C C . THR B 1 33 ? 11.367 53.75 16.219 1 79.75 33 THR B C 1
ATOM 5681 O O . THR B 1 33 ? 11.766 54.75 16.828 1 79.75 33 THR B O 1
ATOM 5684 N N . PRO B 1 34 ? 12.062 53.125 15.297 1 77.06 34 PRO B N 1
ATOM 5685 C CA . PRO B 1 34 ? 13.406 53.625 14.992 1 77.06 34 PRO B CA 1
ATOM 5686 C C . PRO B 1 34 ? 13.398 55.062 14.477 1 77.06 34 PRO B C 1
ATOM 5688 O O . PRO B 1 34 ? 14.352 55.812 14.711 1 77.06 34 PRO B O 1
ATOM 5691 N N . GLN B 1 35 ? 12.32 55.406 13.805 1 75.81 35 GLN B N 1
ATOM 5692 C CA . GLN B 1 35 ? 12.227 56.75 13.242 1 75.81 35 GLN B CA 1
ATOM 5693 C C . GLN B 1 35 ? 12.016 57.812 14.336 1 75.81 35 GLN B C 1
ATOM 5695 O O . GLN B 1 35 ? 12.461 58.938 14.219 1 75.81 35 GLN B O 1
ATOM 5700 N N . ALA B 1 36 ? 11.367 57.375 15.398 1 74.06 36 ALA B N 1
ATOM 5701 C CA . ALA B 1 36 ? 11.031 58.312 16.484 1 74.06 36 ALA B CA 1
ATOM 5702 C C . ALA B 1 36 ? 12.102 58.281 17.562 1 74.06 36 ALA B C 1
ATOM 5704 O O . ALA B 1 36 ? 12 59.031 18.562 1 74.06 36 ALA B O 1
ATOM 5705 N N . HIS B 1 37 ? 13.062 57.562 17.344 1 71.56 37 HIS B N 1
ATOM 5706 C CA . HIS B 1 37 ? 14.094 57.406 18.375 1 71.56 37 HIS B CA 1
ATOM 5707 C C . HIS B 1 37 ? 15.094 58.562 18.312 1 71.56 37 HIS B C 1
ATOM 5709 O O . HIS B 1 37 ? 15.523 58.969 17.219 1 71.56 37 HIS B O 1
ATOM 5715 N N . PRO B 1 38 ? 15.367 59.031 19.453 1 70.25 38 PRO B N 1
ATOM 5716 C CA . PRO B 1 38 ? 14.953 58.719 20.812 1 70.25 38 PRO B CA 1
ATOM 5717 C C . PRO B 1 38 ? 13.594 59.312 21.188 1 70.25 38 PRO B C 1
ATOM 5719 O O . PRO B 1 38 ? 13.312 60.469 20.828 1 70.25 38 PRO B O 1
ATOM 5722 N N . GLY B 1 39 ? 12.812 58.531 21.734 1 74.12 39 GLY B N 1
ATOM 5723 C CA . GLY B 1 39 ? 11.539 59.031 22.234 1 74.12 39 GLY B CA 1
ATOM 5724 C C . GLY B 1 39 ? 11.695 60 23.391 1 74.12 39 GLY B C 1
ATOM 5725 O O . GLY B 1 39 ? 12.531 59.812 24.281 1 74.12 39 GLY B O 1
ATOM 5726 N N . ILE B 1 40 ? 11.023 61.125 23.344 1 70.81 40 ILE B N 1
ATOM 5727 C CA . ILE B 1 40 ? 11.188 62.156 24.359 1 70.81 40 ILE B CA 1
ATOM 5728 C C . ILE B 1 40 ? 9.914 62.25 25.188 1 70.81 40 ILE B C 1
ATOM 5730 O O . ILE B 1 40 ? 9.875 62.969 26.203 1 70.81 40 ILE B O 1
ATOM 5734 N N . SER B 1 41 ? 9.008 61.625 24.688 1 71.19 41 SER B N 1
ATOM 5735 C CA . SER B 1 41 ? 7.734 61.688 25.391 1 71.19 41 SER B CA 1
ATOM 5736 C C . SER B 1 41 ? 6.969 60.375 25.266 1 71.19 41 SER B C 1
ATOM 5738 O O . SER B 1 41 ? 7.246 59.594 24.375 1 71.19 41 SER B O 1
ATOM 5740 N N . PRO B 1 42 ? 6.148 60.156 26.234 1 70.75 42 PRO B N 1
ATOM 5741 C CA . PRO B 1 42 ? 5.305 58.938 26.125 1 70.75 42 PRO B CA 1
ATOM 5742 C C . PRO B 1 42 ? 4.523 58.875 24.812 1 70.75 42 PRO B C 1
ATOM 5744 O O . PRO B 1 42 ? 4.094 57.812 24.391 1 70.75 42 PRO B O 1
ATOM 5747 N N . ALA B 1 43 ? 4.41 60.062 24.109 1 68.06 43 ALA B N 1
ATOM 5748 C CA . ALA B 1 43 ? 3.678 60.125 22.844 1 68.06 43 ALA B CA 1
ATOM 5749 C C . ALA B 1 43 ? 4.453 59.406 21.734 1 68.06 43 ALA B C 1
ATOM 5751 O O . ALA B 1 43 ? 3.879 59.031 20.719 1 68.06 43 ALA B O 1
ATOM 5752 N N . ASN B 1 44 ? 5.75 59.281 22.031 1 74.25 44 ASN B N 1
ATOM 5753 C CA . ASN B 1 44 ? 6.578 58.625 21.047 1 74.25 44 ASN B CA 1
ATOM 5754 C C . ASN B 1 44 ? 6.418 57.094 21.109 1 74.25 44 ASN B C 1
ATOM 5756 O O . ASN B 1 44 ? 6.926 56.375 20.25 1 74.25 44 ASN B O 1
ATOM 5760 N N . CYS B 1 45 ? 5.719 56.594 22.156 1 76.19 45 CYS B N 1
ATOM 5761 C CA . CYS B 1 45 ? 5.457 55.188 22.281 1 76.19 45 CYS B CA 1
ATOM 5762 C C . CYS B 1 45 ? 4.285 54.75 21.391 1 76.19 45 CYS B C 1
ATOM 5764 O O . CYS B 1 45 ? 3.154 55.188 21.609 1 76.19 45 CYS B O 1
ATOM 5766 N N . THR B 1 46 ? 4.676 54 20.328 1 77.38 46 THR B N 1
ATOM 5767 C CA . THR B 1 46 ? 3.658 53.562 19.391 1 77.38 46 THR B CA 1
ATOM 5768 C C . THR B 1 46 ? 3.346 52.062 19.625 1 77.38 46 THR B C 1
ATOM 5770 O O . THR B 1 46 ? 4.129 51.344 20.234 1 77.38 46 THR B O 1
ATOM 5773 N N . VAL B 1 47 ? 2.188 51.688 19.125 1 75.88 47 VAL B N 1
ATOM 5774 C CA . VAL B 1 47 ? 1.729 50.312 19.297 1 75.88 47 VAL B CA 1
ATOM 5775 C C . VAL B 1 47 ? 2.672 49.344 18.578 1 75.88 47 VAL B C 1
ATOM 5777 O O . VAL B 1 47 ? 3.109 49.625 17.453 1 75.88 47 VAL B O 1
ATOM 5780 N N . CYS B 1 48 ? 2.896 48.25 19.219 1 81.81 48 CYS B N 1
ATOM 5781 C CA . CYS B 1 48 ? 3.783 47.25 18.656 1 81.81 48 CYS B CA 1
ATOM 5782 C C . CYS B 1 48 ? 3.199 46.688 17.359 1 81.81 48 CYS B C 1
ATOM 5784 O O . CYS B 1 48 ? 1.979 46.625 17.203 1 81.81 48 CYS B O 1
ATOM 5786 N N . PRO B 1 49 ? 4.051 46.25 16.438 1 82.12 49 PRO B N 1
ATOM 5787 C CA . PRO B 1 49 ? 3.611 45.75 15.141 1 82.12 49 PRO B CA 1
ATOM 5788 C C . PRO B 1 49 ? 2.775 44.469 15.258 1 82.12 49 PRO B C 1
ATOM 5790 O O . PRO B 1 49 ? 2.689 43.906 16.328 1 82.12 49 PRO B O 1
ATOM 5793 N N . THR B 1 50 ? 2.238 44.125 14.055 1 78 50 THR B N 1
ATOM 5794 C CA . THR B 1 50 ? 1.365 42.938 13.961 1 78 50 THR B CA 1
ATOM 5795 C C . THR B 1 50 ? 2.135 41.656 14.273 1 78 50 THR B C 1
ATOM 5797 O O . THR B 1 50 ? 3.297 41.531 13.891 1 78 50 THR B O 1
ATOM 5800 N N . GLY B 1 51 ? 1.476 40.656 15.008 1 82.75 51 GLY B N 1
ATOM 5801 C CA . GLY B 1 51 ? 2.061 39.344 15.281 1 82.75 51 GLY B CA 1
ATOM 5802 C C . GLY B 1 51 ? 2.91 39.344 16.531 1 82.75 51 GLY B C 1
ATOM 5803 O O . GLY B 1 51 ? 3.6 38.344 16.812 1 82.75 51 GLY B O 1
ATOM 5804 N N . THR B 1 52 ? 2.947 40.406 17.359 1 84.62 52 THR B N 1
ATOM 5805 C CA . THR B 1 52 ? 3.768 40.5 18.547 1 84.62 52 THR B CA 1
ATOM 5806 C C . THR B 1 52 ? 2.916 40.312 19.812 1 84.62 52 THR B C 1
ATOM 5808 O O . THR B 1 52 ? 1.696 40.5 19.766 1 84.62 52 THR B O 1
ATOM 5811 N N . ASN B 1 53 ? 3.689 39.844 20.797 1 78.56 53 ASN B N 1
ATOM 5812 C CA . ASN B 1 53 ? 3.068 39.75 22.125 1 78.56 53 ASN B CA 1
ATOM 5813 C C . ASN B 1 53 ? 3.027 41.125 22.828 1 78.56 53 ASN B C 1
ATOM 5815 O O . ASN B 1 53 ? 4.039 41.562 23.359 1 78.56 53 ASN B O 1
ATOM 5819 N N . LYS B 1 54 ? 1.988 41.688 23.016 1 69.88 54 LYS B N 1
ATOM 5820 C CA . LYS B 1 54 ? 1.871 43.062 23.484 1 69.88 54 LYS B CA 1
ATOM 5821 C C . LYS B 1 54 ? 1.734 43.125 25 1 69.88 54 LYS B C 1
ATOM 5823 O O . LYS B 1 54 ? 1.652 44.219 25.578 1 69.88 54 LYS B O 1
ATOM 5828 N N . SER B 1 55 ? 1.585 41.906 25.578 1 69.75 55 SER B N 1
ATOM 5829 C CA . SER B 1 55 ? 1.544 41.906 27.031 1 69.75 55 SER B CA 1
ATOM 5830 C C . SER B 1 55 ? 2.938 42.062 27.625 1 69.75 55 SER B C 1
ATOM 5832 O O . SER B 1 55 ? 3.084 42.25 28.844 1 69.75 55 SER B O 1
ATOM 5834 N N . LEU B 1 56 ? 3.777 42.094 26.734 1 74.81 56 LEU B N 1
ATOM 5835 C CA . LEU B 1 56 ? 5.156 42.188 27.203 1 74.81 56 LEU B CA 1
ATOM 5836 C C . LEU B 1 56 ? 5.773 43.531 26.859 1 74.81 56 LEU B C 1
ATOM 5838 O O . LEU B 1 56 ? 5.332 44.188 25.922 1 74.81 56 LEU B O 1
ATOM 5842 N N . HIS B 1 57 ? 6.594 44 27.641 1 73.94 57 HIS B N 1
ATOM 5843 C CA . HIS B 1 57 ? 7.348 45.219 27.406 1 73.94 57 HIS B CA 1
ATOM 5844 C C . HIS B 1 57 ? 8.312 45.062 26.234 1 73.94 57 HIS B C 1
ATOM 5846 O O . HIS B 1 57 ? 8.977 44.031 26.109 1 73.94 57 HIS B O 1
ATOM 5852 N N . ALA B 1 58 ? 8.07 46.219 25.5 1 80.5 58 ALA B N 1
ATOM 5853 C CA . ALA B 1 58 ? 9.023 46.25 24.391 1 80.5 58 ALA B CA 1
ATOM 5854 C C . ALA B 1 58 ? 10.43 46.594 24.891 1 80.5 58 ALA B C 1
ATOM 5856 O O . ALA B 1 58 ? 10.586 47.406 25.797 1 80.5 58 ALA B O 1
ATOM 5857 N N . GLY B 1 59 ? 11.492 46.031 24.797 1 74.94 59 GLY B N 1
ATOM 5858 C CA . GLY B 1 59 ? 12.906 46.25 25.062 1 74.94 59 GLY B CA 1
ATOM 5859 C C . GLY B 1 59 ? 13.586 47.062 23.984 1 74.94 59 GLY B C 1
ATOM 5860 O O . GLY B 1 59 ? 13.094 48.125 23.594 1 74.94 59 GLY B O 1
ATOM 5861 N N . PHE B 1 60 ? 14.656 46.781 23.688 1 78.31 60 PHE B N 1
ATOM 5862 C CA . PHE B 1 60 ? 15.477 47.406 22.656 1 78.31 60 PHE B CA 1
ATOM 5863 C C . PHE B 1 60 ? 15.07 46.969 21.266 1 78.31 60 PHE B C 1
ATOM 5865 O O . PHE B 1 60 ? 15.859 47.031 20.328 1 78.31 60 PHE B O 1
ATOM 5872 N N . ARG B 1 61 ? 13.961 46.438 21.141 1 85.19 61 ARG B N 1
ATOM 5873 C CA . ARG B 1 61 ? 13.297 46.031 19.922 1 85.19 61 ARG B CA 1
ATOM 5874 C C . ARG B 1 61 ? 11.789 46.219 20 1 85.19 61 ARG B C 1
ATOM 5876 O O . ARG B 1 61 ? 11.289 46.781 20.984 1 85.19 61 ARG B O 1
ATOM 5883 N N . ALA B 1 62 ? 11.172 45.906 18.891 1 86.56 62 ALA B N 1
ATOM 5884 C CA . ALA B 1 62 ? 9.719 45.875 19.016 1 86.56 62 ALA B CA 1
ATOM 5885 C C . ALA B 1 62 ? 9.273 44.75 19.953 1 86.56 62 ALA B C 1
ATOM 5887 O O . ALA B 1 62 ? 10.094 43.906 20.375 1 86.56 62 ALA B O 1
ATOM 5888 N N . CYS B 1 63 ? 8.031 44.719 20.281 1 85.12 63 CYS B N 1
ATOM 5889 C CA . CYS B 1 63 ? 7.488 43.688 21.156 1 85.12 63 CYS B CA 1
ATOM 5890 C C . CYS B 1 63 ? 7.801 42.312 20.625 1 85.12 63 CYS B C 1
ATOM 5892 O O . CYS B 1 63 ? 7.852 42.094 19.422 1 85.12 63 CYS B O 1
ATOM 5894 N N . PRO B 1 64 ? 8.031 41.406 21.547 1 86.38 64 PRO B N 1
ATOM 5895 C CA . PRO B 1 64 ? 8.32 40.031 21.109 1 86.38 64 PRO B CA 1
ATOM 5896 C C . PRO B 1 64 ? 7.191 39.438 20.297 1 86.38 64 PRO B C 1
ATOM 5898 O O . PRO B 1 64 ? 6.02 39.75 20.516 1 86.38 64 PRO B O 1
ATOM 5901 N N . CYS B 1 65 ? 7.594 38.625 19.328 1 88.56 65 CYS B N 1
ATOM 5902 C CA . CYS B 1 65 ? 6.613 37.938 18.5 1 88.56 65 CYS B CA 1
ATOM 5903 C C . CYS B 1 65 ? 5.797 36.938 19.312 1 88.56 65 CYS B C 1
ATOM 5905 O O . CYS B 1 65 ? 6.266 36.438 20.328 1 88.56 65 CYS B O 1
ATOM 5907 N N . LEU B 1 66 ? 4.598 36.75 18.781 1 81.81 66 LEU B N 1
ATOM 5908 C CA . LEU B 1 66 ? 3.795 35.656 19.328 1 81.81 66 LEU B CA 1
ATOM 5909 C C . LEU B 1 66 ? 4.484 34.312 19.125 1 81.81 66 LEU B C 1
ATOM 5911 O O . LEU B 1 66 ? 5.316 34.156 18.219 1 81.81 66 LEU B O 1
ATOM 5915 N N . ASP B 1 67 ? 4.082 33.375 19.953 1 79 67 ASP B N 1
ATOM 5916 C CA . ASP B 1 67 ? 4.617 32.031 19.734 1 79 67 ASP B CA 1
ATOM 5917 C C . ASP B 1 67 ? 4.25 31.5 18.359 1 79 67 ASP B C 1
ATOM 5919 O O . ASP B 1 67 ? 3.094 31.578 17.938 1 79 67 ASP B O 1
ATOM 5923 N N . GLY B 1 68 ? 5.25 30.984 17.656 1 81.75 68 GLY B N 1
ATOM 5924 C CA . GLY B 1 68 ? 5.031 30.438 16.328 1 81.75 68 GLY B CA 1
ATOM 5925 C C . GLY B 1 68 ? 5.137 31.484 15.234 1 81.75 68 GLY B C 1
ATOM 5926 O O . GLY B 1 68 ? 4.719 31.25 14.102 1 81.75 68 GLY B O 1
ATOM 5927 N N . PHE B 1 69 ? 5.465 32.656 15.625 1 86.5 69 PHE B N 1
ATOM 5928 C CA . PHE B 1 69 ? 5.672 33.719 14.641 1 86.5 69 PHE B CA 1
ATOM 5929 C C . PHE B 1 69 ? 7.152 34.062 14.516 1 86.5 69 PHE B C 1
ATOM 5931 O O . PHE B 1 69 ? 7.938 33.781 15.43 1 86.5 69 PHE B O 1
ATOM 5938 N N . TYR B 1 70 ? 7.469 34.562 13.367 1 91.5 70 TYR B N 1
ATOM 5939 C CA . TYR B 1 70 ? 8.844 35 13.141 1 91.5 70 TYR B CA 1
ATOM 5940 C C . TYR B 1 70 ? 8.883 36.344 12.469 1 91.5 70 TYR B C 1
ATOM 5942 O O . TYR B 1 70 ? 7.852 36.844 12.008 1 91.5 70 TYR B O 1
ATOM 5950 N N . ARG B 1 71 ? 9.961 37.031 12.531 1 92.88 71 ARG B N 1
ATOM 5951 C CA . ARG B 1 71 ? 10.086 38.344 11.914 1 92.88 71 ARG B CA 1
ATOM 5952 C C . ARG B 1 71 ? 11.375 38.438 11.094 1 92.88 71 ARG B C 1
ATOM 5954 O O . ARG B 1 71 ? 12.297 37.656 11.297 1 92.88 71 ARG B O 1
ATOM 5961 N N . THR B 1 72 ? 11.414 39.344 10.102 1 91.5 72 THR B N 1
ATOM 5962 C CA . THR B 1 72 ? 12.594 39.625 9.281 1 91.5 72 THR B CA 1
ATOM 5963 C C . THR B 1 72 ? 13.062 41.062 9.469 1 91.5 72 THR B C 1
ATOM 5965 O O . THR B 1 72 ? 13.961 41.5 8.758 1 91.5 72 THR B O 1
ATOM 5968 N N . ASP B 1 73 ? 12.391 41.719 10.391 1 89.88 73 ASP B N 1
ATOM 5969 C CA . ASP B 1 73 ? 12.719 43.094 10.789 1 89.88 73 ASP B CA 1
ATOM 5970 C C . ASP B 1 73 ? 12.602 43.25 12.305 1 89.88 73 ASP B C 1
ATOM 5972 O O . ASP B 1 73 ? 11.508 43.125 12.859 1 89.88 73 ASP B O 1
ATOM 5976 N N . ARG B 1 74 ? 13.695 43.562 12.938 1 90.06 74 ARG B N 1
ATOM 5977 C CA . ARG B 1 74 ? 13.758 43.688 14.391 1 90.06 74 ARG B CA 1
ATOM 5978 C C . ARG B 1 74 ? 12.641 44.562 14.922 1 90.06 74 ARG B C 1
ATOM 5980 O O . ARG B 1 74 ? 12.141 44.344 16.031 1 90.06 74 ARG B O 1
ATOM 5987 N N . PHE B 1 75 ? 12.266 45.594 14.164 1 87.56 75 PHE B N 1
ATOM 5988 C CA . PHE B 1 75 ? 11.258 46.562 14.594 1 87.56 75 PHE B CA 1
ATOM 5989 C C . PHE B 1 75 ? 9.984 46.406 13.773 1 87.56 75 PHE B C 1
ATOM 5991 O O . PHE B 1 75 ? 9.094 47.25 13.836 1 87.56 75 PHE B O 1
ATOM 5998 N N . GLY B 1 76 ? 9.977 45.281 12.961 1 85.88 76 GLY B N 1
ATOM 5999 C CA . GLY B 1 76 ? 8.867 45.125 12.039 1 85.88 76 GLY B CA 1
ATOM 6000 C C . GLY B 1 76 ? 7.836 44.125 12.531 1 85.88 76 GLY B C 1
ATOM 6001 O O . GLY B 1 76 ? 7.816 43.75 13.711 1 85.88 76 GLY B O 1
ATOM 6002 N N . GLU B 1 77 ? 6.973 43.781 11.609 1 87 77 GLU B N 1
ATOM 6003 C CA . GLU B 1 77 ? 5.871 42.875 11.891 1 87 77 GLU B CA 1
ATOM 6004 C C . GLU B 1 77 ? 6.363 41.438 11.992 1 87 77 GLU B C 1
ATOM 6006 O O . GLU B 1 77 ? 7.477 41.125 11.57 1 87 77 GLU B O 1
ATOM 6011 N N . CYS B 1 78 ? 5.59 40.625 12.734 1 89.06 78 CYS B N 1
ATOM 6012 C CA . CYS B 1 78 ? 5.848 39.219 12.836 1 89.06 78 CYS B CA 1
ATOM 6013 C C . CYS B 1 78 ? 4.895 38.406 11.945 1 89.06 78 CYS B C 1
ATOM 6015 O O . CYS B 1 78 ? 3.721 38.781 11.82 1 89.06 78 CYS B O 1
ATOM 6017 N N . HIS B 1 79 ? 5.418 37.438 11.234 1 85 79 HIS B N 1
ATOM 6018 C CA . HIS B 1 79 ? 4.668 36.594 10.32 1 85 79 HIS B CA 1
ATOM 6019 C C . HIS B 1 79 ? 4.516 35.188 10.867 1 85 79 HIS B C 1
ATOM 6021 O O . HIS B 1 79 ? 5.352 34.719 11.656 1 85 79 HIS B O 1
ATOM 6027 N N . PRO B 1 80 ? 3.377 34.531 10.43 1 82.69 80 PRO B N 1
ATOM 6028 C CA . PRO B 1 80 ? 3.213 33.156 10.875 1 82.69 80 PRO B CA 1
ATOM 6029 C C . PRO B 1 80 ? 4.309 32.219 10.352 1 82.69 80 PRO B C 1
ATOM 6031 O O . PRO B 1 80 ? 4.758 32.375 9.211 1 82.69 80 PRO B O 1
ATOM 6034 N N . CYS B 1 81 ? 4.684 31.328 11.281 1 85.94 81 CYS B N 1
ATOM 6035 C CA . CYS B 1 81 ? 5.727 30.359 10.93 1 85.94 81 CYS B CA 1
ATOM 6036 C C . CYS B 1 81 ? 5.242 29.406 9.852 1 85.94 81 CYS B C 1
ATOM 6038 O O . CYS B 1 81 ? 4.102 28.938 9.898 1 85.94 81 CYS B O 1
ATOM 6040 N N . PRO B 1 82 ? 6.086 29.344 8.906 1 77.75 82 PRO B N 1
ATOM 6041 C CA . PRO B 1 82 ? 5.684 28.344 7.918 1 77.75 82 PRO B CA 1
ATOM 6042 C C . PRO B 1 82 ? 5.559 26.938 8.516 1 77.75 82 PRO B C 1
ATOM 6044 O O . PRO B 1 82 ? 6.109 26.656 9.578 1 77.75 82 PRO B O 1
ATOM 6047 N N . THR B 1 83 ? 4.523 26.172 8.32 1 65.44 83 THR B N 1
ATOM 6048 C CA . THR B 1 83 ? 4.102 24.938 8.984 1 65.44 83 THR B CA 1
ATOM 6049 C C . THR B 1 83 ? 5.145 23.844 8.797 1 65.44 83 THR B C 1
ATOM 6051 O O . THR B 1 83 ? 5.453 23.109 9.734 1 65.44 83 THR B O 1
ATOM 6054 N N . GLU B 1 84 ? 5.805 23.641 7.742 1 75.25 84 GLU B N 1
ATOM 6055 C CA . GLU B 1 84 ? 6.418 22.312 7.691 1 75.25 84 GLU B CA 1
ATOM 6056 C C . GLU B 1 84 ? 7.934 22.406 7.836 1 75.25 84 GLU B C 1
ATOM 6058 O O . GLU B 1 84 ? 8.594 23.125 7.086 1 75.25 84 GLU B O 1
ATOM 6063 N N . GLY B 1 85 ? 8.648 21.891 8.93 1 85.31 85 GLY B N 1
ATOM 6064 C CA . GLY B 1 85 ? 10.062 21.609 9.078 1 85.31 85 GLY B CA 1
ATOM 6065 C C . GLY B 1 85 ? 10.844 22.734 9.727 1 85.31 85 GLY B C 1
ATOM 6066 O O . GLY B 1 85 ? 12.062 22.641 9.898 1 85.31 85 GLY B O 1
ATOM 6067 N N . VAL B 1 86 ? 10.117 23.922 10.031 1 89.12 86 VAL B N 1
ATOM 6068 C CA . VAL B 1 86 ? 10.805 25.062 10.633 1 89.12 86 VAL B CA 1
ATOM 6069 C C . VAL B 1 86 ? 10.148 25.422 11.961 1 89.12 86 VAL B C 1
ATOM 6071 O O . VAL B 1 86 ? 8.953 25.188 12.156 1 89.12 86 VAL B O 1
ATOM 6074 N N . ASN B 1 87 ? 11.016 25.844 12.844 1 86.69 87 ASN B N 1
ATOM 6075 C CA . ASN B 1 87 ? 10.594 26.391 14.133 1 86.69 87 ASN B CA 1
ATOM 6076 C C . ASN B 1 87 ? 10.836 27.891 14.211 1 86.69 87 ASN B C 1
ATOM 6078 O O . ASN B 1 87 ? 11.859 28.391 13.734 1 86.69 87 ASN B O 1
ATOM 6082 N N . CYS B 1 88 ? 9.859 28.531 14.773 1 88.75 88 CYS B N 1
ATOM 6083 C CA . CYS B 1 88 ? 9.969 29.984 14.875 1 88.75 88 CYS B CA 1
ATOM 6084 C C . CYS B 1 88 ? 9.914 30.438 16.328 1 88.75 88 CYS B C 1
ATOM 6086 O O . CYS B 1 88 ? 9.555 31.578 16.625 1 88.75 88 CYS B O 1
ATOM 6088 N N . SER B 1 89 ? 10.227 29.641 17.328 1 80.12 89 SER B N 1
ATOM 6089 C CA . SER B 1 89 ? 10.109 29.953 18.75 1 80.12 89 SER B CA 1
ATOM 6090 C C . SER B 1 89 ? 10.992 31.141 19.125 1 80.12 89 SER B C 1
ATOM 6092 O O . SER B 1 89 ? 10.656 31.906 20.031 1 80.12 89 SER B O 1
ATOM 6094 N N . GLU B 1 90 ? 12.164 31.484 18.516 1 82.75 90 GLU B N 1
ATOM 6095 C CA . GLU B 1 90 ? 13.07 32.562 18.859 1 82.75 90 GLU B CA 1
ATOM 6096 C C . GLU B 1 90 ? 12.914 33.75 17.906 1 82.75 90 GLU B C 1
ATOM 6098 O O . GLU B 1 90 ? 13.82 34.562 17.766 1 82.75 90 GLU B O 1
ATOM 6103 N N . GLU B 1 91 ? 11.695 33.812 17.234 1 89.5 91 GLU B N 1
ATOM 6104 C CA . GLU B 1 91 ? 11.281 34.906 16.359 1 89.5 91 GLU B CA 1
ATOM 6105 C C . GLU B 1 91 ? 12.023 34.844 15.023 1 89.5 91 GLU B C 1
ATOM 6107 O O . GLU B 1 91 ? 12.07 35.844 14.297 1 89.5 91 GLU B O 1
ATOM 6112 N N . TYR B 1 92 ? 12.75 33.906 14.859 1 89.75 92 TYR B N 1
ATOM 6113 C CA . TYR B 1 92 ? 13.375 33.656 13.57 1 89.75 92 TYR B CA 1
ATOM 6114 C C . TYR B 1 92 ? 13.18 32.188 13.156 1 89.75 92 TYR B C 1
ATOM 6116 O O . TYR B 1 92 ? 12.805 31.344 13.977 1 89.75 92 TYR B O 1
ATOM 6124 N N . GLN B 1 93 ? 13.383 31.984 11.875 1 89.06 93 GLN B N 1
ATOM 6125 C CA . GLN B 1 93 ? 13.18 30.625 11.367 1 89.06 93 GLN B CA 1
ATOM 6126 C C . GLN B 1 93 ? 14.445 29.781 11.547 1 89.06 93 GLN B C 1
ATOM 6128 O O . GLN B 1 93 ? 15.547 30.234 11.234 1 89.06 93 GLN B O 1
ATOM 6133 N N . HIS B 1 94 ? 14.266 28.703 12.102 1 88.38 94 HIS B N 1
ATOM 6134 C CA . HIS B 1 94 ? 15.344 27.719 12.141 1 88.38 94 HIS B CA 1
ATOM 6135 C C . HIS B 1 94 ? 14.812 26.312 11.922 1 88.38 94 HIS B C 1
ATOM 6137 O O . HIS B 1 94 ? 13.633 26.047 12.164 1 88.38 94 HIS B O 1
ATOM 6143 N N . LEU B 1 95 ? 15.656 25.469 11.539 1 89.94 95 LEU B N 1
ATOM 6144 C CA . LEU B 1 95 ? 15.266 24.141 11.094 1 89.94 95 LEU B CA 1
ATOM 6145 C C . LEU B 1 95 ? 14.961 23.234 12.281 1 89.94 95 LEU B C 1
ATOM 6147 O O . LEU B 1 95 ? 15.656 23.281 13.297 1 89.94 95 LEU B O 1
ATOM 6151 N N . LEU B 1 96 ? 13.938 22.453 12.094 1 88.31 96 LEU B N 1
ATOM 6152 C CA . LEU B 1 96 ? 13.656 21.359 13.016 1 88.31 96 LEU B CA 1
ATOM 6153 C C . LEU B 1 96 ? 14.508 20.141 12.688 1 88.31 96 LEU B C 1
ATOM 6155 O O . LEU B 1 96 ? 14.977 19.984 11.555 1 88.31 96 LEU B O 1
ATOM 6159 N N . PRO B 1 97 ? 14.734 19.312 13.68 1 88.69 97 PRO B N 1
ATOM 6160 C CA . PRO B 1 97 ? 15.422 18.062 13.359 1 88.69 97 PRO B CA 1
ATOM 6161 C C . PRO B 1 97 ? 14.711 17.266 12.266 1 88.69 97 PRO B C 1
ATOM 6163 O O . PRO B 1 97 ? 13.484 17.25 12.203 1 88.69 97 PRO B O 1
ATOM 6166 N N . GLY B 1 98 ? 15.516 16.656 11.352 1 89.38 98 GLY B N 1
ATOM 6167 C CA . GLY B 1 98 ? 14.969 15.836 10.289 1 89.38 98 GLY B CA 1
ATOM 6168 C C . GLY B 1 98 ? 14.758 16.609 8.992 1 89.38 98 GLY B C 1
ATOM 6169 O O . GLY B 1 98 ? 14.367 16.016 7.98 1 89.38 98 GLY B O 1
ATOM 6170 N N . PHE B 1 99 ? 14.992 17.922 9.102 1 90.88 99 PHE B N 1
ATOM 6171 C CA . PHE B 1 99 ? 14.797 18.75 7.926 1 90.88 99 PHE B CA 1
ATOM 6172 C C . PHE B 1 99 ? 16.109 19.422 7.516 1 90.88 99 PHE B C 1
ATOM 6174 O O . PHE B 1 99 ? 17.062 19.438 8.289 1 90.88 99 PHE B O 1
ATOM 6181 N N . TRP B 1 100 ? 16.156 19.812 6.238 1 90.44 100 TRP B N 1
ATOM 6182 C CA . TRP B 1 100 ? 17.375 20.344 5.656 1 90.44 100 TRP B CA 1
ATOM 6183 C C . TRP B 1 100 ? 17.094 21.5 4.715 1 90.44 100 TRP B C 1
ATOM 6185 O O . TRP B 1 100 ? 16.031 21.547 4.082 1 90.44 100 TRP B O 1
ATOM 6195 N N . TRP B 1 101 ? 17.969 22.5 4.789 1 89.38 101 TRP B N 1
ATOM 6196 C CA . TRP B 1 101 ? 17.969 23.547 3.768 1 89.38 101 TRP B CA 1
ATOM 6197 C C . TRP B 1 101 ? 19.391 24.031 3.5 1 89.38 101 TRP B C 1
ATOM 6199 O O . TRP B 1 101 ? 20.328 23.625 4.168 1 89.38 101 TRP B O 1
ATOM 6209 N N . THR B 1 102 ? 19.609 24.656 2.385 1 87.19 102 THR B N 1
ATOM 6210 C CA . THR B 1 102 ? 20.922 25.188 2.039 1 87.19 102 THR B CA 1
ATOM 6211 C C . THR B 1 102 ? 20.828 26.625 1.533 1 87.19 102 THR B C 1
ATOM 6213 O O . THR B 1 102 ? 19.828 27 0.902 1 87.19 102 THR B O 1
ATOM 6216 N N . TRP B 1 103 ? 21.812 27.312 1.944 1 85.75 103 TRP B N 1
ATOM 6217 C CA . TRP B 1 103 ? 21.922 28.703 1.525 1 85.75 103 TRP B CA 1
ATOM 6218 C C . TRP B 1 103 ? 22.734 28.828 0.239 1 85.75 103 TRP B C 1
ATOM 6220 O O . TRP B 1 103 ? 22.797 29.906 -0.354 1 85.75 103 TRP B O 1
ATOM 6230 N N . ASP B 1 104 ? 23.344 27.656 -0.208 1 75.19 104 ASP B N 1
ATOM 6231 C CA . ASP B 1 104 ? 24.266 27.672 -1.332 1 75.19 104 ASP B CA 1
ATOM 6232 C C . ASP B 1 104 ? 23.531 27.547 -2.66 1 75.19 104 ASP B C 1
ATOM 6234 O O . ASP B 1 104 ? 23.531 26.469 -3.273 1 75.19 104 ASP B O 1
ATOM 6238 N N . TRP B 1 105 ? 22.656 28.422 -3.152 1 67.81 105 TRP B N 1
ATOM 6239 C CA . TRP B 1 105 ? 22.031 28.297 -4.461 1 67.81 105 TRP B CA 1
ATOM 6240 C C . TRP B 1 105 ? 22.266 29.547 -5.301 1 67.81 105 TRP B C 1
ATOM 6242 O O . TRP B 1 105 ? 21.344 30.016 -5.98 1 67.81 105 TRP B O 1
ATOM 6252 N N . GLY B 1 106 ? 23.438 29.891 -5.316 1 59.88 106 GLY B N 1
ATOM 6253 C CA . GLY B 1 106 ? 23.906 30.906 -6.242 1 59.88 106 GLY B CA 1
ATOM 6254 C C . GLY B 1 106 ? 23.812 32.312 -5.672 1 59.88 106 GLY B C 1
ATOM 6255 O O . GLY B 1 106 ? 24.25 33.281 -6.309 1 59.88 106 GLY B O 1
ATOM 6256 N N . LEU B 1 107 ? 22.938 32.438 -4.695 1 56.88 107 LEU B N 1
ATOM 6257 C CA . LEU B 1 107 ? 22.891 33.812 -4.191 1 56.88 107 LEU B CA 1
ATOM 6258 C C . LEU B 1 107 ? 24.125 34.094 -3.326 1 56.88 107 LEU B C 1
ATOM 6260 O O . LEU B 1 107 ? 24.734 33.188 -2.771 1 56.88 107 LEU B O 1
ATOM 6264 N N . SER B 1 108 ? 24.594 35.25 -3.443 1 57 108 SER B N 1
ATOM 6265 C CA . SER B 1 108 ? 25.781 35.781 -2.807 1 57 108 SER B CA 1
ATOM 6266 C C . SER B 1 108 ? 25.828 35.438 -1.325 1 57 108 SER B C 1
ATOM 6268 O O . SER B 1 108 ? 24.797 35.25 -0.691 1 57 108 SER B O 1
ATOM 6270 N N . ASP B 1 109 ? 27.016 34.719 -0.765 1 62.88 109 ASP B N 1
ATOM 6271 C CA . ASP B 1 109 ? 27.391 34.562 0.636 1 62.88 109 ASP B CA 1
ATOM 6272 C C . ASP B 1 109 ? 26.766 35.656 1.494 1 62.88 109 ASP B C 1
ATOM 6274 O O . ASP B 1 109 ? 26.562 35.469 2.697 1 62.88 109 ASP B O 1
ATOM 6278 N N . ASP B 1 110 ? 26.109 36.438 0.688 1 77.06 110 ASP B N 1
ATOM 6279 C CA . ASP B 1 110 ? 25.578 37.656 1.336 1 77.06 110 ASP B CA 1
ATOM 6280 C C . ASP B 1 110 ? 24.219 37.375 1.962 1 77.06 110 ASP B C 1
ATOM 6282 O O . ASP B 1 110 ? 23.906 37.875 3.041 1 77.06 110 ASP B O 1
ATOM 6286 N N . ASN B 1 111 ? 23.594 36.312 1.471 1 83.31 111 ASN B N 1
ATOM 6287 C CA . ASN B 1 111 ? 22.25 36.031 1.983 1 83.31 111 ASN B CA 1
ATOM 6288 C C . ASN B 1 111 ? 22.297 35.375 3.348 1 83.31 111 ASN B C 1
ATOM 6290 O O . ASN B 1 111 ? 21.578 35.75 4.27 1 83.31 111 ASN B O 1
ATOM 6294 N N . TYR B 1 112 ? 23.234 34.406 3.447 1 86.12 112 TYR B N 1
ATOM 6295 C CA . TYR B 1 112 ? 23.375 33.719 4.719 1 86.12 112 TYR B CA 1
ATOM 6296 C C . TYR B 1 112 ? 23.938 34.656 5.793 1 86.12 112 TYR B C 1
ATOM 6298 O O . TYR B 1 112 ? 23.422 34.688 6.91 1 86.12 112 TYR B O 1
ATOM 6306 N N . ILE B 1 113 ? 24.891 35.312 5.465 1 85.56 113 ILE B N 1
ATOM 6307 C CA . ILE B 1 113 ? 25.547 36.219 6.41 1 85.56 113 ILE B CA 1
ATOM 6308 C C . ILE B 1 113 ? 24.562 37.281 6.863 1 85.56 113 ILE B C 1
ATOM 6310 O O . ILE B 1 113 ? 24.516 37.625 8.047 1 85.56 113 ILE B O 1
ATOM 6314 N N . SER B 1 114 ? 23.828 37.688 5.902 1 86.75 114 SER B N 1
ATOM 6315 C CA . SER B 1 114 ? 22.828 38.688 6.23 1 86.75 114 SER B CA 1
ATOM 6316 C C . SER B 1 114 ? 21.797 38.156 7.211 1 86.75 114 SER B C 1
ATOM 6318 O O . SER B 1 114 ? 21.391 38.844 8.148 1 86.75 114 SER B O 1
ATOM 6320 N N . TYR B 1 115 ? 21.484 36.969 6.98 1 88.81 115 TYR B N 1
ATOM 6321 C CA . TYR B 1 115 ? 20.484 36.375 7.867 1 88.81 115 TYR B CA 1
ATOM 6322 C C . TYR B 1 115 ? 21.078 36.094 9.242 1 88.81 115 TYR B C 1
ATOM 6324 O O . TYR B 1 115 ? 20.422 36.312 10.266 1 88.81 115 TYR B O 1
ATOM 6332 N N . GLU B 1 116 ? 22.234 35.562 9.281 1 87.5 116 GLU B N 1
ATOM 6333 C CA . GLU B 1 116 ? 22.906 35.281 10.547 1 87.5 116 GLU B CA 1
ATOM 6334 C C . GLU B 1 116 ? 23.078 36.562 11.367 1 87.5 116 GLU B C 1
ATOM 6336 O O . GLU B 1 116 ? 22.844 36.562 12.578 1 87.5 116 GLU B O 1
ATOM 6341 N N . ARG B 1 117 ? 23.438 37.625 10.711 1 88.12 117 ARG B N 1
ATOM 6342 C CA . ARG B 1 117 ? 23.578 38.906 11.383 1 88.12 117 ARG B CA 1
ATOM 6343 C C . ARG B 1 117 ? 22.25 39.406 11.898 1 88.12 117 ARG B C 1
ATOM 6345 O O . ARG B 1 117 ? 22.172 39.969 12.992 1 88.12 117 ARG B O 1
ATOM 6352 N N . PHE B 1 118 ? 21.344 39.188 11.078 1 90.75 118 PHE B N 1
ATOM 6353 C CA . PHE B 1 118 ? 20 39.594 11.492 1 90.75 118 PHE B CA 1
ATOM 6354 C C . PHE B 1 118 ? 19.562 38.844 12.734 1 90.75 118 PHE B C 1
ATOM 6356 O O . PHE B 1 118 ? 19.047 39.438 13.688 1 90.75 118 PHE B O 1
ATOM 6363 N N . VAL B 1 119 ? 19.766 37.531 12.758 1 90.31 119 VAL B N 1
ATOM 6364 C CA . VAL B 1 119 ? 19.344 36.688 13.867 1 90.31 119 VAL B CA 1
ATOM 6365 C C . VAL B 1 119 ? 20.094 37.094 15.133 1 90.31 119 VAL B C 1
ATOM 6367 O O . VAL B 1 119 ? 19.5 37.188 16.219 1 90.31 119 VAL B O 1
ATOM 6370 N N . THR B 1 120 ? 21.328 37.312 14.992 1 87.06 120 THR B N 1
ATOM 6371 C CA . THR B 1 120 ? 22.125 37.75 16.141 1 87.06 120 THR B CA 1
ATOM 6372 C C . THR B 1 120 ? 21.609 39.094 16.672 1 87.06 120 THR B C 1
ATOM 6374 O O . THR B 1 120 ? 21.547 39.281 17.891 1 87.06 120 THR B O 1
ATOM 6377 N N . ASN B 1 121 ? 21.234 39.906 15.742 1 88.69 121 ASN B N 1
ATOM 6378 C CA . ASN B 1 121 ? 20.719 41.219 16.125 1 88.69 121 ASN B CA 1
ATOM 6379 C C . ASN B 1 121 ? 19.391 41.094 16.859 1 88.69 121 ASN B C 1
ATOM 6381 O O . ASN B 1 121 ? 19.188 41.75 17.875 1 88.69 121 ASN B O 1
ATOM 6385 N N . VAL B 1 122 ? 18.578 40.219 16.328 1 88.19 122 VAL B N 1
ATOM 6386 C CA . VAL B 1 122 ? 17.25 40.062 16.906 1 88.19 122 VAL B CA 1
ATOM 6387 C C . VAL B 1 122 ? 17.359 39.406 18.297 1 88.19 122 VAL B C 1
ATOM 6389 O O . VAL B 1 122 ? 16.594 39.75 19.203 1 88.19 122 VAL B O 1
ATOM 6392 N N . CYS B 1 123 ? 18.328 38.594 18.5 1 86.12 123 CYS B N 1
ATOM 6393 C CA . CYS B 1 123 ? 18.484 37.875 19.75 1 86.12 123 CYS B CA 1
ATOM 6394 C C . CYS B 1 123 ? 19.172 38.75 20.797 1 86.12 123 CYS B C 1
ATOM 6396 O O . CYS B 1 123 ? 19.141 38.438 21.984 1 86.12 123 CYS B O 1
ATOM 6398 N N . THR B 1 124 ? 19.719 39.844 20.375 1 84.31 124 THR B N 1
ATOM 6399 C CA . THR B 1 124 ? 20.344 40.781 21.312 1 84.31 124 THR B CA 1
ATOM 6400 C C . THR B 1 124 ? 19.281 41.625 22 1 84.31 124 THR B C 1
ATOM 6402 O O . THR B 1 124 ? 18.688 42.531 21.391 1 84.31 124 THR B O 1
ATOM 6405 N N . GLU B 1 125 ? 19.062 41.344 23.203 1 77.81 125 GLU B N 1
ATOM 6406 C CA . GLU B 1 125 ? 17.969 41.969 23.922 1 77.81 125 GLU B CA 1
ATOM 6407 C C . GLU B 1 125 ? 18.438 43.219 24.656 1 77.81 125 GLU B C 1
ATOM 6409 O O . GLU B 1 125 ? 17.641 43.906 25.312 1 77.81 125 GLU B O 1
ATOM 6414 N N . ASP B 1 126 ? 19.719 43.5 24.531 1 75.25 126 ASP B N 1
ATOM 6415 C CA . ASP B 1 126 ? 20.25 44.656 25.25 1 75.25 126 ASP B CA 1
ATOM 6416 C C . ASP B 1 126 ? 20.609 45.781 24.297 1 75.25 126 ASP B C 1
ATOM 6418 O O . ASP B 1 126 ? 20.328 45.719 23.109 1 75.25 126 ASP B O 1
ATOM 6422 N N . SER B 1 127 ? 20.984 46.969 24.891 1 71.31 127 SER B N 1
ATOM 6423 C CA . SER B 1 127 ? 21.25 48.188 24.141 1 71.31 127 SER B CA 1
ATOM 6424 C C . SER B 1 127 ? 22.422 48 23.172 1 71.31 127 SER B C 1
ATOM 6426 O O . SER B 1 127 ? 22.672 48.844 22.328 1 71.31 127 SER B O 1
ATOM 6428 N N . ARG B 1 128 ? 23.062 46.875 23.109 1 71.88 128 ARG B N 1
ATOM 6429 C CA . ARG B 1 128 ? 24.234 46.594 22.266 1 71.88 128 ARG B CA 1
ATOM 6430 C C . ARG B 1 128 ? 23.812 46.062 20.906 1 71.88 128 ARG B C 1
ATOM 6432 O O . ARG B 1 128 ? 24.641 45.656 20.109 1 71.88 128 ARG B O 1
ATOM 6439 N N . TYR B 1 129 ? 22.469 46.156 20.547 1 78.88 129 TYR B N 1
ATOM 6440 C CA . TYR B 1 129 ? 22.031 45.656 19.234 1 78.88 129 TYR B CA 1
ATOM 6441 C C . TYR B 1 129 ? 22.594 46.531 18.109 1 78.88 129 TYR B C 1
ATOM 6443 O O . TYR B 1 129 ? 22.969 47.688 18.344 1 78.88 129 TYR B O 1
ATOM 6451 N N . ASP B 1 130 ? 22.891 45.938 16.922 1 75.38 130 ASP B N 1
ATOM 6452 C CA . ASP B 1 130 ? 23.391 46.656 15.766 1 75.38 130 ASP B CA 1
ATOM 6453 C C . ASP B 1 130 ? 22.281 47.438 15.062 1 75.38 130 ASP B C 1
ATOM 6455 O O . ASP B 1 130 ? 21.375 46.812 14.469 1 75.38 130 ASP B O 1
ATOM 6459 N N . ASN B 1 131 ? 22.219 48.781 15.203 1 70.69 131 ASN B N 1
ATOM 6460 C CA . ASN B 1 131 ? 21.188 49.625 14.625 1 70.69 131 ASN B CA 1
ATOM 6461 C C . ASN B 1 131 ? 21.531 50.031 13.203 1 70.69 131 ASN B C 1
ATOM 6463 O O . ASN B 1 131 ? 20.812 50.844 12.594 1 70.69 131 ASN B O 1
ATOM 6467 N N . THR B 1 132 ? 22.578 49.625 12.68 1 69 132 THR B N 1
ATOM 6468 C CA . THR B 1 132 ? 23 50.188 11.391 1 69 132 THR B CA 1
ATOM 6469 C C . THR B 1 132 ? 22.422 49.344 10.25 1 69 132 THR B C 1
ATOM 6471 O O . THR B 1 132 ? 21.688 49.875 9.414 1 69 132 THR B O 1
ATOM 6474 N N . SER B 1 133 ? 22.891 48.219 9.945 1 68.25 133 SER B N 1
ATOM 6475 C CA . SER B 1 133 ? 22.531 47.562 8.695 1 68.25 133 SER B CA 1
ATOM 6476 C C . SER B 1 133 ? 21.922 46.188 8.953 1 68.25 133 SER B C 1
ATOM 6478 O O . SER B 1 133 ? 21.234 45.625 8.094 1 68.25 133 SER B O 1
ATOM 6480 N N . ASN B 1 134 ? 21.859 45.781 10.188 1 78.44 134 ASN B N 1
ATOM 6481 C CA . ASN B 1 134 ? 21.531 44.375 10.367 1 78.44 134 ASN B CA 1
ATOM 6482 C C . ASN B 1 134 ? 20.188 44.188 11.094 1 78.44 134 ASN B C 1
ATOM 6484 O O . ASN B 1 134 ? 19.922 43.125 11.641 1 78.44 134 ASN B O 1
ATOM 6488 N N . PHE B 1 135 ? 19.406 45.219 11.078 1 85.44 135 PHE B N 1
ATOM 6489 C CA . PHE B 1 135 ? 18.156 45.062 11.828 1 85.44 135 PHE B CA 1
ATOM 6490 C C . PHE B 1 135 ? 17.062 44.5 10.93 1 85.44 135 PHE B C 1
ATOM 6492 O O . PHE B 1 135 ? 15.984 44.156 11.406 1 85.44 135 PHE B O 1
ATOM 6499 N N . ARG B 1 136 ? 17.344 44.469 9.617 1 87.62 136 ARG B N 1
ATOM 6500 C CA . ARG B 1 136 ? 16.391 43.875 8.672 1 87.62 136 ARG B CA 1
ATOM 6501 C C . ARG B 1 136 ? 17.047 42.844 7.781 1 87.62 136 ARG B C 1
ATOM 6503 O O . ARG B 1 136 ? 18.188 43.031 7.344 1 87.62 136 ARG B O 1
ATOM 6510 N N . PHE B 1 137 ? 16.328 41.812 7.555 1 90.25 137 PHE B N 1
ATOM 6511 C CA . PHE B 1 137 ? 16.75 40.812 6.586 1 90.25 137 PHE B CA 1
ATOM 6512 C C . PHE B 1 137 ? 15.969 40.969 5.285 1 90.25 137 PHE B C 1
ATOM 6514 O O . PHE B 1 137 ? 14.75 40.75 5.258 1 90.25 137 PHE B O 1
ATOM 6521 N N . GLY B 1 138 ? 16.594 41.375 4.23 1 82.06 138 GLY B N 1
ATOM 6522 C CA . GLY B 1 138 ? 15.953 41.562 2.936 1 82.06 138 GLY B CA 1
ATOM 6523 C C . GLY B 1 138 ? 16.219 40.406 1.969 1 82.06 138 GLY B C 1
ATOM 6524 O O . GLY B 1 138 ? 15.906 40.531 0.78 1 82.06 138 GLY B O 1
ATOM 6525 N N . GLY B 1 139 ? 16.812 39.406 2.5 1 82.81 139 GLY B N 1
ATOM 6526 C CA . GLY B 1 139 ? 17.141 38.281 1.623 1 82.81 139 GLY B CA 1
ATOM 6527 C C . GLY B 1 139 ? 16.016 37.281 1.491 1 82.81 139 GLY B C 1
ATOM 6528 O O . GLY B 1 139 ? 14.852 37.625 1.715 1 82.81 139 GLY B O 1
ATOM 6529 N N . VAL B 1 140 ? 16.359 36.188 0.885 1 84 140 VAL B N 1
ATOM 6530 C CA . VAL B 1 140 ? 15.398 35.125 0.657 1 84 140 VAL B CA 1
ATOM 6531 C C . VAL B 1 140 ? 15.773 33.906 1.502 1 84 140 VAL B C 1
ATOM 6533 O O . VAL B 1 140 ? 16.938 33.531 1.568 1 84 140 VAL B O 1
ATOM 6536 N N . LEU B 1 141 ? 14.812 33.438 2.176 1 86.62 141 LEU B N 1
ATOM 6537 C CA . LEU B 1 141 ? 15.031 32.25 2.988 1 86.62 141 LEU B CA 1
ATOM 6538 C C . LEU B 1 141 ? 15.031 30.984 2.125 1 86.62 141 LEU B C 1
ATOM 6540 O O . LEU B 1 141 ? 14.32 30.922 1.117 1 86.62 141 LEU B O 1
ATOM 6544 N N . PRO B 1 142 ? 15.812 30 2.473 1 87.56 142 PRO B N 1
ATOM 6545 C CA . PRO B 1 142 ? 15.859 28.75 1.708 1 87.56 142 PRO B CA 1
ATOM 6546 C C . PRO B 1 142 ? 14.609 27.906 1.887 1 87.56 142 PRO B C 1
ATOM 6548 O O . PRO B 1 142 ? 13.906 28.031 2.895 1 87.56 142 PRO B O 1
ATOM 6551 N N . LYS B 1 143 ? 14.352 27.109 0.856 1 89 143 LYS B N 1
ATOM 6552 C CA . LYS B 1 143 ? 13.25 26.156 0.935 1 89 143 LYS B CA 1
ATOM 6553 C C . LYS B 1 143 ? 13.617 24.953 1.803 1 89 143 LYS B C 1
ATOM 6555 O O . LYS B 1 143 ? 14.75 24.453 1.738 1 89 143 LYS B O 1
ATOM 6560 N N . VAL B 1 144 ? 12.68 24.531 2.596 1 90.12 144 VAL B N 1
ATOM 6561 C CA . VAL B 1 144 ? 12.914 23.438 3.529 1 90.12 144 VAL B CA 1
ATOM 6562 C C . VAL B 1 144 ? 12.633 22.109 2.842 1 90.12 144 VAL B C 1
ATOM 6564 O O . VAL B 1 144 ? 11.664 21.969 2.094 1 90.12 144 VAL B O 1
ATOM 6567 N N . HIS B 1 145 ? 13.547 21.141 3.045 1 88.94 145 HIS B N 1
ATOM 6568 C CA . HIS B 1 145 ? 13.391 19.797 2.527 1 88.94 145 HIS B CA 1
ATOM 6569 C C . HIS B 1 145 ? 13.492 18.766 3.648 1 88.94 145 HIS B C 1
ATOM 6571 O O . HIS B 1 145 ? 14.211 18.969 4.629 1 88.94 145 HIS B O 1
ATOM 6577 N N . LYS B 1 146 ? 12.734 17.719 3.527 1 87.06 146 LYS B N 1
ATOM 6578 C CA . LYS B 1 146 ? 12.82 16.641 4.508 1 87.06 146 LYS B CA 1
ATOM 6579 C C . LYS B 1 146 ? 14.031 15.742 4.234 1 87.06 146 LYS B C 1
ATOM 6581 O O . LYS B 1 146 ? 14.312 15.406 3.082 1 87.06 146 LYS B O 1
ATOM 6586 N N . CYS B 1 147 ? 14.68 15.453 5.266 1 88 147 CYS B N 1
ATOM 6587 C CA . CYS B 1 147 ? 15.805 14.539 5.125 1 88 147 CYS B CA 1
ATOM 6588 C C . CYS B 1 147 ? 15.32 13.109 4.91 1 88 147 CYS B C 1
ATOM 6590 O O . CYS B 1 147 ? 14.281 12.719 5.441 1 88 147 CYS B O 1
ATOM 6592 N N . PRO B 1 148 ? 16.062 12.414 4.102 1 80.19 148 PRO B N 1
ATOM 6593 C CA . PRO B 1 148 ? 15.68 11.016 3.9 1 80.19 148 PRO B CA 1
ATOM 6594 C C . PRO B 1 148 ? 15.672 10.211 5.199 1 80.19 148 PRO B C 1
ATOM 6596 O O . PRO B 1 148 ? 14.828 9.328 5.383 1 80.19 148 PRO B O 1
ATOM 6599 N N . ARG B 1 149 ? 16.656 10.547 6.082 1 79.56 149 ARG B N 1
ATOM 6600 C CA . ARG B 1 149 ? 16.719 9.969 7.422 1 79.56 149 ARG B CA 1
ATOM 6601 C C . ARG B 1 149 ? 16.516 11.047 8.484 1 79.56 149 ARG B C 1
ATOM 6603 O O . ARG B 1 149 ? 17.344 11.953 8.633 1 79.56 149 ARG B O 1
ATOM 6610 N N . ASN B 1 150 ? 15.453 10.82 9.148 1 77.25 150 ASN B N 1
ATOM 6611 C CA . ASN B 1 150 ? 15.117 11.844 10.133 1 77.25 150 ASN B CA 1
ATOM 6612 C C . ASN B 1 150 ? 16.234 12.047 11.148 1 77.25 150 ASN B C 1
ATOM 6614 O O . ASN B 1 150 ? 16.5 13.172 11.57 1 77.25 150 ASN B O 1
ATOM 6618 N N . GLU B 1 151 ? 17.031 11.055 11.375 1 82.81 151 GLU B N 1
ATOM 6619 C CA . GLU B 1 151 ? 18.031 11.117 12.43 1 82.81 151 GLU B CA 1
ATOM 6620 C C . GLU B 1 151 ? 19.328 11.742 11.922 1 82.81 151 GLU B C 1
ATOM 6622 O O . GLU B 1 151 ? 20.188 12.133 12.711 1 82.81 151 GLU B O 1
ATOM 6627 N N . SER B 1 152 ? 19.391 11.898 10.633 1 87.94 152 SER B N 1
ATOM 6628 C CA . SER B 1 152 ? 20.641 12.391 10.062 1 87.94 152 SER B CA 1
ATOM 6629 C C . SER B 1 152 ? 20.75 13.906 10.18 1 87.94 152 SER B C 1
ATOM 6631 O O . SER B 1 152 ? 21.844 14.453 10.266 1 87.94 152 SER B O 1
ATOM 6633 N N . CYS B 1 153 ? 19.594 14.555 10.195 1 90 153 CYS B N 1
ATOM 6634 C CA . CYS B 1 153 ? 19.578 16.016 10.312 1 90 153 CYS B CA 1
ATOM 6635 C C . CYS B 1 153 ? 19.234 16.422 11.734 1 90 153 CYS B C 1
ATOM 6637 O O . CYS B 1 153 ? 18.062 16.547 12.086 1 90 153 CYS B O 1
ATOM 6639 N N . VAL B 1 154 ? 20.203 16.672 12.602 1 87.56 154 VAL B N 1
ATOM 6640 C CA . VAL B 1 154 ? 20 16.953 14.023 1 87.56 154 VAL B CA 1
ATOM 6641 C C . VAL B 1 154 ? 19.703 18.438 14.219 1 87.56 154 VAL B C 1
ATOM 6643 O O . VAL B 1 154 ? 18.859 18.812 15.047 1 87.56 154 VAL B O 1
ATOM 6646 N N . ASN B 1 155 ? 20.203 19.328 13.398 1 84.31 155 ASN B N 1
ATOM 6647 C CA . ASN B 1 155 ? 20.016 20.781 13.414 1 84.31 155 ASN B CA 1
ATOM 6648 C C . ASN B 1 155 ? 20 21.328 14.844 1 84.31 155 ASN B C 1
ATOM 6650 O O . ASN B 1 155 ? 19.094 22.047 15.227 1 84.31 155 ASN B O 1
ATOM 6654 N N . ALA B 1 156 ? 20.906 20.812 15.859 1 62.97 156 ALA B N 1
ATOM 6655 C CA . ALA B 1 156 ? 20.906 21.156 17.281 1 62.97 156 ALA B CA 1
ATOM 6656 C C . ALA B 1 156 ? 21.219 22.641 17.484 1 62.97 156 ALA B C 1
ATOM 6658 O O . ALA B 1 156 ? 20.672 23.281 18.375 1 62.97 156 ALA B O 1
ATOM 6659 N N . VAL B 1 157 ? 22.609 23.25 17.016 1 53.28 157 VAL B N 1
ATOM 6660 C CA . VAL B 1 157 ? 23.281 24.375 17.656 1 53.28 157 VAL B CA 1
ATOM 6661 C C . VAL B 1 157 ? 22.859 25.672 16.969 1 53.28 157 VAL B C 1
ATOM 6663 O O . VAL B 1 157 ? 22.906 25.781 15.742 1 53.28 157 VAL B O 1
ATOM 6666 N N . LEU B 1 158 ? 22.953 27.094 17.703 1 54.97 158 LEU B N 1
ATOM 6667 C CA . LEU B 1 158 ? 22.359 28.391 17.375 1 54.97 158 LEU B CA 1
ATOM 6668 C C . LEU B 1 158 ? 21.125 28.203 16.5 1 54.97 158 LEU B C 1
ATOM 6670 O O . LEU B 1 158 ? 20.844 29.031 15.625 1 54.97 158 LEU B O 1
ATOM 6674 N N . GLY B 1 159 ? 21.125 26.719 16 1 58.97 159 GLY B N 1
ATOM 6675 C CA . GLY B 1 159 ? 21.531 25.406 15.531 1 58.97 159 GLY B CA 1
ATOM 6676 C C . GLY B 1 159 ? 20.688 24.891 14.375 1 58.97 159 GLY B C 1
ATOM 6677 O O . GLY B 1 159 ? 21.016 23.875 13.758 1 58.97 159 GLY B O 1
ATOM 6678 N N . GLY B 1 160 ? 20.047 25.453 13.977 1 74.44 160 GLY B N 1
ATOM 6679 C CA . GLY B 1 160 ? 19.172 25.078 12.875 1 74.44 160 GLY B CA 1
ATOM 6680 C C . GLY B 1 160 ? 19.172 26.094 11.75 1 74.44 160 GLY B C 1
ATOM 6681 O O . GLY B 1 160 ? 18.422 25.953 10.781 1 74.44 160 GLY B O 1
ATOM 6682 N N . ILE B 1 161 ? 19.891 27.328 11.969 1 85 161 ILE B N 1
ATOM 6683 C CA . ILE B 1 161 ? 19.969 28.297 10.883 1 85 161 ILE B CA 1
ATOM 6684 C C . ILE B 1 161 ? 20.734 27.688 9.711 1 85 161 ILE B C 1
ATOM 6686 O O . ILE B 1 161 ? 20.406 27.938 8.547 1 85 161 ILE B O 1
ATOM 6690 N N . ASN B 1 162 ? 21.734 27.062 10.125 1 84.31 162 ASN B N 1
ATOM 6691 C CA . ASN B 1 162 ? 22.422 26.234 9.148 1 84.31 162 ASN B CA 1
ATOM 6692 C C . ASN B 1 162 ? 22.172 24.75 9.398 1 84.31 162 ASN B C 1
ATOM 6694 O O . ASN B 1 162 ? 22.141 24.297 10.547 1 84.31 162 ASN B O 1
ATOM 6698 N N . ALA B 1 163 ? 21.953 24.156 8.375 1 88.31 163 ALA B N 1
ATOM 6699 C CA . ALA B 1 163 ? 21.703 22.719 8.516 1 88.31 163 ALA B CA 1
ATOM 6700 C C . ALA B 1 163 ? 22.953 22 9.008 1 88.31 163 ALA B C 1
ATOM 6702 O O . ALA B 1 163 ? 24.062 22.266 8.539 1 88.31 163 ALA B O 1
ATOM 6703 N N . THR B 1 164 ? 22.797 21.281 10.055 1 89.62 164 THR B N 1
ATOM 6704 C CA . THR B 1 164 ? 23.891 20.469 10.578 1 89.62 164 THR B CA 1
ATOM 6705 C C . THR B 1 164 ? 23.531 18.984 10.539 1 89.62 164 THR B C 1
ATOM 6707 O O . THR B 1 164 ? 22.406 18.594 10.836 1 89.62 164 THR B O 1
ATOM 6710 N N . CYS B 1 165 ? 24.531 18.219 10.102 1 90.75 165 CYS B N 1
ATOM 6711 C CA . CYS B 1 165 ? 24.344 16.766 10 1 90.75 165 CYS B CA 1
ATOM 6712 C C . CYS B 1 165 ? 24.828 16.062 11.258 1 90.75 165 CYS B C 1
ATOM 6714 O O . CYS B 1 165 ? 25.703 16.578 11.961 1 90.75 165 CYS B O 1
ATOM 6716 N N . LYS B 1 166 ? 24.234 15.016 11.609 1 90.75 166 LYS B N 1
ATOM 6717 C CA . LYS B 1 166 ? 24.703 14.148 12.68 1 90.75 166 LYS B CA 1
ATOM 6718 C C . LYS B 1 166 ? 26.109 13.617 12.375 1 90.75 166 LYS B C 1
ATOM 6720 O O . LYS B 1 166 ? 26.5 13.547 11.219 1 90.75 166 LYS B O 1
ATOM 6725 N N . LYS B 1 167 ? 26.766 13.25 13.445 1 88.81 167 LYS B N 1
ATOM 6726 C CA . LYS B 1 167 ? 28.094 12.664 13.273 1 88.81 167 LYS B CA 1
ATOM 6727 C C . LYS B 1 167 ? 28.047 11.453 12.352 1 88.81 167 LYS B C 1
ATOM 6729 O O . LYS B 1 167 ? 27.203 10.57 12.523 1 88.81 167 LYS B O 1
ATOM 6734 N N . GLY B 1 168 ? 28.875 11.406 11.312 1 90.25 168 GLY B N 1
ATOM 6735 C CA . GLY B 1 168 ? 28.922 10.297 10.383 1 90.25 168 GLY B CA 1
ATOM 6736 C C . GLY B 1 168 ? 28.219 10.586 9.07 1 90.25 168 GLY B C 1
ATOM 6737 O O . GLY B 1 168 ? 28.344 9.82 8.109 1 90.25 168 GLY B O 1
ATOM 6738 N N . TYR B 1 169 ? 27.453 11.609 9.133 1 90.31 169 TYR B N 1
ATOM 6739 C CA . TYR B 1 169 ? 26.719 12 7.938 1 90.31 169 TYR B CA 1
ATOM 6740 C C . TYR B 1 169 ? 27.203 13.336 7.395 1 90.31 169 TYR B C 1
ATOM 6742 O O . TYR B 1 169 ? 27.766 14.148 8.141 1 90.31 169 TYR B O 1
ATOM 6750 N N . THR B 1 170 ? 27.062 13.5 6.07 1 88.38 170 THR B N 1
ATOM 6751 C CA . THR B 1 170 ? 27.484 14.75 5.445 1 88.38 170 THR B CA 1
ATOM 6752 C C . THR B 1 170 ? 26.797 14.938 4.094 1 88.38 170 THR B C 1
ATOM 6754 O O . THR B 1 170 ? 26.016 14.086 3.664 1 88.38 170 THR B O 1
ATOM 6757 N N . GLY B 1 171 ? 27 16.125 3.59 1 87.06 171 GLY B N 1
ATOM 6758 C CA . GLY B 1 171 ? 26.547 16.375 2.232 1 87.06 171 GLY B CA 1
ATOM 6759 C C . GLY B 1 171 ? 25.141 16.953 2.172 1 87.06 171 GLY B C 1
ATOM 6760 O O . GLY B 1 171 ? 24.625 17.438 3.178 1 87.06 171 GLY B O 1
ATOM 6761 N N . TRP B 1 172 ? 24.625 16.844 0.961 1 88.62 172 TRP B N 1
ATOM 6762 C CA . TRP B 1 172 ? 23.281 17.359 0.69 1 88.62 172 TRP B CA 1
ATOM 6763 C C . TRP B 1 172 ? 22.219 16.516 1.404 1 88.62 172 TRP B C 1
ATOM 6765 O O . TRP B 1 172 ? 22.25 15.289 1.348 1 88.62 172 TRP B O 1
ATOM 6775 N N . LEU B 1 173 ? 21.328 17.141 2.229 1 90.06 173 LEU B N 1
ATOM 6776 C CA . LEU B 1 173 ? 20.266 16.484 2.98 1 90.06 173 LEU B CA 1
ATOM 6777 C C . LEU B 1 173 ? 20.828 15.492 3.99 1 90.06 173 LEU B C 1
ATOM 6779 O O . LEU B 1 173 ? 20.125 14.609 4.469 1 90.06 173 LEU B O 1
ATOM 6783 N N . CYS B 1 174 ? 22.172 15.641 4.195 1 89.88 174 CYS B N 1
ATOM 6784 C CA . CYS B 1 174 ? 22.844 14.719 5.105 1 89.88 174 CYS B CA 1
ATOM 6785 C C . CYS B 1 174 ? 22.625 13.273 4.68 1 89.88 174 CYS B C 1
ATOM 6787 O O . CYS B 1 174 ? 22.375 12.406 5.516 1 89.88 174 CYS B O 1
ATOM 6789 N N . SER B 1 175 ? 22.625 13.102 3.41 1 87.38 175 SER B N 1
ATOM 6790 C CA . SER B 1 175 ? 22.281 11.781 2.871 1 87.38 175 SER B CA 1
ATOM 6791 C C . SER B 1 175 ? 23.531 10.938 2.666 1 87.38 175 SER B C 1
ATOM 6793 O O . SER B 1 175 ? 23.453 9.719 2.537 1 87.38 175 SER B O 1
ATOM 6795 N N . GLN B 1 176 ? 24.719 11.594 2.695 1 85.56 176 GLN B N 1
ATOM 6796 C CA . GLN B 1 176 ? 25.969 10.875 2.459 1 85.56 176 GLN B CA 1
ATOM 6797 C C . GLN B 1 176 ? 26.703 10.594 3.771 1 85.56 176 GLN B C 1
ATOM 6799 O O . GLN B 1 176 ? 26.516 11.312 4.754 1 85.56 176 GLN B O 1
ATOM 6804 N N . CYS B 1 177 ? 27.438 9.562 3.658 1 84.81 177 CYS B N 1
ATOM 6805 C CA . CYS B 1 177 ? 28.266 9.234 4.816 1 84.81 177 CYS B CA 1
ATOM 6806 C C . CYS B 1 177 ? 29.562 10.039 4.809 1 84.81 177 CYS B C 1
ATOM 6808 O O . CYS B 1 177 ? 30.141 10.266 3.746 1 84.81 177 CYS B O 1
ATOM 6810 N N . SER B 1 178 ? 29.953 10.523 5.98 1 87.06 178 SER B N 1
ATOM 6811 C CA . SER B 1 178 ? 31.219 11.242 6.152 1 87.06 178 SER B CA 1
ATOM 6812 C C . SER B 1 178 ? 32.406 10.336 5.887 1 87.06 178 SER B C 1
ATOM 6814 O O . SER B 1 178 ? 32.281 9.117 5.809 1 87.06 178 SER B O 1
ATOM 6816 N N . PRO B 1 179 ? 33.531 11.008 5.633 1 83.62 179 PRO B N 1
ATOM 6817 C CA . PRO B 1 179 ? 34.719 10.18 5.488 1 83.62 179 PRO B CA 1
ATOM 6818 C C . PRO B 1 179 ? 34.969 9.281 6.699 1 83.62 179 PRO B C 1
ATOM 6820 O O . PRO B 1 179 ? 34.719 9.695 7.836 1 83.62 179 PRO B O 1
ATOM 6823 N N . TYR B 1 180 ? 35.312 8.086 6.539 1 84.62 180 TYR B N 1
ATOM 6824 C CA . TYR B 1 180 ? 35.594 7.074 7.555 1 84.62 180 TYR B CA 1
ATOM 6825 C C . TYR B 1 180 ? 34.312 6.344 7.969 1 84.62 180 TYR B C 1
ATOM 6827 O O . TYR B 1 180 ? 34.312 5.605 8.953 1 84.62 180 TYR B O 1
ATOM 6835 N N . TYR B 1 181 ? 33.25 6.746 7.281 1 83.38 181 TYR B N 1
ATOM 6836 C CA . TYR B 1 181 ? 32 6.039 7.484 1 83.38 181 TYR B CA 1
ATOM 6837 C C . TYR B 1 181 ? 31.531 5.375 6.195 1 83.38 181 TYR B C 1
ATOM 6839 O O . TYR B 1 181 ? 31.844 5.844 5.098 1 83.38 181 TYR B O 1
ATOM 6847 N N . TYR B 1 182 ? 30.906 4.285 6.312 1 78.25 182 TYR B N 1
ATOM 6848 C CA . TYR B 1 182 ? 30.359 3.629 5.129 1 78.25 182 TYR B CA 1
ATOM 6849 C C . TYR B 1 182 ? 28.875 3.361 5.289 1 78.25 182 TYR B C 1
ATOM 6851 O O . TYR B 1 182 ? 28.375 3.229 6.41 1 78.25 182 TYR B O 1
ATOM 6859 N N . SER B 1 183 ? 28.125 3.475 4.141 1 76.06 183 SER B N 1
ATOM 6860 C CA . SER B 1 183 ? 26.672 3.326 4.145 1 76.06 183 SER B CA 1
ATOM 6861 C C . SER B 1 183 ? 26.266 1.855 4.168 1 76.06 183 SER B C 1
ATOM 6863 O O . SER B 1 183 ? 26.812 1.046 3.412 1 76.06 183 SER B O 1
ATOM 6865 N N . TRP B 1 184 ? 25.484 1.516 5.211 1 70.81 184 TRP B N 1
ATOM 6866 C CA . TRP B 1 184 ? 24.906 0.175 5.293 1 70.81 184 TRP B CA 1
ATOM 6867 C C . TRP B 1 184 ? 23.453 0.231 5.719 1 70.81 184 TRP B C 1
ATOM 6869 O O . TRP B 1 184 ? 23.125 0.704 6.812 1 70.81 184 TRP B O 1
ATOM 6879 N N . PHE B 1 185 ? 22.422 -0.348 4.914 1 67.19 185 PHE B N 1
ATOM 6880 C CA . PHE B 1 185 ? 20.984 -0.329 5.164 1 67.19 185 PHE B CA 1
ATOM 6881 C C . PHE B 1 185 ? 20.516 1.079 5.504 1 67.19 185 PHE B C 1
ATOM 6883 O O . PHE B 1 185 ? 19.828 1.282 6.508 1 67.19 185 PHE B O 1
ATOM 6890 N N . ASP B 1 186 ? 21.031 1.992 4.855 1 67.69 186 ASP B N 1
ATOM 6891 C CA . ASP B 1 186 ? 20.609 3.391 4.906 1 67.69 186 ASP B CA 1
ATOM 6892 C C . ASP B 1 186 ? 21.094 4.062 6.191 1 67.69 186 ASP B C 1
ATOM 6894 O O . ASP B 1 186 ? 20.422 4.953 6.723 1 67.69 186 ASP B O 1
ATOM 6898 N N . GLN B 1 187 ? 22.141 3.404 6.777 1 76.69 187 GLN B N 1
ATOM 6899 C CA . GLN B 1 187 ? 22.797 4.031 7.922 1 76.69 187 GLN B CA 1
ATOM 6900 C C . GLN B 1 187 ? 24.312 4.0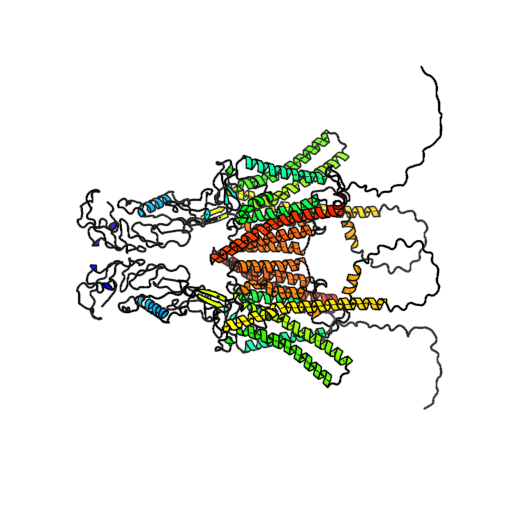98 7.723 1 76.69 187 GLN B C 1
ATOM 6902 O O . GLN B 1 187 ? 24.875 3.299 6.977 1 76.69 187 GLN B O 1
ATOM 6907 N N . CYS B 1 188 ? 24.891 5.039 8.281 1 82 188 CYS B N 1
ATOM 6908 C CA . CYS B 1 188 ? 26.344 5.207 8.18 1 82 188 CYS B CA 1
ATOM 6909 C C . CYS B 1 188 ? 27.047 4.625 9.398 1 82 188 CYS B C 1
ATOM 6911 O O . CYS B 1 188 ? 26.781 5.043 10.523 1 82 188 CYS B O 1
ATOM 6913 N N . PHE B 1 189 ? 27.891 3.645 9.172 1 80.5 189 PHE B N 1
ATOM 6914 C CA . PHE B 1 189 ? 28.656 2.99 10.227 1 80.5 189 PHE B CA 1
ATOM 6915 C C . PHE B 1 189 ? 30.141 3.342 10.117 1 80.5 189 PHE B C 1
ATOM 6917 O O . PHE B 1 189 ? 30.609 3.748 9.055 1 80.5 189 PHE B O 1
ATOM 6924 N N . ASP B 1 190 ? 30.781 3.162 11.234 1 84.75 190 ASP B N 1
ATOM 6925 C CA . ASP B 1 190 ? 32.219 3.367 11.227 1 84.75 190 ASP B CA 1
ATOM 6926 C C . ASP B 1 190 ? 32.938 2.334 10.344 1 84.75 190 ASP B C 1
ATOM 6928 O O . ASP B 1 190 ? 32.562 1.16 10.336 1 84.75 190 ASP B O 1
ATOM 6932 N N . CYS B 1 191 ? 33.875 2.875 9.531 1 83.12 191 CYS B N 1
ATOM 6933 C CA . CYS B 1 191 ? 34.625 1.963 8.688 1 83.12 191 CYS B CA 1
ATOM 6934 C C . CYS B 1 191 ? 35.438 0.987 9.531 1 83.12 191 CYS B C 1
ATOM 6936 O O . CYS B 1 191 ? 36.031 1.374 10.547 1 83.12 191 CYS B O 1
ATOM 6938 N N . PRO B 1 192 ? 35.344 -0.25 9.18 1 77.81 192 PRO B N 1
ATOM 6939 C CA . PRO B 1 192 ? 36.156 -1.229 9.922 1 77.81 192 PRO B CA 1
ATOM 6940 C C . PRO B 1 192 ? 37.656 -1.041 9.711 1 77.81 192 PRO B C 1
ATOM 6942 O O . PRO B 1 192 ? 38.062 -0.295 8.82 1 77.81 192 PRO B O 1
ATOM 6945 N N . LYS B 1 193 ? 38.406 -1.729 10.633 1 80.19 193 LYS B N 1
ATOM 6946 C CA . LYS B 1 193 ? 39.875 -1.692 10.5 1 80.19 193 LYS B CA 1
ATOM 6947 C C . LYS B 1 193 ? 40.312 -2.312 9.18 1 80.19 193 LYS B C 1
ATOM 6949 O O . LYS B 1 193 ? 39.656 -3.209 8.656 1 80.19 193 LYS B O 1
ATOM 6954 N N . TRP B 1 194 ? 41.344 -1.744 8.57 1 77.38 194 TRP B N 1
ATOM 6955 C CA . TRP B 1 194 ? 41.812 -2.152 7.254 1 77.38 194 TRP B CA 1
ATOM 6956 C C . TRP B 1 194 ? 42.125 -3.65 7.223 1 77.38 194 TRP B C 1
ATOM 6958 O O . TRP B 1 194 ? 41.875 -4.312 6.211 1 77.38 194 TRP B O 1
ATOM 6968 N N . TRP B 1 195 ? 42.625 -4.195 8.289 1 78.81 195 TRP B N 1
ATOM 6969 C CA . TRP B 1 195 ? 42.969 -5.613 8.289 1 78.81 195 TRP B CA 1
ATOM 6970 C C . TRP B 1 195 ? 41.719 -6.473 8.242 1 78.81 195 TRP B C 1
ATOM 6972 O O . TRP B 1 195 ? 41.719 -7.562 7.668 1 78.81 195 TRP B O 1
ATOM 6982 N N . TRP B 1 196 ? 40.656 -5.969 8.82 1 75.38 196 TRP B N 1
ATOM 6983 C CA . TRP B 1 196 ? 39.406 -6.699 8.766 1 75.38 196 TRP B CA 1
ATOM 6984 C C . TRP B 1 196 ? 38.844 -6.684 7.355 1 75.38 196 TRP B C 1
ATOM 6986 O O . TRP B 1 196 ? 38.281 -7.684 6.891 1 75.38 196 TRP B O 1
ATOM 6996 N N . PHE B 1 197 ? 39.031 -5.574 6.727 1 73.62 197 PHE B N 1
ATOM 6997 C CA . PHE B 1 197 ? 38.562 -5.473 5.344 1 73.62 197 PHE B CA 1
ATOM 6998 C C . PHE B 1 197 ? 39.375 -6.41 4.441 1 73.62 197 PHE B C 1
ATOM 7000 O O . PHE B 1 197 ? 38.781 -7.074 3.572 1 73.62 197 PHE B O 1
ATOM 7007 N N . LEU B 1 198 ? 40.625 -6.496 4.637 1 76.88 198 LEU B N 1
ATOM 7008 C CA . LEU B 1 198 ? 41.5 -7.387 3.854 1 76.88 198 LEU B CA 1
ATOM 7009 C C . LEU B 1 198 ? 41.125 -8.844 4.094 1 76.88 198 LEU B C 1
ATOM 7011 O O . LEU B 1 198 ? 41.094 -9.648 3.156 1 76.88 198 LEU B O 1
ATOM 7015 N N . LEU B 1 199 ? 40.781 -9.109 5.281 1 78.69 199 LEU B N 1
ATOM 7016 C CA . LEU B 1 199 ? 40.375 -10.477 5.609 1 78.69 199 LEU B CA 1
ATOM 7017 C C . LEU B 1 199 ? 39.062 -10.844 4.926 1 78.69 199 LEU B C 1
ATOM 7019 O O . LEU B 1 199 ? 38.906 -11.953 4.414 1 78.69 199 LEU B O 1
ATOM 7023 N N . GLU B 1 200 ? 38.156 -9.914 4.891 1 70 200 GLU B N 1
ATOM 7024 C CA . GLU B 1 200 ? 36.875 -10.172 4.234 1 70 200 GLU B CA 1
ATOM 7025 C C . GLU B 1 200 ? 37.062 -10.312 2.727 1 70 200 GLU B C 1
ATOM 7027 O O . GLU B 1 200 ? 36.438 -11.18 2.105 1 70 200 GLU B O 1
ATOM 7032 N N . ALA B 1 201 ? 37.875 -9.445 2.166 1 71.12 201 ALA B N 1
ATOM 7033 C CA . ALA B 1 201 ? 38.156 -9.523 0.732 1 71.12 201 ALA B CA 1
ATOM 7034 C C . ALA B 1 201 ? 38.812 -10.852 0.365 1 71.12 201 ALA B C 1
ATOM 7036 O O . ALA B 1 201 ? 38.438 -11.477 -0.638 1 71.12 201 ALA B O 1
ATOM 7037 N N . ILE B 1 202 ? 39.719 -11.305 1.169 1 78.31 202 ILE B N 1
ATOM 7038 C CA . ILE B 1 202 ? 40.375 -12.578 0.944 1 78.31 202 ILE B CA 1
ATOM 7039 C C . ILE B 1 202 ? 39.406 -13.727 1.096 1 78.31 202 ILE B C 1
ATOM 7041 O O . ILE B 1 202 ? 39.406 -14.68 0.311 1 78.31 202 ILE B O 1
ATOM 7045 N N . ALA B 1 203 ? 38.531 -13.539 2.008 1 73.81 203 ALA B N 1
ATOM 7046 C CA . ALA B 1 203 ? 37.531 -14.578 2.223 1 73.81 203 ALA B CA 1
ATOM 7047 C C . ALA B 1 203 ? 36.594 -14.711 1.015 1 73.81 203 ALA B C 1
ATOM 7049 O O . ALA B 1 203 ? 36.281 -15.828 0.594 1 73.81 203 ALA B O 1
ATOM 7050 N N . VAL B 1 204 ? 36.25 -13.672 0.465 1 69.62 204 VAL B N 1
ATOM 7051 C CA . VAL B 1 204 ? 35.375 -13.688 -0.714 1 69.62 204 VAL B CA 1
ATOM 7052 C C . VAL B 1 204 ? 36.156 -14.273 -1.9 1 69.62 204 VAL B C 1
ATOM 7054 O O . VAL B 1 204 ? 35.594 -15.078 -2.66 1 69.62 204 VAL B O 1
ATOM 7057 N N . CYS B 1 205 ? 37.375 -13.898 -2.043 1 71.62 205 CYS B N 1
ATOM 7058 C CA . CYS B 1 205 ? 38.188 -14.438 -3.121 1 71.62 205 CYS B CA 1
ATOM 7059 C C . CYS B 1 205 ? 38.375 -15.945 -2.967 1 71.62 205 CYS B C 1
ATOM 7061 O O . CYS B 1 205 ? 38.281 -16.688 -3.943 1 71.62 205 CYS B O 1
ATOM 7063 N N . VAL B 1 206 ? 38.594 -16.297 -1.783 1 77.12 206 VAL B N 1
ATOM 7064 C CA . VAL B 1 206 ? 38.75 -17.719 -1.511 1 77.12 206 VAL B CA 1
ATOM 7065 C C . VAL B 1 206 ? 37.438 -18.453 -1.806 1 77.12 206 VAL B C 1
ATOM 7067 O O . VAL B 1 206 ? 37.438 -19.547 -2.377 1 77.12 206 VAL B O 1
ATOM 7070 N N . ALA B 1 207 ? 36.344 -17.844 -1.468 1 71.38 207 ALA B N 1
ATOM 7071 C CA . ALA B 1 207 ? 35.062 -18.453 -1.745 1 71.38 207 ALA B CA 1
ATOM 7072 C C . ALA B 1 207 ? 34.812 -18.578 -3.248 1 71.38 207 ALA B C 1
ATOM 7074 O O . ALA B 1 207 ? 34.344 -19.609 -3.719 1 71.38 207 ALA B O 1
ATOM 7075 N N . ILE B 1 208 ? 35.188 -17.594 -3.982 1 69.56 208 ILE B N 1
ATOM 7076 C CA . ILE B 1 208 ? 35.031 -17.625 -5.434 1 69.56 208 ILE B CA 1
ATOM 7077 C C . ILE B 1 208 ? 35.938 -18.703 -6.027 1 69.56 208 ILE B C 1
ATOM 7079 O O . ILE B 1 208 ? 35.531 -19.469 -6.895 1 69.56 208 ILE B O 1
ATOM 7083 N N . VAL B 1 209 ? 37.188 -18.828 -5.539 1 73.62 209 VAL B N 1
ATOM 7084 C CA . VAL B 1 209 ? 38.125 -19.828 -6.02 1 73.62 209 VAL B CA 1
ATOM 7085 C C . VAL B 1 209 ? 37.625 -21.234 -5.684 1 73.62 209 VAL B C 1
ATOM 7087 O O . VAL B 1 209 ? 37.719 -22.141 -6.508 1 73.62 209 VAL B O 1
ATOM 7090 N N . LEU B 1 210 ? 37.062 -21.297 -4.562 1 73.44 210 LEU B N 1
ATOM 7091 C CA . LEU B 1 210 ? 36.5 -22.578 -4.156 1 73.44 210 LEU B CA 1
ATOM 7092 C C . LEU B 1 210 ? 35.344 -22.984 -5.047 1 73.44 210 LEU B C 1
ATOM 7094 O O . LEU B 1 210 ? 35.219 -24.156 -5.441 1 73.44 210 LEU B O 1
ATOM 7098 N N . ILE B 1 211 ? 34.531 -22.062 -5.375 1 70.19 211 ILE B N 1
ATOM 7099 C CA . ILE B 1 211 ? 33.406 -22.344 -6.242 1 70.19 211 ILE B CA 1
ATOM 7100 C C . ILE B 1 211 ? 33.875 -22.75 -7.629 1 70.19 211 ILE B C 1
ATOM 7102 O O . ILE B 1 211 ? 33.375 -23.719 -8.211 1 70.19 211 ILE B O 1
ATOM 7106 N N . VAL B 1 212 ? 34.969 -22.109 -8.078 1 67.31 212 VAL B N 1
ATOM 7107 C CA . VAL B 1 212 ? 35.531 -22.422 -9.383 1 67.31 212 VAL B CA 1
ATOM 7108 C C . VAL B 1 212 ? 36.156 -23.812 -9.367 1 67.31 212 VAL B C 1
ATOM 7110 O O . VAL B 1 212 ? 36 -24.578 -10.32 1 67.31 212 VAL B O 1
ATOM 7113 N N . ILE B 1 213 ? 36.75 -24.094 -8.305 1 70.62 213 ILE B N 1
ATOM 7114 C CA . ILE B 1 213 ? 37.406 -25.406 -8.188 1 70.62 213 ILE B CA 1
ATOM 7115 C C . ILE B 1 213 ? 36.375 -26.5 -8.156 1 70.62 213 ILE B C 1
ATOM 7117 O O . ILE B 1 213 ? 36.531 -27.531 -8.812 1 70.62 213 ILE B O 1
ATOM 7121 N N . ILE B 1 214 ? 35.375 -26.25 -7.445 1 71.62 214 ILE B N 1
ATOM 7122 C CA . ILE B 1 214 ? 34.312 -27.25 -7.328 1 71.62 214 ILE B CA 1
ATOM 7123 C C . ILE B 1 214 ? 33.625 -27.453 -8.688 1 71.62 214 ILE B C 1
ATOM 7125 O O . ILE B 1 214 ? 33.375 -28.594 -9.086 1 71.62 214 ILE B O 1
ATOM 7129 N N . ILE B 1 215 ? 33.5 -26.422 -9.422 1 69.12 215 ILE B N 1
ATOM 7130 C CA . ILE B 1 215 ? 32.875 -26.516 -10.742 1 69.12 215 ILE B CA 1
ATOM 7131 C C . ILE B 1 215 ? 33.812 -27.219 -11.711 1 69.12 215 ILE B C 1
ATOM 7133 O O . ILE B 1 215 ? 33.406 -28.078 -12.492 1 69.12 215 ILE B O 1
ATOM 7137 N N . ALA B 1 216 ? 35.156 -26.891 -11.617 1 68.62 216 ALA B N 1
ATOM 7138 C CA . ALA B 1 216 ? 36.156 -27.531 -12.469 1 68.62 216 ALA B CA 1
ATOM 7139 C C . ALA B 1 216 ? 36.25 -29.016 -12.156 1 68.62 216 ALA B C 1
ATOM 7141 O O . ALA B 1 216 ? 36.406 -29.844 -13.062 1 68.62 216 ALA B O 1
ATOM 7142 N N . TRP B 1 217 ? 36.156 -29.234 -10.945 1 68.69 217 TRP B N 1
ATOM 7143 C CA . TRP B 1 217 ? 36.25 -30.641 -10.523 1 68.69 217 TRP B CA 1
ATOM 7144 C C . TRP B 1 217 ? 35.031 -31.422 -11.016 1 68.69 217 TRP B C 1
ATOM 7146 O O . TRP B 1 217 ? 35.188 -32.562 -11.477 1 68.69 217 TRP B O 1
ATOM 7156 N N . GLN B 1 218 ? 33.906 -30.859 -11.039 1 63.31 218 GLN B N 1
ATOM 7157 C CA . GLN B 1 218 ? 32.688 -31.531 -11.5 1 63.31 218 GLN B CA 1
ATOM 7158 C C . GLN B 1 218 ? 32.719 -31.719 -13.016 1 63.31 218 GLN B C 1
ATOM 7160 O O . GLN B 1 218 ? 32.188 -32.719 -13.523 1 63.31 218 GLN B O 1
ATOM 7165 N N . ALA B 1 219 ? 33.188 -30.688 -13.656 1 60.88 219 ALA B N 1
ATOM 7166 C CA . ALA B 1 219 ? 33.281 -30.75 -15.109 1 60.88 219 ALA B CA 1
ATOM 7167 C C . ALA B 1 219 ? 34.125 -31.922 -15.57 1 60.88 219 ALA B C 1
ATOM 7169 O O . ALA B 1 219 ? 33.906 -32.469 -16.656 1 60.88 219 ALA B O 1
ATOM 7170 N N . ARG B 1 220 ? 35.062 -32.344 -14.758 1 59.69 220 ARG B N 1
ATOM 7171 C CA . ARG B 1 220 ? 35.938 -33.406 -15.148 1 59.69 220 ARG B CA 1
ATOM 7172 C C . ARG B 1 220 ? 35.344 -34.781 -14.828 1 59.69 220 ARG B C 1
ATOM 7174 O O . ARG B 1 220 ? 35.688 -35.781 -15.453 1 59.69 220 ARG B O 1
ATOM 7181 N N . LYS B 1 221 ? 34.438 -34.781 -13.875 1 57.22 221 LYS B N 1
ATOM 7182 C CA . LYS B 1 221 ? 33.938 -36.094 -13.461 1 57.22 221 LYS B CA 1
ATOM 7183 C C . LYS B 1 221 ? 32.812 -36.562 -14.383 1 57.22 221 LYS B C 1
ATOM 7185 O O . LYS B 1 221 ? 31.922 -35.781 -14.742 1 57.22 221 LYS B O 1
ATOM 7190 N N . VAL B 1 222 ? 33.031 -37.656 -15.227 1 52.91 222 VAL B N 1
ATOM 7191 C CA . VAL B 1 222 ? 32.156 -38.375 -16.141 1 52.91 222 VAL B CA 1
ATOM 7192 C C . VAL B 1 222 ? 30.812 -38.625 -15.445 1 52.91 222 VAL B C 1
ATOM 7194 O O . VAL B 1 222 ? 30.766 -39.125 -14.32 1 52.91 222 VAL B O 1
ATOM 7197 N N . ARG B 1 223 ? 29.75 -37.844 -15.758 1 54.75 223 ARG B N 1
ATOM 7198 C CA . ARG B 1 223 ? 28.375 -37.844 -15.234 1 54.75 223 ARG B CA 1
ATOM 7199 C C . ARG B 1 223 ? 27.719 -39.188 -15.484 1 54.75 223 ARG B C 1
ATOM 7201 O O . ARG B 1 223 ? 27.484 -39.594 -16.625 1 54.75 223 ARG B O 1
ATOM 7208 N N . ARG B 1 224 ? 28.078 -40.219 -14.641 1 48.94 224 ARG B N 1
ATOM 7209 C CA . ARG B 1 224 ? 27.344 -41.438 -14.961 1 48.94 224 ARG B CA 1
ATOM 7210 C C . ARG B 1 224 ? 25.844 -41.156 -15.055 1 48.94 224 ARG B C 1
ATOM 7212 O O . ARG B 1 224 ? 25.422 -40 -15.086 1 48.94 224 ARG B O 1
ATOM 7219 N N . ASN B 1 225 ? 24.859 -41.812 -14.219 1 45.59 225 ASN B N 1
ATOM 7220 C CA . ASN B 1 225 ? 23.406 -41.875 -14.148 1 45.59 225 ASN B CA 1
ATOM 7221 C C . ASN B 1 225 ? 22.859 -40.906 -13.094 1 45.59 225 ASN B C 1
ATOM 7223 O O . ASN B 1 225 ? 23.266 -40.969 -11.93 1 45.59 225 ASN B O 1
ATOM 7227 N N . GLY B 1 226 ? 22.266 -39.625 -13.461 1 59.5 226 GLY B N 1
ATOM 7228 C CA . GLY B 1 226 ? 21.453 -38.75 -12.617 1 59.5 226 GLY B CA 1
ATOM 7229 C C . GLY B 1 226 ? 22.125 -37.438 -12.281 1 59.5 226 GLY B C 1
ATOM 7230 O O . GLY B 1 226 ? 23.234 -37.188 -12.734 1 59.5 226 GLY B O 1
ATOM 7231 N N . ARG B 1 227 ? 21.484 -36.438 -11.656 1 66.62 227 ARG B N 1
ATOM 7232 C CA . ARG B 1 227 ? 21.984 -35.125 -11.305 1 66.62 227 ARG B CA 1
ATOM 7233 C C . ARG B 1 227 ? 23 -35.188 -10.164 1 66.62 227 ARG B C 1
ATOM 7235 O O . ARG B 1 227 ? 22.766 -35.875 -9.164 1 66.62 227 ARG B O 1
ATOM 7242 N N . SER B 1 228 ? 24.25 -34.812 -10.406 1 68.62 228 SER B N 1
ATOM 7243 C CA . SER B 1 228 ? 25.297 -34.75 -9.391 1 68.62 228 SER B CA 1
ATOM 7244 C C . SER B 1 228 ? 24.922 -33.844 -8.242 1 68.62 228 SER B C 1
ATOM 7246 O O . SER B 1 228 ? 24.031 -33 -8.383 1 68.62 228 SER B O 1
ATOM 7248 N N . ALA B 1 229 ? 25.328 -34.125 -6.957 1 69.94 229 ALA B N 1
ATOM 7249 C CA . ALA B 1 229 ? 25.141 -33.281 -5.781 1 69.94 229 ALA B CA 1
ATOM 7250 C C . ALA B 1 229 ? 25.594 -31.859 -6.051 1 69.94 229 ALA B C 1
ATOM 7252 O O . ALA B 1 229 ? 24.984 -30.906 -5.555 1 69.94 229 ALA B O 1
ATOM 7253 N N . VAL B 1 230 ? 26.578 -31.719 -6.812 1 69.81 230 VAL B N 1
ATOM 7254 C CA . VAL B 1 230 ? 27.094 -30.391 -7.117 1 69.81 230 VAL B CA 1
ATOM 7255 C C . VAL B 1 230 ? 26.094 -29.641 -7.988 1 69.81 230 VAL B C 1
ATOM 7257 O O . VAL B 1 230 ? 25.875 -28.438 -7.809 1 69.81 230 VAL B O 1
ATOM 7260 N N . SER B 1 231 ? 25.5 -30.375 -8.891 1 75.31 231 SER B N 1
ATOM 7261 C CA . SER B 1 231 ? 24.5 -29.734 -9.734 1 75.31 231 SER B CA 1
ATOM 7262 C C . SER B 1 231 ? 23.297 -29.266 -8.922 1 75.31 231 SER B C 1
ATOM 7264 O O . SER B 1 231 ? 22.719 -28.219 -9.203 1 75.31 231 SER B O 1
ATOM 7266 N N . LEU B 1 232 ? 23.016 -30.062 -7.887 1 78.38 232 LEU B N 1
ATOM 7267 C CA . LEU B 1 232 ? 21.922 -29.688 -7.004 1 78.38 232 LEU B CA 1
ATOM 7268 C C . LEU B 1 232 ? 22.281 -28.453 -6.176 1 78.38 232 LEU B C 1
ATOM 7270 O O . LEU B 1 232 ? 21.453 -27.562 -5.996 1 78.38 232 LEU B O 1
ATOM 7274 N N . LEU B 1 233 ? 23.5 -28.422 -5.758 1 78.25 233 LEU B N 1
ATOM 7275 C CA . LEU B 1 233 ? 23.969 -27.297 -4.973 1 78.25 233 LEU B CA 1
ATOM 7276 C C . LEU B 1 233 ? 24.016 -26.031 -5.82 1 78.25 233 LEU B C 1
ATOM 7278 O O . LEU B 1 233 ? 23.688 -24.938 -5.348 1 78.25 233 LEU B O 1
ATOM 7282 N N . LEU B 1 234 ? 24.391 -26.188 -7.02 1 81.12 234 LEU B N 1
ATOM 7283 C CA . LEU B 1 234 ? 24.484 -25.031 -7.906 1 81.12 234 LEU B CA 1
ATOM 7284 C C . LEU B 1 234 ? 23.094 -24.5 -8.242 1 81.12 234 LEU B C 1
ATOM 7286 O O . LEU B 1 234 ? 22.906 -23.281 -8.328 1 81.12 234 LEU B O 1
ATOM 7290 N N . ALA B 1 235 ? 22.188 -25.391 -8.43 1 86.44 235 ALA B N 1
ATOM 7291 C CA . ALA B 1 235 ? 20.828 -24.969 -8.742 1 86.44 235 ALA B CA 1
ATOM 7292 C C . ALA B 1 235 ? 20.219 -24.203 -7.57 1 86.44 235 ALA B C 1
ATOM 7294 O O . ALA B 1 235 ? 19.641 -23.125 -7.75 1 86.44 235 ALA B O 1
ATOM 7295 N N . ARG B 1 236 ? 20.406 -24.75 -6.395 1 89.19 236 ARG B N 1
ATOM 7296 C CA . ARG B 1 236 ? 19.859 -24.094 -5.199 1 89.19 236 ARG B CA 1
ATOM 7297 C C . ARG B 1 236 ? 20.641 -22.828 -4.867 1 89.19 236 ARG B C 1
ATOM 7299 O O . ARG B 1 236 ? 20.062 -21.859 -4.371 1 89.19 236 ARG B O 1
ATOM 7306 N N . GLY B 1 237 ? 21.891 -22.844 -5.168 1 86.12 237 GLY B N 1
ATOM 7307 C CA . GLY B 1 237 ? 22.719 -21.656 -4.973 1 86.12 237 GLY B CA 1
ATOM 7308 C C . GLY B 1 237 ? 22.328 -20.516 -5.887 1 86.12 237 GLY B C 1
ATOM 7309 O O . GLY B 1 237 ? 22.344 -19.344 -5.477 1 86.12 237 GLY B O 1
ATOM 7310 N N . LYS B 1 238 ? 21.938 -20.844 -7.125 1 89.25 238 LYS B N 1
ATOM 7311 C CA . LYS B 1 238 ? 21.5 -19.812 -8.062 1 89.25 238 LYS B CA 1
ATOM 7312 C C . LYS B 1 238 ? 20.234 -19.125 -7.566 1 89.25 238 LYS B C 1
ATOM 7314 O O . LYS B 1 238 ? 20.078 -17.906 -7.703 1 89.25 238 LYS B O 1
ATOM 7319 N N . ILE B 1 239 ? 19.328 -19.891 -6.973 1 92.94 239 ILE B N 1
ATOM 7320 C CA . ILE B 1 239 ? 18.078 -19.344 -6.457 1 92.94 239 ILE B CA 1
ATOM 7321 C C . ILE B 1 239 ? 18.375 -18.453 -5.254 1 92.94 239 ILE B C 1
ATOM 7323 O O . ILE B 1 239 ? 17.828 -17.344 -5.156 1 92.94 239 ILE B O 1
ATOM 7327 N N . LEU B 1 240 ? 19.25 -18.938 -4.379 1 90.81 240 LEU B N 1
ATOM 7328 C CA . LEU B 1 240 ? 19.609 -18.172 -3.191 1 90.81 240 LEU B CA 1
ATOM 7329 C C . LEU B 1 240 ? 20.312 -16.875 -3.572 1 90.81 240 LEU B C 1
ATOM 7331 O O . LEU B 1 240 ? 19.984 -15.812 -3.049 1 90.81 240 LEU B O 1
ATOM 7335 N N . LEU B 1 241 ? 21.203 -16.969 -4.484 1 88.38 241 LEU B N 1
ATOM 7336 C CA . LEU B 1 241 ? 21.922 -15.789 -4.949 1 88.38 241 LEU B CA 1
ATOM 7337 C C . LEU B 1 241 ? 20.969 -14.797 -5.609 1 88.38 241 LEU B C 1
ATOM 7339 O O . LEU B 1 241 ? 21.047 -13.594 -5.355 1 88.38 241 LEU B O 1
ATOM 7343 N N . GLY B 1 242 ? 20.109 -15.336 -6.449 1 91.5 242 GLY B N 1
ATOM 7344 C CA . GLY B 1 242 ? 19.156 -14.469 -7.109 1 91.5 242 GLY B CA 1
ATOM 7345 C C . GLY B 1 242 ? 18.234 -13.734 -6.141 1 91.5 242 GLY B C 1
ATOM 7346 O O . GLY B 1 242 ? 17.922 -12.562 -6.344 1 91.5 242 GLY B O 1
ATOM 7347 N N . PHE B 1 243 ? 17.875 -14.414 -5.105 1 93.5 243 PHE B N 1
ATOM 7348 C CA . PHE B 1 243 ? 17 -13.82 -4.102 1 93.5 243 PHE B CA 1
ATOM 7349 C C . PHE B 1 243 ? 17.688 -12.656 -3.404 1 93.5 243 PHE B C 1
ATOM 7351 O O . PHE B 1 243 ? 17.141 -11.562 -3.311 1 93.5 243 PHE B O 1
ATOM 7358 N N . TYR B 1 244 ? 18.844 -12.852 -2.949 1 90 244 TYR B N 1
ATOM 7359 C CA . TYR B 1 244 ? 19.531 -11.836 -2.16 1 90 244 TYR B CA 1
ATOM 7360 C C . TYR B 1 244 ? 20.031 -10.703 -3.049 1 90 244 TYR B C 1
ATOM 7362 O O . TYR B 1 244 ? 20.156 -9.562 -2.6 1 90 244 TYR B O 1
ATOM 7370 N N . GLN B 1 245 ? 20.281 -10.984 -4.312 1 90.12 245 GLN B N 1
ATOM 7371 C CA . GLN B 1 245 ? 20.641 -9.914 -5.238 1 90.12 245 GLN B CA 1
ATOM 7372 C C . GLN B 1 245 ? 19.453 -8.977 -5.48 1 90.12 245 GLN B C 1
ATOM 7374 O O . GLN B 1 245 ? 19.609 -7.754 -5.453 1 90.12 245 GLN B O 1
ATOM 7379 N N . VAL B 1 246 ? 18.297 -9.57 -5.676 1 92.38 246 VAL B N 1
ATOM 7380 C CA . VAL B 1 246 ? 17.125 -8.758 -5.922 1 92.38 246 VAL B CA 1
ATOM 7381 C C . VAL B 1 246 ? 16.734 -7.996 -4.652 1 92.38 246 VAL B C 1
ATOM 7383 O O . VAL B 1 246 ? 16.422 -6.805 -4.707 1 92.38 246 VAL B O 1
ATOM 7386 N N . MET B 1 247 ? 16.828 -8.656 -3.525 1 89.25 247 MET B N 1
ATOM 7387 C CA . MET B 1 247 ? 16.5 -8.008 -2.262 1 89.25 247 MET B CA 1
ATOM 7388 C C . MET B 1 247 ? 17.469 -6.871 -1.96 1 89.25 247 MET B C 1
ATOM 7390 O O . MET B 1 247 ? 17.062 -5.828 -1.437 1 89.25 247 MET B O 1
ATOM 7394 N N . GLY B 1 248 ? 18.703 -7.102 -2.305 1 84.69 248 GLY B N 1
ATOM 7395 C CA . GLY B 1 248 ? 19.688 -6.047 -2.121 1 84.69 248 GLY B CA 1
ATOM 7396 C C . GLY B 1 248 ? 19.406 -4.812 -2.957 1 84.69 248 GLY B C 1
ATOM 7397 O O . GLY B 1 248 ? 19.531 -3.688 -2.475 1 84.69 248 GLY B O 1
ATOM 7398 N N . GLU B 1 249 ? 18.953 -5.035 -4.125 1 86.88 249 GLU B N 1
ATOM 7399 C CA . GLU B 1 249 ? 18.641 -3.916 -5.008 1 86.88 249 GLU B CA 1
ATOM 7400 C C . GLU B 1 249 ? 17.375 -3.188 -4.539 1 86.88 249 GLU B C 1
ATOM 7402 O O . GLU B 1 249 ? 17.297 -1.961 -4.629 1 86.88 249 GLU B O 1
ATOM 7407 N N . ILE B 1 250 ? 16.438 -3.934 -4.043 1 86 250 ILE B N 1
ATOM 7408 C CA . ILE B 1 250 ? 15.203 -3.336 -3.57 1 86 250 ILE B CA 1
ATOM 7409 C C . ILE B 1 250 ? 15.477 -2.477 -2.338 1 86 250 ILE B C 1
ATOM 7411 O O . ILE B 1 250 ? 14.992 -1.346 -2.24 1 86 250 ILE B O 1
ATOM 7415 N N . ILE B 1 251 ? 16.312 -2.986 -1.509 1 81.5 251 ILE B N 1
ATOM 7416 C CA . ILE B 1 251 ? 16.609 -2.268 -0.276 1 81.5 251 ILE B CA 1
ATOM 7417 C C . ILE B 1 251 ? 17.422 -1.018 -0.593 1 81.5 251 ILE B C 1
ATOM 7419 O O . ILE B 1 251 ? 17.219 0.038 0.01 1 81.5 251 ILE B O 1
ATOM 7423 N N . SER B 1 252 ? 18.234 -1.083 -1.546 1 80.12 252 SER B N 1
ATOM 7424 C CA . SER B 1 252 ? 19.062 0.062 -1.94 1 80.12 252 SER B CA 1
ATOM 7425 C C . SER B 1 252 ? 18.219 1.126 -2.637 1 80.12 252 SER B C 1
ATOM 7427 O O . SER B 1 252 ? 18.453 2.322 -2.467 1 80.12 252 SER B O 1
ATOM 7429 N N . ALA B 1 253 ? 17.219 0.688 -3.348 1 81.88 253 ALA B N 1
ATOM 7430 C CA . ALA B 1 253 ? 16.359 1.624 -4.082 1 81.88 253 ALA B CA 1
ATOM 7431 C C . ALA B 1 253 ? 15.344 2.281 -3.156 1 81.88 253 ALA B C 1
ATOM 7433 O O . ALA B 1 253 ? 14.914 3.41 -3.4 1 81.88 253 ALA B O 1
ATOM 7434 N N . LEU B 1 254 ? 14.969 1.542 -2.107 1 80.81 254 LEU B N 1
ATOM 7435 C CA . LEU B 1 254 ? 13.969 2.062 -1.174 1 80.81 254 LEU B CA 1
ATOM 7436 C C . LEU B 1 254 ? 14.633 2.531 0.118 1 80.81 254 LEU B C 1
ATOM 7438 O O . LEU B 1 254 ? 14.188 2.176 1.212 1 80.81 254 LEU B O 1
ATOM 7442 N N . ASP B 1 255 ? 15.586 3.35 0.004 1 71 255 ASP B N 1
ATOM 7443 C CA . ASP B 1 255 ? 16.375 3.803 1.151 1 71 255 ASP B CA 1
ATOM 7444 C C . ASP B 1 255 ? 15.609 4.855 1.954 1 71 255 ASP B C 1
ATOM 7446 O O . ASP B 1 255 ? 15.93 5.113 3.115 1 71 255 ASP B O 1
ATOM 7450 N N . GLU B 1 256 ? 14.477 5.336 1.435 1 70.25 256 GLU B N 1
ATOM 7451 C CA . GLU B 1 256 ? 13.703 6.355 2.139 1 70.25 256 GLU B CA 1
ATOM 7452 C C . GLU B 1 256 ? 12.766 5.727 3.164 1 70.25 256 GLU B C 1
ATOM 7454 O O . GLU B 1 256 ? 12.25 6.418 4.047 1 70.25 256 GLU B O 1
ATOM 7459 N N . ILE B 1 257 ? 12.711 4.43 3.074 1 74.56 257 ILE B N 1
ATOM 7460 C CA . ILE B 1 257 ? 11.812 3.738 3.988 1 74.56 257 ILE B CA 1
ATOM 7461 C C . ILE B 1 257 ? 12.562 3.365 5.266 1 74.56 257 ILE B C 1
ATOM 7463 O O . ILE B 1 257 ? 13.703 2.908 5.215 1 74.56 257 ILE B O 1
ATOM 7467 N N . ALA B 1 258 ? 12.008 3.754 6.363 1 74.94 258 ALA B N 1
ATOM 7468 C CA . ALA B 1 258 ? 12.594 3.375 7.648 1 74.94 258 ALA B CA 1
ATOM 7469 C C . ALA B 1 258 ? 12.398 1.887 7.926 1 74.94 258 ALA B C 1
ATOM 7471 O O . ALA B 1 258 ? 11.398 1.489 8.531 1 74.94 258 ALA B O 1
ATOM 7472 N N . TRP B 1 259 ? 13.414 1.122 7.441 1 77.31 259 TRP B N 1
ATOM 7473 C CA . TRP B 1 259 ? 13.359 -0.317 7.68 1 77.31 259 TRP B CA 1
ATOM 7474 C C . TRP B 1 259 ? 13.547 -0.631 9.164 1 77.31 259 TRP B C 1
ATOM 7476 O O . TRP B 1 259 ? 14.258 0.086 9.867 1 77.31 259 TRP B O 1
ATOM 7486 N N . PRO B 1 260 ? 12.93 -1.591 9.633 1 74.56 260 PRO B N 1
ATOM 7487 C CA . PRO B 1 260 ? 13.062 -1.938 11.055 1 74.56 260 PRO B CA 1
ATOM 7488 C C . PRO B 1 260 ? 14.508 -2.248 11.453 1 74.56 260 PRO B C 1
ATOM 7490 O O . PRO B 1 260 ? 15.258 -2.832 10.664 1 74.56 260 PRO B O 1
ATOM 7493 N N . LYS B 1 261 ? 14.914 -1.974 12.609 1 74.5 261 LYS B N 1
ATOM 7494 C CA . LYS B 1 261 ? 16.281 -2.09 13.117 1 74.5 261 LYS B CA 1
ATOM 7495 C C . LYS B 1 261 ? 16.734 -3.545 13.133 1 74.5 261 LYS B C 1
ATOM 7497 O O . LYS B 1 261 ? 17.906 -3.836 12.875 1 74.5 261 LYS B O 1
ATOM 7502 N N . THR B 1 262 ? 15.781 -4.453 13.344 1 74.56 262 THR B N 1
ATOM 7503 C CA . THR B 1 262 ? 16.141 -5.867 13.391 1 74.56 262 THR B CA 1
ATOM 7504 C C . THR B 1 262 ? 16.625 -6.352 12.031 1 74.56 262 THR B C 1
ATOM 7506 O O . THR B 1 262 ? 17.562 -7.152 11.945 1 74.56 262 THR B O 1
ATOM 7509 N N . LEU B 1 263 ? 16.031 -5.84 11.055 1 75.12 263 LEU B N 1
ATOM 7510 C CA . LEU B 1 263 ? 16.422 -6.23 9.703 1 75.12 263 LEU B CA 1
ATOM 7511 C C . LEU B 1 263 ? 17.781 -5.629 9.336 1 75.12 263 LEU B C 1
ATOM 7513 O O . LEU B 1 263 ? 18.594 -6.285 8.695 1 75.12 263 LEU B O 1
ATOM 7517 N N . THR B 1 264 ? 18.016 -4.48 9.875 1 72.06 264 THR B N 1
ATOM 7518 C CA . THR B 1 264 ? 19.266 -3.799 9.555 1 72.06 264 THR B CA 1
ATOM 7519 C C . THR B 1 264 ? 20.438 -4.469 10.258 1 72.06 264 THR B C 1
ATOM 7521 O O . THR B 1 264 ? 21.547 -4.535 9.719 1 72.06 264 THR B O 1
ATOM 7524 N N . SER B 1 265 ? 20.188 -5.043 11.391 1 70.06 265 SER B N 1
ATOM 7525 C CA . SER B 1 265 ? 21.25 -5.707 12.141 1 70.06 265 SER B CA 1
ATOM 7526 C C . SER B 1 265 ? 21.656 -7.023 11.477 1 70.06 265 SER B C 1
ATOM 7528 O O . SER B 1 265 ? 22.844 -7.348 11.406 1 70.06 265 SER B O 1
ATOM 7530 N N . VAL B 1 266 ? 20.672 -7.688 10.867 1 71.19 266 VAL B N 1
ATOM 7531 C CA . VAL B 1 266 ? 20.938 -8.969 10.227 1 71.19 266 VAL B CA 1
ATOM 7532 C C . VAL B 1 266 ? 21.344 -8.758 8.766 1 71.19 266 VAL B C 1
ATOM 7534 O O . VAL B 1 266 ? 21.844 -9.672 8.109 1 71.19 266 VAL B O 1
ATOM 7537 N N . GLY B 1 267 ? 21.203 -7.562 8.367 1 67.56 267 GLY B N 1
ATOM 7538 C CA . GLY B 1 267 ? 21.422 -7.219 6.969 1 67.56 267 GLY B CA 1
ATOM 7539 C C . GLY B 1 267 ? 22.859 -7.371 6.527 1 67.56 267 GLY B C 1
ATOM 7540 O O . GLY B 1 267 ? 23.125 -7.66 5.359 1 67.56 267 GLY B O 1
ATOM 7541 N N . SER B 1 268 ? 23.828 -7.309 7.473 1 66.25 268 SER B N 1
ATOM 7542 C CA . SER B 1 268 ? 25.234 -7.488 7.09 1 66.25 268 SER B CA 1
ATOM 7543 C C . SER B 1 268 ? 25.484 -8.883 6.531 1 66.25 268 SER B C 1
ATOM 7545 O O . SER B 1 268 ? 26.25 -9.055 5.59 1 66.25 268 SER B O 1
ATOM 7547 N N . PHE B 1 269 ? 24.734 -9.766 7.059 1 67.69 269 PHE B N 1
ATOM 7548 C CA . PHE B 1 269 ? 24.875 -11.141 6.586 1 67.69 269 PHE B CA 1
ATOM 7549 C C . PHE B 1 269 ? 24.297 -11.289 5.184 1 67.69 269 PHE B C 1
ATOM 7551 O O . PHE B 1 269 ? 24.859 -12 4.348 1 67.69 269 PHE B O 1
ATOM 7558 N N . PHE B 1 270 ? 23.297 -10.508 4.891 1 72.62 270 PHE B N 1
ATOM 7559 C CA . PHE B 1 270 ? 22.641 -10.578 3.588 1 72.62 270 PHE B CA 1
ATOM 7560 C C . PHE B 1 270 ? 23.516 -9.969 2.506 1 72.62 270 PHE B C 1
ATOM 7562 O O . PHE B 1 270 ? 23.5 -10.414 1.358 1 72.62 270 PHE B O 1
ATOM 7569 N N . ARG B 1 271 ? 24.375 -9.141 2.887 1 71.88 271 ARG B N 1
ATOM 7570 C CA . ARG B 1 271 ? 25.25 -8.5 1.919 1 71.88 271 ARG B CA 1
ATOM 7571 C C . ARG B 1 271 ? 26.297 -9.477 1.391 1 71.88 271 ARG B C 1
ATOM 7573 O O . ARG B 1 271 ? 26.656 -9.422 0.214 1 71.88 271 ARG B O 1
ATOM 7580 N N . LEU B 1 272 ? 26.641 -10.297 2.227 1 70.88 272 LEU B N 1
ATOM 7581 C CA . LEU B 1 272 ? 27.625 -11.289 1.819 1 70.88 272 LEU B CA 1
ATOM 7582 C C . LEU B 1 272 ? 27.031 -12.273 0.813 1 70.88 272 LEU B C 1
ATOM 7584 O O . LEU B 1 272 ? 27.719 -12.711 -0.113 1 70.88 272 LEU B O 1
ATOM 7588 N N . LEU B 1 273 ? 25.797 -12.422 0.958 1 75 273 LEU B N 1
ATOM 7589 C CA . LEU B 1 273 ? 25.141 -13.406 0.109 1 75 273 LEU B CA 1
ATOM 7590 C C . LEU B 1 273 ? 24.766 -12.797 -1.241 1 75 273 LEU B C 1
ATOM 7592 O O . LEU B 1 273 ? 24.484 -13.523 -2.199 1 75 273 LEU B O 1
ATOM 7596 N N . GLU B 1 274 ? 24.781 -11.516 -1.38 1 77.31 274 GLU B N 1
ATOM 7597 C CA . GLU B 1 274 ? 24.469 -10.828 -2.635 1 77.31 274 GLU B CA 1
ATOM 7598 C C . GLU B 1 274 ? 25.625 -10.969 -3.627 1 77.31 274 GLU B C 1
ATOM 7600 O O . GLU B 1 274 ? 25.422 -10.875 -4.84 1 77.31 274 GLU B O 1
ATOM 7605 N N . VAL B 1 275 ? 26.766 -11.305 -3.203 1 70.25 275 VAL B N 1
ATOM 7606 C CA . VAL B 1 275 ? 27.969 -11.406 -4.039 1 70.25 275 VAL B CA 1
ATOM 7607 C C . VAL B 1 275 ? 27.984 -10.273 -5.066 1 70.25 275 VAL B C 1
ATOM 7609 O O . VAL B 1 275 ? 28.016 -10.523 -6.273 1 70.25 275 VAL B O 1
ATOM 7612 N N . ASP B 1 276 ? 27.828 -9.055 -4.602 1 73.38 276 ASP B N 1
ATOM 7613 C CA . ASP B 1 276 ? 27.891 -7.883 -5.473 1 73.38 276 ASP B CA 1
ATOM 7614 C C . ASP B 1 276 ? 29.344 -7.512 -5.777 1 73.38 276 ASP B C 1
ATOM 7616 O O . ASP B 1 276 ? 30.016 -6.863 -4.965 1 73.38 276 ASP B O 1
ATOM 7620 N N . ILE B 1 277 ? 29.781 -7.969 -6.898 1 68.56 277 ILE B N 1
ATOM 7621 C CA . ILE B 1 277 ? 31.156 -7.77 -7.297 1 68.56 277 ILE B CA 1
ATOM 7622 C C . ILE B 1 277 ? 31.422 -6.281 -7.52 1 68.56 277 ILE B C 1
ATOM 7624 O O . ILE B 1 277 ? 32.531 -5.797 -7.277 1 68.56 277 ILE B O 1
ATOM 7628 N N . VAL B 1 278 ? 30.344 -5.625 -7.867 1 66.31 278 VAL B N 1
ATOM 7629 C CA . VAL B 1 278 ? 30.5 -4.211 -8.195 1 66.31 278 VAL B CA 1
ATOM 7630 C C . VAL B 1 278 ? 30.594 -3.391 -6.906 1 66.31 278 VAL B C 1
ATOM 7632 O O . VAL B 1 278 ? 31.375 -2.451 -6.812 1 66.31 278 VAL B O 1
ATOM 7635 N N . ARG B 1 279 ? 29.766 -3.811 -5.902 1 66.62 279 ARG B N 1
ATOM 7636 C CA . ARG B 1 279 ? 29.703 -3.023 -4.676 1 66.62 279 ARG B CA 1
ATOM 7637 C C . ARG B 1 279 ? 30.562 -3.645 -3.578 1 66.62 279 ARG B C 1
ATOM 7639 O O . ARG B 1 279 ? 30.516 -3.201 -2.428 1 66.62 279 ARG B O 1
ATOM 7646 N N . MET B 1 280 ? 31.141 -4.719 -3.877 1 61.72 280 MET B N 1
ATOM 7647 C CA . MET B 1 280 ? 31.859 -5.492 -2.881 1 61.72 280 MET B CA 1
ATOM 7648 C C . MET B 1 280 ? 32.938 -4.641 -2.207 1 61.72 280 MET B C 1
ATOM 7650 O O . MET B 1 280 ? 33.312 -4.895 -1.06 1 61.72 280 MET B O 1
ATOM 7654 N N . PHE B 1 281 ? 33.25 -3.639 -2.85 1 57.78 281 PHE B N 1
ATOM 7655 C CA . PHE B 1 281 ? 34.375 -2.902 -2.254 1 57.78 281 PHE B CA 1
ATOM 7656 C C . PHE B 1 281 ? 33.875 -1.714 -1.446 1 57.78 281 PHE B C 1
ATOM 7658 O O . PHE B 1 281 ? 32.906 -1.059 -1.841 1 57.78 281 PHE B O 1
ATOM 7665 N N . ILE B 1 282 ? 34.156 -1.843 -0.102 1 60.25 282 ILE B N 1
ATOM 7666 C CA . ILE B 1 282 ? 33.875 -0.684 0.745 1 60.25 282 ILE B CA 1
ATOM 7667 C C . ILE B 1 282 ? 34.375 0.584 0.046 1 60.25 282 ILE B C 1
ATOM 7669 O O . ILE B 1 282 ? 35.344 0.548 -0.712 1 60.25 282 ILE B O 1
ATOM 7673 N N . SER B 1 283 ? 33.594 1.65 0.248 1 67.12 283 SER B N 1
ATOM 7674 C CA . SER B 1 283 ? 33.906 2.961 -0.312 1 67.12 283 SER B CA 1
ATOM 7675 C C . SER B 1 283 ? 35.375 3.322 -0.094 1 67.12 283 SER B C 1
ATOM 7677 O O . SER B 1 283 ? 35.906 3.152 1.006 1 67.12 283 SER B O 1
ATOM 7679 N N . PRO B 1 284 ? 36.125 3.439 -1.131 1 71.81 284 PRO B N 1
ATOM 7680 C CA . PRO B 1 284 ? 37.5 3.889 -0.958 1 71.81 284 PRO B CA 1
ATOM 7681 C C . PRO B 1 284 ? 37.625 5.031 0.045 1 71.81 284 PRO B C 1
ATOM 7683 O O . PRO B 1 284 ? 38.719 5.277 0.567 1 71.81 284 PRO B O 1
ATOM 7686 N N . ARG B 1 285 ? 36.5 5.598 0.306 1 74.88 285 ARG B N 1
ATOM 7687 C CA . ARG B 1 285 ? 36.5 6.742 1.21 1 74.88 285 ARG B CA 1
ATOM 7688 C C . ARG B 1 285 ? 36.781 6.309 2.641 1 74.88 285 ARG B C 1
ATOM 7690 O O . ARG B 1 285 ? 37.219 7.125 3.469 1 74.88 285 ARG B O 1
ATOM 7697 N N . CYS B 1 286 ? 36.562 5.051 2.908 1 78.12 286 CYS B N 1
ATOM 7698 C CA . CYS B 1 286 ? 36.844 4.551 4.25 1 78.12 286 CYS B CA 1
ATOM 7699 C C . CYS B 1 286 ? 38.344 4.547 4.539 1 78.12 286 CYS B C 1
ATOM 7701 O O . CYS B 1 286 ? 38.75 4.73 5.684 1 78.12 286 CYS B O 1
ATOM 7703 N N . TYR B 1 287 ? 39.156 4.477 3.527 1 77.81 287 TYR B N 1
ATOM 7704 C CA . TYR B 1 287 ? 40.594 4.297 3.768 1 77.81 287 TYR B CA 1
ATOM 7705 C C . TYR B 1 287 ? 41.375 5.449 3.176 1 77.81 287 TYR B C 1
ATOM 7707 O O . TYR B 1 287 ? 42.531 5.684 3.568 1 77.81 287 TYR B O 1
ATOM 7715 N N . VAL B 1 288 ? 40.75 6.051 2.209 1 78.56 288 VAL B N 1
ATOM 7716 C CA . VAL B 1 288 ? 41.375 7.234 1.631 1 78.56 288 VAL B CA 1
ATOM 7717 C C . VAL B 1 288 ? 40.469 8.445 1.804 1 78.56 288 VAL B C 1
ATOM 7719 O O . VAL B 1 288 ? 39.625 8.727 0.938 1 78.56 288 VAL B O 1
ATOM 7722 N N . PRO B 1 289 ? 40.594 9.055 2.855 1 75.56 289 PRO B N 1
ATOM 7723 C CA . PRO B 1 289 ? 39.688 10.141 3.18 1 75.56 289 PRO B CA 1
ATOM 7724 C C . PRO B 1 289 ? 39.656 11.242 2.123 1 75.56 289 PRO B C 1
ATOM 7726 O O . PRO B 1 289 ? 38.656 11.93 1.956 1 75.56 289 PRO B O 1
ATOM 7729 N N . ASN B 1 290 ? 40.719 11.469 1.331 1 77.62 290 ASN B N 1
ATOM 7730 C CA . ASN B 1 290 ? 40.781 12.547 0.351 1 77.62 290 ASN B CA 1
ATOM 7731 C C . ASN B 1 290 ? 40.156 12.133 -0.973 1 77.62 290 ASN B C 1
ATOM 7733 O O . ASN B 1 290 ? 40.125 12.922 -1.922 1 77.62 290 ASN B O 1
ATOM 7737 N N . PHE B 1 291 ? 39.656 10.945 -0.894 1 80 291 PHE B N 1
ATOM 7738 C CA . PHE B 1 291 ? 39 10.461 -2.111 1 80 291 PHE B CA 1
ATOM 7739 C C . PHE B 1 291 ? 37.594 11.039 -2.254 1 80 291 PHE B C 1
ATOM 7741 O O . PHE B 1 291 ? 36.719 10.742 -1.443 1 80 291 PHE B O 1
ATOM 7748 N N . THR B 1 292 ? 37.406 12.023 -3.156 1 76.81 292 THR B N 1
ATOM 7749 C CA . THR B 1 292 ? 36.125 12.742 -3.275 1 76.81 292 THR B CA 1
ATOM 7750 C C . THR B 1 292 ? 35.312 12.227 -4.461 1 76.81 292 THR B C 1
ATOM 7752 O O . THR B 1 292 ? 34.219 12.727 -4.738 1 76.81 292 THR B O 1
ATOM 7755 N N . TYR B 1 293 ? 35.875 11.211 -5.113 1 82.06 293 TYR B N 1
ATOM 7756 C CA . TYR B 1 293 ? 35.156 10.711 -6.277 1 82.06 293 TYR B CA 1
ATOM 7757 C C . TYR B 1 293 ? 33.906 9.922 -5.852 1 82.06 293 TYR B C 1
ATOM 7759 O O . TYR B 1 293 ? 33.969 9.07 -4.961 1 82.06 293 TYR B O 1
ATOM 7767 N N . PRO B 1 294 ? 32.75 10.266 -6.449 1 85.38 294 PRO B N 1
ATOM 7768 C CA . PRO B 1 294 ? 31.516 9.586 -6.02 1 85.38 294 PRO B CA 1
ATOM 7769 C C . PRO B 1 294 ? 31.562 8.078 -6.254 1 85.38 294 PRO B C 1
ATOM 7771 O O . PRO B 1 294 ? 32.094 7.621 -7.27 1 85.38 294 PRO B O 1
ATOM 7774 N N . ASN B 1 295 ? 31.016 7.344 -5.355 1 83.06 295 ASN B N 1
ATOM 7775 C CA . ASN B 1 295 ? 31.047 5.883 -5.367 1 83.06 295 ASN B CA 1
ATOM 7776 C C . ASN B 1 295 ? 30.297 5.316 -6.566 1 83.06 295 ASN B C 1
ATOM 7778 O O . ASN B 1 295 ? 30.703 4.305 -7.141 1 83.06 295 ASN B O 1
ATOM 7782 N N . ILE B 1 296 ? 29.25 5.969 -7.02 1 88 296 ILE B N 1
ATOM 7783 C CA . ILE B 1 296 ? 28.406 5.438 -8.086 1 88 296 ILE B CA 1
ATOM 7784 C C . ILE B 1 296 ? 29.188 5.406 -9.398 1 88 296 ILE B C 1
ATOM 7786 O O . ILE B 1 296 ? 29.016 4.492 -10.211 1 88 296 ILE B O 1
ATOM 7790 N N . TYR B 1 297 ? 30.078 6.41 -9.609 1 91.06 297 TYR B N 1
ATOM 7791 C CA . TYR B 1 297 ? 30.906 6.43 -10.812 1 91.06 297 TYR B CA 1
ATOM 7792 C C . TYR B 1 297 ? 31.953 5.324 -10.766 1 91.06 297 TYR B C 1
ATOM 7794 O O . TYR B 1 297 ? 32.25 4.695 -11.789 1 91.06 297 TYR B O 1
ATOM 7802 N N . ILE B 1 298 ? 32.438 5.059 -9.586 1 87.88 298 ILE B N 1
ATOM 7803 C CA . ILE B 1 298 ? 33.406 3.996 -9.422 1 87.88 298 ILE B CA 1
ATOM 7804 C C . ILE B 1 298 ? 32.75 2.641 -9.656 1 87.88 298 ILE B C 1
ATOM 7806 O O . ILE B 1 298 ? 33.344 1.766 -10.305 1 87.88 298 ILE B O 1
ATOM 7810 N N . GLU B 1 299 ? 31.641 2.5 -9.133 1 88.94 299 GLU B N 1
ATOM 7811 C CA . GLU B 1 299 ? 30.922 1.251 -9.328 1 88.94 299 GLU B CA 1
ATOM 7812 C C . GLU B 1 299 ? 30.625 1.014 -10.805 1 88.94 299 GLU B C 1
ATOM 7814 O O . GLU B 1 299 ? 30.719 -0.114 -11.289 1 88.94 299 GLU B O 1
ATOM 7819 N N . PHE B 1 300 ? 30.25 2.039 -11.492 1 92.62 300 PHE B N 1
ATOM 7820 C CA . PHE B 1 300 ? 29.969 1.932 -12.922 1 92.62 300 PHE B CA 1
ATOM 7821 C C . PHE B 1 300 ? 31.234 1.529 -13.688 1 92.62 300 PHE B C 1
ATOM 7823 O O . PHE B 1 300 ? 31.203 0.578 -14.477 1 92.62 300 PHE B O 1
ATOM 7830 N N . LEU B 1 301 ? 32.344 2.201 -13.438 1 91.38 301 LEU B N 1
ATOM 7831 C CA . LEU B 1 301 ? 33.594 1.923 -14.141 1 91.38 301 LEU B CA 1
ATOM 7832 C C . LEU B 1 301 ? 34.125 0.542 -13.773 1 91.38 301 LEU B C 1
ATOM 7834 O O . LEU B 1 301 ? 34.594 -0.196 -14.641 1 91.38 301 LEU B O 1
ATOM 7838 N N . ALA B 1 302 ? 34 0.236 -12.477 1 88.69 302 ALA B N 1
ATOM 7839 C CA . ALA B 1 302 ? 34.438 -1.087 -12.047 1 88.69 302 ALA B CA 1
ATOM 7840 C C . ALA B 1 302 ? 33.625 -2.186 -12.727 1 88.69 302 ALA B C 1
ATOM 7842 O O . ALA B 1 302 ? 34.156 -3.234 -13.078 1 88.69 302 ALA B O 1
ATOM 7843 N N . GLY B 1 303 ? 32.344 -1.944 -12.867 1 90.88 303 GLY B N 1
ATOM 7844 C CA . GLY B 1 303 ? 31.516 -2.916 -13.539 1 90.88 303 GLY B CA 1
ATOM 7845 C C . GLY B 1 303 ? 31.875 -3.105 -15 1 90.88 303 GLY B C 1
ATOM 7846 O O . GLY B 1 303 ? 32.031 -4.238 -15.469 1 90.88 303 GLY B O 1
ATOM 7847 N N . ILE B 1 304 ? 32.094 -2.082 -15.734 1 92.5 304 ILE B N 1
ATOM 7848 C CA . ILE B 1 304 ? 32.406 -2.143 -17.156 1 92.5 304 ILE B CA 1
ATOM 7849 C C . ILE B 1 304 ? 33.812 -2.758 -17.344 1 92.5 304 ILE B C 1
ATOM 7851 O O . ILE B 1 304 ? 34 -3.59 -18.234 1 92.5 304 ILE B O 1
ATOM 7855 N N . ILE B 1 305 ? 34.688 -2.412 -16.469 1 92.06 305 ILE B N 1
ATOM 7856 C CA . ILE B 1 305 ? 36.031 -2.957 -16.547 1 92.06 305 ILE B CA 1
ATOM 7857 C C . ILE B 1 305 ? 36 -4.453 -16.234 1 92.06 305 ILE B C 1
ATOM 7859 O O . ILE B 1 305 ? 36.719 -5.234 -16.844 1 92.06 305 ILE B O 1
ATOM 7863 N N . PHE B 1 306 ? 35.156 -4.801 -15.297 1 90.25 306 PHE B N 1
ATOM 7864 C CA . PHE B 1 306 ? 35.062 -6.211 -14.953 1 90.25 306 PHE B CA 1
ATOM 7865 C C . PHE B 1 306 ? 34.562 -7.023 -16.141 1 90.25 306 PHE B C 1
ATOM 7867 O O . PHE B 1 306 ? 35.094 -8.109 -16.422 1 90.25 306 PHE B O 1
ATOM 7874 N N . VAL B 1 307 ? 33.594 -6.539 -16.844 1 92.44 307 VAL B N 1
ATOM 7875 C CA . VAL B 1 307 ? 33.062 -7.227 -18.016 1 92.44 307 VAL B CA 1
ATOM 7876 C C . VAL B 1 307 ? 34.156 -7.363 -19.062 1 92.44 307 VAL B C 1
ATOM 7878 O O . VAL B 1 307 ? 34.375 -8.445 -19.625 1 92.44 307 VAL B O 1
ATOM 7881 N N . ALA B 1 308 ? 34.938 -6.32 -19.281 1 93.62 308 ALA B N 1
ATOM 7882 C CA . ALA B 1 308 ? 36.062 -6.355 -20.234 1 93.62 308 ALA B CA 1
ATOM 7883 C C . ALA B 1 308 ? 37.156 -7.324 -19.766 1 93.62 308 ALA B C 1
ATOM 7885 O O . ALA B 1 308 ? 37.688 -8.078 -20.578 1 93.62 308 ALA B O 1
ATOM 7886 N N . PHE B 1 309 ? 37.344 -7.293 -18.516 1 92.75 309 PHE B N 1
ATOM 7887 C CA . PHE B 1 309 ? 38.375 -8.156 -17.938 1 92.75 309 PHE B CA 1
ATOM 7888 C C . PHE B 1 309 ? 38 -9.625 -18.109 1 92.75 309 PHE B C 1
ATOM 7890 O O . PHE B 1 309 ? 38.844 -10.453 -18.438 1 92.75 309 PHE B O 1
ATOM 7897 N N . VAL B 1 310 ? 36.75 -9.969 -17.844 1 91.69 310 VAL B N 1
ATOM 7898 C CA . VAL B 1 310 ? 36.281 -11.344 -17.953 1 91.69 310 VAL B CA 1
ATOM 7899 C C . VAL B 1 310 ? 36.375 -11.789 -19.422 1 91.69 310 VAL B C 1
ATOM 7901 O O . VAL B 1 310 ? 36.844 -12.891 -19.703 1 91.69 310 VAL B O 1
ATOM 7904 N N . LEU B 1 311 ? 36 -10.969 -20.375 1 93.5 311 LEU B N 1
ATOM 7905 C CA . LEU B 1 311 ? 36.031 -11.305 -21.797 1 93.5 311 LEU B CA 1
ATOM 7906 C C . LEU B 1 311 ? 37.5 -11.445 -22.281 1 93.5 311 LEU B C 1
ATOM 7908 O O . LEU B 1 311 ? 37.812 -12.406 -22.969 1 93.5 311 LEU B O 1
ATOM 7912 N N . LEU B 1 312 ? 38.344 -10.531 -21.844 1 94.25 312 LEU B N 1
ATOM 7913 C CA . LEU B 1 312 ? 39.75 -10.586 -22.219 1 94.25 312 LEU B CA 1
ATOM 7914 C C . LEU B 1 312 ? 40.438 -11.773 -21.562 1 94.25 312 LEU B C 1
ATOM 7916 O O . LEU B 1 312 ? 41.312 -12.406 -22.172 1 94.25 312 LEU B O 1
ATOM 7920 N N . GLY B 1 313 ? 40.031 -11.992 -20.328 1 91.31 313 GLY B N 1
ATOM 7921 C CA . GLY B 1 313 ? 40.562 -13.156 -19.641 1 91.31 313 GLY B CA 1
ATOM 7922 C C . GLY B 1 313 ? 40.25 -14.461 -20.344 1 91.31 313 GLY B C 1
ATOM 7923 O O . GLY B 1 313 ? 41.125 -15.328 -20.484 1 91.31 313 GLY B O 1
ATOM 7924 N N . GLY B 1 314 ? 39 -14.648 -20.734 1 90 314 GLY B N 1
ATOM 7925 C CA . GLY B 1 314 ? 38.625 -15.828 -21.5 1 90 314 GLY B CA 1
ATOM 7926 C C . GLY B 1 314 ? 39.375 -15.945 -22.812 1 90 314 GLY B C 1
ATOM 7927 O O . GLY B 1 314 ? 39.875 -17.031 -23.172 1 90 314 GLY B O 1
ATOM 7928 N N . TRP B 1 315 ? 39.656 -14.82 -23.469 1 91.38 315 TRP B N 1
ATOM 7929 C CA . TRP B 1 315 ? 40.375 -14.797 -24.734 1 91.38 315 TRP B CA 1
ATOM 7930 C C . TRP B 1 315 ? 41.875 -15.117 -24.531 1 91.38 315 TRP B C 1
ATOM 7932 O O . TRP B 1 315 ? 42.469 -15.875 -25.297 1 91.38 315 TRP B O 1
ATOM 7942 N N . CYS B 1 316 ? 42.406 -14.609 -23.5 1 92 316 CYS B N 1
ATOM 7943 C CA . CYS B 1 316 ? 43.812 -14.844 -23.203 1 92 316 CYS B CA 1
ATOM 7944 C C . CYS B 1 316 ? 44.062 -16.297 -22.812 1 92 316 CYS B C 1
ATOM 7946 O O . CYS B 1 316 ? 45.062 -16.906 -23.219 1 92 316 CYS B O 1
ATOM 7948 N N . PHE B 1 317 ? 43.125 -16.781 -22.031 1 90.69 317 PHE B N 1
ATOM 7949 C CA . PHE B 1 317 ? 43.25 -18.188 -21.641 1 90.69 317 PHE B CA 1
ATOM 7950 C C . PHE B 1 317 ? 43.188 -19.094 -22.859 1 90.69 317 PHE B C 1
ATOM 7952 O O . PHE B 1 317 ? 43.969 -20.031 -23 1 90.69 317 PHE B O 1
ATOM 7959 N N . TYR B 1 318 ? 42.25 -18.875 -23.734 1 90.81 318 TYR B N 1
ATOM 7960 C CA . TYR B 1 318 ? 42.094 -19.656 -24.953 1 90.81 318 TYR B CA 1
ATOM 7961 C C . TYR B 1 318 ? 43.344 -19.516 -25.828 1 90.81 318 TYR B C 1
ATOM 7963 O O . TYR B 1 318 ? 43.844 -20.516 -26.344 1 90.81 318 TYR B O 1
ATOM 7971 N N . GLY B 1 319 ? 43.938 -18.328 -25.969 1 91.25 319 GLY B N 1
ATOM 7972 C CA . GLY B 1 319 ? 45.125 -18.078 -26.766 1 91.25 319 GLY B CA 1
ATOM 7973 C C . GLY B 1 319 ? 46.375 -18.734 -26.172 1 91.25 319 GLY B C 1
ATOM 7974 O O . GLY B 1 319 ? 47.188 -19.312 -26.891 1 91.25 319 GLY B O 1
ATOM 7975 N N . SER B 1 320 ? 46.469 -18.625 -24.938 1 92.38 320 SER B N 1
ATOM 7976 C CA . SER B 1 320 ? 47.625 -19.219 -24.266 1 92.38 320 SER B CA 1
ATOM 7977 C C . SER B 1 320 ? 47.656 -20.734 -24.391 1 92.38 320 SER B C 1
ATOM 7979 O O . SER B 1 320 ? 48.688 -21.344 -24.547 1 92.38 320 SER B O 1
ATOM 7981 N N . LYS B 1 321 ? 46.5 -21.359 -24.203 1 90.94 321 LYS B N 1
ATOM 7982 C CA . LYS B 1 321 ? 46.406 -22.797 -24.375 1 90.94 321 LYS B CA 1
ATOM 7983 C C . LYS B 1 321 ? 46.75 -23.219 -25.812 1 90.94 321 LYS B C 1
ATOM 7985 O O . LYS B 1 321 ? 47.375 -24.234 -26.031 1 90.94 321 LYS B O 1
ATOM 7990 N N . LYS B 1 322 ? 46.281 -22.422 -26.75 1 89.25 322 LYS B N 1
ATOM 7991 C CA . LYS B 1 322 ? 46.594 -22.688 -28.156 1 89.25 322 LYS B CA 1
ATOM 7992 C C . LYS B 1 322 ? 48.094 -22.641 -28.422 1 89.25 322 LYS B C 1
ATOM 7994 O O . LYS B 1 322 ? 48.656 -23.5 -29.094 1 89.25 322 LYS B O 1
ATOM 7999 N N . CYS B 1 323 ? 48.75 -21.641 -27.828 1 90.31 323 CYS B N 1
ATOM 8000 C CA . CYS B 1 323 ? 50.188 -21.5 -28 1 90.31 323 CYS B CA 1
ATOM 8001 C C . CYS B 1 323 ? 50.938 -22.625 -27.297 1 90.31 323 CYS B C 1
ATOM 8003 O O . CYS B 1 323 ? 51.906 -23.141 -27.812 1 90.31 323 CYS B O 1
ATOM 8005 N N . TYR B 1 324 ? 50.406 -22.969 -26.141 1 90.69 324 TYR B N 1
ATOM 8006 C CA . TYR B 1 324 ? 51.031 -24.047 -25.375 1 90.69 324 TYR B CA 1
ATOM 8007 C C . TYR B 1 324 ? 50.938 -25.375 -26.125 1 90.69 324 TYR B C 1
ATOM 8009 O O . TYR B 1 324 ? 51.906 -26.125 -26.172 1 90.69 324 TYR B O 1
ATOM 8017 N N . LEU B 1 325 ? 49.781 -25.719 -26.766 1 90.12 325 LEU B N 1
ATOM 8018 C CA . LEU B 1 325 ? 49.625 -26.969 -27.484 1 90.12 325 LEU B CA 1
ATOM 8019 C C . LEU B 1 325 ? 50.438 -26.984 -28.766 1 90.12 325 LEU B C 1
ATOM 8021 O O . LEU B 1 325 ? 50.938 -28.031 -29.172 1 90.12 325 LEU B O 1
ATOM 8025 N N . LYS B 1 326 ? 50.594 -25.875 -29.406 1 86.94 326 LYS B N 1
ATOM 8026 C CA . LYS B 1 326 ? 51.438 -25.766 -30.594 1 86.94 326 LYS B CA 1
ATOM 8027 C C . LYS B 1 326 ? 52.906 -25.969 -30.25 1 86.94 326 LYS B C 1
ATOM 8029 O O . LYS B 1 326 ? 53.656 -26.609 -31 1 86.94 326 LYS B O 1
ATOM 8034 N N . ALA B 1 327 ? 53.281 -25.5 -29.078 1 90.5 327 ALA B N 1
ATOM 8035 C CA . ALA B 1 327 ? 54.688 -25.609 -28.641 1 90.5 327 ALA B CA 1
ATOM 8036 C C . ALA B 1 327 ? 55.031 -27.047 -28.281 1 90.5 327 ALA B C 1
ATOM 8038 O O . ALA B 1 327 ? 56.188 -27.469 -28.438 1 90.5 327 ALA B O 1
ATOM 8039 N N . LYS B 1 328 ? 54.062 -27.891 -27.781 1 89.88 328 LYS B N 1
ATOM 8040 C CA . LYS B 1 328 ? 54.312 -29.266 -27.359 1 89.88 328 LYS B CA 1
ATOM 8041 C C . LYS B 1 328 ? 54.219 -30.219 -28.547 1 89.88 328 LYS B C 1
ATOM 8043 O O . LYS B 1 328 ? 54.469 -31.422 -28.391 1 89.88 328 LYS B O 1
ATOM 8048 N N . LYS B 1 329 ? 53.969 -29.828 -29.766 1 84.75 329 LYS B N 1
ATOM 8049 C CA . LYS B 1 329 ? 53.938 -30.594 -31 1 84.75 329 LYS B CA 1
ATOM 8050 C C . LYS B 1 329 ? 52.969 -31.766 -30.906 1 84.75 329 LYS B C 1
ATOM 8052 O O . LYS B 1 329 ? 53.312 -32.906 -31.266 1 84.75 329 LYS B O 1
ATOM 8057 N N . ILE B 1 330 ? 51.812 -31.531 -30.219 1 84.88 330 ILE B N 1
ATOM 8058 C CA . ILE B 1 330 ? 50.75 -32.531 -30.141 1 84.88 330 ILE B CA 1
ATOM 8059 C C . ILE B 1 330 ? 50.094 -32.719 -31.516 1 84.88 330 ILE B C 1
ATOM 8061 O O . ILE B 1 330 ? 50 -31.75 -32.281 1 84.88 330 ILE B O 1
ATOM 8065 N N . PRO B 1 331 ? 49.75 -34 -31.938 1 88.19 331 PRO B N 1
ATOM 8066 C CA . PRO B 1 331 ? 49.094 -34.219 -33.25 1 88.19 331 PRO B CA 1
ATOM 8067 C C . PRO B 1 331 ? 47.844 -33.375 -33.438 1 88.19 331 PRO B C 1
ATOM 8069 O O . PRO B 1 331 ? 47.156 -33.062 -32.438 1 88.19 331 PRO B O 1
ATOM 8072 N N . ARG B 1 332 ? 47.594 -32.938 -34.625 1 85.75 332 ARG B N 1
ATOM 8073 C CA . ARG B 1 332 ? 46.562 -31.969 -34.969 1 85.75 332 ARG B CA 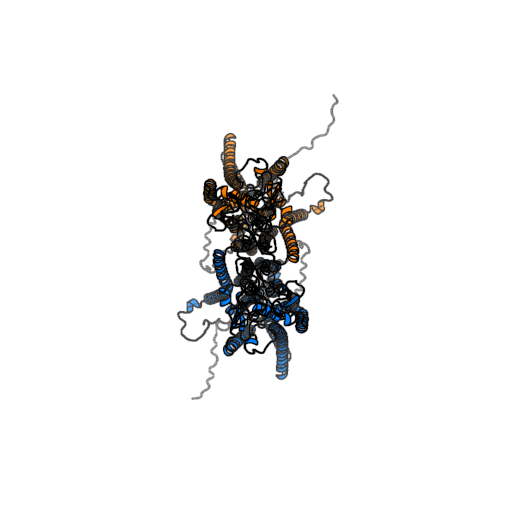1
ATOM 8074 C C . ARG B 1 332 ? 45.188 -32.438 -34.562 1 85.75 332 ARG B C 1
ATOM 8076 O O . ARG B 1 332 ? 44.344 -31.641 -34.125 1 85.75 332 ARG B O 1
ATOM 8083 N N . ALA B 1 333 ? 44.875 -33.719 -34.688 1 86 333 ALA B N 1
ATOM 8084 C CA . ALA B 1 333 ? 43.562 -34.25 -34.375 1 86 333 ALA B CA 1
ATOM 8085 C C . ALA B 1 333 ? 43.281 -34.125 -32.875 1 86 333 ALA B C 1
ATOM 8087 O O . ALA B 1 333 ? 42.188 -33.75 -32.469 1 86 333 ALA B O 1
ATOM 8088 N N . GLU B 1 334 ? 44.344 -34.438 -32.125 1 86.62 334 GLU B N 1
ATOM 8089 C CA . GLU B 1 334 ? 44.219 -34.344 -30.672 1 86.62 334 GLU B CA 1
ATOM 8090 C C . GLU B 1 334 ? 44.188 -32.875 -30.203 1 86.62 334 GLU B C 1
ATOM 8092 O O . GLU B 1 334 ? 43.469 -32.562 -29.266 1 86.62 334 GLU B O 1
ATOM 8097 N N . GLN B 1 335 ? 44.938 -32.062 -30.969 1 87.25 335 GLN B N 1
ATOM 8098 C CA . GLN B 1 335 ? 44.906 -30.625 -30.656 1 87.25 335 GLN B CA 1
ATOM 8099 C C . GLN B 1 335 ? 43.531 -30.031 -30.844 1 87.25 335 GLN B C 1
ATOM 8101 O O . GLN B 1 335 ? 43.062 -29.266 -30.016 1 87.25 335 GLN B O 1
ATOM 8106 N N . ASN B 1 336 ? 42.844 -30.391 -31.891 1 86.44 336 ASN B N 1
ATOM 8107 C CA . ASN B 1 336 ? 41.5 -29.844 -32.156 1 86.44 336 ASN B CA 1
ATOM 8108 C C . ASN B 1 336 ? 40.5 -30.297 -31.109 1 86.44 336 ASN B C 1
ATOM 8110 O O . ASN B 1 336 ? 39.625 -29.531 -30.719 1 86.44 336 ASN B O 1
ATOM 8114 N N . ALA B 1 337 ? 40.625 -31.453 -30.672 1 85.31 337 ALA B N 1
ATOM 8115 C CA . ALA B 1 337 ? 39.719 -31.953 -29.641 1 85.31 337 ALA B CA 1
ATOM 8116 C C . ALA B 1 337 ? 39.938 -31.234 -28.312 1 85.31 337 ALA B C 1
ATOM 8118 O O . ALA B 1 337 ? 38.969 -30.859 -27.641 1 85.31 337 ALA B O 1
ATOM 8119 N N . LEU B 1 338 ? 41.188 -31.062 -28 1 86.12 338 LEU B N 1
ATOM 8120 C CA . LEU B 1 338 ? 41.5 -30.391 -26.75 1 86.12 338 LEU B CA 1
ATOM 8121 C C . LEU B 1 338 ? 41.094 -28.922 -26.812 1 86.12 338 LEU B C 1
ATOM 8123 O O . LEU B 1 338 ? 40.688 -28.344 -25.797 1 86.12 338 LEU B O 1
ATOM 8127 N N . MET B 1 339 ? 41.281 -28.359 -27.984 1 88.19 339 MET B N 1
ATOM 8128 C CA . MET B 1 339 ? 40.875 -26.953 -28.141 1 88.19 339 MET B CA 1
ATOM 8129 C C . MET B 1 339 ? 39.375 -26.797 -28.078 1 88.19 339 MET B C 1
ATOM 8131 O O . MET B 1 339 ? 38.875 -25.781 -27.578 1 88.19 339 MET B O 1
ATOM 8135 N N . LEU B 1 340 ? 38.688 -27.719 -28.531 1 85.56 340 LEU B N 1
ATOM 8136 C CA . LEU B 1 340 ? 37.219 -27.672 -28.438 1 85.56 340 LEU B CA 1
ATOM 8137 C C . LEU B 1 340 ? 36.75 -27.781 -26.984 1 85.56 340 LEU B C 1
ATOM 8139 O O . LEU B 1 340 ? 35.844 -27.078 -26.562 1 85.56 340 LEU B O 1
ATOM 8143 N N . GLN B 1 341 ? 37.406 -28.594 -26.297 1 82.81 341 GLN B N 1
ATOM 8144 C CA . GLN B 1 341 ? 37.094 -28.719 -24.875 1 82.81 341 GLN B CA 1
ATOM 8145 C C . GLN B 1 341 ? 37.438 -27.438 -24.125 1 82.81 341 GLN B C 1
ATOM 8147 O O . GLN B 1 341 ? 36.688 -27.016 -23.25 1 82.81 341 GLN B O 1
ATOM 8152 N N . THR B 1 342 ? 38.594 -26.859 -24.453 1 85.81 342 THR B N 1
ATOM 8153 C CA . THR B 1 342 ? 39 -25.609 -23.812 1 85.81 342 THR B CA 1
ATOM 8154 C C . THR B 1 342 ? 38.031 -24.484 -24.156 1 85.81 342 THR B C 1
ATOM 8156 O O . THR B 1 342 ? 37.719 -23.641 -23.312 1 85.81 342 THR B O 1
ATOM 8159 N N . LYS B 1 343 ? 37.625 -24.484 -25.359 1 87.5 343 LYS B N 1
ATOM 8160 C CA . LYS B 1 343 ? 36.656 -23.484 -25.766 1 87.5 343 LYS B CA 1
ATOM 8161 C C . LYS B 1 343 ? 35.375 -23.562 -24.938 1 87.5 343 LYS B C 1
ATOM 8163 O O . LYS B 1 343 ? 34.844 -22.547 -24.5 1 87.5 343 LYS B O 1
ATOM 8168 N N . GLN B 1 344 ? 34.906 -24.719 -24.656 1 83.5 344 GLN B N 1
ATOM 8169 C CA . GLN B 1 344 ? 33.688 -24.922 -23.875 1 83.5 344 GLN B CA 1
ATOM 8170 C C . GLN B 1 344 ? 33.906 -24.516 -22.422 1 83.5 344 GLN B C 1
ATOM 8172 O O . GLN B 1 344 ? 33 -23.969 -21.781 1 83.5 344 GLN B O 1
ATOM 8177 N N . ARG B 1 345 ? 35.062 -24.766 -21.969 1 82.38 345 ARG B N 1
ATOM 8178 C CA . ARG B 1 345 ? 35.375 -24.375 -20.594 1 82.38 345 ARG B CA 1
ATOM 8179 C C . ARG B 1 345 ? 35.469 -22.859 -20.469 1 82.38 345 ARG B C 1
ATOM 8181 O O . ARG B 1 345 ? 35.031 -22.297 -19.469 1 82.38 345 ARG B O 1
ATOM 8188 N N . CYS B 1 346 ? 36.031 -22.312 -21.453 1 87.25 346 CYS B N 1
ATOM 8189 C CA . CYS B 1 346 ? 36.125 -20.844 -21.453 1 87.25 346 CYS B CA 1
ATOM 8190 C C . CYS B 1 346 ? 34.75 -20.234 -21.516 1 87.25 346 CYS B C 1
ATOM 8192 O O . CYS B 1 346 ? 34.438 -19.281 -20.781 1 87.25 346 CYS B O 1
ATOM 8194 N N . TYR B 1 347 ? 33.938 -20.766 -22.344 1 88.25 347 TYR B N 1
ATOM 8195 C CA . TYR B 1 347 ? 32.562 -20.281 -22.422 1 88.25 347 TYR B CA 1
ATOM 8196 C C . TYR B 1 347 ? 31.844 -20.438 -21.078 1 88.25 347 TYR B C 1
ATOM 8198 O O . TYR B 1 347 ? 31.094 -19.562 -20.672 1 88.25 347 TYR B O 1
ATOM 8206 N N . LEU B 1 348 ? 32.062 -21.5 -20.438 1 84.5 348 LEU B N 1
ATOM 8207 C CA . LEU B 1 348 ? 31.422 -21.75 -19.156 1 84.5 348 LEU B CA 1
ATOM 8208 C C . LEU B 1 348 ? 31.844 -20.719 -18.125 1 84.5 348 LEU B C 1
ATOM 8210 O O . LEU B 1 348 ? 31 -20.125 -17.438 1 84.5 348 LEU B O 1
ATOM 8214 N N . PHE B 1 349 ? 33.094 -20.438 -18.109 1 83.69 349 PHE B N 1
ATOM 8215 C CA . PHE B 1 349 ? 33.594 -19.484 -17.125 1 83.69 349 PHE B CA 1
ATOM 8216 C C . PHE B 1 349 ? 33.125 -18.062 -17.438 1 83.69 349 PHE B C 1
ATOM 8218 O O . PHE B 1 349 ? 32.75 -17.328 -16.531 1 83.69 349 PHE B O 1
ATOM 8225 N N . VAL B 1 350 ? 33.125 -17.688 -18.641 1 89.75 350 VAL B N 1
ATOM 8226 C CA . VAL B 1 350 ? 32.688 -16.344 -19.047 1 89.75 350 VAL B CA 1
ATOM 8227 C C . VAL B 1 350 ? 31.203 -16.188 -18.734 1 89.75 350 VAL B C 1
ATOM 8229 O O . VAL B 1 350 ? 30.781 -15.172 -18.172 1 89.75 350 VAL B O 1
ATOM 8232 N N . VAL B 1 351 ? 30.422 -17.219 -19 1 90 351 VAL B N 1
ATOM 8233 C CA . VAL B 1 351 ? 28.984 -17.125 -18.797 1 90 351 VAL B CA 1
ATOM 8234 C C . VAL B 1 351 ? 28.672 -17.078 -17.312 1 90 351 VAL B C 1
ATOM 8236 O O . VAL B 1 351 ? 27.812 -16.297 -16.875 1 90 351 VAL B O 1
ATOM 8239 N N . ILE B 1 352 ? 29.359 -17.797 -16.5 1 85.56 352 ILE B N 1
ATOM 8240 C CA . ILE B 1 352 ? 29.094 -17.828 -15.07 1 85.56 352 ILE B CA 1
ATOM 8241 C C . ILE B 1 352 ? 29.438 -16.484 -14.445 1 85.56 352 ILE B C 1
ATOM 8243 O O . ILE B 1 352 ? 28.641 -15.922 -13.68 1 85.56 352 ILE B O 1
ATOM 8247 N N . LEU B 1 353 ? 30.578 -15.945 -14.805 1 86.81 353 LEU B N 1
ATOM 8248 C CA . LEU B 1 353 ? 31.016 -14.703 -14.195 1 86.81 353 LEU B CA 1
ATOM 8249 C C . LEU B 1 353 ? 30.156 -13.531 -14.648 1 86.81 353 LEU B C 1
ATOM 8251 O O . LEU B 1 353 ? 29.844 -12.641 -13.859 1 86.81 353 LEU B O 1
ATOM 8255 N N . LEU B 1 354 ? 29.75 -13.547 -15.875 1 91.31 354 LEU B N 1
ATOM 8256 C CA . LEU B 1 354 ? 28.875 -12.492 -16.359 1 91.31 354 LEU B CA 1
ATOM 8257 C C . LEU B 1 354 ? 27.469 -12.656 -15.789 1 91.31 354 LEU B C 1
ATOM 8259 O O . LEU B 1 354 ? 26.781 -11.672 -15.523 1 91.31 354 LEU B O 1
ATOM 8263 N N . PHE B 1 355 ? 27.125 -13.922 -15.602 1 90.12 355 PHE B N 1
ATOM 8264 C CA . PHE B 1 355 ? 25.812 -14.219 -15.023 1 90.12 355 PHE B CA 1
ATOM 8265 C C . PHE B 1 355 ? 25.719 -13.688 -13.602 1 90.12 355 PHE B C 1
ATOM 8267 O O . PHE B 1 355 ? 24.703 -13.102 -13.219 1 90.12 355 PHE B O 1
ATOM 8274 N N . ILE B 1 356 ? 26.703 -13.758 -12.859 1 86.06 356 ILE B N 1
ATOM 8275 C CA . ILE B 1 356 ? 26.703 -13.359 -11.453 1 86.06 356 ILE B CA 1
ATOM 8276 C C . ILE B 1 356 ? 26.797 -11.844 -11.344 1 86.06 356 ILE B C 1
ATOM 8278 O O . ILE B 1 356 ? 26.188 -11.242 -10.453 1 86.06 356 ILE B O 1
ATOM 8282 N N . SER B 1 357 ? 27.438 -11.156 -12.227 1 89.31 357 SER B N 1
ATOM 8283 C CA . SER B 1 357 ? 27.641 -9.719 -12.125 1 89.31 357 SER B CA 1
ATOM 8284 C C . SER B 1 357 ? 26.562 -8.945 -12.883 1 89.31 357 SER B C 1
ATOM 8286 O O . SER B 1 357 ? 26.438 -7.73 -12.727 1 89.31 357 SER B O 1
ATOM 8288 N N . TYR B 1 358 ? 25.766 -9.633 -13.609 1 92.81 358 TYR B N 1
ATOM 8289 C CA . TYR B 1 358 ? 24.828 -8.992 -14.516 1 92.81 358 TYR B CA 1
ATOM 8290 C C . TYR B 1 358 ? 23.828 -8.125 -13.75 1 92.81 358 TYR B C 1
ATOM 8292 O O . TYR B 1 358 ? 23.625 -6.957 -14.086 1 92.81 358 TYR B O 1
ATOM 8300 N N . PRO B 1 359 ? 23.219 -8.625 -12.664 1 92.12 359 PRO B N 1
ATOM 8301 C CA . PRO B 1 359 ? 22.203 -7.801 -12 1 92.12 359 PRO B CA 1
ATOM 8302 C C . PRO B 1 359 ? 22.797 -6.559 -11.336 1 92.12 359 PRO B C 1
ATOM 8304 O O . PRO B 1 359 ? 22.203 -5.484 -11.391 1 92.12 359 PRO B O 1
ATOM 8307 N N . SER B 1 360 ? 23.969 -6.621 -10.789 1 89.5 360 SER B N 1
ATOM 8308 C CA . SER B 1 360 ? 24.578 -5.488 -10.102 1 89.5 360 SER B CA 1
ATOM 8309 C C . SER B 1 360 ? 24.984 -4.398 -11.094 1 89.5 360 SER B C 1
ATOM 8311 O O . SER B 1 360 ? 24.75 -3.213 -10.852 1 89.5 360 SER B O 1
ATOM 8313 N N . LEU B 1 361 ? 25.578 -4.844 -12.172 1 92.88 361 LEU B N 1
ATOM 8314 C CA . LEU B 1 361 ? 25.984 -3.869 -13.172 1 92.88 361 LEU B CA 1
ATOM 8315 C C . LEU B 1 361 ? 24.781 -3.221 -13.836 1 92.88 361 LEU B C 1
ATOM 8317 O O . LEU B 1 361 ? 24.781 -2.014 -14.086 1 92.88 361 LEU B O 1
ATOM 8321 N N . SER B 1 362 ? 23.797 -4.043 -14.117 1 94.81 362 SER B N 1
ATOM 8322 C CA . SER B 1 362 ? 22.594 -3.5 -14.734 1 94.81 362 SER B CA 1
ATOM 8323 C C . SER B 1 362 ? 21.906 -2.482 -13.82 1 94.81 362 SER B C 1
ATOM 8325 O O . SER B 1 362 ? 21.406 -1.459 -14.289 1 94.81 362 SER B O 1
ATOM 8327 N N . SER B 1 363 ? 21.906 -2.678 -12.547 1 92.88 363 SER B N 1
ATOM 8328 C CA . SER B 1 363 ? 21.297 -1.755 -11.602 1 92.88 363 SER B CA 1
ATOM 8329 C C . SER B 1 363 ? 22.031 -0.42 -11.57 1 92.88 363 SER B C 1
ATOM 8331 O O . SER B 1 363 ? 21.406 0.64 -11.531 1 92.88 363 SER B O 1
ATOM 8333 N N . VAL B 1 364 ? 23.312 -0.462 -11.633 1 92.44 364 VAL B N 1
ATOM 8334 C CA . VAL B 1 364 ? 24.109 0.758 -11.609 1 92.44 364 VAL B CA 1
ATOM 8335 C C . VAL B 1 364 ? 23.875 1.55 -12.898 1 92.44 364 VAL B C 1
ATOM 8337 O O . VAL B 1 364 ? 23.734 2.775 -12.859 1 92.44 364 VAL B O 1
ATOM 8340 N N . ILE B 1 365 ? 23.812 0.812 -13.992 1 95.31 365 ILE B N 1
ATOM 8341 C CA . ILE B 1 365 ? 23.578 1.455 -15.281 1 95.31 365 ILE B CA 1
ATOM 8342 C C . ILE B 1 365 ? 22.219 2.148 -15.273 1 95.31 365 ILE B C 1
ATOM 8344 O O . ILE B 1 365 ? 22.094 3.303 -15.695 1 95.31 365 ILE B O 1
ATOM 8348 N N . LEU B 1 366 ? 21.25 1.508 -14.75 1 94.31 366 LEU B N 1
ATOM 8349 C CA . LEU B 1 366 ? 19.891 2.041 -14.75 1 94.31 366 LEU B CA 1
ATOM 8350 C C . LEU B 1 366 ? 19.766 3.232 -13.805 1 94.31 366 LEU B C 1
ATOM 8352 O O . LEU B 1 366 ? 19.016 4.172 -14.078 1 94.31 366 LEU B O 1
ATOM 8356 N N . THR B 1 367 ? 20.5 3.26 -12.758 1 91.88 367 THR B N 1
ATOM 8357 C CA . THR B 1 367 ? 20.438 4.34 -11.781 1 91.88 367 THR B CA 1
ATOM 8358 C C . THR B 1 367 ? 21.062 5.613 -12.344 1 91.88 367 THR B C 1
ATOM 8360 O O . THR B 1 367 ? 20.734 6.719 -11.906 1 91.88 367 THR B O 1
ATOM 8363 N N . LEU B 1 368 ? 21.969 5.492 -13.312 1 95.12 368 LEU B N 1
ATOM 8364 C CA . LEU B 1 368 ? 22.688 6.637 -13.859 1 95.12 368 LEU B CA 1
ATOM 8365 C C . LEU B 1 368 ? 21.922 7.258 -15.016 1 95.12 368 LEU B C 1
ATOM 8367 O O . LEU B 1 368 ? 22.312 8.297 -15.555 1 95.12 368 LEU B O 1
ATOM 8371 N N . LEU B 1 369 ? 20.812 6.68 -15.328 1 95.06 369 LEU B N 1
ATOM 8372 C CA . LEU B 1 369 ? 19.984 7.242 -16.391 1 95.06 369 LEU B CA 1
ATOM 8373 C C . LEU B 1 369 ? 19.344 8.555 -15.953 1 95.06 369 LEU B C 1
ATOM 8375 O O . LEU B 1 369 ? 19.281 8.844 -14.758 1 95.06 369 LEU B O 1
ATOM 8379 N N . PRO B 1 370 ? 18.875 9.352 -16.875 1 93.38 370 PRO B N 1
ATOM 8380 C CA . PRO B 1 370 ? 18.344 10.672 -16.531 1 93.38 370 PRO B CA 1
ATOM 8381 C C . PRO B 1 370 ? 17.078 10.586 -15.664 1 93.38 370 PRO B C 1
ATOM 8383 O O . PRO B 1 370 ? 16.75 11.547 -14.961 1 93.38 370 PRO B O 1
ATOM 8386 N N . SER B 1 371 ? 16.453 9.492 -15.664 1 90.25 371 SER B N 1
ATOM 8387 C CA . SER B 1 371 ? 15.25 9.336 -14.836 1 90.25 371 SER B CA 1
ATOM 8388 C C . SER B 1 371 ? 15.609 9.305 -13.352 1 90.25 371 SER B C 1
ATOM 8390 O O . SER B 1 371 ? 14.742 9.5 -12.5 1 90.25 371 SER B O 1
ATOM 8392 N N . GLY B 1 372 ? 16.875 9.125 -13.078 1 90.25 372 GLY B N 1
ATOM 8393 C CA . GLY B 1 372 ? 17.312 9.07 -11.695 1 90.25 372 GLY B CA 1
ATOM 8394 C C . GLY B 1 372 ? 17.531 10.445 -11.086 1 90.25 372 GLY B C 1
ATOM 8395 O O . GLY B 1 372 ? 17.766 10.57 -9.883 1 90.25 372 GLY B O 1
ATOM 8396 N N . CYS B 1 373 ? 17.406 11.477 -11.844 1 92.69 373 CYS B N 1
ATOM 8397 C CA . CYS B 1 373 ? 17.609 12.836 -11.352 1 92.69 373 CYS B CA 1
ATOM 8398 C C . CYS B 1 373 ? 16.328 13.422 -10.781 1 92.69 373 CYS B C 1
ATOM 8400 O O . CYS B 1 373 ? 15.273 13.336 -11.414 1 92.69 373 CYS B O 1
ATOM 8402 N N . HIS B 1 374 ? 16.453 13.977 -9.578 1 88.44 374 HIS B N 1
ATOM 8403 C CA . HIS B 1 374 ? 15.32 14.578 -8.859 1 88.44 374 HIS B CA 1
ATOM 8404 C C . HIS B 1 374 ? 15.43 16.094 -8.836 1 88.44 374 HIS B C 1
ATOM 8406 O O . HIS B 1 374 ? 16.516 16.641 -8.672 1 88.44 374 HIS B O 1
ATOM 8412 N N . LEU B 1 375 ? 14.242 16.672 -8.969 1 89.25 375 LEU B N 1
ATOM 8413 C CA . LEU B 1 375 ? 14.195 18.125 -8.992 1 89.25 375 LEU B CA 1
ATOM 8414 C C . LEU B 1 375 ? 13.969 18.688 -7.594 1 89.25 375 LEU B C 1
ATOM 8416 O O . LEU B 1 375 ? 13.094 18.219 -6.863 1 89.25 375 LEU B O 1
ATOM 8420 N N . PHE B 1 376 ? 14.844 19.688 -7.156 1 89.25 376 PHE B N 1
ATOM 8421 C CA . PHE B 1 376 ? 14.711 20.375 -5.879 1 89.25 376 PHE B CA 1
ATOM 8422 C C . PHE B 1 376 ? 14.594 21.875 -6.082 1 89.25 376 PHE B C 1
ATOM 8424 O O . PHE B 1 376 ? 15.336 22.469 -6.871 1 89.25 376 PHE B O 1
ATOM 8431 N N . TYR B 1 377 ? 13.641 22.406 -5.398 1 88.62 377 TYR B N 1
ATOM 8432 C CA . TYR B 1 377 ? 13.562 23.875 -5.359 1 88.62 377 TYR B CA 1
ATOM 8433 C C . TYR B 1 377 ? 14.328 24.422 -4.164 1 88.62 377 TYR B C 1
ATOM 8435 O O . TYR B 1 377 ? 14.25 23.875 -3.061 1 88.62 377 TYR B O 1
ATOM 8443 N N . MET B 1 378 ? 15.055 25.453 -4.383 1 86.62 378 MET B N 1
ATOM 8444 C CA . MET B 1 378 ? 15.977 25.938 -3.361 1 86.62 378 MET B CA 1
ATOM 8445 C C . MET B 1 378 ? 15.383 27.125 -2.602 1 86.62 378 MET B C 1
ATOM 8447 O O . MET B 1 378 ? 15.781 27.391 -1.469 1 86.62 378 MET B O 1
ATOM 8451 N N . ASP B 1 379 ? 14.484 27.812 -3.35 1 82.69 379 ASP B N 1
ATOM 8452 C CA . ASP B 1 379 ? 13.906 29 -2.711 1 82.69 379 ASP B CA 1
ATOM 8453 C C . ASP B 1 379 ? 12.414 28.812 -2.461 1 82.69 379 ASP B C 1
ATOM 8455 O O . ASP B 1 379 ? 11.766 28 -3.129 1 82.69 379 ASP B O 1
ATOM 8459 N N . GLU B 1 380 ? 11.977 29.5 -1.495 1 76.69 380 GLU B N 1
ATOM 8460 C CA . GLU B 1 380 ? 10.562 29.422 -1.124 1 76.69 380 GLU B CA 1
ATOM 8461 C C . GLU B 1 380 ? 9.664 29.828 -2.289 1 76.69 380 GLU B C 1
ATOM 8463 O O . GLU B 1 380 ? 8.531 29.359 -2.4 1 76.69 380 GLU B O 1
ATOM 8468 N N . LYS B 1 381 ? 10.148 30.656 -3.27 1 77.25 381 LYS B N 1
ATOM 8469 C CA . LYS B 1 381 ? 9.359 31.125 -4.402 1 77.25 381 LYS B CA 1
ATOM 8470 C C . LYS B 1 381 ? 9.492 30.172 -5.594 1 77.25 381 LYS B C 1
ATOM 8472 O O . LYS B 1 381 ? 8.938 30.438 -6.664 1 77.25 381 LYS B O 1
ATOM 8477 N N . ASP B 1 382 ? 10.211 29.078 -5.516 1 81.62 382 ASP B N 1
ATOM 8478 C CA . ASP B 1 382 ? 10.414 28.062 -6.547 1 81.62 382 ASP B CA 1
ATOM 8479 C C . ASP B 1 382 ? 10.977 28.672 -7.824 1 81.62 382 ASP B C 1
ATOM 8481 O O . ASP B 1 382 ? 10.539 28.344 -8.922 1 81.62 382 ASP B O 1
ATOM 8485 N N . THR B 1 383 ? 11.797 29.656 -7.656 1 82.06 383 THR B N 1
ATOM 8486 C CA . THR B 1 383 ? 12.391 30.312 -8.812 1 82.06 383 THR B CA 1
ATOM 8487 C C . THR B 1 383 ? 13.664 29.594 -9.25 1 82.06 383 THR B C 1
ATOM 8489 O O . THR B 1 383 ? 13.945 29.5 -10.445 1 82.06 383 THR B O 1
ATOM 8492 N N . LEU B 1 384 ? 14.359 29.109 -8.266 1 84.81 384 LEU B N 1
ATOM 8493 C CA . LEU B 1 384 ? 15.609 28.406 -8.555 1 84.81 384 LEU B CA 1
ATOM 8494 C C . LEU B 1 384 ? 15.461 26.906 -8.297 1 84.81 384 LEU B C 1
ATOM 8496 O O . LEU B 1 384 ? 14.953 26.5 -7.254 1 84.81 384 LEU B O 1
ATOM 8500 N N . SER B 1 385 ? 15.805 26.141 -9.328 1 89.31 385 SER B N 1
ATOM 8501 C CA . SER B 1 385 ? 15.703 24.703 -9.195 1 89.31 385 SER B CA 1
ATOM 8502 C C . SER B 1 385 ? 17.016 24.016 -9.562 1 89.31 385 SER B C 1
ATOM 8504 O O . SER B 1 385 ? 17.781 24.547 -10.375 1 89.31 385 SER B O 1
ATOM 8506 N N . VAL B 1 386 ? 17.344 23 -8.812 1 90.38 386 VAL B N 1
ATOM 8507 C CA . VAL B 1 386 ? 18.516 22.172 -9.086 1 90.38 386 VAL B CA 1
ATOM 8508 C C . VAL B 1 386 ? 18.109 20.703 -9.18 1 90.38 386 VAL B C 1
ATOM 8510 O O . VAL B 1 386 ? 17.141 20.281 -8.539 1 90.38 386 VAL B O 1
ATOM 8513 N N . THR B 1 387 ? 18.859 20.031 -10.07 1 92.81 387 THR B N 1
ATOM 8514 C CA . THR B 1 387 ? 18.609 18.609 -10.203 1 92.81 387 THR B CA 1
ATOM 8515 C C . THR B 1 387 ? 19.75 17.797 -9.594 1 92.81 387 THR B C 1
ATOM 8517 O O . THR B 1 387 ? 20.922 18.094 -9.844 1 92.81 387 THR B O 1
ATOM 8520 N N . ARG B 1 388 ? 19.391 16.906 -8.773 1 92.56 388 ARG B N 1
ATOM 8521 C CA . ARG B 1 388 ? 20.359 16.062 -8.094 1 92.56 388 ARG B CA 1
ATOM 8522 C C . ARG B 1 388 ? 20.062 14.578 -8.312 1 92.56 388 ARG B C 1
ATOM 8524 O O . ARG B 1 388 ? 18.891 14.203 -8.477 1 92.56 388 ARG B O 1
ATOM 8531 N N . LEU B 1 389 ? 21.094 13.82 -8.312 1 93.06 389 LEU B N 1
ATOM 8532 C CA . LEU B 1 389 ? 20.922 12.383 -8.492 1 93.06 389 LEU B CA 1
ATOM 8533 C C . LEU B 1 389 ? 20.344 11.734 -7.238 1 93.06 389 LEU B C 1
ATOM 8535 O O . LEU B 1 389 ? 20.844 11.961 -6.133 1 93.06 389 LEU B O 1
ATOM 8539 N N . ARG B 1 390 ? 19.422 10.914 -7.324 1 87.44 390 ARG B N 1
ATOM 8540 C CA . ARG B 1 390 ? 18.672 10.336 -6.211 1 87.44 390 ARG B CA 1
ATOM 8541 C C . ARG B 1 390 ? 19.562 9.438 -5.359 1 87.44 390 ARG B C 1
ATOM 8543 O O . ARG B 1 390 ? 19.453 9.43 -4.129 1 87.44 390 ARG B O 1
ATOM 8550 N N . THR B 1 391 ? 20.422 8.711 -5.98 1 84.75 391 THR B N 1
ATOM 8551 C CA . THR B 1 391 ? 21.266 7.77 -5.246 1 84.75 391 THR B CA 1
ATOM 8552 C C . THR B 1 391 ? 22.359 8.508 -4.492 1 84.75 391 THR B C 1
ATOM 8554 O O . THR B 1 391 ? 22.922 7.984 -3.521 1 84.75 391 THR B O 1
ATOM 8557 N N . ASN B 1 392 ? 22.734 9.625 -5.023 1 88.44 392 ASN B N 1
ATOM 8558 C CA . ASN B 1 392 ? 23.734 10.508 -4.418 1 88.44 392 ASN B CA 1
ATOM 8559 C C . ASN B 1 392 ? 23.406 11.977 -4.668 1 88.44 392 ASN B C 1
ATOM 8561 O O . ASN B 1 392 ? 23.797 12.539 -5.688 1 88.44 392 ASN B O 1
ATOM 8565 N N . TYR B 1 393 ? 22.891 12.562 -3.658 1 89.62 393 TYR B N 1
ATOM 8566 C CA . TYR B 1 393 ? 22.391 13.922 -3.832 1 89.62 393 TYR B CA 1
ATOM 8567 C C . TYR B 1 393 ? 23.531 14.922 -3.914 1 89.62 393 TYR B C 1
ATOM 8569 O O . TYR B 1 393 ? 23.328 16.094 -4.234 1 89.62 393 TYR B O 1
ATOM 8577 N N . SER B 1 394 ? 24.734 14.484 -3.713 1 87.44 394 SER B N 1
ATOM 8578 C CA . SER B 1 394 ? 25.875 15.391 -3.844 1 87.44 394 SER B CA 1
ATOM 8579 C C . SER B 1 394 ? 26.203 15.648 -5.309 1 87.44 394 SER B C 1
ATOM 8581 O O . SER B 1 394 ? 26.922 16.594 -5.629 1 87.44 394 SER B O 1
ATOM 8583 N N . ILE B 1 395 ? 25.594 14.844 -6.109 1 93.12 395 ILE B N 1
ATOM 8584 C CA . ILE B 1 395 ? 25.906 14.961 -7.531 1 93.12 395 ILE B CA 1
ATOM 8585 C C . ILE B 1 395 ? 24.844 15.836 -8.211 1 93.12 395 ILE B C 1
ATOM 8587 O O . ILE B 1 395 ? 23.656 15.531 -8.156 1 93.12 395 ILE B O 1
ATOM 8591 N N . ASP B 1 396 ? 25.359 16.891 -8.859 1 92 396 ASP B N 1
ATOM 8592 C CA . ASP B 1 396 ? 24.516 17.75 -9.68 1 92 396 ASP B CA 1
ATOM 8593 C C . ASP B 1 396 ? 24.359 17.172 -11.094 1 92 396 ASP B C 1
ATOM 8595 O O . ASP B 1 396 ? 25.359 16.969 -11.789 1 92 396 ASP B O 1
ATOM 8599 N N . CYS B 1 397 ? 23.188 16.922 -11.492 1 95 397 CYS B N 1
ATOM 8600 C CA . CYS B 1 397 ? 22.906 16.25 -12.758 1 95 397 CYS B CA 1
ATOM 8601 C C . CYS B 1 397 ? 23.188 17.172 -13.938 1 95 397 CYS B C 1
ATOM 8603 O O . CYS B 1 397 ? 23.234 16.719 -15.086 1 95 397 CYS B O 1
ATOM 8605 N N . GLN B 1 398 ? 23.469 18.422 -13.711 1 92.31 398 GLN B N 1
ATOM 8606 C CA . GLN B 1 398 ? 23.719 19.359 -14.797 1 92.31 398 GLN B CA 1
ATOM 8607 C C . GLN B 1 398 ? 25.219 19.547 -15.023 1 92.31 398 GLN B C 1
ATOM 8609 O O . GLN B 1 398 ? 25.625 20.203 -15.992 1 92.31 398 GLN B O 1
ATOM 8614 N N . THR B 1 399 ? 25.969 18.953 -14.219 1 93.5 399 THR B N 1
ATOM 8615 C CA . THR B 1 399 ? 27.406 19.062 -14.398 1 93.5 399 THR B CA 1
ATOM 8616 C C . THR B 1 399 ? 27.859 18.312 -15.648 1 93.5 399 THR B C 1
ATOM 8618 O O . THR B 1 399 ? 27.203 17.344 -16.062 1 93.5 399 THR B O 1
ATOM 8621 N N . GLU B 1 400 ? 28.938 18.781 -16.219 1 94.75 400 GLU B N 1
ATOM 8622 C CA . GLU B 1 400 ? 29.469 18.125 -17.406 1 94.75 400 GLU B CA 1
ATOM 8623 C C . GLU B 1 400 ? 29.906 16.688 -17.109 1 94.75 400 GLU B C 1
ATOM 8625 O O . GLU B 1 400 ? 29.703 15.797 -17.938 1 94.75 400 GLU B O 1
ATOM 8630 N N . GLN B 1 401 ? 30.453 16.469 -15.961 1 93.81 401 GLN B N 1
ATOM 8631 C CA . GLN B 1 401 ? 30.906 15.133 -15.594 1 93.81 401 GLN B CA 1
ATOM 8632 C C . GLN B 1 401 ? 29.734 14.148 -15.531 1 93.81 401 GLN B C 1
ATOM 8634 O O . GLN B 1 401 ? 29.812 13.047 -16.062 1 93.81 401 GLN B O 1
ATOM 8639 N N . HIS B 1 402 ? 28.688 14.5 -14.953 1 95.56 402 HIS B N 1
ATOM 8640 C CA . HIS B 1 402 ? 27.547 13.594 -14.836 1 95.56 402 HIS B CA 1
ATOM 8641 C C . HIS B 1 402 ? 26.891 13.359 -16.188 1 95.56 402 HIS B C 1
ATOM 8643 O O . HIS B 1 402 ? 26.438 12.25 -16.484 1 95.56 402 HIS B O 1
ATOM 8649 N N . VAL B 1 403 ? 26.875 14.414 -17 1 95.81 403 VAL B N 1
ATOM 8650 C CA . VAL B 1 403 ? 26.281 14.266 -18.312 1 95.81 403 VAL B CA 1
ATOM 8651 C C . VAL B 1 403 ? 27.062 13.234 -19.125 1 95.81 403 VAL B C 1
ATOM 8653 O O . VAL B 1 403 ? 26.484 12.438 -19.859 1 95.81 403 VAL B O 1
ATOM 8656 N N . GLN B 1 404 ? 28.375 13.211 -19.016 1 96 404 GLN B N 1
ATOM 8657 C CA . GLN B 1 404 ? 29.188 12.203 -19.688 1 96 404 GLN B CA 1
ATOM 8658 C C . GLN B 1 404 ? 28.875 10.805 -19.188 1 96 404 GLN B C 1
ATOM 8660 O O . GLN B 1 404 ? 28.766 9.859 -19.969 1 96 404 GLN B O 1
ATOM 8665 N N . PHE B 1 405 ? 28.688 10.688 -17.922 1 96 405 PHE B N 1
ATOM 8666 C CA . PHE B 1 405 ? 28.359 9.383 -17.359 1 96 405 PHE B CA 1
ATOM 8667 C C . PHE B 1 405 ? 26.953 8.961 -17.766 1 96 405 PHE B C 1
ATOM 8669 O O . PHE B 1 405 ? 26.672 7.77 -17.938 1 96 405 PHE B O 1
ATOM 8676 N N . THR B 1 406 ? 26.047 9.922 -17.922 1 96.12 406 THR B N 1
ATOM 8677 C CA . THR B 1 406 ? 24.703 9.602 -18.391 1 96.12 406 THR B CA 1
ATOM 8678 C C . THR B 1 406 ? 24.75 9.062 -19.828 1 96.12 406 THR B C 1
ATOM 8680 O O . THR B 1 406 ? 24.062 8.086 -20.141 1 96.12 406 THR B O 1
ATOM 8683 N N . TYR B 1 407 ? 25.578 9.617 -20.656 1 96.5 407 TYR B N 1
ATOM 8684 C CA . TYR B 1 407 ? 25.734 9.117 -22.031 1 96.5 407 TYR B CA 1
ATOM 8685 C C . TYR B 1 407 ? 26.375 7.73 -22.031 1 96.5 407 TYR B C 1
ATOM 8687 O O . TYR B 1 407 ? 25.953 6.855 -22.797 1 96.5 407 TYR B O 1
ATOM 8695 N N . ALA B 1 408 ? 27.344 7.586 -21.125 1 96.56 408 ALA B N 1
ATOM 8696 C CA . ALA B 1 408 ? 27.969 6.273 -21.016 1 96.56 408 ALA B CA 1
ATOM 8697 C C . ALA B 1 408 ? 26.969 5.223 -20.547 1 96.56 408 ALA B C 1
ATOM 8699 O O . ALA B 1 408 ? 26.984 4.086 -21.016 1 96.56 408 ALA B O 1
ATOM 8700 N N . ALA B 1 409 ? 26.172 5.59 -19.656 1 96.44 409 ALA B N 1
ATOM 8701 C CA . ALA B 1 409 ? 25.156 4.676 -19.156 1 96.44 409 ALA B CA 1
ATOM 8702 C C . ALA B 1 409 ? 24.141 4.336 -20.234 1 96.44 409 ALA B C 1
ATOM 8704 O O . ALA B 1 409 ? 23.719 3.184 -20.359 1 96.44 409 ALA B O 1
ATOM 8705 N N . GLU B 1 410 ? 23.719 5.32 -21.047 1 96.31 410 GLU B N 1
ATOM 8706 C CA . GLU B 1 410 ? 22.781 5.086 -22.156 1 96.31 410 GLU B CA 1
ATOM 8707 C C . GLU B 1 410 ? 23.375 4.145 -23.188 1 96.31 410 GLU B C 1
ATOM 8709 O O . GLU B 1 410 ? 22.688 3.266 -23.719 1 96.31 410 GLU B O 1
ATOM 8714 N N . ALA B 1 411 ? 24.609 4.262 -23.391 1 95.56 411 ALA B N 1
ATOM 8715 C CA . ALA B 1 411 ? 25.281 3.357 -24.312 1 95.56 411 ALA B CA 1
ATOM 8716 C C . ALA B 1 411 ? 25.375 1.947 -23.734 1 95.56 411 ALA B C 1
ATOM 8718 O O . ALA B 1 411 ? 25.234 0.961 -24.469 1 95.56 411 ALA B O 1
ATOM 8719 N N . SER B 1 412 ? 25.547 1.905 -22.453 1 95.94 412 SER B N 1
ATOM 8720 C CA . SER B 1 412 ? 25.719 0.612 -21.797 1 95.94 412 SER B CA 1
ATOM 8721 C C . SER B 1 412 ? 24.375 -0.101 -21.656 1 95.94 412 SER B C 1
ATOM 8723 O O . SER B 1 412 ? 24.312 -1.255 -21.219 1 95.94 412 SER B O 1
ATOM 8725 N N . LEU B 1 413 ? 23.297 0.507 -22.047 1 95.38 413 LEU B N 1
ATOM 8726 C CA . LEU B 1 413 ? 21.984 -0.13 -22.016 1 95.38 413 LEU B CA 1
ATOM 8727 C C . LEU B 1 413 ? 21.922 -1.311 -22.984 1 95.38 413 LEU B C 1
ATOM 8729 O O . LEU B 1 413 ? 21.141 -2.244 -22.781 1 95.38 413 LEU B O 1
ATOM 8733 N N . PHE B 1 414 ? 22.797 -1.292 -23.922 1 94.69 414 PHE B N 1
ATOM 8734 C CA . PHE B 1 414 ? 22.891 -2.404 -24.859 1 94.69 414 PHE B CA 1
ATOM 8735 C C . PHE B 1 414 ? 23.328 -3.678 -24.156 1 94.69 414 PHE B C 1
ATOM 8737 O O . PHE B 1 414 ? 22.922 -4.781 -24.531 1 94.69 414 PHE B O 1
ATOM 8744 N N . TYR B 1 415 ? 24.094 -3.488 -23.094 1 95 415 TYR B N 1
ATOM 8745 C CA . TYR B 1 415 ? 24.531 -4.641 -22.312 1 95 415 TYR B CA 1
ATOM 8746 C C . TYR B 1 415 ? 23.375 -5.199 -21.484 1 95 415 TYR B C 1
ATOM 8748 O O . TYR B 1 415 ? 23.234 -6.414 -21.344 1 95 415 TYR B O 1
ATOM 8756 N N . VAL B 1 416 ? 22.531 -4.375 -21.016 1 95.31 416 VAL B N 1
ATOM 8757 C CA . VAL B 1 416 ? 21.422 -4.781 -20.141 1 95.31 416 VAL B CA 1
ATOM 8758 C C . VAL B 1 416 ? 20.422 -5.617 -20.953 1 95.31 416 VAL B C 1
ATOM 8760 O O . VAL B 1 416 ? 19.984 -6.672 -20.484 1 95.31 416 VAL B O 1
ATOM 8763 N N . VAL B 1 417 ? 20.125 -5.23 -22.141 1 94.62 417 VAL B N 1
ATOM 8764 C CA . VAL B 1 417 ? 19.156 -5.953 -22.969 1 94.62 417 VAL B CA 1
ATOM 8765 C C . VAL B 1 417 ? 19.875 -7.008 -23.812 1 94.62 417 VAL B C 1
ATOM 8767 O O . VAL B 1 417 ? 19.359 -8.102 -24.016 1 94.62 417 VAL B O 1
ATOM 8770 N N . GLY B 1 418 ? 21.078 -6.746 -24.188 1 93.94 418 GLY B N 1
ATOM 8771 C CA . GLY B 1 418 ? 21.812 -7.582 -25.141 1 93.94 418 GLY B CA 1
ATOM 8772 C C . GLY B 1 418 ? 22.312 -8.875 -24.516 1 93.94 418 GLY B C 1
ATOM 8773 O O . GLY B 1 418 ? 22.297 -9.922 -25.172 1 93.94 418 GLY B O 1
ATOM 8774 N N . PHE B 1 419 ? 22.734 -8.828 -23.266 1 95.25 419 PHE B N 1
ATOM 8775 C CA . PHE B 1 419 ? 23.328 -10.016 -22.672 1 95.25 419 PHE B CA 1
ATOM 8776 C C . PHE B 1 419 ? 22.328 -11.148 -22.594 1 95.25 419 PHE B C 1
ATOM 8778 O O . PHE B 1 419 ? 22.578 -12.25 -23.094 1 95.25 419 PHE B O 1
ATOM 8785 N N . PRO B 1 420 ? 21.156 -10.984 -21.984 1 95.5 420 PRO B N 1
ATOM 8786 C CA . PRO B 1 420 ? 20.188 -12.07 -21.984 1 95.5 420 PRO B CA 1
ATOM 8787 C C . PRO B 1 420 ? 19.734 -12.469 -23.391 1 95.5 420 PRO B C 1
ATOM 8789 O O . PRO B 1 420 ? 19.484 -13.648 -23.641 1 95.5 420 PRO B O 1
ATOM 8792 N N . LEU B 1 421 ? 19.703 -11.555 -24.328 1 95.5 421 LEU B N 1
ATOM 8793 C CA . LEU B 1 421 ? 19.281 -11.844 -25.688 1 95.5 421 LEU B CA 1
ATOM 8794 C C . LEU B 1 421 ? 20.328 -12.703 -26.406 1 95.5 421 LEU B C 1
ATOM 8796 O O . LEU B 1 421 ? 19.984 -13.641 -27.125 1 95.5 421 LEU B O 1
ATOM 8800 N N . VAL B 1 422 ? 21.578 -12.398 -26.203 1 94.5 422 VAL B N 1
ATOM 8801 C CA . VAL B 1 422 ? 22.641 -13.172 -26.828 1 94.5 422 VAL B CA 1
ATOM 8802 C C . VAL B 1 422 ? 22.641 -14.594 -26.266 1 94.5 422 VAL B C 1
ATOM 8804 O O . VAL B 1 422 ? 22.797 -15.562 -27.016 1 94.5 422 VAL B O 1
ATOM 8807 N N . LEU B 1 423 ? 22.469 -14.711 -24.953 1 95.06 423 LEU B N 1
ATOM 8808 C CA . LEU B 1 423 ? 22.406 -16.031 -24.359 1 95.06 423 LEU B CA 1
ATOM 8809 C C . LEU B 1 423 ? 21.219 -16.812 -24.906 1 95.06 423 LEU B C 1
ATOM 8811 O O . LEU B 1 423 ? 21.328 -18.016 -25.188 1 95.06 423 LEU B O 1
ATOM 8815 N N . PHE B 1 424 ? 20.109 -16.141 -25.125 1 95.69 424 PHE B N 1
ATOM 8816 C CA . PHE B 1 424 ? 18.922 -16.766 -25.672 1 95.69 424 PHE B CA 1
ATOM 8817 C C . PHE B 1 424 ? 19.172 -17.25 -27.094 1 95.69 424 PHE B C 1
ATOM 8819 O O . PHE B 1 424 ? 18.859 -18.391 -27.438 1 95.69 424 PHE B O 1
ATOM 8826 N N . LEU B 1 425 ? 19.781 -16.469 -27.922 1 94.38 425 LEU B N 1
ATOM 8827 C CA . LEU B 1 425 ? 20.031 -16.797 -29.312 1 94.38 425 LEU B CA 1
ATOM 8828 C C . LEU B 1 425 ? 21.047 -17.922 -29.438 1 94.38 425 LEU B C 1
ATOM 8830 O O . LEU B 1 425 ? 20.906 -18.812 -30.281 1 94.38 425 LEU B O 1
ATOM 8834 N N . LEU B 1 426 ? 22.047 -17.891 -28.562 1 91.81 426 LEU B N 1
ATOM 8835 C CA . LEU B 1 426 ? 23.047 -18.938 -28.578 1 91.81 426 LEU B CA 1
ATOM 8836 C C . LEU B 1 426 ? 22.438 -20.281 -28.188 1 91.81 426 LEU B C 1
ATOM 8838 O O . LEU B 1 426 ? 22.719 -21.312 -28.812 1 91.81 426 LEU B O 1
ATOM 8842 N N . LEU B 1 427 ? 21.625 -20.281 -27.172 1 91.94 427 LEU B N 1
ATOM 8843 C CA . LEU B 1 427 ? 20.969 -21.5 -26.766 1 91.94 427 LEU B CA 1
ATOM 8844 C C . LEU B 1 427 ? 19.984 -21.984 -27.828 1 91.94 427 LEU B C 1
ATOM 8846 O O . LEU B 1 427 ? 19.906 -23.188 -28.109 1 91.94 427 LEU B O 1
ATOM 8850 N N . TRP B 1 428 ? 19.25 -21.062 -28.438 1 91.5 428 TRP B N 1
ATOM 8851 C CA . TRP B 1 428 ? 18.312 -21.391 -29.5 1 91.5 428 TRP B CA 1
ATOM 8852 C C . TRP B 1 428 ? 19.016 -22 -30.688 1 91.5 428 TRP B C 1
ATOM 8854 O O . TRP B 1 428 ? 18.562 -23.016 -31.234 1 91.5 428 TRP B O 1
ATOM 8864 N N . TRP B 1 429 ? 20.172 -21.469 -31.016 1 89.94 429 TRP B N 1
ATOM 8865 C CA . TRP B 1 429 ? 20.938 -21.953 -32.156 1 89.94 429 TRP B CA 1
ATOM 8866 C C . TRP B 1 429 ? 21.5 -23.344 -31.875 1 89.94 429 TRP B C 1
ATOM 8868 O O . TRP B 1 429 ? 21.438 -24.234 -32.719 1 89.94 429 TRP B O 1
ATOM 8878 N N . ASN B 1 430 ? 21.953 -23.578 -30.719 1 86.81 430 ASN B N 1
ATOM 8879 C CA . ASN B 1 430 ? 22.531 -24.859 -30.359 1 86.81 430 ASN B CA 1
ATOM 8880 C C . ASN B 1 430 ? 21.484 -25.969 -30.297 1 86.81 430 ASN B C 1
ATOM 8882 O O . ASN B 1 430 ? 21.734 -27.109 -30.703 1 86.81 430 ASN B O 1
ATOM 8886 N N . ILE B 1 431 ? 20.375 -25.656 -29.766 1 85.88 431 ILE B N 1
ATOM 8887 C CA . ILE B 1 431 ? 19.297 -26.641 -29.672 1 85.88 431 ILE B CA 1
ATOM 8888 C C . ILE B 1 431 ? 18.781 -26.984 -31.062 1 85.88 431 ILE B C 1
ATOM 8890 O O . ILE B 1 431 ? 18.5 -28.141 -31.375 1 85.88 431 ILE B O 1
ATOM 8894 N N . ARG B 1 432 ? 18.672 -26.047 -31.922 1 85.5 432 ARG B N 1
ATOM 8895 C CA . ARG B 1 432 ? 18.219 -26.266 -33.281 1 85.5 432 ARG B CA 1
ATOM 8896 C C . ARG B 1 432 ? 19.219 -27.109 -34.062 1 85.5 432 ARG B C 1
ATOM 8898 O O . ARG B 1 432 ? 18.812 -27.969 -34.875 1 85.5 432 ARG B O 1
ATOM 8905 N N . LYS B 1 433 ? 20.453 -26.844 -33.875 1 84.62 433 LYS B N 1
ATOM 8906 C CA . LYS B 1 433 ? 21.484 -27.594 -34.562 1 84.62 433 LYS B CA 1
ATOM 8907 C C . LYS B 1 433 ? 21.484 -29.062 -34.125 1 84.62 433 LYS B C 1
ATOM 8909 O O . LYS B 1 433 ? 21.656 -29.969 -34.938 1 84.62 433 LYS B O 1
ATOM 8914 N N . ARG B 1 434 ? 21.281 -29.266 -32.875 1 79 434 ARG B N 1
ATOM 8915 C CA . ARG B 1 434 ? 21.234 -30.641 -32.344 1 79 434 ARG B CA 1
ATOM 8916 C C . ARG B 1 434 ? 20.031 -31.391 -32.906 1 79 434 ARG B C 1
ATOM 8918 O O . ARG B 1 434 ? 20.109 -32.562 -33.219 1 79 434 ARG B O 1
ATOM 8925 N N . LYS B 1 435 ? 18.938 -30.719 -32.969 1 76.31 435 LYS B N 1
ATOM 8926 C CA . LYS B 1 435 ? 17.734 -31.328 -33.531 1 76.31 435 LYS B CA 1
ATOM 8927 C C . LYS B 1 435 ? 17.938 -31.688 -35 1 76.31 435 LYS B C 1
ATOM 8929 O O . LYS B 1 435 ? 17.469 -32.719 -35.469 1 76.31 435 LYS B O 1
ATOM 8934 N N . LYS B 1 436 ? 18.703 -30.922 -35.656 1 72.19 436 LYS B N 1
ATOM 8935 C CA . LYS B 1 436 ? 18.984 -31.188 -37.062 1 72.19 436 LYS B CA 1
ATOM 8936 C C . LYS B 1 436 ? 19.953 -32.344 -37.219 1 72.19 436 LYS B C 1
ATOM 8938 O O . LYS B 1 436 ? 19.781 -33.188 -38.094 1 72.19 436 LYS B O 1
ATOM 8943 N N . THR B 1 437 ? 20.938 -32.344 -36.344 1 68 437 THR B N 1
ATOM 8944 C CA . THR B 1 437 ? 21.938 -33.406 -36.438 1 68 437 THR B CA 1
ATOM 8945 C C . THR B 1 437 ? 21.344 -34.719 -35.969 1 68 437 THR B C 1
ATOM 8947 O O . THR B 1 437 ? 21.688 -35.781 -36.531 1 68 437 THR B O 1
ATOM 8950 N N . GLY B 1 438 ? 20.562 -34.625 -34.906 1 60.03 438 GLY B N 1
ATOM 8951 C CA . GLY B 1 438 ? 19.891 -35.844 -34.469 1 60.03 438 GLY B CA 1
ATOM 8952 C C . GLY B 1 438 ? 18.938 -36.406 -35.5 1 60.03 438 GLY B C 1
ATOM 8953 O O . GLY B 1 438 ? 18.828 -37.625 -35.656 1 60.03 438 GLY B O 1
ATOM 8954 N N . ALA B 1 439 ? 18.312 -35.594 -36.219 1 59.44 439 ALA B N 1
ATOM 8955 C CA . ALA B 1 439 ? 17.422 -36 -37.281 1 59.44 439 ALA B CA 1
ATOM 8956 C C . ALA B 1 439 ? 18.219 -36.656 -38.438 1 59.44 439 ALA B C 1
ATOM 8958 O O . ALA B 1 439 ? 17.781 -37.625 -39.031 1 59.44 439 ALA B O 1
ATOM 8959 N N . VAL B 1 440 ? 19.422 -36.281 -38.625 1 57.03 440 VAL B N 1
ATOM 8960 C CA . VAL B 1 440 ? 20.266 -36.812 -39.688 1 57.03 440 VAL B CA 1
ATOM 8961 C C . VAL B 1 440 ? 20.844 -38.156 -39.25 1 57.03 440 VAL B C 1
ATOM 8963 O O . VAL B 1 440 ? 20.906 -39.094 -40.031 1 57.03 440 VAL B O 1
ATOM 8966 N N . ALA B 1 441 ? 21.234 -38.25 -38.031 1 53.75 441 ALA B N 1
ATOM 8967 C CA . ALA B 1 441 ? 21.766 -39.5 -37.5 1 53.75 441 ALA B CA 1
ATOM 8968 C C . ALA B 1 441 ? 20.703 -40.594 -37.469 1 53.75 441 ALA B C 1
ATOM 8970 O O . ALA B 1 441 ? 20.984 -41.781 -37.719 1 53.75 441 ALA B O 1
ATOM 8971 N N . GLY B 1 442 ? 19.531 -40.219 -37.125 1 51.12 442 GLY B N 1
ATOM 8972 C CA . GLY B 1 442 ? 18.438 -41.188 -37.188 1 51.12 442 GLY B CA 1
ATOM 8973 C C . GLY B 1 442 ? 18.156 -41.656 -38.594 1 51.12 442 GLY B C 1
ATOM 8974 O O . GLY B 1 442 ? 17.812 -42.812 -38.812 1 51.12 442 GLY B O 1
ATOM 8975 N N . ARG B 1 443 ? 18.375 -40.938 -39.594 1 57.44 443 ARG B N 1
ATOM 8976 C CA . ARG B 1 443 ? 18.188 -41.312 -41 1 57.44 443 ARG B CA 1
ATOM 8977 C C . ARG B 1 443 ? 19.328 -42.219 -41.469 1 57.44 443 ARG B C 1
ATOM 8979 O O . ARG B 1 443 ? 19.094 -43.156 -42.25 1 57.44 443 ARG B O 1
ATOM 8986 N N . GLN B 1 444 ? 20.469 -41.969 -41.031 1 51.59 444 GLN B N 1
ATOM 8987 C CA . GLN B 1 444 ? 21.578 -42.781 -41.531 1 51.59 444 GLN B CA 1
ATOM 8988 C C . GLN B 1 444 ? 21.547 -44.188 -40.906 1 51.59 444 GLN B C 1
ATOM 8990 O O . GLN B 1 444 ? 21.906 -45.156 -41.562 1 51.59 444 GLN B O 1
ATOM 8995 N N . GLU B 1 445 ? 21.172 -44.312 -39.688 1 48.81 445 GLU B N 1
ATOM 8996 C CA . GLU B 1 445 ? 21.062 -45.656 -39.125 1 48.81 445 GLU B CA 1
ATOM 8997 C C . GLU B 1 445 ? 20.016 -46.5 -39.844 1 48.81 445 GLU B C 1
ATOM 8999 O O . GLU B 1 445 ? 20.141 -47.719 -39.938 1 48.81 445 GLU B O 1
ATOM 9004 N N . SER B 1 446 ? 19.047 -45.875 -40.5 1 46.94 446 SER B N 1
ATOM 9005 C CA . SER B 1 446 ? 18.062 -46.625 -41.25 1 46.94 446 SER B CA 1
ATOM 9006 C C . SER B 1 446 ? 18.656 -47.094 -42.594 1 46.94 446 SER B C 1
ATOM 9008 O O . SER B 1 446 ? 18.266 -48.125 -43.125 1 46.94 446 SER B O 1
ATOM 9010 N N . GLU B 1 447 ? 19.703 -46.469 -43.094 1 44.84 447 GLU B N 1
ATOM 9011 C CA . GLU B 1 447 ? 20.219 -46.844 -44.406 1 44.84 447 GLU B CA 1
ATOM 9012 C C . GLU B 1 447 ? 21.266 -47.938 -44.281 1 44.84 447 GLU B C 1
ATOM 9014 O O . GLU B 1 447 ? 21.484 -48.688 -45.219 1 44.84 447 GLU B O 1
ATOM 9019 N N . ASP B 1 448 ? 22.078 -48.062 -43.312 1 40.03 448 ASP B N 1
ATOM 9020 C CA . ASP B 1 448 ? 23.203 -49 -43.375 1 40.03 448 ASP B CA 1
ATOM 9021 C C . ASP B 1 448 ? 22.75 -50.438 -43.031 1 40.03 448 ASP B C 1
ATOM 9023 O O . ASP B 1 448 ? 23.562 -51.25 -42.625 1 40.03 448 ASP B O 1
ATOM 9027 N N . GLN B 1 449 ? 21.391 -50.781 -42.938 1 37.06 449 GLN B N 1
ATOM 9028 C CA . GLN B 1 449 ? 21.109 -52.219 -42.875 1 37.06 449 GLN B CA 1
ATOM 9029 C C . GLN B 1 449 ? 21.297 -52.875 -44.25 1 37.06 449 GLN B C 1
ATOM 9031 O O . GLN B 1 449 ? 20.672 -52.438 -45.219 1 37.06 449 GLN B O 1
ATOM 9036 N N . PRO B 1 450 ? 22.406 -53.5 -44.5 1 34.25 450 PRO B N 1
ATOM 9037 C CA . PRO B 1 450 ? 22.609 -54.156 -45.781 1 34.25 450 PRO B CA 1
ATOM 9038 C C . PRO B 1 450 ? 21.406 -54.969 -46.25 1 34.25 450 PRO B C 1
ATOM 9040 O O . PRO B 1 450 ? 20.766 -55.625 -45.438 1 34.25 450 PRO B O 1
ATOM 9043 N N . LEU B 1 451 ? 20.75 -54.625 -47.312 1 32.88 451 LEU B N 1
ATOM 9044 C CA . LEU B 1 451 ? 19.734 -55.375 -48.062 1 32.88 451 LEU B CA 1
ATOM 9045 C C . LEU B 1 451 ? 20.25 -56.75 -48.469 1 32.88 451 LEU B C 1
ATOM 9047 O O . LEU B 1 451 ? 21.219 -56.844 -49.219 1 32.88 451 LEU B O 1
ATOM 9051 N N . LEU B 1 452 ? 20.312 -57.781 -47.625 1 28.02 452 LEU B N 1
ATOM 9052 C CA . LEU B 1 452 ? 20.516 -59.125 -48.094 1 28.02 452 LEU B CA 1
ATOM 9053 C C . LEU B 1 452 ? 19.703 -59.375 -49.375 1 28.02 452 LEU B C 1
ATOM 9055 O O . LEU B 1 452 ? 18.609 -58.844 -49.531 1 28.02 452 LEU B O 1
ATOM 9059 N N . ASP B 1 453 ? 20.266 -59.938 -50.5 1 26.55 453 ASP B N 1
ATOM 9060 C CA . ASP B 1 453 ? 19.875 -60.312 -51.844 1 26.55 453 ASP B CA 1
ATOM 9061 C C . ASP B 1 453 ? 18.703 -61.281 -51.844 1 26.55 453 ASP B C 1
ATOM 9063 O O . ASP B 1 453 ? 18.859 -62.438 -51.5 1 26.55 453 ASP B O 1
ATOM 9067 N N . ALA B 1 454 ? 17.484 -61.094 -51.156 1 26.45 454 ALA B N 1
ATOM 9068 C CA . ALA B 1 454 ? 16.375 -62.062 -51.281 1 26.45 454 ALA B CA 1
ATOM 9069 C C . ALA B 1 454 ? 15.914 -62.156 -52.719 1 26.45 454 ALA B C 1
ATOM 9071 O O . ALA B 1 454 ? 15.414 -61.188 -53.312 1 26.45 454 ALA B O 1
ATOM 9072 N N . GLY B 1 455 ? 16.531 -62.906 -53.75 1 26.08 455 GLY B N 1
ATOM 9073 C CA . GLY B 1 455 ? 16.156 -63.344 -55.062 1 26.08 455 GLY B CA 1
ATOM 9074 C C . GLY B 1 455 ? 14.695 -63.75 -55.188 1 26.08 455 GLY B C 1
ATOM 9075 O O . GLY B 1 455 ? 14.055 -63.5 -56.219 1 26.08 455 GLY B O 1
ATOM 9076 N N . SER B 1 456 ? 14.234 -64.875 -54.531 1 26.61 456 SER B N 1
ATOM 9077 C CA . SER B 1 456 ? 13.148 -65.625 -55.125 1 26.61 456 SER B CA 1
ATOM 9078 C C . SER B 1 456 ? 11.867 -64.812 -55.219 1 26.61 456 SER B C 1
ATOM 9080 O O . SER B 1 456 ? 11.547 -64.062 -54.281 1 26.61 456 SER B O 1
ATOM 9082 N N . ARG B 1 457 ? 11.227 -64.562 -56.438 1 28.06 457 ARG B N 1
ATOM 9083 C CA . ARG B 1 457 ? 10.117 -63.844 -57.031 1 28.06 457 ARG B CA 1
ATOM 9084 C C . ARG B 1 457 ? 8.781 -64.25 -56.438 1 28.06 457 ARG B C 1
ATOM 9086 O O . ARG B 1 457 ? 8.164 -65.25 -56.938 1 28.06 457 ARG B O 1
ATOM 9093 N N . CYS B 1 458 ? 8.523 -64.688 -55.188 1 23.64 458 CYS B N 1
ATOM 9094 C CA . CYS B 1 458 ? 7.168 -65.188 -55 1 23.64 458 CYS B CA 1
ATOM 9095 C C . CYS B 1 458 ? 6.141 -64.125 -55.438 1 23.64 458 CYS B C 1
ATOM 9097 O O . CYS B 1 458 ? 6.227 -62.969 -55.062 1 23.64 458 CYS B O 1
ATOM 9099 N N . ARG B 1 459 ? 5.402 -64.312 -56.594 1 24.77 459 ARG B N 1
ATOM 9100 C CA . ARG B 1 459 ? 4.281 -63.688 -57.312 1 24.77 459 ARG B CA 1
ATOM 9101 C C . ARG B 1 459 ? 3.127 -63.406 -56.344 1 24.77 459 ARG B C 1
ATOM 9103 O O . ARG B 1 459 ? 2.33 -64.312 -56.031 1 24.77 459 ARG B O 1
ATOM 9110 N N . LEU B 1 460 ? 3.377 -62.906 -55.094 1 20.34 460 LEU B N 1
ATOM 9111 C CA . LEU B 1 460 ? 2.189 -62.781 -54.281 1 20.34 460 LEU B CA 1
ATOM 9112 C C . LEU B 1 460 ? 1.139 -61.906 -54.969 1 20.34 460 LEU B C 1
ATOM 9114 O O . LEU B 1 460 ? 1.473 -60.906 -55.594 1 20.34 460 LEU B O 1
ATOM 9118 N N . ASP B 1 461 ? -0.071 -62.406 -55.219 1 22 461 ASP B N 1
ATOM 9119 C CA . ASP B 1 461 ? -1.385 -62.062 -55.75 1 22 461 ASP B CA 1
ATOM 9120 C C . ASP B 1 461 ? -1.889 -60.75 -55.156 1 22 461 ASP B C 1
ATOM 9122 O O . ASP B 1 461 ? -1.512 -60.406 -54.031 1 22 461 ASP B O 1
ATOM 9126 N N . ALA B 1 462 ? -2.562 -59.719 -55.875 1 22.86 462 ALA B N 1
ATOM 9127 C CA . ALA B 1 462 ? -3.021 -58.344 -56 1 22.86 462 ALA B CA 1
ATOM 9128 C C . ALA B 1 462 ? -3.959 -58 -54.844 1 22.86 462 ALA B C 1
ATOM 9130 O O . ALA B 1 462 ? -4.207 -56.812 -54.562 1 22.86 462 ALA B O 1
ATOM 9131 N N . GLY B 1 463 ? -4.82 -58.906 -54.375 1 22.92 463 GLY B N 1
ATOM 9132 C CA . GLY B 1 463 ? -6.129 -58.406 -53.969 1 22.92 463 GLY B CA 1
ATOM 9133 C C . GLY B 1 463 ? -6.078 -57.5 -52.781 1 22.92 463 GLY B C 1
ATOM 9134 O O . GLY B 1 463 ? -6.777 -56.469 -52.75 1 22.92 463 GLY B O 1
ATOM 9135 N N . ARG B 1 464 ? -5.77 -58 -51.531 1 22.84 464 ARG B N 1
ATOM 9136 C CA . ARG B 1 464 ? -6.379 -57.5 -50.312 1 22.84 464 ARG B CA 1
ATOM 9137 C C . ARG B 1 464 ? -5.68 -56.219 -49.875 1 22.84 464 ARG B C 1
ATOM 9139 O O . ARG B 1 464 ? -4.621 -56.281 -49.25 1 22.84 464 ARG B O 1
ATOM 9146 N N . VAL B 1 465 ? -5.527 -55.094 -50.594 1 25.12 465 VAL B N 1
ATOM 9147 C CA . VAL B 1 465 ? -4.875 -53.812 -50.438 1 25.12 465 VAL B CA 1
ATOM 9148 C C . VAL B 1 465 ? -5.426 -53.062 -49.219 1 25.12 465 VAL B C 1
ATOM 9150 O O . VAL B 1 465 ? -4.867 -52.062 -48.781 1 25.12 465 VAL B O 1
ATOM 9153 N N . ALA B 1 466 ? -6.633 -53.312 -48.719 1 23.41 466 ALA B N 1
ATOM 9154 C CA . ALA B 1 466 ? -7.391 -52.156 -48.219 1 23.41 466 ALA B CA 1
ATOM 9155 C C . ALA B 1 466 ? -6.754 -51.562 -46.969 1 23.41 466 ALA B C 1
ATOM 9157 O O . ALA B 1 466 ? -6.715 -50.344 -46.781 1 23.41 466 ALA B O 1
ATOM 9158 N N . SER B 1 467 ? -6.562 -52.344 -45.875 1 22.53 467 SER B N 1
ATOM 9159 C CA . SER B 1 467 ? -6.848 -51.844 -44.531 1 22.53 467 SER B CA 1
ATOM 9160 C C . SER B 1 467 ? -5.676 -51.031 -44 1 22.53 467 SER B C 1
ATOM 9162 O O . SER B 1 467 ? -5.668 -50.656 -42.812 1 22.53 467 SER B O 1
ATOM 9164 N N . TYR B 1 468 ? -4.496 -50.969 -44.562 1 24.62 468 TYR B N 1
ATOM 9165 C CA . TYR B 1 468 ? -3.35 -50.562 -43.75 1 24.62 468 TYR B CA 1
ATOM 9166 C C . TYR B 1 468 ? -3.377 -49.062 -43.469 1 24.62 468 TYR B C 1
ATOM 9168 O O . TYR B 1 468 ? -2.598 -48.312 -44.062 1 24.62 468 TYR B O 1
ATOM 9176 N N . ILE B 1 469 ? -4.586 -48.406 -43.562 1 25.31 469 ILE B N 1
ATOM 9177 C CA . ILE B 1 469 ? -4.539 -46.938 -43.625 1 25.31 469 ILE B CA 1
ATOM 9178 C C . ILE B 1 469 ? -3.746 -46.438 -42.406 1 25.31 469 ILE B C 1
ATOM 9180 O O . ILE B 1 469 ? -2.852 -45.594 -42.562 1 25.31 469 ILE B O 1
ATOM 9184 N N . ASN B 1 470 ? -4.395 -46.156 -41.25 1 24.91 470 ASN B N 1
ATOM 9185 C CA . ASN B 1 470 ? -4.344 -44.938 -40.438 1 24.91 470 ASN B CA 1
ATOM 9186 C C . ASN B 1 470 ? -3.211 -45 -39.406 1 24.91 470 ASN B C 1
ATOM 9188 O O . ASN B 1 470 ? -3.457 -45.156 -38.219 1 24.91 470 ASN B O 1
ATOM 9192 N N . ASN B 1 471 ? -2.168 -45.719 -39.562 1 26.19 471 ASN B N 1
ATOM 9193 C CA . ASN B 1 471 ? -1.216 -45.688 -38.469 1 26.19 471 ASN B CA 1
ATOM 9194 C C . ASN B 1 471 ? -0.654 -44.281 -38.25 1 26.19 471 ASN B C 1
ATOM 9196 O O . ASN B 1 471 ? 0.16 -43.812 -39.031 1 26.19 471 ASN B O 1
ATOM 9200 N N . VAL B 1 472 ? -1.476 -43.344 -37.719 1 31.41 472 VAL B N 1
ATOM 9201 C CA . VAL B 1 472 ? -0.977 -42.062 -37.219 1 31.41 472 VAL B CA 1
ATOM 9202 C C . VAL B 1 472 ? 0.242 -42.281 -36.344 1 31.41 472 VAL B C 1
ATOM 9204 O O . VAL B 1 472 ? 0.198 -43.094 -35.406 1 31.41 472 VAL B O 1
ATOM 9207 N N . PRO B 1 473 ? 1.459 -42.031 -36.844 1 32.41 473 PRO B N 1
ATOM 9208 C CA . PRO B 1 473 ? 2.641 -42.156 -36 1 32.41 473 PRO B CA 1
ATOM 9209 C C . PRO B 1 473 ? 2.451 -41.531 -34.625 1 32.41 473 PRO B C 1
ATOM 9211 O O . PRO B 1 473 ? 2.025 -40.375 -34.531 1 32.41 473 PRO B O 1
ATOM 9214 N N . ASP B 1 474 ? 2.004 -42.25 -33.625 1 29.62 474 ASP B N 1
ATOM 9215 C CA . ASP B 1 474 ? 1.876 -41.875 -32.219 1 29.62 474 ASP B CA 1
ATOM 9216 C C . ASP B 1 474 ? 3.078 -41.062 -31.766 1 29.62 474 ASP B C 1
ATOM 9218 O O . ASP B 1 474 ? 4.176 -41.188 -32.312 1 29.62 474 ASP B O 1
ATOM 9222 N N . GLU B 1 475 ? 2.76 -40 -30.891 1 34.41 475 GLU B N 1
ATOM 9223 C CA . GLU B 1 475 ? 3.502 -39.031 -30.125 1 34.41 475 GLU B CA 1
ATOM 9224 C C . GLU B 1 475 ? 4.699 -39.656 -29.406 1 34.41 475 GLU B C 1
ATOM 9226 O O . GLU B 1 475 ? 5.391 -39 -28.641 1 34.41 475 GLU B O 1
ATOM 9231 N N . THR B 1 476 ? 4.965 -40.969 -29.594 1 33.69 476 THR B N 1
ATOM 9232 C CA . THR B 1 476 ? 6.031 -41.625 -28.828 1 33.69 476 THR B CA 1
ATOM 9233 C C . THR B 1 476 ? 7.398 -41.094 -29.266 1 33.69 476 THR B C 1
ATOM 9235 O O . THR B 1 476 ? 8.406 -41.375 -28.625 1 33.69 476 THR B O 1
ATOM 9238 N N . ASP B 1 477 ? 7.43 -40.594 -30.438 1 33.94 477 ASP B N 1
ATOM 9239 C CA . ASP B 1 477 ? 8.773 -40.25 -30.875 1 33.94 477 ASP B CA 1
ATOM 9240 C C . ASP B 1 477 ? 9.344 -39.094 -30.047 1 33.94 477 ASP B C 1
ATOM 9242 O O . ASP B 1 477 ? 10.555 -38.844 -30.078 1 33.94 477 ASP B O 1
ATOM 9246 N N . ASP B 1 478 ? 8.406 -38.312 -29.5 1 34.06 478 ASP B N 1
ATOM 9247 C CA . ASP B 1 478 ? 8.969 -37.219 -28.703 1 34.06 478 ASP B CA 1
ATOM 9248 C C . ASP B 1 478 ? 9.617 -37.781 -27.422 1 34.06 478 ASP B C 1
ATOM 9250 O O . ASP B 1 478 ? 10.352 -37.062 -26.75 1 34.06 478 ASP B O 1
ATOM 9254 N N . GLU B 1 479 ? 9.234 -38.969 -26.953 1 34.47 479 GLU B N 1
ATOM 9255 C CA . GLU B 1 479 ? 9.852 -39.531 -25.75 1 34.47 479 GLU B CA 1
ATOM 9256 C C . GLU B 1 479 ? 11.281 -40 -26.031 1 34.47 479 GLU B C 1
ATOM 9258 O O . GLU B 1 479 ? 12.109 -40.062 -25.125 1 34.47 479 GLU B O 1
ATOM 9263 N N . LEU B 1 480 ? 11.547 -40.531 -27.234 1 33.06 480 LEU B N 1
ATOM 9264 C CA . LEU B 1 480 ? 12.859 -41.125 -27.5 1 33.06 480 LEU B CA 1
ATOM 9265 C C . LEU B 1 480 ? 13.953 -40.031 -27.438 1 33.06 480 LEU B C 1
ATOM 9267 O O . LEU B 1 480 ? 15.078 -40.312 -27.031 1 33.06 480 LEU B O 1
ATOM 9271 N N . PHE B 1 481 ? 13.609 -38.906 -27.953 1 33.47 481 PHE B N 1
ATOM 9272 C CA . PHE B 1 481 ? 14.664 -37.906 -28.047 1 33.47 481 PHE B CA 1
ATOM 9273 C C . PHE B 1 481 ? 15.102 -37.469 -26.656 1 33.47 481 PHE B C 1
ATOM 9275 O O . PHE B 1 481 ? 16.234 -37 -26.469 1 33.47 481 PHE B O 1
ATOM 9282 N N . LEU B 1 482 ? 14.156 -37.375 -25.703 1 34.38 482 LEU B N 1
ATOM 9283 C CA . LEU B 1 482 ? 14.5 -36.844 -24.391 1 34.38 482 LEU B CA 1
ATOM 9284 C C . LEU B 1 482 ? 15.422 -37.781 -23.641 1 34.38 482 LEU B C 1
ATOM 9286 O O . LEU B 1 482 ? 16.031 -37.406 -22.641 1 34.38 482 LEU B O 1
ATOM 9290 N N . HIS B 1 483 ? 15.25 -39.062 -23.828 1 34.16 483 HIS B N 1
ATOM 9291 C CA . HIS B 1 483 ? 16.125 -39.969 -23.062 1 34.16 483 HIS B CA 1
ATOM 9292 C C . HIS B 1 483 ? 17.516 -40.031 -23.703 1 34.16 483 HIS B C 1
ATOM 9294 O O . HIS B 1 483 ? 18.344 -40.844 -23.281 1 34.16 483 HIS B O 1
ATOM 9300 N N . SER B 1 484 ? 17.672 -39.781 -24.938 1 33.78 484 SER B N 1
ATOM 9301 C CA . SER B 1 484 ? 19.109 -39.875 -25.188 1 33.78 484 SER B CA 1
ATOM 9302 C C . SER B 1 484 ? 19.891 -38.844 -24.406 1 33.78 484 SER B C 1
ATOM 9304 O O . SER B 1 484 ? 20.062 -37.719 -24.844 1 33.78 484 SER B O 1
ATOM 9306 N N . GLU B 1 485 ? 19.656 -38.75 -23.125 1 38.66 485 GLU B N 1
ATOM 9307 C CA . GLU B 1 485 ? 20.734 -38.094 -22.406 1 38.66 485 GLU B CA 1
ATOM 9308 C C . GLU B 1 485 ? 22.094 -38.406 -23.031 1 38.66 485 GLU B C 1
ATOM 9310 O O . GLU B 1 485 ? 22.453 -39.562 -23.156 1 38.66 485 GLU B O 1
ATOM 9315 N N . PRO B 1 486 ? 22.609 -37.75 -23.906 1 37.09 486 PRO B N 1
ATOM 9316 C CA . PRO B 1 486 ? 23.953 -38.25 -24.234 1 37.09 486 PRO B CA 1
ATOM 9317 C C . PRO B 1 486 ? 24.688 -38.781 -23.016 1 37.09 486 PRO B C 1
ATOM 9319 O O . PRO B 1 486 ? 24.547 -38.25 -21.906 1 37.09 486 PRO B O 1
ATOM 9322 N N . SER B 1 487 ? 24.922 -40.156 -22.828 1 40.53 487 SER B N 1
ATOM 9323 C CA . SER B 1 487 ? 25.688 -40.875 -21.828 1 40.53 487 SER B CA 1
ATOM 9324 C C . SER B 1 487 ? 26.625 -39.969 -21.062 1 40.53 487 SER B C 1
ATOM 9326 O O . SER B 1 487 ? 26.719 -40.062 -19.828 1 40.53 487 SER B O 1
ATOM 9328 N N . HIS B 1 488 ? 27.828 -39.469 -21.719 1 43.78 488 HIS B N 1
ATOM 9329 C CA . HIS B 1 488 ? 29.062 -38.938 -21.156 1 43.78 488 HIS B CA 1
ATOM 9330 C C . HIS B 1 488 ? 29.047 -37.406 -21.109 1 43.78 488 HIS B C 1
ATOM 9332 O O . HIS B 1 488 ? 30.078 -36.75 -21.281 1 43.78 488 HIS B O 1
ATOM 9338 N N . ALA B 1 489 ? 27.984 -36.656 -21.219 1 53.59 489 ALA B N 1
ATOM 9339 C CA . ALA B 1 489 ? 28.125 -35.25 -21.625 1 53.59 489 ALA B CA 1
ATOM 9340 C C . ALA B 1 489 ? 28.625 -34.406 -20.469 1 53.59 489 ALA B C 1
ATOM 9342 O O . ALA B 1 489 ? 28.125 -34.5 -19.344 1 53.59 489 ALA B O 1
ATOM 9343 N N . GLU B 1 490 ? 29.906 -33.812 -20.516 1 64.06 490 GLU B N 1
ATOM 9344 C CA . GLU B 1 490 ? 30.625 -32.844 -19.688 1 64.06 490 GLU B CA 1
ATOM 9345 C C . GLU B 1 490 ? 29.734 -31.656 -19.344 1 64.06 490 GLU B C 1
ATOM 9347 O O . GLU B 1 490 ? 28.844 -31.297 -20.109 1 64.06 490 GLU B O 1
ATOM 9352 N N . PHE B 1 491 ? 29.797 -31.344 -18.094 1 71.25 491 PHE B N 1
ATOM 9353 C CA . PHE B 1 491 ? 29.141 -30.125 -17.609 1 71.25 491 PHE B CA 1
ATOM 9354 C C . PHE B 1 491 ? 29.594 -28.922 -18.422 1 71.25 491 PHE B C 1
ATOM 9356 O O . PHE B 1 491 ? 30.781 -28.609 -18.484 1 71.25 491 PHE B O 1
ATOM 9363 N N . ASN B 1 492 ? 28.719 -28.391 -19.297 1 78.12 492 ASN B N 1
ATOM 9364 C CA . ASN B 1 492 ? 29.031 -27.25 -20.156 1 78.12 492 ASN B CA 1
ATOM 9365 C C . ASN B 1 492 ? 28.141 -26.047 -19.812 1 78.12 492 ASN B C 1
ATOM 9367 O O . ASN B 1 492 ? 27.375 -26.094 -18.859 1 78.12 492 ASN B O 1
ATOM 9371 N N . TRP B 1 493 ? 28.375 -24.953 -20.5 1 84.81 493 TRP B N 1
ATOM 9372 C CA . TRP B 1 493 ? 27.656 -23.719 -20.234 1 84.81 493 TRP B CA 1
ATOM 9373 C C . TRP B 1 493 ? 26.156 -23.906 -20.484 1 84.81 493 TRP B C 1
ATOM 9375 O O . TRP B 1 493 ? 25.328 -23.266 -19.828 1 84.81 493 TRP B O 1
ATOM 9385 N N . GLU B 1 494 ? 25.766 -24.812 -21.344 1 86.19 494 GLU B N 1
ATOM 9386 C CA . GLU B 1 494 ? 24.359 -25.109 -21.578 1 86.19 494 GLU B CA 1
ATOM 9387 C C . GLU B 1 494 ? 23.734 -25.828 -20.391 1 86.19 494 GLU B C 1
ATOM 9389 O O . GLU B 1 494 ? 22.578 -25.547 -20.031 1 86.19 494 GLU B O 1
ATOM 9394 N N . SER B 1 495 ? 24.531 -26.75 -19.859 1 83.62 495 SER B N 1
ATOM 9395 C CA . SER B 1 495 ? 24.031 -27.469 -18.688 1 83.62 495 SER B CA 1
ATOM 9396 C C . SER B 1 495 ? 23.844 -26.531 -17.5 1 83.62 495 SER B C 1
ATOM 9398 O O . SER B 1 495 ? 22.938 -26.719 -16.703 1 83.62 495 SER B O 1
ATOM 9400 N N . PHE B 1 496 ? 24.688 -25.531 -17.438 1 85.62 496 PHE B N 1
ATOM 9401 C CA . PHE B 1 496 ? 24.594 -24.562 -16.359 1 85.62 496 PHE B CA 1
ATOM 9402 C C . PHE B 1 496 ? 23.281 -23.781 -16.438 1 85.62 496 PHE B C 1
ATOM 9404 O O . PHE B 1 496 ? 22.656 -23.5 -15.414 1 85.62 496 PHE B O 1
ATOM 9411 N N . LEU B 1 497 ? 22.828 -23.562 -17.609 1 89.88 497 LEU B N 1
ATOM 9412 C CA . LEU B 1 497 ? 21.656 -22.719 -17.812 1 89.88 497 LEU B CA 1
ATOM 9413 C C . LEU B 1 497 ? 20.391 -23.562 -17.875 1 89.88 497 LEU B C 1
ATOM 9415 O O . LEU B 1 497 ? 19.344 -23.156 -17.375 1 89.88 497 LEU B O 1
ATOM 9419 N N . CYS B 1 498 ? 20.453 -24.844 -18.391 1 88.88 498 CYS B N 1
ATOM 9420 C CA . CYS B 1 498 ? 19.219 -25.531 -18.75 1 88.88 498 CYS B CA 1
ATOM 9421 C C . CYS B 1 498 ? 19.031 -26.781 -17.891 1 88.88 498 CYS B C 1
ATOM 9423 O O . CYS B 1 498 ? 17.922 -27.328 -17.828 1 88.88 498 CYS B O 1
ATOM 9425 N N . GLU B 1 499 ? 19.953 -27.266 -17.203 1 84.06 499 GLU B N 1
ATOM 9426 C CA . GLU B 1 499 ? 19.891 -28.578 -16.578 1 84.06 499 GLU B CA 1
ATOM 9427 C C . GLU B 1 499 ? 18.797 -28.641 -15.516 1 84.06 499 GLU B C 1
ATOM 9429 O O . GLU B 1 499 ? 18.203 -29.703 -15.289 1 84.06 499 GLU B O 1
ATOM 9434 N N . ASN B 1 500 ? 18.438 -27.531 -14.891 1 88.12 500 ASN B N 1
ATOM 9435 C CA . ASN B 1 500 ? 17.484 -27.531 -13.781 1 88.12 500 ASN B CA 1
ATOM 9436 C C . ASN B 1 500 ? 16.047 -27.453 -14.281 1 88.12 500 ASN B C 1
ATOM 9438 O O . ASN B 1 500 ? 15.109 -27.641 -13.508 1 88.12 500 ASN B O 1
ATOM 9442 N N . TYR B 1 501 ? 15.852 -27.328 -15.531 1 92.69 501 TYR B N 1
ATOM 9443 C CA . TYR B 1 501 ? 14.508 -27.094 -16.047 1 92.69 501 TYR B CA 1
ATOM 9444 C C . TYR B 1 501 ? 14.062 -28.234 -16.953 1 92.69 501 TYR B C 1
ATOM 9446 O O . TYR B 1 501 ? 14.891 -29.016 -17.422 1 92.69 501 TYR B O 1
ATOM 9454 N N . LYS B 1 502 ? 12.773 -28.406 -17.125 1 93 502 LYS B N 1
ATOM 9455 C CA . LYS B 1 502 ? 12.195 -29.375 -18.062 1 93 502 LYS B CA 1
ATOM 9456 C C . LYS B 1 502 ? 12.594 -29.047 -19.5 1 93 502 LYS B C 1
ATOM 9458 O O . LYS B 1 502 ? 12.859 -27.891 -19.828 1 93 502 LYS B O 1
ATOM 9463 N N . PRO B 1 503 ? 12.672 -30.016 -20.328 1 88.56 503 PRO B N 1
ATOM 9464 C CA . PRO B 1 503 ? 13.195 -29.828 -21.688 1 88.56 503 PRO B CA 1
ATOM 9465 C C . PRO B 1 503 ? 12.367 -28.844 -22.5 1 88.56 503 PRO B C 1
ATOM 9467 O O . PRO B 1 503 ? 12.898 -28.156 -23.391 1 88.56 503 PRO B O 1
ATOM 9470 N N . ASN B 1 504 ? 11.07 -28.656 -22.109 1 90.12 504 ASN B N 1
ATOM 9471 C CA . ASN B 1 504 ? 10.242 -27.703 -22.828 1 90.12 504 ASN B CA 1
ATOM 9472 C C . ASN B 1 504 ? 10.523 -26.266 -22.406 1 90.12 504 ASN B C 1
ATOM 9474 O O . ASN B 1 504 ? 10.18 -25.328 -23.109 1 90.12 504 ASN B O 1
ATOM 9478 N N . PHE B 1 505 ? 11.219 -26.188 -21.281 1 93.94 505 PHE B N 1
ATOM 9479 C CA . PHE B 1 505 ? 11.484 -24.859 -20.75 1 93.94 505 PHE B CA 1
ATOM 9480 C C . PHE B 1 505 ? 12.984 -24.594 -20.656 1 93.94 505 PHE B C 1
ATOM 9482 O O . PHE B 1 505 ? 13.477 -24.141 -19.625 1 93.94 505 PHE B O 1
ATOM 9489 N N . TRP B 1 506 ? 13.695 -24.734 -21.734 1 90.81 506 TRP B N 1
ATOM 9490 C CA . TRP B 1 506 ? 15.141 -24.562 -21.797 1 90.81 506 TRP B CA 1
ATOM 9491 C C . TRP B 1 506 ? 15.531 -23.094 -21.641 1 90.81 506 TRP B C 1
ATOM 9493 O O . TRP B 1 506 ? 16.656 -22.797 -21.25 1 90.81 506 TRP B O 1
ATOM 9503 N N . TYR B 1 507 ? 14.609 -22.094 -21.844 1 93.88 507 TYR B N 1
ATOM 9504 C CA . TYR B 1 507 ? 14.898 -20.656 -21.844 1 93.88 507 TYR B CA 1
ATOM 9505 C C . TYR B 1 507 ? 14.586 -20.047 -20.484 1 93.88 507 TYR B C 1
ATOM 9507 O O . TYR B 1 507 ? 14.711 -18.844 -20.297 1 93.88 507 TYR B O 1
ATOM 9515 N N . TRP B 1 508 ? 14.211 -20.812 -19.547 1 95.62 508 TRP B N 1
ATOM 9516 C CA . TRP B 1 508 ? 13.641 -20.281 -18.312 1 95.62 508 TRP B CA 1
ATOM 9517 C C . TRP B 1 508 ? 14.711 -19.578 -17.484 1 95.62 508 TRP B C 1
ATOM 9519 O O . TRP B 1 508 ? 14.414 -18.609 -16.781 1 95.62 508 TRP B O 1
ATOM 9529 N N . GLU B 1 509 ? 15.961 -20.031 -17.531 1 95.12 509 GLU B N 1
ATOM 9530 C CA . GLU B 1 509 ? 17.016 -19.344 -16.797 1 95.12 509 GLU B CA 1
ATOM 9531 C C . GLU B 1 509 ? 17.234 -17.938 -17.312 1 95.12 509 GLU B C 1
ATOM 9533 O O . GLU B 1 509 ? 17.594 -17.031 -16.547 1 95.12 509 GLU B O 1
ATOM 9538 N N . ILE B 1 510 ? 17.062 -17.781 -18.594 1 95.69 510 ILE B N 1
ATOM 9539 C CA . ILE B 1 510 ? 17.203 -16.453 -19.188 1 95.69 510 ILE B CA 1
ATOM 9540 C C . ILE B 1 510 ? 16.047 -15.562 -18.75 1 95.69 510 ILE B C 1
ATOM 9542 O O . ILE B 1 510 ? 16.234 -14.375 -18.5 1 95.69 510 ILE B O 1
ATOM 9546 N N . LEU B 1 511 ? 14.914 -16.156 -18.609 1 95.12 511 LEU B N 1
ATOM 9547 C CA . LEU B 1 511 ? 13.766 -15.422 -18.109 1 95.12 511 LEU B CA 1
ATOM 9548 C C . LEU B 1 511 ? 13.977 -14.992 -16.656 1 95.12 511 LEU B C 1
ATOM 9550 O O . LEU B 1 511 ? 13.594 -13.891 -16.266 1 95.12 511 LEU B O 1
ATOM 9554 N N . GLU B 1 512 ? 14.602 -15.891 -15.945 1 95.44 512 GLU B N 1
ATOM 9555 C CA . GLU B 1 512 ? 14.914 -15.57 -14.555 1 95.44 512 GLU B CA 1
ATOM 9556 C C . GLU B 1 512 ? 15.938 -14.438 -14.469 1 95.44 512 GLU B C 1
ATOM 9558 O O . GLU B 1 512 ? 15.859 -13.594 -13.578 1 95.44 512 GLU B O 1
ATOM 9563 N N . LEU B 1 513 ? 16.844 -14.453 -15.336 1 95.38 513 LEU B N 1
ATOM 9564 C CA . LEU B 1 513 ? 17.828 -13.383 -15.398 1 95.38 513 LEU B CA 1
ATOM 9565 C C . LEU B 1 513 ? 17.172 -12.055 -15.742 1 95.38 513 LEU B C 1
ATOM 9567 O O . LEU B 1 513 ? 17.453 -11.031 -15.109 1 95.38 513 LEU B O 1
ATOM 9571 N N . ALA B 1 514 ? 16.266 -12.102 -16.688 1 94.69 514 ALA B N 1
ATOM 9572 C CA . ALA B 1 514 ? 15.539 -10.898 -17.078 1 94.69 514 ALA B CA 1
ATOM 9573 C C . ALA B 1 514 ? 14.609 -10.43 -15.961 1 94.69 514 ALA B C 1
ATOM 9575 O O . ALA B 1 514 ? 14.43 -9.227 -15.75 1 94.69 514 ALA B O 1
ATOM 9576 N N . ARG B 1 515 ? 14.039 -11.328 -15.273 1 95.56 515 ARG B N 1
ATOM 9577 C CA . ARG B 1 515 ? 13.133 -11 -14.18 1 95.56 515 ARG B CA 1
ATOM 9578 C C . ARG B 1 515 ? 13.836 -10.172 -13.109 1 95.56 515 ARG B C 1
ATOM 9580 O O . ARG B 1 515 ? 13.25 -9.242 -12.555 1 95.56 515 ARG B O 1
ATOM 9587 N N . LYS B 1 516 ? 15.062 -10.484 -12.828 1 94.94 516 LYS B N 1
ATOM 9588 C CA . LYS B 1 516 ? 15.812 -9.789 -11.789 1 94.94 516 LYS B CA 1
ATOM 9589 C C . LYS B 1 516 ? 15.891 -8.289 -12.078 1 94.94 516 LYS B C 1
ATOM 9591 O O . LYS B 1 516 ? 15.852 -7.473 -11.156 1 94.94 516 LYS B O 1
ATOM 9596 N N . ILE B 1 517 ? 15.875 -7.996 -13.336 1 94.56 517 ILE B N 1
ATOM 9597 C CA . ILE B 1 517 ? 15.984 -6.594 -13.719 1 94.56 517 ILE B CA 1
ATOM 9598 C C . ILE B 1 517 ? 14.594 -5.98 -13.859 1 94.56 517 ILE B C 1
ATOM 9600 O O . ILE B 1 517 ? 14.336 -4.883 -13.359 1 94.56 517 ILE B O 1
ATOM 9604 N N . VAL B 1 518 ? 13.695 -6.703 -14.461 1 94.62 518 VAL B N 1
ATOM 9605 C CA . VAL B 1 518 ? 12.359 -6.184 -14.75 1 94.62 518 VAL B CA 1
ATOM 9606 C C . VAL B 1 518 ? 11.617 -5.918 -13.445 1 94.62 518 VAL B C 1
ATOM 9608 O O . VAL B 1 518 ? 10.906 -4.918 -13.32 1 94.62 518 VAL B O 1
ATOM 9611 N N . GLN B 1 519 ? 11.82 -6.715 -12.5 1 93.81 519 GLN B N 1
ATOM 9612 C CA . GLN B 1 519 ? 11.094 -6.602 -11.234 1 93.81 519 GLN B CA 1
ATOM 9613 C C . GLN B 1 519 ? 11.555 -5.379 -10.445 1 93.81 519 GLN B C 1
ATOM 9615 O O . GLN B 1 519 ? 10.812 -4.855 -9.609 1 93.81 519 GLN B O 1
ATOM 9620 N N . THR B 1 520 ? 12.781 -4.898 -10.656 1 92.81 520 THR B N 1
ATOM 9621 C CA . THR B 1 520 ? 13.289 -3.746 -9.922 1 92.81 520 THR B CA 1
ATOM 9622 C C . THR B 1 520 ? 13.391 -2.525 -10.836 1 92.81 520 THR B C 1
ATOM 9624 O O . THR B 1 520 ? 13.844 -1.463 -10.414 1 92.81 520 THR B O 1
ATOM 9627 N N . LEU B 1 521 ? 12.914 -2.684 -12.031 1 93.44 521 LEU B N 1
ATOM 9628 C CA . LEU B 1 521 ? 13.102 -1.662 -13.055 1 93.44 521 LEU B CA 1
ATOM 9629 C C . LEU B 1 521 ? 12.438 -0.35 -12.641 1 93.44 521 LEU B C 1
ATOM 9631 O O . LEU B 1 521 ? 13.094 0.698 -12.625 1 93.44 521 LEU B O 1
ATOM 9635 N N . PHE B 1 522 ? 11.258 -0.355 -12.148 1 90.81 522 PHE B N 1
ATOM 9636 C CA . PHE B 1 522 ? 10.5 0.859 -11.867 1 90.81 522 PHE B CA 1
ATOM 9637 C C . PHE B 1 522 ? 11.008 1.536 -10.602 1 90.81 522 PHE B C 1
ATOM 9639 O O . PHE B 1 522 ? 11.062 2.766 -10.531 1 90.81 522 PHE B O 1
ATOM 9646 N N . VAL B 1 523 ? 11.391 0.796 -9.672 1 89.88 523 VAL B N 1
ATOM 9647 C CA . VAL B 1 523 ? 11.875 1.371 -8.422 1 89.88 523 VAL B CA 1
ATOM 9648 C C . VAL B 1 523 ? 13.242 2.014 -8.641 1 89.88 523 VAL B C 1
ATOM 9650 O O . VAL B 1 523 ? 13.562 3.029 -8.016 1 89.88 523 VAL B O 1
ATOM 9653 N N . LEU B 1 524 ? 14 1.431 -9.555 1 90.38 524 LEU B N 1
ATOM 9654 C CA . LEU B 1 524 ? 15.32 1.973 -9.844 1 90.38 524 LEU B CA 1
ATOM 9655 C C . LEU B 1 524 ? 15.219 3.244 -10.68 1 90.38 524 LEU B C 1
ATOM 9657 O O . LEU B 1 524 ? 15.977 4.191 -10.477 1 90.38 524 LEU B O 1
ATOM 9661 N N . LEU B 1 525 ? 14.273 3.281 -11.523 1 88.94 525 LEU B N 1
ATOM 9662 C CA . LEU B 1 525 ? 14.156 4.41 -12.445 1 88.94 525 LEU B CA 1
ATOM 9663 C C . LEU B 1 525 ? 13.477 5.594 -11.766 1 88.94 525 LEU B C 1
ATOM 9665 O O . LEU B 1 525 ? 13.898 6.738 -11.945 1 88.94 525 LEU B O 1
ATOM 9669 N N . TYR B 1 526 ? 12.414 5.352 -10.875 1 85 526 TYR B N 1
ATOM 9670 C CA . TYR B 1 526 ? 11.594 6.477 -10.43 1 85 526 TYR B CA 1
ATOM 9671 C C . TYR B 1 526 ? 11.594 6.586 -8.914 1 85 526 TYR B C 1
ATOM 9673 O O . TYR B 1 526 ? 11.133 7.582 -8.352 1 85 526 TYR B O 1
ATOM 9681 N N . GLY B 1 527 ? 12.047 5.691 -8.305 1 79.44 527 GLY B N 1
ATOM 9682 C CA . GLY B 1 527 ? 12.078 5.781 -6.855 1 79.44 527 GLY B CA 1
ATOM 9683 C C . GLY B 1 527 ? 10.719 5.555 -6.211 1 79.44 527 GLY B C 1
ATOM 9684 O O . GLY B 1 527 ? 9.742 5.273 -6.906 1 79.44 527 GLY B O 1
ATOM 9685 N N . PRO B 1 528 ? 10.602 5.617 -4.891 1 73.38 528 PRO B N 1
ATOM 9686 C CA . PRO B 1 528 ? 9.367 5.285 -4.168 1 73.38 528 PRO B CA 1
ATOM 9687 C C . PRO B 1 528 ? 8.375 6.445 -4.137 1 73.38 528 PRO B C 1
ATOM 9689 O O . PRO B 1 528 ? 7.223 6.266 -3.73 1 73.38 528 PRO B O 1
ATOM 9692 N N . ASP B 1 529 ? 8.695 7.602 -4.547 1 69.69 529 ASP B N 1
ATOM 9693 C CA . ASP B 1 529 ? 7.836 8.773 -4.391 1 69.69 529 ASP B CA 1
ATOM 9694 C C . ASP B 1 529 ? 6.578 8.656 -5.25 1 69.69 529 ASP B C 1
ATOM 9696 O O . ASP B 1 529 ? 5.531 9.203 -4.902 1 69.69 529 ASP B O 1
ATOM 9700 N N . ASP B 1 530 ? 6.773 7.793 -6.262 1 70.69 530 ASP B N 1
ATOM 9701 C CA . ASP B 1 530 ? 5.621 7.629 -7.145 1 70.69 530 ASP B CA 1
ATOM 9702 C C . ASP B 1 530 ? 4.809 6.395 -6.766 1 70.69 530 ASP B C 1
ATOM 9704 O O . ASP B 1 530 ? 5.344 5.289 -6.699 1 70.69 530 ASP B O 1
ATOM 9708 N N . HIS B 1 531 ? 3.496 6.562 -6.371 1 73.81 531 HIS B N 1
ATOM 9709 C CA . HIS B 1 531 ? 2.627 5.461 -5.973 1 73.81 531 HIS B CA 1
ATOM 9710 C C . HIS B 1 531 ? 2.498 4.43 -7.09 1 73.81 531 HIS B C 1
ATOM 9712 O O . HIS B 1 531 ? 2.379 3.232 -6.82 1 73.81 531 HIS B O 1
ATOM 9718 N N . PHE B 1 532 ? 2.727 4.906 -8.258 1 79.38 532 PHE B N 1
ATOM 9719 C CA . PHE B 1 532 ? 2.607 3.99 -9.391 1 79.38 532 PHE B CA 1
ATOM 9720 C C . PHE B 1 532 ? 3.803 3.049 -9.445 1 79.38 532 PHE B C 1
ATOM 9722 O O . PHE B 1 532 ? 3.684 1.914 -9.922 1 79.38 532 PHE B O 1
ATOM 9729 N N . THR B 1 533 ? 4.906 3.562 -8.953 1 85.44 533 THR B N 1
ATOM 9730 C CA . THR B 1 533 ? 6.117 2.75 -8.992 1 85.44 533 THR B CA 1
ATOM 9731 C C . THR B 1 533 ? 5.969 1.52 -8.102 1 85.44 533 THR B C 1
ATOM 9733 O O . THR B 1 533 ? 6.281 0.403 -8.523 1 85.44 533 THR B O 1
ATOM 9736 N N . MET B 1 534 ? 5.434 1.741 -6.945 1 87.12 534 MET B N 1
ATOM 9737 C CA . MET B 1 534 ? 5.258 0.609 -6.039 1 87.12 534 MET B CA 1
ATOM 9738 C C . MET B 1 534 ? 4.16 -0.324 -6.543 1 87.12 534 MET B C 1
ATOM 9740 O O . MET B 1 534 ? 4.281 -1.546 -6.434 1 87.12 534 MET B O 1
ATOM 9744 N N . PHE B 1 535 ? 3.107 0.24 -7.137 1 87.31 535 PHE B N 1
ATOM 9745 C CA . PHE B 1 535 ? 2.033 -0.56 -7.711 1 87.31 535 PHE B CA 1
ATOM 9746 C C . PHE B 1 535 ? 2.566 -1.484 -8.797 1 87.31 535 PHE B C 1
ATOM 9748 O O . PHE B 1 535 ? 2.338 -2.695 -8.758 1 87.31 535 PHE B O 1
ATOM 9755 N N . ALA B 1 536 ? 3.299 -0.887 -9.695 1 89.81 536 ALA B N 1
ATOM 9756 C CA . ALA B 1 536 ? 3.82 -1.646 -10.828 1 89.81 536 ALA B CA 1
ATOM 9757 C C . ALA B 1 536 ? 4.816 -2.705 -10.367 1 89.81 536 ALA B C 1
ATOM 9759 O O . ALA B 1 536 ? 4.812 -3.83 -10.875 1 89.81 536 ALA B O 1
ATOM 9760 N N . THR B 1 537 ? 5.656 -2.369 -9.445 1 93.38 537 THR B N 1
ATOM 9761 C CA . THR B 1 537 ? 6.668 -3.303 -8.953 1 93.38 537 THR B CA 1
ATOM 9762 C C . THR B 1 537 ? 6.016 -4.504 -8.281 1 93.38 537 THR B C 1
ATOM 9764 O O . THR B 1 537 ? 6.422 -5.645 -8.5 1 93.38 537 THR B O 1
ATOM 9767 N N . ILE B 1 538 ? 4.93 -4.297 -7.52 1 94.12 538 ILE B N 1
ATOM 9768 C CA . ILE B 1 538 ? 4.254 -5.387 -6.832 1 94.12 538 ILE B CA 1
ATOM 9769 C C . ILE B 1 538 ? 3.502 -6.25 -7.844 1 94.12 538 ILE B C 1
ATOM 9771 O O . ILE B 1 538 ? 3.539 -7.48 -7.77 1 94.12 538 ILE B O 1
ATOM 9775 N N . VAL B 1 539 ? 2.883 -5.621 -8.805 1 93.88 539 VAL B N 1
ATOM 9776 C CA . VAL B 1 539 ? 2.139 -6.355 -9.828 1 93.88 539 VAL B CA 1
ATOM 9777 C C . VAL B 1 539 ? 3.092 -7.246 -10.617 1 93.88 539 VAL B C 1
ATOM 9779 O O . VAL B 1 539 ? 2.793 -8.414 -10.875 1 93.88 539 VAL B O 1
ATOM 9782 N N . ILE B 1 540 ? 4.266 -6.715 -10.953 1 95.88 540 ILE B N 1
ATOM 9783 C CA . ILE B 1 540 ? 5.246 -7.484 -11.711 1 95.88 540 ILE B CA 1
ATOM 9784 C C . ILE B 1 540 ? 5.773 -8.633 -10.859 1 95.88 540 ILE B C 1
ATOM 9786 O O . ILE B 1 540 ? 5.938 -9.758 -11.344 1 95.88 540 ILE B O 1
ATOM 9790 N N . SER B 1 541 ? 5.988 -8.352 -9.578 1 96.12 541 SER B N 1
ATOM 9791 C CA . SER B 1 541 ? 6.473 -9.391 -8.68 1 96.12 541 SER B CA 1
ATOM 9792 C C . SER B 1 541 ? 5.461 -10.523 -8.555 1 96.12 541 SER B C 1
ATOM 9794 O O . SER B 1 541 ? 5.816 -11.703 -8.672 1 96.12 541 SER B O 1
ATOM 9796 N N . VAL B 1 542 ? 4.199 -10.195 -8.383 1 96.56 542 VAL B N 1
ATOM 9797 C CA . VAL B 1 542 ? 3.162 -11.219 -8.273 1 96.56 542 VAL B CA 1
ATOM 9798 C C . VAL B 1 542 ? 2.969 -11.906 -9.617 1 96.56 542 VAL B C 1
ATOM 9800 O O . VAL B 1 542 ? 2.711 -13.109 -9.672 1 96.56 542 VAL B O 1
ATOM 9803 N N . GLY B 1 543 ? 3.119 -11.156 -10.727 1 96.25 543 GLY B N 1
ATOM 9804 C CA . GLY B 1 543 ? 3.029 -11.742 -12.055 1 96.25 543 GLY B CA 1
ATOM 9805 C C . GLY B 1 543 ? 4.039 -12.852 -12.281 1 96.25 543 GLY B C 1
ATOM 9806 O O . GLY B 1 543 ? 3.691 -13.922 -12.789 1 96.25 543 GLY B O 1
ATOM 9807 N N . PHE B 1 544 ? 5.273 -12.648 -11.844 1 96.75 544 PHE B N 1
ATOM 9808 C CA . PHE B 1 544 ? 6.305 -13.664 -12.023 1 96.75 544 PHE B CA 1
ATOM 9809 C C . PHE B 1 544 ? 6.078 -14.836 -11.07 1 96.75 544 PHE B C 1
ATOM 9811 O O . PHE B 1 544 ? 6.367 -15.984 -11.414 1 96.75 544 PHE B O 1
ATOM 9818 N N . LEU B 1 545 ? 5.629 -14.492 -9.875 1 96.75 545 LEU B N 1
ATOM 9819 C CA . LEU B 1 545 ? 5.293 -15.555 -8.938 1 96.75 545 LEU B CA 1
ATOM 9820 C C . LEU B 1 545 ? 4.188 -16.453 -9.492 1 96.75 545 LEU B C 1
ATOM 9822 O O . LEU B 1 545 ? 4.289 -17.672 -9.438 1 96.75 545 LEU B O 1
ATOM 9826 N N . LEU B 1 546 ? 3.176 -15.852 -10.102 1 96.44 546 LEU B N 1
ATOM 9827 C CA . LEU B 1 546 ? 2.066 -16.594 -10.688 1 96.44 546 LEU B CA 1
ATOM 9828 C C . LEU B 1 546 ? 2.529 -17.406 -11.898 1 96.44 546 LEU B C 1
ATOM 9830 O O . LEU B 1 546 ? 2.117 -18.547 -12.07 1 96.44 546 LEU B O 1
ATOM 9834 N N . LEU B 1 547 ? 3.373 -16.812 -12.68 1 95.31 547 LEU B N 1
ATOM 9835 C CA . LEU B 1 547 ? 3.896 -17.5 -13.852 1 95.31 547 LEU B CA 1
ATOM 9836 C C . LEU B 1 547 ? 4.691 -18.734 -13.445 1 95.31 547 LEU B C 1
ATOM 9838 O O . LEU B 1 547 ? 4.527 -19.812 -14.031 1 95.31 547 LEU B O 1
ATOM 9842 N N . HIS B 1 548 ? 5.504 -18.594 -12.438 1 96.25 548 HIS B N 1
ATOM 9843 C CA . HIS B 1 548 ? 6.309 -19.719 -11.969 1 96.25 548 HIS B CA 1
ATOM 9844 C C . HIS B 1 548 ? 5.434 -20.797 -11.359 1 96.25 548 HIS B C 1
ATOM 9846 O O . HIS B 1 548 ? 5.684 -21.984 -11.562 1 96.25 548 HIS B O 1
ATOM 9852 N N . ALA B 1 549 ? 4.449 -20.422 -10.656 1 95.19 549 ALA B N 1
ATOM 9853 C CA . ALA B 1 549 ? 3.549 -21.391 -10.031 1 95.19 549 ALA B CA 1
ATOM 9854 C C . ALA B 1 549 ? 2.707 -22.109 -11.078 1 95.19 549 ALA B C 1
ATOM 9856 O O . ALA B 1 549 ? 2.461 -23.312 -10.953 1 95.19 549 ALA B O 1
ATOM 9857 N N . TYR B 1 550 ? 2.305 -21.406 -12.094 1 94.19 550 TYR B N 1
ATOM 9858 C CA . TYR B 1 550 ? 1.406 -21.953 -13.109 1 94.19 550 TYR B CA 1
ATOM 9859 C C . TYR B 1 550 ? 2.148 -22.906 -14.047 1 94.19 550 TYR B C 1
ATOM 9861 O O . TYR B 1 550 ? 1.657 -23.984 -14.359 1 94.19 550 TYR B O 1
ATOM 9869 N N . VAL B 1 551 ? 3.338 -22.594 -14.539 1 93.88 551 VAL B N 1
ATOM 9870 C CA . VAL B 1 551 ? 4.047 -23.344 -15.562 1 93.88 551 VAL B CA 1
ATOM 9871 C C . VAL B 1 551 ? 4.848 -24.469 -14.922 1 93.88 551 VAL B C 1
ATOM 9873 O O . VAL B 1 551 ? 5.039 -25.531 -15.523 1 93.88 551 VAL B O 1
ATOM 9876 N N . LYS B 1 552 ? 5.316 -24.391 -13.711 1 95.06 552 LYS B N 1
ATOM 9877 C CA . LYS B 1 552 ? 6.156 -25.375 -13.031 1 95.06 552 LYS B CA 1
ATOM 9878 C C . LYS B 1 552 ? 7.293 -25.859 -13.93 1 95.06 552 LYS B C 1
ATOM 9880 O O . LYS B 1 552 ? 7.371 -27.031 -14.266 1 95.06 552 LYS B O 1
ATOM 9885 N N . PRO B 1 553 ? 8.203 -24.891 -14.156 1 94.44 553 PRO B N 1
ATOM 9886 C CA . PRO B 1 553 ? 9.242 -25.188 -15.148 1 94.44 553 PRO B CA 1
ATOM 9887 C C . PRO B 1 553 ? 10.344 -26.094 -14.594 1 94.44 553 PRO B C 1
ATOM 9889 O O . PRO B 1 553 ? 11.078 -26.719 -15.367 1 94.44 553 PRO B O 1
ATOM 9892 N N . MET B 1 554 ? 10.523 -26.25 -13.336 1 93.94 554 MET B N 1
ATOM 9893 C CA . MET B 1 554 ? 11.664 -26.953 -12.75 1 93.94 554 MET B CA 1
ATOM 9894 C C . MET B 1 554 ? 11.414 -28.453 -12.703 1 93.94 554 MET B C 1
ATOM 9896 O O . MET B 1 554 ? 10.273 -28.891 -12.547 1 93.94 554 MET B O 1
ATOM 9900 N N . LYS B 1 555 ? 12.477 -29.281 -12.883 1 89.88 555 LYS B N 1
ATOM 9901 C CA . LYS B 1 555 ? 12.414 -30.734 -12.852 1 89.88 555 LYS B CA 1
ATOM 9902 C C . LYS B 1 555 ? 12.227 -31.25 -11.422 1 89.88 555 LYS B C 1
ATOM 9904 O O . LYS B 1 555 ? 11.398 -32.125 -11.18 1 89.88 555 LYS B O 1
ATOM 9909 N N . ASP B 1 556 ? 12.984 -30.594 -10.508 1 88.75 556 ASP B N 1
ATOM 9910 C CA . ASP B 1 556 ? 12.945 -31 -9.102 1 88.75 556 ASP B CA 1
ATOM 9911 C C . ASP B 1 556 ? 11.883 -30.203 -8.336 1 88.75 556 ASP B C 1
ATOM 9913 O O . ASP B 1 556 ? 11.828 -28.984 -8.422 1 88.75 556 ASP B O 1
ATOM 9917 N N . ALA B 1 557 ? 11.102 -30.938 -7.59 1 89.06 557 ALA B N 1
ATOM 9918 C CA . ALA B 1 557 ? 10.008 -30.312 -6.848 1 89.06 557 ALA B CA 1
ATOM 9919 C C . ALA B 1 557 ? 10.539 -29.438 -5.723 1 89.06 557 ALA B C 1
ATOM 9921 O O . ALA B 1 557 ? 9.945 -28.391 -5.41 1 89.06 557 ALA B O 1
ATOM 9922 N N . ALA B 1 558 ? 11.594 -29.828 -5.066 1 87.06 558 ALA B N 1
ATOM 9923 C CA . ALA B 1 558 ? 12.156 -29.047 -3.977 1 87.06 558 ALA B CA 1
ATOM 9924 C C . ALA B 1 558 ? 12.695 -27.719 -4.488 1 87.06 558 ALA B C 1
ATOM 9926 O O . ALA B 1 558 ? 12.523 -26.672 -3.846 1 87.06 558 ALA B O 1
ATOM 9927 N N . GLU B 1 559 ? 13.328 -27.75 -5.645 1 91.75 559 GLU B N 1
ATOM 9928 C CA . GLU B 1 559 ? 13.836 -26.531 -6.25 1 91.75 559 GLU B CA 1
ATOM 9929 C C . GLU B 1 559 ? 12.688 -25.609 -6.672 1 91.75 559 GLU B C 1
ATOM 9931 O O . GLU B 1 559 ? 12.781 -24.391 -6.543 1 91.75 559 GLU B O 1
ATOM 9936 N N . HIS B 1 560 ? 11.688 -26.266 -7.137 1 93.81 560 HIS B N 1
ATOM 9937 C CA . HIS B 1 560 ? 10.516 -25.484 -7.527 1 93.81 560 HIS B CA 1
ATOM 9938 C C . HIS B 1 560 ? 9.891 -24.781 -6.324 1 93.81 560 HIS B C 1
ATOM 9940 O O . HIS B 1 560 ? 9.555 -23.594 -6.395 1 93.81 560 HIS B O 1
ATOM 9946 N N . ARG B 1 561 ? 9.773 -25.516 -5.219 1 92.19 561 ARG B N 1
ATOM 9947 C CA . ARG B 1 561 ? 9.211 -24.938 -4.008 1 92.19 561 ARG B CA 1
ATOM 9948 C C . ARG B 1 561 ? 10.117 -23.844 -3.455 1 92.19 561 ARG B C 1
ATOM 9950 O O . ARG B 1 561 ? 9.633 -22.828 -2.941 1 92.19 561 ARG B O 1
ATOM 9957 N N . LEU B 1 562 ? 11.367 -24.031 -3.535 1 93.44 562 LEU B N 1
ATOM 9958 C CA . LEU B 1 562 ? 12.32 -23.031 -3.068 1 93.44 562 LEU B CA 1
ATOM 9959 C C . LEU B 1 562 ? 12.195 -21.75 -3.879 1 93.44 562 LEU B C 1
ATOM 9961 O O . LEU B 1 562 ? 12.195 -20.656 -3.314 1 93.44 562 LEU B O 1
ATOM 9965 N N . GLN B 1 563 ? 12.086 -21.859 -5.156 1 95.12 563 GLN B N 1
ATOM 9966 C CA . GLN B 1 563 ? 11.938 -20.688 -6.008 1 95.12 563 GLN B CA 1
ATOM 9967 C C . GLN B 1 563 ? 10.609 -19.984 -5.746 1 95.12 563 GLN B C 1
ATOM 9969 O O . GLN B 1 563 ? 10.547 -18.75 -5.746 1 95.12 563 GLN B O 1
ATOM 9974 N N . MET B 1 564 ? 9.594 -20.75 -5.504 1 94.56 564 MET B N 1
ATOM 9975 C CA . MET B 1 564 ? 8.305 -20.156 -5.16 1 94.56 564 MET B CA 1
ATOM 9976 C C . MET B 1 564 ? 8.391 -19.391 -3.848 1 94.56 564 MET B C 1
ATOM 9978 O O . MET B 1 564 ? 7.832 -18.297 -3.723 1 94.56 564 MET B O 1
ATOM 9982 N N . CYS B 1 565 ? 9.055 -19.953 -2.949 1 93.12 565 CYS B N 1
ATOM 9983 C CA . CYS B 1 565 ? 9.242 -19.297 -1.663 1 93.12 565 CYS B CA 1
ATOM 9984 C C . CYS B 1 565 ? 10.055 -18.016 -1.818 1 93.12 565 CYS B C 1
ATOM 9986 O O . CYS B 1 565 ? 9.75 -17 -1.194 1 93.12 565 CYS B O 1
ATOM 9988 N N . SER B 1 566 ? 11.07 -18.078 -2.621 1 95.25 566 SER B N 1
ATOM 9989 C CA . SER B 1 566 ? 11.898 -16.891 -2.859 1 95.25 566 SER B CA 1
ATOM 9990 C C . SER B 1 566 ? 11.086 -15.766 -3.492 1 95.25 566 SER B C 1
ATOM 9992 O O . SER B 1 566 ? 11.125 -14.625 -3.023 1 95.25 566 SER B O 1
ATOM 9994 N N . LEU B 1 567 ? 10.305 -16.125 -4.5 1 96.19 567 LEU B N 1
ATOM 9995 C CA . LEU B 1 567 ? 9.484 -15.117 -5.168 1 96.19 567 LEU B CA 1
ATOM 9996 C C . LEU B 1 567 ? 8.391 -14.602 -4.238 1 96.19 567 LEU B C 1
ATOM 9998 O O . LEU B 1 567 ? 8.07 -13.414 -4.25 1 96.19 567 LEU B O 1
ATOM 10002 N N . GLY B 1 568 ? 7.828 -15.5 -3.453 1 94.81 568 GLY B N 1
ATOM 10003 C CA . GLY B 1 568 ? 6.832 -15.094 -2.475 1 94.81 568 GLY B CA 1
ATOM 10004 C C . GLY B 1 568 ? 7.383 -14.156 -1.415 1 94.81 568 GLY B C 1
ATOM 10005 O O . GLY B 1 568 ? 6.719 -13.195 -1.021 1 94.81 568 GLY B O 1
ATOM 10006 N N . THR B 1 569 ? 8.57 -14.422 -0.977 1 93.94 569 THR B N 1
ATOM 10007 C CA . THR B 1 569 ? 9.195 -13.578 0.036 1 93.94 569 THR B CA 1
ATOM 10008 C C . THR B 1 569 ? 9.516 -12.195 -0.531 1 93.94 569 THR B C 1
ATOM 10010 O O . THR B 1 569 ? 9.414 -11.188 0.174 1 93.94 569 THR B O 1
ATOM 10013 N N . ILE B 1 570 ? 9.906 -12.102 -1.781 1 95 570 ILE B N 1
ATOM 10014 C CA . ILE B 1 570 ? 10.156 -10.812 -2.422 1 95 570 ILE B CA 1
ATOM 10015 C C . ILE B 1 570 ? 8.867 -9.992 -2.445 1 95 570 ILE B C 1
ATOM 10017 O O . ILE B 1 570 ? 8.875 -8.805 -2.104 1 95 570 ILE B O 1
ATOM 10021 N N . PHE B 1 571 ? 7.789 -10.664 -2.783 1 94.62 571 PHE B N 1
ATOM 10022 C CA . PHE B 1 571 ? 6.484 -10.016 -2.787 1 94.62 571 PHE B CA 1
ATOM 10023 C C . PHE B 1 571 ? 6.133 -9.508 -1.395 1 94.62 571 PHE B C 1
ATOM 10025 O O . PHE B 1 571 ? 5.695 -8.359 -1.237 1 94.62 571 PHE B O 1
ATOM 10032 N N . LEU B 1 572 ? 6.328 -10.289 -0.411 1 92.25 572 LEU B N 1
ATOM 10033 C CA . LEU B 1 572 ? 5.969 -9.914 0.951 1 92.25 572 LEU B CA 1
ATOM 10034 C C . LEU B 1 572 ? 6.809 -8.734 1.427 1 92.25 572 LEU B C 1
ATOM 10036 O O . LEU B 1 572 ? 6.305 -7.848 2.121 1 92.25 572 LEU B O 1
ATOM 10040 N N . ASN B 1 573 ? 8.039 -8.711 1.042 1 90.81 573 ASN B N 1
ATOM 10041 C CA . ASN B 1 573 ? 8.891 -7.586 1.403 1 90.81 573 ASN B CA 1
ATOM 10042 C C . ASN B 1 573 ? 8.445 -6.305 0.705 1 90.81 573 ASN B C 1
ATOM 10044 O O . ASN B 1 573 ? 8.469 -5.227 1.302 1 90.81 573 ASN B O 1
ATOM 10048 N N . LEU B 1 574 ? 8.086 -6.41 -0.546 1 91.25 574 LEU B N 1
ATOM 10049 C CA . LEU B 1 574 ? 7.625 -5.238 -1.282 1 91.25 574 LEU B CA 1
ATOM 10050 C C . LEU B 1 574 ? 6.312 -4.715 -0.702 1 91.25 574 LEU B C 1
ATOM 10052 O O . LEU B 1 574 ? 6.117 -3.5 -0.603 1 91.25 574 LEU B O 1
ATOM 10056 N N . LEU B 1 575 ? 5.453 -5.652 -0.346 1 90.25 575 LEU B N 1
ATOM 10057 C CA . LEU B 1 575 ? 4.191 -5.25 0.263 1 90.25 575 LEU B CA 1
ATOM 10058 C C . LEU B 1 575 ? 4.426 -4.578 1.611 1 90.25 575 LEU B C 1
ATOM 10060 O O . LEU B 1 575 ? 3.789 -3.57 1.929 1 90.25 575 LEU B O 1
ATOM 10064 N N . ALA B 1 576 ? 5.312 -5.121 2.348 1 86.75 576 ALA B N 1
ATOM 10065 C CA . ALA B 1 576 ? 5.652 -4.523 3.639 1 86.75 576 ALA B CA 1
ATOM 10066 C C . ALA B 1 576 ? 6.242 -3.129 3.459 1 86.75 576 ALA B C 1
ATOM 10068 O O . ALA B 1 576 ? 5.965 -2.225 4.25 1 86.75 576 ALA B O 1
ATOM 10069 N N . ALA B 1 577 ? 7.012 -2.965 2.436 1 85.19 577 ALA B N 1
ATOM 10070 C CA . ALA B 1 577 ? 7.594 -1.655 2.148 1 85.19 577 ALA B CA 1
ATOM 10071 C C . ALA B 1 577 ? 6.508 -0.622 1.87 1 85.19 577 ALA B C 1
ATOM 10073 O O . ALA B 1 577 ? 6.613 0.531 2.297 1 85.19 577 ALA B O 1
ATOM 10074 N N . THR B 1 578 ? 5.453 -1.026 1.207 1 83.44 578 THR B N 1
ATOM 10075 C CA . THR B 1 578 ? 4.363 -0.112 0.888 1 83.44 578 THR B CA 1
ATOM 10076 C C . THR B 1 578 ? 3.605 0.289 2.15 1 83.44 578 THR B C 1
ATOM 10078 O O . THR B 1 578 ? 3.166 1.434 2.281 1 83.44 578 THR B O 1
ATOM 10081 N N . LEU B 1 579 ? 3.533 -0.564 3.068 1 79.31 579 LEU B N 1
ATOM 10082 C CA . LEU B 1 579 ? 2.824 -0.282 4.312 1 79.31 579 LEU B CA 1
ATOM 10083 C C . LEU B 1 579 ? 3.623 0.675 5.188 1 79.31 579 LEU B C 1
ATOM 10085 O O . LEU B 1 579 ? 3.045 1.491 5.91 1 79.31 579 LEU B O 1
ATOM 10089 N N . LEU B 1 580 ? 4.902 0.489 5.066 1 79.31 580 LEU B N 1
ATOM 10090 C CA . LEU B 1 580 ? 5.75 1.355 5.875 1 79.31 580 LEU B CA 1
ATOM 10091 C C . LEU B 1 580 ? 5.773 2.773 5.312 1 79.31 580 LEU B C 1
ATOM 10093 O O . LEU B 1 580 ? 6.125 3.721 6.02 1 79.31 580 LEU B O 1
ATOM 10097 N N . LEU B 1 581 ? 5.312 2.887 4.105 1 77.94 581 LEU B N 1
ATOM 10098 C CA . LEU B 1 581 ? 5.227 4.207 3.492 1 77.94 581 LEU B CA 1
ATOM 10099 C C . LEU B 1 581 ? 3.936 4.91 3.898 1 77.94 581 LEU B C 1
ATOM 10101 O O . LEU B 1 581 ? 3.828 6.133 3.781 1 77.94 581 LEU B O 1
ATOM 10105 N N . LEU B 1 582 ? 2.914 4.141 4.395 1 72.88 582 LEU B N 1
ATOM 10106 C CA . LEU B 1 582 ? 1.646 4.723 4.82 1 72.88 582 LEU B CA 1
ATOM 10107 C C . LEU B 1 582 ? 1.803 5.461 6.145 1 72.88 582 LEU B C 1
ATOM 10109 O O . LEU B 1 582 ? 2.523 5.004 7.035 1 72.88 582 LEU B O 1
ATOM 10113 N N . PRO B 1 583 ? 1.264 6.746 6.09 1 66.56 583 PRO B N 1
ATOM 10114 C CA . PRO B 1 583 ? 1.367 7.512 7.336 1 66.56 583 PRO B CA 1
ATOM 10115 C C . PRO B 1 583 ? 0.617 6.855 8.492 1 66.56 583 PRO B C 1
ATOM 10117 O O . PRO B 1 583 ? -0.433 6.242 8.281 1 66.56 583 PRO B O 1
ATOM 10120 N N . SER B 1 584 ? 1.313 6.457 9.547 1 59.31 584 SER B N 1
ATOM 10121 C CA . SER B 1 584 ? 0.653 5.852 10.695 1 59.31 584 SER B CA 1
ATOM 10122 C C . SER B 1 584 ? -0.041 6.902 11.555 1 59.31 584 SER B C 1
ATOM 10124 O O . SER B 1 584 ? 0.528 7.961 11.828 1 59.31 584 SER B O 1
ATOM 10126 N N . GLU B 1 585 ? -1.397 6.895 11.422 1 55.38 585 GLU B N 1
ATOM 10127 C CA . GLU B 1 585 ? -2.055 7.785 12.375 1 55.38 585 GLU B CA 1
ATOM 10128 C C . GLU B 1 585 ? -1.605 7.492 13.797 1 55.38 585 GLU B C 1
ATOM 10130 O O . GLU B 1 585 ? -0.588 6.828 14.016 1 55.38 585 GLU B O 1
ATOM 10135 N N . ASP B 1 586 ? -2.547 6.633 14.57 1 56.09 586 ASP B N 1
ATOM 10136 C CA . ASP B 1 586 ? -2.576 6.57 16.031 1 56.09 586 ASP B CA 1
ATOM 10137 C C . ASP B 1 586 ? -1.353 5.836 16.578 1 56.09 586 ASP B C 1
ATOM 10139 O O . ASP B 1 586 ? -0.917 4.836 16 1 56.09 586 ASP B O 1
ATOM 10143 N N . ALA B 1 587 ? -0.487 6.43 17.469 1 59.19 587 ALA B N 1
ATOM 10144 C CA . ALA B 1 587 ? 0.838 6.27 18.062 1 59.19 587 ALA B CA 1
ATOM 10145 C C . ALA B 1 587 ? 1.049 4.84 18.562 1 59.19 587 ALA B C 1
ATOM 10147 O O . ALA B 1 587 ? 2.016 4.18 18.172 1 59.19 587 ALA B O 1
ATOM 10148 N N . GLN B 1 588 ? 0.352 4.422 19.688 1 58.41 588 GLN B N 1
ATOM 10149 C CA . GLN B 1 588 ? 0.884 3.314 20.469 1 58.41 588 GLN B CA 1
ATOM 10150 C C . GLN B 1 588 ? 0.656 1.98 19.766 1 58.41 588 GLN B C 1
ATOM 10152 O O . GLN B 1 588 ? 1.556 1.14 19.719 1 58.41 588 GLN B O 1
ATOM 10157 N N . SER B 1 589 ? -0.526 1.77 19.188 1 63.59 589 SER B N 1
ATOM 10158 C CA . SER B 1 589 ? -0.844 0.496 18.547 1 63.59 589 SER B CA 1
ATOM 10159 C C . SER B 1 589 ? -0.094 0.333 17.234 1 63.59 589 SER B C 1
ATOM 10161 O O . SER B 1 589 ? 0.294 -0.778 16.859 1 63.59 589 SER B O 1
ATOM 10163 N N . SER B 1 590 ? 0.224 1.386 16.766 1 67.81 590 SER B N 1
ATOM 10164 C CA . SER B 1 590 ? 0.958 1.359 15.5 1 67.81 590 SER B CA 1
ATOM 10165 C C . SER B 1 590 ? 2.406 0.933 15.711 1 67.81 590 SER B C 1
ATOM 10167 O O . SER B 1 590 ? 2.973 0.208 14.891 1 67.81 590 SER B O 1
ATOM 10169 N N . LYS B 1 591 ? 2.875 1.201 16.922 1 69.88 591 LYS B N 1
ATOM 10170 C CA . LYS B 1 591 ? 4.258 0.831 17.219 1 69.88 591 LYS B CA 1
ATOM 10171 C C . LYS B 1 591 ? 4.395 -0.68 17.391 1 69.88 591 LYS B C 1
ATOM 10173 O O . LYS B 1 591 ? 5.34 -1.283 16.875 1 69.88 591 LYS B O 1
ATOM 10178 N N . LYS B 1 592 ? 3.404 -1.299 18.031 1 72.81 592 LYS B N 1
ATOM 10179 C CA . LYS B 1 592 ? 3.453 -2.744 18.234 1 72.81 592 LYS B CA 1
ATOM 10180 C C . LYS B 1 592 ? 3.281 -3.492 16.922 1 72.81 592 LYS B C 1
ATOM 10182 O O . LYS B 1 592 ? 3.955 -4.496 16.672 1 72.81 592 LYS B O 1
ATOM 10187 N N . ARG B 1 593 ? 2.537 -2.996 16.156 1 72.81 593 ARG B N 1
ATOM 10188 C CA . ARG B 1 593 ? 2.293 -3.645 14.867 1 72.81 593 ARG B CA 1
ATOM 10189 C C . ARG B 1 593 ? 3.498 -3.496 13.945 1 72.81 593 ARG B C 1
ATOM 10191 O O . ARG B 1 593 ? 3.838 -4.422 13.203 1 72.81 593 ARG B O 1
ATOM 10198 N N . LYS B 1 594 ? 4.164 -2.412 14.125 1 72.38 594 LYS B N 1
ATOM 10199 C CA . LYS B 1 594 ? 5.375 -2.209 13.336 1 72.38 594 LYS B CA 1
ATOM 10200 C C . LYS B 1 594 ? 6.492 -3.141 13.797 1 72.38 594 LYS B C 1
ATOM 10202 O O . LYS B 1 594 ? 7.25 -3.668 12.984 1 72.38 594 LYS B O 1
ATOM 10207 N N . GLU B 1 595 ? 6.496 -3.406 15.016 1 75.06 595 GLU B N 1
ATOM 10208 C CA . GLU B 1 595 ? 7.488 -4.336 15.547 1 75.06 595 GLU B CA 1
ATOM 10209 C C . GLU B 1 595 ? 7.188 -5.77 15.117 1 75.06 595 GLU B C 1
ATOM 10211 O O . GLU B 1 595 ? 8.102 -6.52 14.766 1 75.06 595 GLU B O 1
ATOM 10216 N N . PHE B 1 596 ? 5.957 -6.09 15.078 1 77.06 596 PHE B N 1
ATOM 10217 C CA . PHE B 1 596 ? 5.57 -7.418 14.617 1 77.06 596 PHE B CA 1
ATOM 10218 C C . PHE B 1 596 ? 5.906 -7.602 13.141 1 77.06 596 PHE B C 1
ATOM 10220 O O . PHE B 1 596 ? 6.434 -8.641 12.742 1 77.06 596 PHE B O 1
ATOM 10227 N N . LEU B 1 597 ? 5.66 -6.613 12.438 1 75.75 597 LEU B N 1
ATOM 10228 C CA . LEU B 1 597 ? 5.961 -6.672 11.016 1 75.75 597 LEU B CA 1
ATOM 10229 C C . LEU B 1 597 ? 7.465 -6.789 10.781 1 75.75 597 LEU B C 1
ATOM 10231 O O . LEU B 1 597 ? 7.902 -7.512 9.883 1 75.75 597 LEU B O 1
ATOM 10235 N N . SER B 1 598 ? 8.203 -6.188 11.672 1 77.56 598 SER B N 1
ATOM 10236 C CA . SER B 1 598 ? 9.656 -6.242 11.547 1 77.56 598 SER B CA 1
ATOM 10237 C C . SER B 1 598 ? 10.188 -7.645 11.82 1 77.56 598 SER B C 1
ATOM 10239 O O . SER B 1 598 ? 11.008 -8.164 11.07 1 77.56 598 SER B O 1
ATOM 10241 N N . VAL B 1 599 ? 9.664 -8.266 12.766 1 78.62 599 VAL B N 1
ATOM 10242 C CA . VAL B 1 599 ? 10.094 -9.617 13.109 1 78.62 599 VAL B CA 1
ATOM 10243 C C . VAL B 1 599 ? 9.641 -10.594 12.023 1 78.62 599 VAL B C 1
ATOM 10245 O O . VAL B 1 599 ? 10.398 -11.484 11.625 1 78.62 599 VAL B O 1
ATOM 10248 N N . PHE B 1 600 ? 8.562 -10.328 11.523 1 81.69 600 PHE B N 1
ATOM 10249 C CA . PHE B 1 600 ? 8.031 -11.18 10.469 1 81.69 600 PHE B CA 1
ATOM 10250 C C . PHE B 1 600 ? 8.875 -11.078 9.203 1 81.69 600 PHE B C 1
ATOM 10252 O O . PHE B 1 600 ? 9.172 -12.094 8.57 1 81.69 600 PHE B O 1
ATOM 10259 N N . LEU B 1 601 ? 9.312 -9.914 8.922 1 82.12 601 LEU B N 1
ATOM 10260 C CA . LEU B 1 601 ? 10.117 -9.711 7.715 1 82.12 601 LEU B CA 1
ATOM 10261 C C . LEU B 1 601 ? 11.484 -10.367 7.855 1 82.12 601 LEU B C 1
ATOM 10263 O O . LEU B 1 601 ? 12 -10.961 6.902 1 82.12 601 LEU B O 1
ATOM 10267 N N . VAL B 1 602 ? 12.055 -10.359 9.031 1 81.81 602 VAL B N 1
ATOM 10268 C CA . VAL B 1 602 ? 13.352 -10.977 9.273 1 81.81 602 VAL B CA 1
ATOM 10269 C C . VAL B 1 602 ? 13.234 -12.492 9.156 1 81.81 602 VAL B C 1
ATOM 10271 O O . VAL B 1 602 ? 14.055 -13.133 8.492 1 81.81 602 VAL B O 1
ATOM 10274 N N . LEU B 1 603 ? 12.133 -12.969 9.648 1 83.12 603 LEU B N 1
ATOM 10275 C CA . LEU B 1 603 ? 11.938 -14.414 9.609 1 83.12 603 LEU B CA 1
ATOM 10276 C C . LEU B 1 603 ? 11.695 -14.891 8.18 1 83.12 603 LEU B C 1
ATOM 10278 O O . LEU B 1 603 ? 12.203 -15.938 7.773 1 83.12 603 LEU B O 1
ATOM 10282 N N . MET B 1 604 ? 11.07 -14.086 7.496 1 85.5 604 MET B N 1
ATOM 10283 C CA . MET B 1 604 ? 10.773 -14.477 6.121 1 85.5 604 MET B CA 1
ATOM 10284 C C . MET B 1 604 ? 12.031 -14.43 5.258 1 85.5 604 MET B C 1
ATOM 10286 O O . MET B 1 604 ? 12.258 -15.312 4.43 1 85.5 604 MET B O 1
ATOM 10290 N N . ASN B 1 605 ? 12.867 -13.469 5.473 1 85.5 605 ASN B N 1
ATOM 10291 C CA . ASN B 1 605 ? 14.094 -13.375 4.691 1 85.5 605 ASN B CA 1
ATOM 10292 C C . ASN B 1 605 ? 15.102 -14.453 5.086 1 85.5 605 ASN B C 1
ATOM 10294 O O . ASN B 1 605 ? 15.844 -14.953 4.238 1 85.5 605 ASN B O 1
ATOM 10298 N N . LEU B 1 606 ? 15.016 -14.93 6.312 1 86.19 606 LEU B N 1
ATOM 10299 C CA . LEU B 1 606 ? 15.914 -15.977 6.773 1 86.19 606 LEU B CA 1
ATOM 10300 C C . LEU B 1 606 ? 15.375 -17.359 6.402 1 86.19 606 LEU B C 1
ATOM 10302 O O . LEU B 1 606 ? 16.125 -18.328 6.371 1 86.19 606 LEU B O 1
ATOM 10306 N N . SER B 1 607 ? 14.078 -17.375 6.156 1 84.88 607 SER B N 1
ATOM 10307 C CA . SER B 1 607 ? 13.438 -18.656 5.852 1 84.88 607 SER B CA 1
ATOM 10308 C C . SER B 1 607 ? 14.008 -19.266 4.578 1 84.88 607 SER B C 1
ATOM 10310 O O . SER B 1 607 ? 14.07 -20.484 4.445 1 84.88 607 SER B O 1
ATOM 10312 N N . ILE B 1 608 ? 14.531 -18.422 3.664 1 87.44 608 ILE B N 1
ATOM 10313 C CA . ILE B 1 608 ? 15.07 -18.953 2.412 1 87.44 608 ILE B CA 1
ATOM 10314 C C . ILE B 1 608 ? 16.375 -19.688 2.678 1 87.44 608 ILE B C 1
ATOM 10316 O O . ILE B 1 608 ? 16.594 -20.766 2.131 1 87.44 608 ILE B O 1
ATOM 10320 N N . ILE B 1 609 ? 17.172 -19.172 3.578 1 85.81 609 ILE B N 1
ATOM 10321 C CA . ILE B 1 609 ? 18.422 -19.828 3.941 1 85.81 609 ILE B CA 1
ATOM 10322 C C . ILE B 1 609 ? 18.141 -21.141 4.668 1 85.81 609 ILE B C 1
ATOM 10324 O O . ILE B 1 609 ? 18.75 -22.172 4.379 1 85.81 609 ILE B O 1
ATOM 10328 N N . VAL B 1 610 ? 17.172 -21.109 5.523 1 86.5 610 VAL B N 1
ATOM 10329 C CA . VAL B 1 610 ? 16.797 -22.297 6.289 1 86.5 610 VAL B CA 1
ATOM 10330 C C . VAL B 1 610 ? 16.25 -23.375 5.348 1 86.5 610 VAL B C 1
ATOM 10332 O O . VAL B 1 610 ? 16.547 -24.562 5.508 1 86.5 610 VAL B O 1
ATOM 10335 N N . PHE B 1 611 ? 15.562 -22.906 4.379 1 88.75 611 PHE B N 1
ATOM 10336 C CA . PHE B 1 611 ? 15.008 -23.859 3.414 1 88.75 611 PHE B CA 1
ATOM 10337 C C . PHE B 1 611 ? 16.125 -24.516 2.611 1 88.75 611 PHE B C 1
ATOM 10339 O O . PHE B 1 611 ? 16.078 -25.734 2.373 1 88.75 611 PHE B O 1
ATOM 10346 N N . VAL B 1 612 ? 17.125 -23.781 2.211 1 86.38 612 VAL B N 1
ATOM 10347 C CA . VAL B 1 612 ? 18.219 -24.328 1.432 1 86.38 612 VAL B CA 1
ATOM 10348 C C . VAL B 1 612 ? 19.016 -25.312 2.289 1 86.38 612 VAL B C 1
ATOM 10350 O O . VAL B 1 612 ? 19.328 -26.422 1.85 1 86.38 612 VAL B O 1
ATOM 10353 N N . ILE B 1 613 ? 19.25 -25.016 3.514 1 85.12 613 ILE B N 1
ATOM 10354 C CA . ILE B 1 613 ? 20.016 -25.875 4.41 1 85.12 613 ILE B CA 1
ATOM 10355 C C . ILE B 1 613 ? 19.203 -27.141 4.711 1 85.12 613 ILE B C 1
ATOM 10357 O O . ILE B 1 613 ? 19.75 -28.25 4.672 1 85.12 613 ILE B O 1
ATOM 10361 N N . ALA B 1 614 ? 17.938 -26.984 4.914 1 84.75 614 ALA B N 1
ATOM 10362 C CA . ALA B 1 614 ? 17.078 -28.125 5.207 1 84.75 614 ALA B CA 1
ATOM 10363 C C . ALA B 1 614 ? 16.984 -29.062 4.012 1 84.75 614 ALA B C 1
ATOM 10365 O O . ALA B 1 614 ? 17 -30.297 4.172 1 84.75 614 ALA B O 1
ATOM 10366 N N . SER B 1 615 ? 16.891 -28.5 2.873 1 82 615 SER B N 1
ATOM 10367 C CA . SER B 1 615 ? 16.797 -29.312 1.666 1 82 615 SER B CA 1
ATOM 10368 C C . SER B 1 615 ? 18.094 -30.062 1.396 1 82 615 SER B C 1
ATOM 10370 O O . SER B 1 615 ? 18.078 -31.219 0.96 1 82 615 SER B O 1
ATOM 10372 N N . LEU B 1 616 ? 19.234 -29.375 1.688 1 77.56 616 LEU B N 1
ATOM 10373 C CA . LEU B 1 616 ? 20.531 -30.031 1.516 1 77.56 616 LEU B CA 1
ATOM 10374 C C . LEU B 1 616 ? 20.719 -31.141 2.535 1 77.56 616 LEU B C 1
ATOM 10376 O O . LEU B 1 616 ? 21.203 -32.219 2.197 1 77.56 616 LEU B O 1
ATOM 10380 N N . VAL B 1 617 ? 20.281 -30.859 3.727 1 78.88 617 VAL B N 1
ATOM 10381 C CA . VAL B 1 617 ? 20.391 -31.859 4.781 1 78.88 617 VAL B CA 1
ATOM 10382 C C . VAL B 1 617 ? 19.469 -33.062 4.461 1 78.88 617 VAL B C 1
ATOM 10384 O O . VAL B 1 617 ? 19.875 -34.219 4.605 1 78.88 617 VAL B O 1
ATOM 10387 N N . TRP B 1 618 ? 18.344 -32.781 3.932 1 79.19 618 TRP B N 1
ATOM 10388 C CA . TRP B 1 618 ? 17.391 -33.812 3.617 1 79.19 618 TRP B CA 1
ATOM 10389 C C . TRP B 1 618 ? 17.891 -34.688 2.471 1 79.19 618 TRP B C 1
ATOM 10391 O O . TRP B 1 618 ? 17.781 -35.938 2.521 1 79.19 618 TRP B O 1
ATOM 10401 N N . THR B 1 619 ? 18.422 -34.062 1.433 1 74.81 619 THR B N 1
ATOM 10402 C CA . THR B 1 619 ? 18.953 -34.844 0.304 1 74.81 619 THR B CA 1
ATOM 10403 C C . THR B 1 619 ? 20.156 -35.656 0.734 1 74.81 619 THR B C 1
ATOM 10405 O O . THR B 1 619 ? 20.344 -36.781 0.26 1 74.81 619 THR B O 1
ATOM 10408 N N . SER B 1 620 ? 20.953 -35.094 1.673 1 72.75 620 SER B N 1
ATOM 10409 C CA . SER B 1 620 ? 22.109 -35.812 2.18 1 72.75 620 SER B CA 1
ATOM 10410 C C . SER B 1 620 ? 21.672 -37 3.033 1 72.75 620 SER B C 1
ATOM 10412 O O . SER B 1 620 ? 22.25 -38.094 2.938 1 72.75 620 SER B O 1
ATOM 10414 N N . VAL B 1 621 ? 20.656 -36.75 3.748 1 71.69 621 VAL B N 1
ATOM 10415 C CA . VAL B 1 621 ? 20.141 -37.812 4.613 1 71.69 621 VAL B CA 1
ATOM 10416 C C . VAL B 1 621 ? 19.516 -38.938 3.766 1 71.69 621 VAL B C 1
ATOM 10418 O O . VAL B 1 621 ? 19.719 -40.125 4.043 1 71.69 621 VAL B O 1
ATOM 10421 N N . LYS B 1 622 ? 18.797 -38.594 2.695 1 72.31 622 LYS B N 1
ATOM 10422 C CA . LYS B 1 622 ? 18.188 -39.562 1.812 1 72.31 622 LYS B CA 1
ATOM 10423 C C . LYS B 1 622 ? 19.25 -40.375 1.065 1 72.31 622 LYS B C 1
ATOM 10425 O O . LYS B 1 622 ? 19.094 -41.594 0.873 1 72.31 622 LYS B O 1
ATOM 10430 N N . ALA B 1 623 ? 20.297 -39.656 0.615 1 66.69 623 ALA B N 1
ATOM 10431 C CA . ALA B 1 623 ? 21.391 -40.344 -0.057 1 66.69 623 ALA B CA 1
ATOM 10432 C C . ALA B 1 623 ? 22.094 -41.312 0.889 1 66.69 623 ALA B C 1
ATOM 10434 O O . ALA B 1 623 ? 22.469 -42.406 0.489 1 66.69 623 ALA B O 1
ATOM 10435 N N . LEU B 1 624 ? 22.172 -40.844 2.113 1 62.59 624 LEU B N 1
ATOM 10436 C CA . LEU B 1 624 ? 22.812 -41.719 3.109 1 62.59 624 LEU B CA 1
ATOM 10437 C C . LEU B 1 624 ? 21.906 -42.906 3.449 1 62.59 624 LEU B C 1
ATOM 10439 O O . LEU B 1 624 ? 22.406 -44 3.658 1 62.59 624 LEU B O 1
ATOM 10443 N N . TRP B 1 625 ? 20.656 -42.625 3.396 1 62.19 625 TRP B N 1
ATOM 10444 C CA . TRP B 1 625 ? 19.703 -43.688 3.709 1 62.19 625 TRP B CA 1
ATOM 10445 C C . TRP B 1 625 ? 19.625 -44.688 2.574 1 62.19 625 TRP B C 1
ATOM 10447 O O . TRP B 1 625 ? 19.531 -45.906 2.814 1 62.19 625 TRP B O 1
ATOM 10457 N N . ARG B 1 626 ? 19.594 -44.219 1.404 1 59.41 626 ARG B N 1
ATOM 10458 C CA . ARG B 1 626 ? 19.516 -45.094 0.252 1 59.41 626 ARG B CA 1
ATOM 10459 C C . ARG B 1 626 ? 20.75 -45.969 0.148 1 59.41 626 ARG B C 1
ATOM 10461 O O . ARG B 1 626 ? 20.672 -47.156 -0.253 1 59.41 626 ARG B O 1
ATOM 10468 N N . HIS B 1 627 ? 21.875 -45.344 0.303 1 54.69 627 HIS B N 1
ATOM 10469 C CA . HIS B 1 627 ? 23.078 -46.156 0.201 1 54.69 627 HIS B CA 1
ATOM 10470 C C . HIS B 1 627 ? 23.281 -47 1.459 1 54.69 627 HIS B C 1
ATOM 10472 O O . HIS B 1 627 ? 24.281 -47.688 1.586 1 54.69 627 HIS B O 1
ATOM 10478 N N . GLY B 1 628 ? 22.391 -47.281 2.24 1 52.78 628 GLY B N 1
ATOM 10479 C CA . GLY B 1 628 ? 22.484 -48.156 3.406 1 52.78 628 GLY B CA 1
ATOM 10480 C C . GLY B 1 628 ? 23.516 -47.656 4.41 1 52.78 628 GLY B C 1
ATOM 10481 O O . GLY B 1 628 ? 24.062 -48.469 5.176 1 52.78 628 GLY B O 1
ATOM 10482 N N . CYS B 1 629 ? 24.141 -46.688 4.164 1 51.81 629 CYS B N 1
ATOM 10483 C CA . CYS B 1 629 ? 25.281 -46.219 4.965 1 51.81 629 CYS B CA 1
ATOM 10484 C C . CYS B 1 629 ? 24.859 -46 6.414 1 51.81 629 CYS B C 1
ATOM 10486 O O . CYS B 1 629 ? 25.672 -46.156 7.328 1 51.81 629 CYS B O 1
ATOM 10488 N N . LEU B 1 630 ? 23.703 -45.562 6.688 1 52.09 630 LEU B N 1
ATOM 10489 C CA . LEU B 1 630 ? 23.344 -45.406 8.094 1 52.09 630 LEU B CA 1
ATOM 10490 C C . LEU B 1 630 ? 23.344 -46.75 8.82 1 52.09 630 LEU B C 1
ATOM 10492 O O . LEU B 1 630 ? 23.703 -46.812 10 1 52.09 630 LEU B O 1
ATOM 10496 N N . ARG B 1 631 ? 22.953 -47.812 8.227 1 47.62 631 ARG B N 1
ATOM 10497 C CA . ARG B 1 631 ? 23.047 -49.094 8.906 1 47.62 631 ARG B CA 1
ATOM 10498 C C . ARG B 1 631 ? 24.5 -49.5 9.094 1 47.62 631 ARG B C 1
ATOM 10500 O O . ARG B 1 631 ? 24.844 -50.156 10.086 1 47.62 631 ARG B O 1
ATOM 10507 N N . ARG B 1 632 ? 25.422 -49.281 8.141 1 45.5 632 ARG B N 1
ATOM 10508 C CA . ARG B 1 632 ? 26.781 -49.781 8.281 1 45.5 632 ARG B CA 1
ATOM 10509 C C . ARG B 1 632 ? 27.641 -48.781 9.07 1 45.5 632 ARG B C 1
ATOM 10511 O O . ARG B 1 632 ? 28.844 -49.031 9.289 1 45.5 632 ARG B O 1
ATOM 10518 N N . LEU B 1 633 ? 27.203 -47.656 9.453 1 44.94 633 LEU B N 1
ATOM 10519 C CA . LEU B 1 633 ? 28 -46.75 10.258 1 44.94 633 LEU B CA 1
ATOM 10520 C C . LEU B 1 633 ? 28.438 -47.406 11.562 1 44.94 633 LEU B C 1
ATOM 10522 O O . LEU B 1 633 ? 29.422 -46.969 12.18 1 44.94 633 LEU B O 1
ATOM 10526 N N . GLY B 1 634 ? 27.766 -48.344 12.281 1 40.47 634 GLY B N 1
ATOM 10527 C CA . GLY B 1 634 ? 28.344 -48.969 13.461 1 40.47 634 GLY B CA 1
ATOM 10528 C C . GLY B 1 634 ? 29.625 -49.719 13.164 1 40.47 634 GLY B C 1
ATOM 10529 O O . GLY B 1 634 ? 30.484 -49.844 14.039 1 40.47 634 GLY B O 1
ATOM 10530 N N . SER B 1 635 ? 29.656 -50.719 12.328 1 38.5 635 SER B N 1
ATOM 10531 C CA . SER B 1 635 ? 30.828 -51.562 12.281 1 38.5 635 SER B CA 1
ATOM 10532 C C . SER B 1 635 ? 31.984 -50.875 11.539 1 38.5 635 SER B C 1
ATOM 10534 O O . SER B 1 635 ? 33.031 -51.469 11.336 1 38.5 635 SER B O 1
ATOM 10536 N N . CYS B 1 636 ? 31.812 -50 10.648 1 36.09 636 CYS B N 1
ATOM 10537 C CA . CYS B 1 636 ? 33 -49.594 9.898 1 36.09 636 CYS B CA 1
ATOM 10538 C C . CYS B 1 636 ? 33.906 -48.688 10.734 1 36.09 636 CYS B C 1
ATOM 10540 O O . CYS B 1 636 ? 33.406 -47.75 11.367 1 36.09 636 CYS B O 1
ATOM 10542 N N . ILE B 1 637 ? 35.094 -49.188 11.258 1 32.94 637 ILE B N 1
ATOM 10543 C CA . ILE B 1 637 ? 36.312 -48.625 11.812 1 32.94 637 ILE B CA 1
ATOM 10544 C C . ILE B 1 637 ? 36.562 -47.25 11.18 1 32.94 637 ILE B C 1
ATOM 10546 O O . ILE B 1 637 ? 36.094 -46.969 10.078 1 32.94 637 ILE B O 1
ATOM 10550 N N . ALA B 1 638 ? 37.75 -46.469 11.469 1 32.75 638 ALA B N 1
ATOM 10551 C CA . ALA B 1 638 ? 38.375 -45.156 11.453 1 32.75 638 ALA B CA 1
ATOM 10552 C C . ALA B 1 638 ? 38.406 -44.562 10.039 1 32.75 638 ALA B C 1
ATOM 10554 O O . ALA B 1 638 ? 38.531 -43.375 9.859 1 32.75 638 ALA B O 1
ATOM 10555 N N . GLY B 1 639 ? 39.094 -45.188 8.914 1 35.09 639 GLY B N 1
ATOM 10556 C CA . GLY B 1 639 ? 39.812 -44.5 7.863 1 35.09 639 GLY B CA 1
ATOM 10557 C C . GLY B 1 639 ? 38.906 -43.562 7.043 1 35.09 639 GLY B C 1
ATOM 10558 O O . GLY B 1 639 ? 37.719 -43.812 6.941 1 35.09 639 GLY B O 1
ATOM 10559 N N . GLU B 1 640 ? 39.094 -42.219 6.57 1 37.03 640 GLU B N 1
ATOM 10560 C CA . GLU B 1 640 ? 38.156 -41.125 6.398 1 37.03 640 GLU B CA 1
ATOM 10561 C C . GLU B 1 640 ? 36.938 -41.531 5.586 1 37.03 640 GLU B C 1
ATOM 10563 O O . GLU B 1 640 ? 36.906 -42.625 5.031 1 37.03 640 GLU B O 1
ATOM 10568 N N . TRP B 1 641 ? 36.344 -40.844 4.48 1 33.88 641 TRP B N 1
ATOM 10569 C CA . TRP B 1 641 ? 35.281 -40.906 3.48 1 33.88 641 TRP B CA 1
ATOM 10570 C C . TRP B 1 641 ? 35.562 -42.031 2.486 1 33.88 641 TRP B C 1
ATOM 10572 O O . TRP B 1 641 ? 36 -41.781 1.366 1 33.88 641 TRP B O 1
ATOM 10582 N N . SER B 1 642 ? 35.781 -43.344 2.734 1 38 642 SER B N 1
ATOM 10583 C CA . SER B 1 642 ? 35.562 -44.75 2.438 1 38 642 SER B CA 1
ATOM 10584 C C . SER B 1 642 ? 34.125 -45.031 2.012 1 38 642 SER B C 1
ATOM 10586 O O . SER B 1 642 ? 33.688 -46.188 2.02 1 38 642 SER B O 1
ATOM 10588 N N . TRP B 1 643 ? 33.156 -44.344 1.767 1 41.44 643 TRP B N 1
ATOM 10589 C CA . TRP B 1 643 ? 31.906 -44.469 1.036 1 41.44 643 TRP B CA 1
ATOM 10590 C C . TRP B 1 643 ? 31.969 -45.625 0.023 1 41.44 643 TRP B C 1
ATOM 10592 O O . TRP B 1 643 ? 33.062 -45.969 -0.467 1 41.44 643 TRP B O 1
ATOM 10602 N N . CYS B 1 644 ? 30.688 -46.312 -0.349 1 41.53 644 CYS B N 1
ATOM 10603 C CA . CYS B 1 644 ? 30.031 -47.625 -0.351 1 41.53 644 CYS B CA 1
ATOM 10604 C C . CYS B 1 644 ? 30.859 -48.656 -1.08 1 41.53 644 CYS B C 1
ATOM 10606 O O . CYS B 1 644 ? 31.219 -48.469 -2.246 1 41.53 644 CYS B O 1
ATOM 10608 N N . CYS B 1 645 ? 31.953 -49.125 -0.668 1 39.25 645 CYS B N 1
ATOM 10609 C CA . CYS B 1 645 ? 33.031 -50.062 -1.022 1 39.25 645 CYS B CA 1
ATOM 10610 C C . CYS B 1 645 ? 32.5 -51.094 -2.018 1 39.25 645 CYS B C 1
ATOM 10612 O O . CYS B 1 645 ? 33.312 -51.875 -2.553 1 39.25 645 CYS B O 1
ATOM 10614 N N . ARG B 1 646 ? 31.375 -51.75 -1.798 1 38.94 646 ARG B N 1
ATOM 10615 C CA . ARG B 1 646 ? 31.094 -53.031 -2.434 1 38.94 646 ARG B CA 1
ATOM 10616 C C . ARG B 1 646 ? 30.922 -52.875 -3.941 1 38.94 646 ARG B C 1
ATOM 10618 O O . ARG B 1 646 ? 30.391 -51.875 -4.402 1 38.94 646 ARG B O 1
ATOM 10625 N N . PRO B 1 647 ? 31.406 -53.906 -4.816 1 36.91 647 PRO B N 1
ATOM 10626 C CA . PRO B 1 647 ? 31.781 -54.094 -6.223 1 36.91 647 PRO B CA 1
ATOM 10627 C C . PRO B 1 647 ? 30.594 -54.031 -7.168 1 36.91 647 PRO B C 1
ATOM 10629 O O . PRO B 1 647 ? 29.516 -54.531 -6.836 1 36.91 647 PRO B O 1
ATOM 10632 N N . ARG B 1 648 ? 30.312 -53.125 -7.941 1 36.31 648 ARG B N 1
ATOM 10633 C CA . ARG B 1 648 ? 29.391 -53.312 -9.062 1 36.31 648 ARG B CA 1
ATOM 10634 C C . ARG B 1 648 ? 29.812 -54.5 -9.938 1 36.31 648 ARG B C 1
ATOM 10636 O O . ARG B 1 648 ? 30.688 -54.344 -10.789 1 36.31 648 ARG B O 1
ATOM 10643 N N . HIS B 1 649 ? 30.203 -55.812 -9.523 1 31.19 649 HIS B N 1
ATOM 10644 C CA . HIS B 1 649 ? 30.391 -56.844 -10.555 1 31.19 649 HIS B CA 1
ATOM 10645 C C . HIS B 1 649 ? 29.062 -57.188 -11.242 1 31.19 649 HIS B C 1
ATOM 10647 O O . HIS B 1 649 ? 28.953 -58.219 -11.883 1 31.19 649 HIS B O 1
ATOM 10653 N N . ARG B 1 650 ? 28.125 -56.688 -11.617 1 30.53 650 ARG B N 1
ATOM 10654 C CA . ARG B 1 650 ? 27.281 -57.688 -12.258 1 30.53 650 ARG B CA 1
ATOM 10655 C C . ARG B 1 650 ? 27.938 -58.25 -13.516 1 30.53 650 ARG B C 1
ATOM 10657 O O . ARG B 1 650 ? 27.391 -59.125 -14.18 1 30.53 650 ARG B O 1
ATOM 10664 N N . GLY B 1 651 ? 28.781 -57.406 -14.383 1 27.12 651 GLY B N 1
ATOM 10665 C CA . GLY B 1 651 ? 29.031 -58.062 -15.664 1 27.12 651 GLY B CA 1
ATOM 10666 C C . GLY B 1 651 ? 29.766 -59.375 -15.539 1 27.12 651 GLY B C 1
ATOM 10667 O O . GLY B 1 651 ? 30.938 -59.406 -15.148 1 27.12 651 GLY B O 1
ATOM 10668 N N . GLN B 1 652 ? 29.172 -60.5 -15.039 1 25.22 652 GLN B N 1
ATOM 10669 C CA . GLN B 1 652 ? 29.516 -61.844 -15.461 1 25.22 652 GLN B CA 1
ATOM 10670 C C . GLN B 1 652 ? 29.734 -61.906 -16.969 1 25.22 652 GLN B C 1
ATOM 10672 O O . GLN B 1 652 ? 28.766 -61.938 -17.734 1 25.22 652 GLN B O 1
ATOM 10677 N N . GLU B 1 653 ? 30.578 -61.062 -17.609 1 24.95 653 GLU B N 1
ATOM 10678 C CA . GLU B 1 653 ? 31.312 -61.562 -18.766 1 24.95 653 GLU B CA 1
ATOM 10679 C C . GLU B 1 653 ? 31.953 -62.906 -18.469 1 24.95 653 GLU B C 1
ATOM 10681 O O . GLU B 1 653 ? 33.031 -62.969 -17.906 1 24.95 653 GLU B O 1
ATOM 10686 N N . VAL B 1 654 ? 31.438 -63.844 -17.75 1 26.56 654 VAL B N 1
ATOM 10687 C CA . VAL B 1 654 ? 32.219 -65.062 -17.781 1 26.56 654 VAL B CA 1
ATOM 10688 C C . VAL B 1 654 ? 32.344 -65.562 -19.219 1 26.56 654 VAL B C 1
ATOM 10690 O O . VAL B 1 654 ? 31.672 -66.5 -19.625 1 26.56 654 VAL B O 1
ATOM 10693 N N . ASN B 1 655 ? 32.062 -64.75 -20.141 1 20.39 655 ASN B N 1
ATOM 10694 C CA . ASN B 1 655 ? 32.281 -65.5 -21.391 1 20.39 655 ASN B CA 1
ATOM 10695 C C . ASN B 1 655 ? 33.625 -66.25 -21.375 1 20.39 655 ASN B C 1
ATOM 10697 O O . ASN B 1 655 ? 33.688 -67.438 -21.578 1 20.39 655 ASN B O 1
ATOM 10701 N N . ASN B 1 656 ? 34.562 -65.812 -22.266 1 20.03 656 ASN B N 1
ATOM 10702 C CA . ASN B 1 656 ? 35.312 -66.375 -23.375 1 20.03 656 ASN B CA 1
ATOM 10703 C C . ASN B 1 656 ? 36.719 -66.75 -22.953 1 20.03 656 ASN B C 1
ATOM 10705 O O . ASN B 1 656 ? 37.625 -66.875 -23.797 1 20.03 656 ASN B O 1
ATOM 10709 N N . HIS B 1 657 ? 37.188 -66.375 -21.703 1 19 657 HIS B N 1
ATOM 10710 C CA . HIS B 1 657 ? 38.594 -66.688 -21.984 1 19 657 HIS B CA 1
ATOM 10711 C C . HIS B 1 657 ? 38.75 -68.062 -22.578 1 19 657 HIS B C 1
ATOM 10713 O O . HIS B 1 657 ? 38 -69 -22.25 1 19 657 HIS B O 1
ATOM 10719 N N . LEU B 1 658 ? 39.781 -68.188 -23.531 1 19.19 658 LEU B N 1
ATOM 10720 C CA . LEU B 1 658 ? 40.406 -68.812 -24.688 1 19.19 658 LEU B CA 1
ATOM 10721 C C . LEU B 1 658 ? 40.875 -70.25 -24.344 1 19.19 658 LEU B C 1
ATOM 10723 O O . LEU B 1 658 ? 41 -70.562 -23.172 1 19.19 658 LEU B O 1
ATOM 10727 N N . TYR B 1 659 ? 41.531 -70.875 -25.312 1 18.61 659 TYR B N 1
ATOM 10728 C CA . TYR B 1 659 ? 41.969 -72.125 -25.922 1 18.61 659 TYR B CA 1
ATOM 10729 C C . TYR B 1 659 ? 42.938 -72.875 -25.031 1 18.61 659 TYR B C 1
ATOM 10731 O O . TYR B 1 659 ? 42.812 -74.062 -24.812 1 18.61 659 TYR B O 1
ATOM 10739 N N . ASP B 1 660 ? 44.25 -72.25 -24.797 1 16.38 660 ASP B N 1
ATOM 10740 C CA . ASP B 1 660 ? 45.375 -73.062 -25.281 1 16.38 660 ASP B CA 1
ATOM 10741 C C . ASP B 1 660 ? 45.875 -74 -24.203 1 16.38 660 ASP B C 1
ATOM 10743 O O . ASP B 1 660 ? 46.562 -75 -24.484 1 16.38 660 ASP B O 1
ATOM 10747 N N . ASP B 1 661 ? 46.062 -73.438 -22.875 1 16.91 661 ASP B N 1
ATOM 10748 C CA . ASP B 1 661 ? 47.281 -74 -22.375 1 16.91 661 ASP B CA 1
ATOM 10749 C C . ASP B 1 661 ? 47.156 -75.562 -22.266 1 16.91 661 ASP B C 1
ATOM 10751 O O . ASP B 1 661 ? 46.031 -76.062 -22.047 1 16.91 661 ASP B O 1
ATOM 10755 N N . SER B 1 662 ? 48.406 -76.125 -22.234 1 19.16 662 SER B N 1
ATOM 10756 C CA . SER B 1 662 ? 49.219 -77.312 -22.453 1 19.16 662 SER B CA 1
ATOM 10757 C C . SER B 1 662 ? 48.938 -78.375 -21.391 1 19.16 662 SER B C 1
ATOM 10759 O O . SER B 1 662 ? 48.281 -78.062 -20.391 1 19.16 662 SER B O 1
ATOM 10761 N N . ASP B 1 663 ? 50.156 -78.938 -20.812 1 16.52 663 ASP B N 1
ATOM 10762 C CA . ASP B 1 663 ? 51.188 -79.938 -20.828 1 16.52 663 ASP B CA 1
ATOM 10763 C C . ASP B 1 663 ? 51.344 -80.625 -19.453 1 16.52 663 ASP B C 1
ATOM 10765 O O . ASP B 1 663 ? 50.906 -80.062 -18.453 1 16.52 663 ASP B O 1
ATOM 10769 N N . GLU B 1 664 ? 52.719 -81.062 -19.266 1 16.92 664 GLU B N 1
ATOM 10770 C CA . GLU B 1 664 ? 53.281 -82.312 -18.828 1 16.92 664 GLU B CA 1
ATOM 10771 C C . GLU B 1 664 ? 53.375 -82.375 -17.312 1 16.92 664 GLU B C 1
ATOM 10773 O O . GLU B 1 664 ? 52.812 -83.312 -16.703 1 16.92 664 GLU B O 1
ATOM 10778 N N . GLN B 1 665 ? 54.75 -82.062 -16.781 1 16.12 665 GLN B N 1
ATOM 10779 C CA . GLN B 1 665 ? 55.688 -83.062 -16.219 1 16.12 665 GLN B CA 1
ATOM 10780 C C . GLN B 1 665 ? 55.719 -82.938 -14.688 1 16.12 665 GLN B C 1
ATOM 10782 O O . GLN B 1 665 ? 55.75 -81.875 -14.125 1 16.12 665 GLN B O 1
ATOM 10787 N N . ASP B 1 666 ? 55.656 -84 -13.953 1 17.05 666 ASP B N 1
ATOM 10788 C CA . ASP B 1 666 ? 55.625 -84.5 -12.578 1 17.05 666 ASP B CA 1
ATOM 10789 C C . ASP B 1 666 ? 56.938 -84.25 -11.875 1 17.05 666 ASP B C 1
ATOM 10791 O O . ASP B 1 666 ? 57.125 -84.625 -10.711 1 17.05 666 ASP B O 1
ATOM 10795 N N . SER B 1 667 ? 58.156 -83.5 -12.57 1 17.5 667 SER B N 1
ATOM 10796 C CA . SER B 1 667 ? 59.312 -84.25 -12.086 1 17.5 667 SER B CA 1
ATOM 10797 C C . SER B 1 667 ? 59.438 -84.188 -10.57 1 17.5 667 SER B C 1
ATOM 10799 O O . SER B 1 667 ? 58.844 -83.312 -9.938 1 17.5 667 SER B O 1
ATOM 10801 N N . THR B 1 668 ? 60.812 -84.625 -10.117 1 17.7 668 THR B N 1
ATOM 10802 C CA . THR B 1 668 ? 61.625 -85.5 -9.297 1 17.7 668 THR B CA 1
ATOM 10803 C C . THR B 1 668 ? 62.125 -84.75 -8.039 1 17.7 668 THR B C 1
ATOM 10805 O O . THR B 1 668 ? 62.25 -83.562 -8.031 1 17.7 668 THR B O 1
ATOM 10808 N N . THR B 1 669 ? 62.656 -85.438 -7.043 1 18.94 669 THR B N 1
ATOM 10809 C CA . THR B 1 669 ? 62.875 -85.688 -5.625 1 18.94 669 THR B CA 1
ATOM 10810 C C . THR B 1 669 ? 64 -84.812 -5.094 1 18.94 669 THR B C 1
ATOM 10812 O O . THR B 1 669 ? 63.875 -84.188 -4.078 1 18.94 669 THR B O 1
ATOM 10815 N N . MET B 1 670 ? 65.438 -85.062 -5.402 1 18.22 670 MET B N 1
ATOM 10816 C CA . MET B 1 670 ? 66.375 -85.812 -4.551 1 18.22 670 MET B CA 1
ATOM 10817 C C . MET B 1 670 ? 67.375 -84.812 -3.873 1 18.22 670 MET B C 1
ATOM 10819 O O . MET B 1 670 ? 67.562 -83.688 -4.344 1 18.22 670 MET B O 1
ATOM 10823 N N . THR B 1 671 ? 68.562 -85.375 -3.154 1 20.62 671 THR B N 1
ATOM 10824 C CA . THR B 1 671 ? 69.5 -85.5 -2.012 1 20.62 671 THR B CA 1
ATOM 10825 C C . THR B 1 671 ? 70.75 -84.688 -2.23 1 20.62 671 THR B C 1
ATOM 10827 O O . THR B 1 671 ? 71.438 -84.25 -1.271 1 20.62 671 THR B O 1
ATOM 10830 N N . VAL B 1 672 ? 71.625 -84.625 -3.383 1 19.95 672 VAL B N 1
ATOM 10831 C CA . VAL B 1 672 ? 73 -85.062 -3.125 1 19.95 672 VAL B CA 1
ATOM 10832 C C . VAL B 1 672 ? 73.75 -83.875 -2.484 1 19.95 672 VAL B C 1
ATOM 10834 O O . VAL B 1 672 ? 73.375 -82.75 -2.621 1 19.95 672 VAL B O 1
ATOM 10837 N N . ASN B 1 673 ? 75.188 -83.688 -2.811 1 22.31 673 ASN B N 1
ATOM 10838 C CA . ASN B 1 673 ? 76.375 -83.625 -1.978 1 22.31 673 ASN B CA 1
ATOM 10839 C C . ASN B 1 673 ? 76.625 -82.188 -1.481 1 22.31 673 ASN B C 1
ATOM 10841 O O . ASN B 1 673 ? 76.125 -81.25 -2.082 1 22.31 673 ASN B O 1
ATOM 10845 N N . PHE B 1 674 ? 77.5 -82 -0.363 1 23.61 674 PHE B N 1
ATOM 10846 C CA . PHE B 1 674 ? 78.062 -81.312 0.815 1 23.61 674 PHE B CA 1
ATOM 10847 C C . PHE B 1 674 ? 78.75 -80 0.423 1 23.61 674 PHE B C 1
ATOM 10849 O O . PHE B 1 674 ? 78.625 -79 1.138 1 23.61 674 PHE B O 1
ATOM 10856 N N . GLU B 1 675 ? 79.562 -80.125 -0.785 1 21.19 675 GLU B N 1
ATOM 10857 C CA . GLU B 1 675 ? 80.75 -79.25 -0.514 1 21.19 675 GLU B CA 1
ATOM 10858 C C . GLU B 1 675 ? 80.375 -77.75 -0.664 1 21.19 675 GLU B C 1
ATOM 10860 O O . GLU B 1 675 ? 79.688 -77.375 -1.597 1 21.19 675 GLU B O 1
#

Secondary structure (DSSP, 8-state):
---TTEEESSTT----SSS---EEEPPTTEEE-TTTPSB-SGGGEEEPPTTB-TTS--TTSSPPBPTTEEESBTTS-EEEPPSSSEE-TTSS-EEPTTEE--S-SSS-THHHHHHHHHHHHHH--STT---SSTTB--S-PBPPEE-SSGGGB---SS-SSS--BPTTEESGGG-EEPTTEEEETTEEEEPPPHHHHHHHHHHHHHHHHHHHHHHHHHHHS---SS--HHHHHHHHHHHHHHHHHHHHHHHHHTTTS---HHHHHHHHHHHHHH--TTT-S--GGGT-TT--S-HHHHHHHHHHHHHHHHHHHHHHHHHHHHHHHHHTT--HHHHHHHHHHHHHHHHHHHHHHHHHHHHHHHHHHHHTSGGGEEEEE-BTTS--EEEEESS-TTSBTTSHHHHHHHHHHHHTHHHHHHHHHHHHHHHHHHHHHHHHHHHHHHHHHHHTS------------S---TT-------TTHHHHHHT---TT----HHHHHHTTB-GGGTTHHHHHHHHHHHHHHHHHHH-TTSHHHHHHHHHHHHHHHHHHHHH--BSSHHHHHHHHHHHHHHHHHHHHHHHHHS---SHHHHHHHHHHHHHHHHHHHHHHHHHHHHHHHHHHHHHHHHTTHHHHTTT--SSS---------------SSTT--S-------------/---TTEEESSTT----SSS---EEEPPTTEEE-TTTPSB-SGGGEEEPPTTB-TTS---SSSPPBPTTEEESBTTS-EEEPPSSSEE-TTSS-EEPTTEE--S-SSS-THHHHHHHHHHHHHH--STT---SSTTB--S-PBPPEE-SSGGGB---SS-SSS--BPTTEESGGG-EEPTTEEEETTEEEEPPPHHHHHHHHHHHHHHHHHHHHHHHHHHHS---SS--HHHHHHHHHHHHHHHHHHHHHHHHHTTTS---HHHHHHHHHHHHHH--TTT-S--GGGT-TT--S-HHHHHHHHHHHHHHHHHHHHHHHHHHHHHHHHHTT--HHHHHHHHHHHHHHHHHHHHHHHHHHHHHHHHHHHHTSGGGEEEEE-BTTS--EEEEETTEEEEETTSHHHHHHHHHHHHTHHHHHHHHHHHHHHHHHHHHHHHHHHHHHHHHHHHTS------------S---TT-------TTHHHHHHS---TT----HHHHHHTTB-GGGTTHHHHHHHHHHHHHHHHHHH-TTSHHHHHHHHHHHHHHHHHHHHH--BSSHHHHHHHHHHHHHHHHHHHHHHHHHS---SHHHHHHHHHHHHHHHHHHHHHHHHHHHHHHHHHHHHHHHHTTHHHHTTT--SSSS----S------------S----------------